Protein 5A12 (pdb70)

Solvent-accessible surface area: 45739 Å² total; per-residue (Å²): 207,35,68,105,68,127,9,44,107,44,89,36,1,19,0,0,6,1,7,0,68,18,48,35,53,0,43,96,28,86,46,77,59,25,129,50,2,7,56,52,2,74,121,11,25,63,137,19,145,50,119,3,18,17,24,7,4,8,4,26,6,4,20,19,40,9,6,0,1,0,9,0,0,2,97,42,1,19,6,0,6,45,0,0,21,36,0,27,67,14,39,2,0,53,16,4,64,18,56,34,4,10,0,0,7,7,59,73,96,81,40,9,24,155,130,80,6,72,129,32,15,59,25,40,88,84,39,95,52,81,60,78,79,26,104,5,0,0,3,6,1,12,49,10,39,19,54,2,18,50,33,55,86,94,97,11,9,96,36,22,44,66,58,12,118,27,18,35,118,35,25,68,34,4,87,110,40,64,0,9,0,4,6,2,12,36,3,3,28,0,20,7,29,33,0,24,47,3,36,11,0,0,55,12,8,23,19,23,2,77,11,64,8,14,73,24,37,92,37,45,0,97,36,20,14,3,0,6,66,50,64,12,60,67,0,0,81,40,2,0,47,85,171,23,79,130,67,122,12,32,105,45,90,35,2,19,0,0,6,1,7,4,65,19,84,27,40,0,55,103,25,80,56,78,60,28,152,45,2,9,66,58,2,80,143,10,28,64,138,17,90,87,115,4,20,26,22,7,4,7,4,27,0,4,20,18,40,8,6,0,1,0,9,0,0,2,96,41,1,20,5,0,5,45,0,3,21,37,0,36,68,14,40,3,0,41,18,4,54,21,53,42,8,13,0,0,7,6,57,73,93,72,35,11,23,157,139,99,8,77,129,35,19,56,24,40,85,86,40,96,44,92,61,78,78,27,101,5,0,0,4,7,1,12,48,12,38,20,53,2,18,49,44,44,74,117,75,11,30,121,31,22,48,69,58,12,120,32,18,38,123,36,24,75,25,3,88,111,39,63,0,10,0,4,6,2,13,35,2,3,29,0,21,8,31,33,0,23,50,3,37,11,0,0,60,12,9,23,22,23,1,78,13,66,8,14,72,23,38,95,38,45,0,103,31,20,12,4,0,5,63,50,65,16,66,71,0,0,82,42,4,0,52,89,169,21,78,102,67,131,13,41,102,38,89,36,1,18,0,0,6,1,7,1,65,19,84,41,44,0,57,99,24,84,56,80,62,27,152,48,2,6,65,61,2,71,136,11,28,68,143,9,110,90,118,4,16,16,24,7,5,10,4,28,6,4,21,19,40,10,6,0,0,0,10,0,0,2,96,47,0,20,7,0,5,46,0,0,22,36,1,28,63,12,39,3,0,41,20,6,57,14,57,36,4,9,0,0,6,7,57,73,89,78,40,9,22,152,139,93,7,72,129,33,15,58,25,39,89,89,42,97,48,89,60,74,81,25,100,5,0,0,3,7,1,11,53,13,39,19,55,2,17,52,35,47,74,122,97,11,31,130,34,22,44,64,57,12,121,33,18,39,121,36,25,70,26,3,86,111,38,63,0,12,0,5,5,2,12,36,2,3,29,0,20,7,30,32,0,23,48,3,37,11,0,0,56,10,7,22,21,24,1,78,12,64,10,14,72,24,36,94,35,44,0,103,39,21,14,3,0,6,63,48,65,12,47,70,0,0,80,44,4,0,52,91,180,24,82,102,68,130,13,43,104,43,91,36,2,18,0,0,6,0,6,5,78,18,46,26,51,0,61,98,25,86,57,81,56,25,150,45,2,11,61,45,3,92,116,11,38,52,140,21,93,85,117,4,14,16,24,8,4,10,3,28,3,4,21,23,39,10,5,0,1,0,11,0,0,2,95,40,0,21,7,0,5,45,0,3,18,38,0,41,54,13,39,3,1,30,12,2,58,19,53,36,6,10,0,0,7,7,57,72,90,75,36,9,23,168,138,98,7,80,128,30,11,57,27,37,87,88,44,98,45,82,61,76,80,24,105,4,0,0,4,7,0,12,51,13,39,20,55,2,17,51,35,46,71,116,98,12,30,137,35,22,48,69,58,12,123,40,18,37,125,36,25,78,30,3,86,113,38,65,0,11,0,3,6,2,12,35,2,3,28,0,21,8,28,32,0,23,50,3,36,12,0,0,59,11,7,24,22,23,1,79,13,65,9,13,70,24,37,92,36,46,0,96,37,19,13,4,0,5,65,51,64,25,65,72,0,0,80,46,4,1,50,96,177,25,80,103,64,117,9,42,106,40,78,42,2,18,0,0,6,1,7,6,67,20,42,41,50,0,66,108,20,83,56,77,65,29,155,46,2,6,64,59,2,65,130,11,37,66,137,20,98,83,116,4,15,15,23,8,4,10,4,28,1,4,20,18,39,9,8,0,0,0,9,0,0,2,86,44,0,20,6,0,6,44,0,4,20,37,1,43,70,14,43,3,0,36,20,2,60,19,56,37,6,10,0,0,8,6,57,73,92,74,38,10,24,146,136,102,7,74,131,29,15,56,25,36,88,85,42,99,46,90,60,76,78,25,103,5,0,0,4,6,0,12,54,12,40,19,54,2,18,50,35,56,87,112,96,12,29,119,34,20,48,70,58,13,121,36,18,38,124,37,25,74,24,4,88,110,38,64,0,9,0,4,6,2,12,35,2,3,27,0,21,8,29,32,0,21,50,2,37,12,0,0,60,10,8,22,24,23,1,78,14,65,8,13,70,22,37,94,38,45,0,98,37,19,14,3,0,6,63,51,64,15,44,71,0,0,82,45,4,0,52,97

Radius of gyration: 30.58 Å; Cα contacts (8 Å, |Δi|>4): 2719; chains: 5; bounding box: 78×85×81 Å

Sequence (1210 aa):
MADRAKLLTTPGVFGNFSTYKVRRADDYMKLPAAERKAAAAEAQMVIDKHKDDKVIVDTYLTRGLGAGSDYLLRVHSTDMAATQAFLVDWRRATKLGMMYSDVTENLVGITKALNYISKDKSPDLNAGLSSATYSSDSAPRYVIVIPVKKDAAWWNMMSDEQRLKEIEVHTQPTLQYLVNVKRKLYHSTGLADADFITYFETADLAAFNNLLLIALAKVPENTHHVRWGNNPTVLGTIQSADVLVKTLSGMMADRRAKLLTTPGVFGNFSTYKVRRADYMKLPAAERKAAAAEAQMVIDDKHKDKVIVDTYLTRGLGAGSDYLLRVHSTDMAATQAFLVDWRATKLGMYSDVTEENLVGITKALNYISKDKSPDLNAGLSSATYSDSAPRYVIVIPVKKDAAWWNMMSDEQRLKEIEVHTQPTLQYLVVNVKRKLYHSTGLADADFITYFETADLAAFNNLLIALAKVPENTHHVRWGNNPTVLGTIQSADVLVKTLSGMMADRAKLLTTPGVFGNFSTYKVRADYMKLPAAERKAAAAEAQQMMVIDKHKDKVIVDTYLTRGLGAGSDYLLRVHSTDMAATQAFLVDWRRATKLGMMYSDVTENLVGITKALNYISKDKSPDDLNAGLSSSATYSDSAPRYVIVIPVKKDAAWWNMMSDEQRLKKEEIEVHTQPTLQYLVNVKRKLYHSTGLADADFITYFETADLAAFNNLLLIALAKVPENTHHVRWGNNPTVLGTIQSADVLVKTLSGMMADRAKLLTTPGVFGNFSTYKVRADYMKLPAAERKAAAAEAQMVIDDKHKDKVIVDTYLTRGLGAGSDYLLRVHSTDMAATQAFLVDWRRATKLGMMYSDVTENLVGITKALNYISKDKSPDLNAGLSSSATYSSDSAPRYVIVIPVKKDAAWWNMSDEQRLKEIEVHTQPTLQYLVVNVKRKLYHSTGLADADFITYFETADLAAFNNLLLIALAKVPENTHHVRWGNNPTVLGTIQSADVLVKTLSGMMADRRAKLLTTPGVFGNFSTYKVRRADYMKLPAAERKAAAAEAQQMVIDKHKDKVIVDTYLTRGLGAGSDYLLRVHSTDMAATQAFLVDWRATKLGMMYSDVTENLVGITKALNYISKDKSPDLNAGLSSATYSDSSAPRYVIVIPVKKDAAWWNMSDEQRLKEIEVHTQPTLQYLVNVKRKLYHSTGLADADFITYFETADLAAFNNLLLIALAKVPENTHHVRWGNNPTVLGTIQSADVLVKTLSGM

InterPro domains:
  IPR010644 Heme-dependent peroxidase ChdC/CLD [PF06778] (34-228)
  IPR010644 Heme-dependent peroxidase ChdC/CLD [PTHR36843] (9-239)
  IPR011008 Dimeric alpha-beta barrel [SSF54909] (9-239)

Nearest PDB structures (foldseek):
  5a13-assembly1_F  TM=1.003E+00  e=5.658E-50  Magnetospirillum sp.
  3q08-assembly1_A  TM=9.935E-01  e=8.577E-38  Dechloromonas aromatica RCB
  2vxh-assembly1_C  TM=9.851E-01  e=1.518E-35  Azospira oryzae
  2vxh-assembly1_B  TM=9.864E-01  e=3.319E-35  Azospira oryzae
  2vxh-assembly1_A  TM=9.890E-01  e=6.060E-35  Azospira oryzae

Organism: NCBI:txid31872

Secondary structure (DSSP, 8-state):
---HHHHHHSTT-EEEEEEEEEPGGGGGS-HHHHHTHHHHHHHHHHHTTTT-EEEEEE-TTS-SS-SEEEEEEESSHHHHHHHHHHHHHSHHHHTEEEEEEEEEE----SSS-TTT-HHHHHHHHH----SSPP-EEEEEEEEE-HHHHHS-HHHHHHHHHHHHTTTGGGGGTEEEEEEE-BTTBS-SEEEEEEES-HHHHHHHHHHHHTSGGGGGEEEE-SS-EEEEEE-HHHHHHHHTT-/---HHHHHHSTT-EEEEEEEEE-TTGGGS-HHHHHTHHHHHHHHHHHTTTT-EEEEEE-TTS-SS-SEEEEEEESSHHHHHHHHHHHHHSHHHHTEEEEEEEEEE----SSS-TTT-HHHHHHHHH----SSPP-EEEEEEEEE-HHHHHS-HHHHHHHHHHHHTTTGGGGGTEEEEEEE-BTTBS-SEEEEEEES-HHHHHHHHHHHHTSGGGGGEEEE-SS-EEEEEE-HHHHHHHHHT-/---HHHHHHSTT-EEEEEEEEEPGGGTTS-HHHHHTHHHHHHHHHHHTTTT-EEEEEE-TTS-SS-SEEEEEEESSHHHHHHHHHHHHHSHHHHTEEEEEEEEEE----SSS-TTT-HHHHHHHHH----SSPP-EEEEEEEEE-HHHHHS-HHHHHHHHHHHHTTTGGGGGTEEEEEEE-BTTBSSSEEEEEEES-HHHHHHHHHHHHTSGGGGGEEEE-SS-EEEEEE-HHHHHHHHTT-/---HHHHHHSTT-EEEEEEEEEPTTGGGS-HHHHHTHHHHHHHHHHHTTTT-EEEEEE-TTS-SS-SEEEEEEESSHHHHHHHHHHHHTSHHHHTEEEEEEEEEE----SSSSTTT-HHHHHHHHH----SSPP-EEEEEEEEE-HHHHHS-HHHHHHHHHHHHTTTGGGGGTEEEEEEE-BTTBSSSEEEEEEES-HHHHHHHHHHHHTSGGGGGEEEE-SS-EEEEEE-HHHHHHHHHT-/---HHHHHHSTT-EEEEEEEEEPGGGGGS-HHHHHHHHHHHHHHHHHTTTT-EEEEEE-TTS-SS-SEEEEEEESSHHHHHHHHHHHHHSHHHHTEEEEEEEEEE----SSS-TTT-HHHHHHHHH----SSPP-EEEEEEEEE-HHHHHS-HHHHHHHHHHHHTTTGGGGGTEEEEEEE-BTTBSSSEEEEEEES-HHHHHHHHHHHHTSGGGGGEEEE-SS-EEEEEE-HHHHHHHHHT-

Foldseek 3Di:
DDDVVPQQPDFLKKKKKWFWAFAPCLLVDDLVLLVCQLVLLVVLQVVLVVFKHKFKWAQPPVDDQHGIMIIMMGSDPVSSVVSLVSCCVGSRNVRIDIRDMAMFTGHDDLACDCVHNVVLVVLQVPQAAADPFFWKKKKWFWAFAPVQVPDDSVVNNVQVVQLRPVQSVCSNFKDKDKGAGVPNDPGGIMIMMTGNDVVSVVVSVVSNCPGPRVVGTPGTPPPGGMTTGDDSSVSSCVVSVD/DDDVVPQQPDFLKKKKKWFWAFAPCLLVDDLVLLVCQLVLLVVLQVVLVVFKHKFKWAQPPVDDQHGIMIIMMGSDPVSSVVSLVSCCVGSRNVRIDIRDMAMFTGHPDLACDCVHNNVLVVLVVPQAAADPFFWKKKKWFWAFAPVQVPDDSVVNNVQVVQLRPVQSVCSNFKDKDKGAGVPNDPGGIIIMITGNDVVVVVVSVVSNCPGPRVVGTPGTDPPTGMTTGDDSSVSSCVVSVD/DDDDVDQQPDFLKKKKKWFWAFAPCLLVDDLVLLVCLLVLLVVLQVVLVVFKHKFKWAQPPVDDQHGIMIIMMGSDPVSSVVSLVSCCVGSRNVRIDIRDMAMFTGDDDLACDCVHNVVLVVLQVPFDAADDFFWKKKKWFWAFAPVQVPDDSVVNNVQVVQLRPVQSVCSNFKDKDKGAGVPNDPGGIIIMITGNDVVSVVVSVVSNCPGPRVVGTPGTPPPTGMTTGDDSSVSSCVVSVD/DDDVVPQQPDFLKKKKKWFWAFAPCLQVDDLVLLVCQLVLLVVLQVVLVVFKHKFKWAQPPVDDQHGIMIIMMGSDPVSSVVSLVSCLVGSRNVRIDIRDMAMFTGDDDLACDCVHNVVLVVLQVPFDAADPFFWKKKKWFWAFAPVQVPDDSVVNNVQVCQLRPVQSVCSNFKDKDKGAGVPNDPGGIMIMITGNDVVSVVVSVVSNCPGPRVVGTPGTPPPTGMTTGDDSSCSSCVVSVD/DDDPVCQQPDFFKKKKKWFWAFAPCLLVDPLVLLVCQLVLLVVLQVVLVVFKHKFKWAQPPVDDQHGIMIIMMGSDPVSSVVSLVSCCVGSRNVRIDIRDMAMFTGHDDLACDCVHNNVLVVLQVPQDAADPFFWKKKKWFWAFAPVQVPDDSVVNNVQVVQLRPVQSVCSNFKDKDKGAGVPNDPGGIMIMITGNDVVVVVVSVVSNCPGPRVVGTPGTPPPTGMTTGDDSSCSSCVVSVD

B-factor: mean 21.15, std 9.65, range [9.84, 101.25]

Structure (mmCIF, N/CA/C/O backbone):
data_5A12
#
_entry.id   5A12
#
_cell.length_a   74.234
_cell.length_b   133.823
_cell.length_c   77.622
_cell.angle_alpha   90.00
_cell.angle_beta   113.03
_cell.angle_gamma   90.00
#
_symmetry.space_group_name_H-M   'P 1 21 1'
#
loop_
_entity.id
_entity.type
_entity.pdbx_description
1 polymer 'CHLORITE DISMUTASE'
2 non-polymer 'PROTOPORPHYRIN IX CONTAINING FE'
3 non-polymer 'AZIDE ION'
4 non-polymer GLYCEROL
5 water water
#
loop_
_atom_site.group_PDB
_atom_site.id
_atom_site.type_symbol
_atom_site.label_atom_id
_atom_site.label_alt_id
_atom_site.label_comp_id
_atom_site.label_asym_id
_atom_site.label_entity_id
_atom_site.label_seq_id
_atom_site.pdbx_PDB_ins_code
_atom_site.Cartn_x
_atom_site.Cartn_y
_atom_site.Cartn_z
_atom_site.occupancy
_atom_site.B_iso_or_equiv
_atom_site.auth_seq_id
_atom_site.auth_comp_id
_atom_site.auth_asym_id
_atom_site.auth_atom_id
_atom_site.pdbx_PDB_model_num
ATOM 1 N N . MET A 1 1 ? 1.247 26.015 -46.323 1.00 38.08 8 MET A N 1
ATOM 2 C CA . MET A 1 1 ? 2.061 24.900 -45.730 1.00 35.69 8 MET A CA 1
ATOM 3 C C . MET A 1 1 ? 2.085 24.887 -44.209 1.00 25.86 8 MET A C 1
ATOM 4 O O . MET A 1 1 ? 1.702 25.841 -43.562 1.00 22.54 8 MET A O 1
ATOM 9 N N . ALA A 1 2 ? 2.535 23.775 -43.641 1.00 20.48 9 ALA A N 1
ATOM 10 C CA . ALA A 1 2 ? 2.377 23.540 -42.201 1.00 20.61 9 ALA A CA 1
ATOM 11 C C . ALA A 1 2 ? 2.996 24.634 -41.303 1.00 19.79 9 ALA A C 1
ATOM 12 O O . ALA A 1 2 ? 4.137 25.028 -41.503 1.00 21.65 9 ALA A O 1
ATOM 14 N N . ASP A 1 3 ? 2.247 25.077 -40.300 1.00 17.66 10 ASP A N 1
ATOM 15 C CA . ASP A 1 3 ? 2.731 26.060 -39.344 1.00 17.95 10 ASP A CA 1
ATOM 16 C C . ASP A 1 3 ? 2.561 25.473 -37.956 1.00 15.95 10 ASP A C 1
ATOM 17 O O . ASP A 1 3 ? 1.441 25.139 -37.574 1.00 16.12 10 ASP A O 1
ATOM 22 N N . ARG A 1 4 ? 3.655 25.348 -37.217 1.00 16.15 11 ARG A N 1
ATOM 23 C CA . ARG A 1 4 ? 3.630 24.723 -35.893 1.00 15.57 11 ARG A CA 1
ATOM 24 C C . ARG A 1 4 ? 2.651 25.386 -34.955 1.00 16.59 11 ARG A C 1
ATOM 25 O O . ARG A 1 4 ? 1.849 24.705 -34.333 1.00 16.40 11 ARG A O 1
ATOM 33 N N . ALA A 1 5 ? 2.710 26.712 -34.825 1.00 16.52 12 ALA A N 1
ATOM 34 C CA . ALA A 1 5 ? 1.806 27.369 -33.883 1.00 17.96 12 ALA A CA 1
ATOM 35 C C . ALA A 1 5 ? 0.336 27.124 -34.203 1.00 18.33 12 ALA A C 1
ATOM 36 O O . ALA A 1 5 ? -0.446 26.855 -33.293 1.00 20.27 12 ALA A O 1
ATOM 38 N N . LYS A 1 6 ? -0.032 27.187 -35.484 1.00 17.10 13 LYS A N 1
ATOM 39 C CA . LYS A 1 6 ? -1.411 26.972 -35.918 1.00 17.69 13 LYS A CA 1
ATOM 40 C C . LYS A 1 6 ? -1.801 25.508 -35.606 1.00 14.95 13 LYS A C 1
ATOM 41 O O . LYS A 1 6 ? -2.862 25.223 -35.046 1.00 16.76 13 LYS A O 1
ATOM 47 N N . LEU A 1 7 ? -0.921 24.566 -35.934 1.00 15.58 14 LEU A N 1
ATOM 48 C CA . LEU A 1 7 ? -1.280 23.164 -35.774 1.00 14.08 14 LEU A CA 1
ATOM 49 C C . LEU A 1 7 ? -1.439 22.785 -34.310 1.00 14.02 14 LEU A C 1
ATOM 50 O O . LEU A 1 7 ? -2.179 21.864 -34.007 1.00 14.33 14 LEU A O 1
ATOM 55 N N . LEU A 1 8 ? -0.720 23.452 -33.414 1.00 14.14 15 LEU A N 1
ATOM 56 C CA . LEU A 1 8 ? -0.813 23.157 -31.996 1.00 14.87 15 LEU A CA 1
ATOM 57 C C . LEU A 1 8 ? -1.907 23.866 -31.266 1.00 14.70 15 LEU A C 1
ATOM 58 O O . LEU A 1 8 ? -2.120 23.579 -30.076 1.00 16.14 15 LEU A O 1
ATOM 63 N N . THR A 1 9 ? -2.599 24.808 -31.929 1.00 14.95 16 THR A N 1
ATOM 64 C CA . THR A 1 9 ? -3.565 25.675 -31.220 1.00 16.05 16 THR A CA 1
ATOM 65 C C . THR A 1 9 ? -4.937 25.787 -31.865 1.00 17.05 16 THR A C 1
ATOM 66 O O . THR A 1 9 ? -5.746 26.645 -31.460 1.00 22.92 16 THR A O 1
ATOM 70 N N . THR A 1 10 ? -5.208 24.983 -32.886 1.00 15.15 17 THR A N 1
ATOM 71 C CA . THR A 1 10 ? -6.479 25.052 -33.606 1.00 15.32 17 THR A CA 1
ATOM 72 C C . THR A 1 10 ? -7.244 23.723 -33.574 1.00 14.31 17 THR A C 1
ATOM 73 O O . THR A 1 10 ? -6.643 22.669 -33.452 1.00 14.14 17 THR A O 1
ATOM 77 N N . PRO A 1 11 ? -8.568 23.778 -33.691 1.00 14.28 18 PRO A N 1
ATOM 78 C CA . PRO A 1 11 ? -9.350 22.571 -33.852 1.00 14.72 18 PRO A CA 1
ATOM 79 C C . PRO A 1 11 ? -9.180 21.987 -35.250 1.00 14.27 18 PRO A C 1
ATOM 80 O O . PRO A 1 11 ? -8.815 22.695 -36.216 1.00 15.79 18 PRO A O 1
ATOM 84 N N . GLY A 1 12 ? -9.507 20.701 -35.372 1.00 13.15 19 GLY A N 1
ATOM 85 C CA . GLY A 1 12 ? -9.468 20.015 -36.639 1.00 13.75 19 GLY A CA 1
ATOM 86 C C . GLY A 1 12 ? -8.120 19.475 -37.035 1.00 14.52 19 GLY A C 1
ATOM 87 O O . GLY A 1 12 ? -7.913 19.131 -38.189 1.00 19.76 19 GLY A O 1
ATOM 88 N N . VAL A 1 13 ? -7.193 19.407 -36.100 1.00 11.34 20 VAL A N 1
ATOM 89 C CA . VAL A 1 13 ? -5.821 18.916 -36.363 1.00 12.09 20 VAL A CA 1
ATOM 90 C C . VAL A 1 13 ? -5.717 17.475 -35.870 1.00 11.82 20 VAL A C 1
ATOM 91 O O . VAL A 1 13 ? -6.179 17.144 -34.764 1.00 11.74 20 VAL A O 1
ATOM 95 N N . PHE A 1 14 ? -5.129 16.625 -36.699 1.00 11.89 21 PHE A N 1
ATOM 96 C CA . PHE A 1 14 ? -4.877 15.250 -36.314 1.00 11.36 21 PHE A CA 1
ATOM 97 C C . PHE A 1 14 ? -3.544 15.167 -35.597 1.00 11.28 21 PHE A C 1
ATOM 98 O O . PHE A 1 14 ? -2.517 15.653 -36.086 1.00 13.13 21 PHE A O 1
ATOM 106 N N . GLY A 1 15 ? -3.599 14.526 -34.432 1.00 11.72 22 GLY A N 1
ATOM 107 C CA . GLY A 1 15 ? -2.424 14.149 -33.674 1.00 11.49 22 GLY A CA 1
ATOM 108 C C . GLY A 1 15 ? -2.214 12.655 -33.758 1.00 10.46 22 GLY A C 1
ATOM 109 O O . GLY A 1 15 ? -3.136 11.880 -33.510 1.00 13.67 22 GLY A O 1
ATOM 110 N N . ASN A 1 16 ? -1.008 12.262 -34.121 1.00 9.84 23 ASN A N 1
ATOM 111 C CA . ASN A 1 16 ? -0.611 10.885 -34.309 1.00 10.53 23 ASN A CA 1
ATOM 112 C C . ASN A 1 16 ? 0.537 10.622 -33.312 1.00 10.30 23 ASN A C 1
ATOM 113 O O . ASN A 1 16 ? 1.623 11.203 -33.418 1.00 10.93 23 ASN A O 1
ATOM 118 N N . PHE A 1 17 ? 0.279 9.726 -32.368 1.00 11.07 24 PHE A N 1
ATOM 119 C CA . PHE A 1 17 ? 1.233 9.354 -31.325 1.00 10.76 24 PHE A CA 1
ATOM 120 C C . PHE A 1 17 ? 1.708 7.933 -31.588 1.00 11.11 24 PHE A C 1
ATOM 121 O O . PHE A 1 17 ? 0.866 7.022 -31.697 1.00 13.03 24 PHE A O 1
ATOM 129 N N . SER A 1 18 ? 3.003 7.716 -31.630 1.00 10.13 25 SER A N 1
ATOM 130 C CA . SER A 1 18 ? 3.519 6.359 -31.851 1.00 11.25 25 SER A CA 1
ATOM 131 C C . SER A 1 18 ? 4.733 6.124 -30.979 1.00 10.55 25 SER A C 1
ATOM 132 O O . SER A 1 18 ? 5.607 6.996 -30.847 1.00 11.65 25 SER A O 1
ATOM 135 N N . THR A 1 19 ? 4.785 4.934 -30.371 1.00 10.93 26 THR A N 1
ATOM 136 C CA . THR A 1 19 ? 5.935 4.537 -29.543 1.00 11.20 26 THR A CA 1
ATOM 137 C C . THR A 1 19 ? 6.594 3.314 -30.153 1.00 11.11 26 THR A C 1
ATOM 138 O O . THR A 1 19 ? 5.923 2.461 -30.723 1.00 12.00 26 THR A O 1
ATOM 142 N N . TYR A 1 20 ? 7.907 3.203 -29.952 1.00 10.78 27 TYR A N 1
ATOM 143 C CA . TYR A 1 20 ? 8.685 2.163 -30.585 1.00 11.56 27 TYR A CA 1
ATOM 144 C C . TYR A 1 20 ? 9.735 1.643 -29.618 1.00 12.25 27 TYR A C 1
ATOM 145 O O . TYR A 1 20 ? 10.270 2.393 -28.793 1.00 12.63 27 TYR A O 1
ATOM 154 N N . LYS A 1 21 ? 10.048 0.354 -29.774 1.00 12.90 28 LYS A N 1
ATOM 155 C CA . LYS A 1 21 ? 11.250 -0.266 -29.189 1.00 13.82 28 LYS A CA 1
ATOM 156 C C . LYS A 1 21 ? 12.313 -0.437 -30.257 1.00 12.80 28 LYS A C 1
ATOM 157 O O . LYS A 1 21 ? 12.002 -0.789 -31.393 1.00 15.49 28 LYS A O 1
ATOM 163 N N . VAL A 1 22 ? 13.570 -0.189 -29.889 1.00 13.98 29 VAL A N 1
ATOM 164 C CA . VAL A 1 22 ? 14.667 -0.408 -30.806 1.00 16.05 29 VAL A CA 1
ATOM 165 C C . VAL A 1 22 ? 15.126 -1.860 -30.658 1.00 16.53 29 VAL A C 1
ATOM 166 O O . VAL A 1 22 ? 15.400 -2.317 -29.551 1.00 18.10 29 VAL A O 1
ATOM 170 N N . ARG A 1 23 ? 15.200 -2.574 -31.772 1.00 15.65 30 ARG A N 1
ATOM 171 C CA A ARG A 1 23 ? 15.605 -3.972 -31.727 0.60 17.50 30 ARG A CA 1
ATOM 172 C CA B ARG A 1 23 ? 15.604 -3.975 -31.763 0.40 17.60 30 ARG A CA 1
ATOM 173 C C . ARG A 1 23 ? 17.066 -4.092 -31.309 1.00 18.84 30 ARG A C 1
ATOM 174 O O . ARG A 1 23 ? 17.896 -3.240 -31.618 1.00 20.16 30 ARG A O 1
ATOM 189 N N . ALA A 1 24 ? 17.357 -5.157 -30.581 1.00 22.30 31 ALA A N 1
ATOM 190 C CA . ALA A 1 24 ? 18.691 -5.368 -30.031 1.00 27.59 31 ALA A CA 1
ATOM 191 C C . ALA A 1 24 ? 19.814 -5.380 -31.084 1.00 27.90 31 ALA A C 1
ATOM 192 O O . ALA A 1 24 ? 20.949 -4.983 -30.794 1.00 33.54 31 ALA A O 1
ATOM 194 N N . ASP A 1 25 ? 19.513 -5.812 -32.303 1.00 22.52 32 ASP A N 1
ATOM 195 C CA A ASP A 1 25 ? 20.566 -5.898 -33.298 0.80 24.84 32 ASP A CA 1
ATOM 196 C CA B ASP A 1 25 ? 20.505 -5.899 -33.384 0.20 24.71 32 ASP A CA 1
ATOM 197 C C . ASP A 1 25 ? 20.974 -4.536 -33.902 1.00 23.56 32 ASP A C 1
ATOM 198 O O . ASP A 1 25 ? 21.981 -4.438 -34.596 1.00 22.89 32 ASP A O 1
ATOM 207 N N . TYR A 1 26 ? 20.249 -3.468 -33.561 1.00 20.24 33 TYR A N 1
ATOM 208 C CA . TYR A 1 26 ? 20.671 -2.149 -33.988 1.00 19.82 33 TYR A CA 1
ATOM 209 C C . TYR A 1 26 ? 22.064 -1.820 -33.432 1.00 20.59 33 TYR A C 1
ATOM 210 O O . TYR A 1 26 ? 22.920 -1.319 -34.141 1.00 19.87 33 TYR A O 1
ATOM 219 N N . MET A 1 27 ? 22.266 -2.083 -32.152 1.00 21.39 34 MET A N 1
ATOM 220 C CA . MET A 1 27 ? 23.531 -1.763 -31.506 1.00 22.58 34 MET A CA 1
ATOM 221 C C . MET A 1 27 ? 24.665 -2.683 -31.916 1.00 23.82 34 MET A C 1
ATOM 222 O O . MET A 1 27 ? 25.820 -2.434 -31.565 1.00 27.41 34 MET A O 1
ATOM 227 N N . LYS A 1 28 ? 24.355 -3.729 -32.672 1.00 24.85 35 LYS A N 1
ATOM 228 C CA . LYS A 1 28 ? 25.380 -4.608 -33.230 1.00 27.81 35 LYS A CA 1
ATOM 229 C C . LYS A 1 28 ? 25.957 -4.065 -34.539 1.00 26.24 35 LYS A C 1
ATOM 230 O O . LYS A 1 28 ? 27.025 -4.503 -34.967 1.00 32.58 35 LYS A O 1
ATOM 236 N N . LEU A 1 29 ? 25.276 -3.106 -35.155 1.00 23.88 36 LEU A N 1
ATOM 237 C CA . LEU A 1 29 ? 25.781 -2.449 -36.342 1.00 24.26 36 LEU A CA 1
ATOM 238 C C . LEU A 1 29 ? 27.061 -1.678 -36.003 1.00 24.95 36 LEU A C 1
ATOM 239 O O . LEU A 1 29 ? 27.236 -1.231 -34.878 1.00 22.77 36 LEU A O 1
ATOM 244 N N . PRO A 1 30 ? 27.979 -1.547 -36.964 1.00 25.87 37 PRO A N 1
ATOM 245 C CA . PRO A 1 30 ? 29.187 -0.737 -36.711 1.00 24.14 37 PRO A CA 1
ATOM 246 C C . PRO A 1 30 ? 28.829 0.693 -36.377 1.00 23.97 37 PRO A C 1
ATOM 247 O O . PRO A 1 30 ? 27.820 1.244 -36.889 1.00 23.71 37 PRO A O 1
ATOM 251 N N . ALA A 1 31 ? 29.631 1.293 -35.522 1.00 23.34 38 ALA A N 1
ATOM 252 C CA . ALA A 1 31 ? 29.414 2.656 -35.098 1.00 24.39 38 ALA A CA 1
ATOM 253 C C . ALA A 1 31 ? 29.220 3.604 -36.275 1.00 24.20 38 ALA A C 1
ATOM 254 O O . ALA A 1 31 ? 28.395 4.506 -36.215 1.00 27.50 38 ALA A O 1
ATOM 256 N N . ALA A 1 32 ? 29.984 3.414 -37.347 1.00 25.54 39 ALA A N 1
ATOM 257 C CA . ALA A 1 32 ? 29.881 4.322 -38.489 1.00 27.42 39 ALA A CA 1
ATOM 258 C C . ALA A 1 32 ? 28.447 4.333 -39.053 1.00 28.69 39 ALA A C 1
ATOM 259 O O . ALA A 1 32 ? 27.936 5.383 -39.492 1.00 28.12 39 ALA A O 1
ATOM 261 N N . GLU A 1 33 ? 27.805 3.167 -39.026 1.00 24.95 40 GLU A N 1
ATOM 262 C CA . GLU A 1 33 ? 26.437 3.047 -39.551 1.00 26.62 40 GLU A CA 1
ATOM 263 C C . GLU A 1 33 ? 25.432 3.774 -38.634 1.00 25.41 40 GLU A C 1
ATOM 264 O O . GLU A 1 33 ? 24.515 4.475 -39.090 1.00 27.86 40 GLU A O 1
ATOM 270 N N . ARG A 1 34 ? 25.634 3.626 -37.333 1.00 22.55 41 ARG A N 1
ATOM 271 C CA . ARG A 1 34 ? 24.796 4.281 -36.349 1.00 21.47 41 ARG A CA 1
ATOM 272 C C . ARG A 1 34 ? 25.015 5.778 -36.324 1.00 23.26 41 ARG A C 1
ATOM 273 O O . ARG A 1 34 ? 24.060 6.538 -36.140 1.00 22.46 41 ARG A O 1
ATOM 281 N N . LYS A 1 35 ? 26.259 6.206 -36.552 1.00 22.82 42 LYS A N 1
ATOM 282 C CA . LYS A 1 35 ? 26.562 7.628 -36.644 1.00 23.91 42 LYS A CA 1
ATOM 283 C C . LYS A 1 35 ? 25.725 8.359 -37.725 1.00 21.54 42 LYS A C 1
ATOM 284 O O . LYS A 1 35 ? 25.338 9.510 -37.541 1.00 25.14 42 LYS A O 1
ATOM 290 N N . ALA A 1 36 ? 25.451 7.687 -38.839 1.00 21.92 43 ALA A N 1
ATOM 291 C CA . ALA A 1 36 ? 24.681 8.286 -39.931 1.00 23.06 43 ALA A CA 1
ATOM 292 C C . ALA A 1 36 ? 23.185 8.412 -39.615 1.00 22.70 43 ALA A C 1
ATOM 293 O O . ALA A 1 36 ? 22.446 9.117 -40.304 1.00 22.04 43 ALA A O 1
ATOM 295 N N . ALA A 1 37 ? 22.729 7.707 -38.599 1.00 21.42 44 ALA A N 1
ATOM 296 C CA . ALA A 1 37 ? 21.275 7.628 -38.349 1.00 20.17 44 ALA A CA 1
ATOM 297 C C . ALA A 1 37 ? 20.648 8.986 -38.040 1.00 21.38 44 ALA A C 1
ATOM 298 O O . ALA A 1 37 ? 19.554 9.288 -38.509 1.00 20.95 44 ALA A O 1
ATOM 300 N N . ALA A 1 38 ? 21.347 9.822 -37.266 1.00 21.80 45 ALA A N 1
ATOM 301 C CA . ALA A 1 38 ? 20.786 11.125 -36.864 1.00 20.95 45 ALA A CA 1
ATOM 302 C C . ALA A 1 38 ? 20.488 12.041 -38.054 1.00 21.66 45 ALA A C 1
ATOM 303 O O . ALA A 1 38 ? 19.421 12.672 -38.119 1.00 23.12 45 ALA A O 1
ATOM 305 N N . ALA A 1 39 ? 21.403 12.090 -39.016 1.00 22.46 46 ALA A N 1
ATOM 306 C CA . ALA A 1 39 ? 21.159 12.886 -40.196 1.00 23.81 46 ALA A CA 1
ATOM 307 C C . ALA A 1 39 ? 19.961 12.388 -40.994 1.00 21.64 46 ALA A C 1
ATOM 308 O O . ALA A 1 39 ? 19.242 13.190 -41.584 1.00 22.61 46 ALA A O 1
ATOM 310 N N . GLU A 1 40 ? 19.779 11.070 -41.054 1.00 20.74 47 GLU A N 1
ATOM 311 C CA . GLU A 1 40 ? 18.652 10.497 -41.805 1.00 20.46 47 GLU A CA 1
ATOM 312 C C . GLU A 1 40 ? 17.335 10.901 -41.177 1.00 19.48 47 GLU A C 1
ATOM 313 O O . GLU A 1 40 ? 16.388 11.199 -41.894 1.00 19.18 47 GLU A O 1
ATOM 319 N N . ALA A 1 41 ? 17.296 10.908 -39.842 1.00 18.92 48 ALA A N 1
ATOM 320 C CA . ALA A 1 41 ? 16.096 11.343 -39.093 1.00 20.21 48 ALA A CA 1
ATOM 321 C C . ALA A 1 41 ? 15.765 12.785 -39.400 1.00 21.38 48 ALA A C 1
ATOM 322 O O . ALA A 1 41 ? 14.621 13.106 -39.705 1.00 22.33 48 ALA A O 1
ATOM 324 N N . GLN A 1 42 ? 16.769 13.667 -39.349 1.00 22.10 49 GLN A N 1
ATOM 325 C CA . GLN A 1 42 ? 16.462 15.035 -39.655 1.00 22.97 49 GLN A CA 1
ATOM 326 C C . GLN A 1 42 ? 16.029 15.220 -41.115 1.00 20.94 49 GLN A C 1
ATOM 327 O O . GLN A 1 42 ? 15.137 16.024 -41.404 1.00 22.67 49 GLN A O 1
ATOM 333 N N . MET A 1 43 ? 16.627 14.482 -42.047 1.00 19.73 50 MET A N 1
ATOM 334 C CA . MET A 1 43 ? 16.214 14.590 -43.443 1.00 22.03 50 MET A CA 1
ATOM 335 C C . MET A 1 43 ? 14.768 14.183 -43.665 1.00 19.81 50 MET A C 1
ATOM 336 O O . MET A 1 43 ? 14.075 14.798 -44.469 1.00 19.12 50 MET A O 1
ATOM 341 N N . VAL A 1 44 ? 14.301 13.130 -42.984 1.00 16.49 51 VAL A N 1
ATOM 342 C CA . VAL A 1 44 ? 12.915 12.699 -43.211 1.00 17.18 51 VAL A CA 1
ATOM 343 C C . VAL A 1 44 ? 11.915 13.703 -42.592 1.00 16.28 51 VAL A C 1
ATOM 344 O O . VAL A 1 44 ? 10.841 13.987 -43.164 1.00 18.01 51 VAL A O 1
ATOM 348 N N . ILE A 1 45 ? 12.273 14.260 -41.450 1.00 16.03 52 ILE A N 1
ATOM 349 C CA . ILE A 1 45 ? 11.459 15.320 -40.852 1.00 16.80 52 ILE A CA 1
ATOM 350 C C . ILE A 1 45 ? 11.399 16.538 -41.800 1.00 17.34 52 ILE A C 1
ATOM 351 O O . ILE A 1 45 ? 10.323 17.060 -42.116 1.00 17.13 52 ILE A O 1
ATOM 356 N N . ASP A 1 46 ? 12.551 16.921 -42.336 1.00 18.26 53 ASP A N 1
ATOM 357 C CA . ASP A 1 46 ? 12.587 18.034 -43.290 1.00 20.96 53 ASP A CA 1
ATOM 358 C C . ASP A 1 46 ? 11.802 17.741 -44.577 1.00 21.39 53 ASP A C 1
ATOM 359 O O . ASP A 1 46 ? 11.061 18.606 -45.064 1.00 21.99 53 ASP A O 1
ATOM 364 N N . LYS A 1 47 ? 11.896 16.508 -45.090 1.00 18.58 54 LYS A N 1
ATOM 365 C CA . LYS A 1 47 ? 11.149 16.119 -46.279 1.00 20.27 54 LYS A CA 1
ATOM 366 C C . LYS A 1 47 ? 9.647 16.401 -46.126 1.00 18.56 54 LYS A C 1
ATOM 367 O O . LYS A 1 47 ? 8.968 16.790 -47.059 1.00 21.27 54 LYS A O 1
ATOM 373 N N . HIS A 1 48 ? 9.133 16.202 -44.923 1.00 16.09 55 HIS A N 1
ATOM 374 C CA . HIS A 1 48 ? 7.701 16.331 -44.679 1.00 15.58 55 HIS A CA 1
ATOM 375 C C . HIS A 1 48 ? 7.286 17.637 -43.993 1.00 15.89 55 HIS A C 1
ATOM 376 O O . HIS A 1 48 ? 6.149 17.777 -43.569 1.00 15.33 55 HIS A O 1
ATOM 383 N N . LYS A 1 49 ? 8.176 18.623 -43.972 1.00 16.66 56 LYS A N 1
ATOM 384 C CA . LYS A 1 49 ? 7.924 19.854 -43.219 1.00 18.91 56 LYS A CA 1
ATOM 385 C C . LYS A 1 49 ? 6.804 20.717 -43.816 1.00 18.52 56 LYS A C 1
ATOM 386 O O . LYS A 1 49 ? 6.309 21.619 -43.152 1.00 20.96 56 LYS A O 1
ATOM 392 N N . ASP A 1 50 ? 6.434 20.456 -45.070 1.00 16.41 57 ASP A N 1
ATOM 393 C CA A ASP A 1 50 ? 5.323 21.045 -45.818 0.40 19.16 57 ASP A CA 1
ATOM 394 C CA B ASP A 1 50 ? 5.328 21.228 -45.625 0.60 18.51 57 ASP A CA 1
ATOM 395 C C . ASP A 1 50 ? 3.949 20.669 -45.254 1.00 17.11 57 ASP A C 1
ATOM 396 O O . ASP A 1 50 ? 2.961 21.421 -45.345 1.00 18.51 57 ASP A O 1
ATOM 405 N N . LYS A 1 51 ? 3.890 19.429 -44.749 1.00 16.77 58 LYS A N 1
ATOM 406 C CA . LYS A 1 51 ? 2.618 18.811 -44.370 1.00 18.22 58 LYS A CA 1
ATOM 407 C C . LYS A 1 51 ? 2.428 18.465 -42.902 1.00 16.92 58 LYS A C 1
ATOM 408 O O . LYS A 1 51 ? 1.281 18.462 -42.431 1.00 16.30 58 LYS A O 1
ATOM 414 N N . VAL A 1 52 ? 3.523 18.212 -42.188 1.00 13.38 59 VAL A N 1
ATOM 415 C CA . VAL A 1 52 ? 3.417 17.761 -40.815 1.00 13.21 59 VAL A CA 1
ATOM 416 C C . VAL A 1 52 ? 4.431 18.466 -39.953 1.00 13.48 59 VAL A C 1
ATOM 417 O O . VAL A 1 52 ? 5.460 18.970 -40.458 1.00 14.38 59 VAL A O 1
ATOM 421 N N . ILE A 1 53 ? 4.167 18.461 -38.654 1.00 11.91 60 ILE A N 1
ATOM 422 C CA . ILE A 1 53 ? 5.188 18.744 -37.660 1.00 12.77 60 ILE A CA 1
ATOM 423 C C . ILE A 1 53 ? 5.453 17.484 -36.814 1.00 11.63 60 ILE A C 1
ATOM 424 O O . ILE A 1 53 ? 4.567 16.627 -36.655 1.00 12.37 60 ILE A O 1
ATOM 429 N N . VAL A 1 54 ? 6.662 17.393 -36.272 1.00 12.45 61 VAL A N 1
ATOM 430 C CA . VAL A 1 54 ? 7.118 16.218 -35.560 1.00 12.07 61 VAL A CA 1
ATOM 431 C C . VAL A 1 54 ? 7.823 16.617 -34.260 1.00 12.54 61 VAL A C 1
ATOM 432 O O . VAL A 1 54 ? 8.703 17.515 -34.275 1.00 15.00 61 VAL A O 1
ATOM 436 N N . ASP A 1 55 ? 7.460 15.937 -33.160 1.00 12.25 62 ASP A N 1
ATOM 437 C CA . ASP A 1 55 ? 8.189 16.038 -31.894 1.00 11.95 62 ASP A CA 1
ATOM 438 C C . ASP A 1 55 ? 8.694 14.655 -31.494 1.00 12.55 62 ASP A C 1
ATOM 439 O O . ASP A 1 55 ? 8.002 13.634 -31.696 1.00 13.09 62 ASP A O 1
ATOM 444 N N . THR A 1 56 ? 9.858 14.633 -30.851 1.00 13.58 63 THR A N 1
ATOM 445 C CA . THR A 1 56 ? 10.508 13.412 -30.420 1.00 13.38 63 THR A CA 1
ATOM 446 C C . THR A 1 56 ? 10.735 13.419 -28.913 1.00 12.44 63 THR A C 1
ATOM 447 O O . THR A 1 56 ? 11.012 14.453 -28.289 1.00 13.56 63 THR A O 1
ATOM 451 N N . TYR A 1 57 ? 10.641 12.234 -28.312 1.00 12.28 64 TYR A N 1
ATOM 452 C CA . TYR A 1 57 ? 10.801 12.075 -26.874 1.00 12.30 64 TYR A CA 1
ATOM 453 C C . TYR A 1 57 ? 11.450 10.724 -26.551 1.00 12.70 64 TYR A C 1
ATOM 454 O O . TYR A 1 57 ? 11.174 9.730 -27.238 1.00 12.76 64 TYR A O 1
ATOM 463 N N . LEU A 1 58 ? 12.318 10.712 -25.536 1.00 12.00 65 LEU A N 1
ATOM 464 C CA . LEU A 1 58 ? 13.023 9.515 -25.117 1.00 12.18 65 LEU A CA 1
ATOM 465 C C . LEU A 1 58 ? 12.270 8.872 -23.968 1.00 12.93 65 LEU A C 1
ATOM 466 O O . LEU A 1 58 ? 12.133 9.485 -22.925 1.00 13.21 65 LEU A O 1
ATOM 471 N N . THR A 1 59 ? 11.816 7.633 -24.149 1.00 12.10 66 THR A N 1
ATOM 472 C CA . THR A 1 59 ? 11.045 6.908 -23.128 1.00 12.43 66 THR A CA 1
ATOM 473 C C . THR A 1 59 ? 11.836 5.763 -22.511 1.00 12.98 66 THR A C 1
ATOM 474 O O . THR A 1 59 ? 11.445 5.262 -21.453 1.00 13.52 66 THR A O 1
ATOM 478 N N . ARG A 1 60 ? 12.949 5.357 -23.143 1.00 12.62 67 ARG A N 1
ATOM 479 C CA . ARG A 1 60 ? 13.778 4.292 -22.588 1.00 13.48 67 ARG A CA 1
ATOM 480 C C . ARG A 1 60 ? 14.128 4.619 -21.145 1.00 13.25 67 ARG A C 1
ATOM 481 O O . ARG A 1 60 ? 14.548 5.748 -20.843 1.00 14.37 67 ARG A O 1
ATOM 489 N N . GLY A 1 61 ? 13.957 3.640 -20.251 1.00 13.72 68 GLY A N 1
ATOM 490 C CA . GLY A 1 61 ? 14.351 3.816 -18.857 1.00 14.60 68 GLY A CA 1
ATOM 491 C C . GLY A 1 61 ? 13.323 4.486 -17.980 1.00 14.53 68 GLY A C 1
ATOM 492 O O . GLY A 1 61 ? 13.542 4.610 -16.789 1.00 16.88 68 GLY A O 1
ATOM 493 N N . LEU A 1 62 ? 12.172 4.866 -18.551 1.00 12.66 69 LEU A N 1
ATOM 494 C CA . LEU A 1 62 ? 11.087 5.462 -17.760 1.00 14.01 69 LEU A CA 1
ATOM 495 C C . LEU A 1 62 ? 9.774 4.665 -17.857 1.00 14.33 69 LEU A C 1
ATOM 496 O O . LEU A 1 62 ? 8.754 5.077 -17.316 1.00 16.14 69 LEU A O 1
ATOM 501 N N . GLY A 1 63 ? 9.830 3.531 -18.533 1.00 14.35 70 GLY A N 1
ATOM 502 C CA . GLY A 1 63 ? 8.699 2.629 -18.692 1.00 14.27 70 GLY A CA 1
ATOM 503 C C . GLY A 1 63 ? 9.149 1.473 -19.561 1.00 14.66 70 GLY A C 1
ATOM 504 O O . GLY A 1 63 ? 10.215 1.522 -20.167 1.00 17.24 70 GLY A O 1
ATOM 505 N N . ALA A 1 64 ? 8.364 0.401 -19.571 1.00 14.11 71 ALA A N 1
ATOM 506 C CA . ALA A 1 64 ? 8.729 -0.796 -20.303 1.00 15.29 71 ALA A CA 1
ATOM 507 C C . ALA A 1 64 ? 8.033 -0.885 -21.655 1.00 15.35 71 ALA A C 1
ATOM 508 O O . ALA A 1 64 ? 8.314 -1.807 -22.398 1.00 17.22 71 ALA A O 1
ATOM 510 N N . GLY A 1 65 ? 7.165 0.077 -21.989 1.00 14.72 72 GLY A N 1
ATOM 511 C CA . GLY A 1 65 ? 6.398 0.037 -23.236 1.00 14.78 72 GLY A CA 1
ATOM 512 C C . GLY A 1 65 ? 7.179 0.411 -24.475 1.00 13.54 72 GLY A C 1
ATOM 513 O O . GLY A 1 65 ? 6.845 -0.028 -25.572 1.00 14.95 72 GLY A O 1
ATOM 514 N N . SER A 1 66 ? 8.204 1.259 -24.304 1.00 13.23 73 SER A N 1
ATOM 515 C CA . SER A 1 66 ? 8.889 1.807 -25.463 1.00 13.28 73 SER A CA 1
ATOM 516 C C . SER A 1 66 ? 10.246 2.386 -25.151 1.00 12.61 73 SER A C 1
ATOM 517 O O . SER A 1 66 ? 10.610 2.532 -23.968 1.00 14.24 73 SER A O 1
ATOM 520 N N . ASP A 1 67 ? 10.988 2.663 -26.210 1.00 11.99 74 ASP A N 1
ATOM 521 C CA . ASP A 1 67 ? 12.248 3.455 -26.145 1.00 12.31 74 ASP A CA 1
ATOM 522 C C . ASP A 1 67 ? 12.108 4.908 -26.596 1.00 12.81 74 ASP A C 1
ATOM 523 O O . ASP A 1 67 ? 12.835 5.775 -26.109 1.00 12.71 74 ASP A O 1
ATOM 528 N N . TYR A 1 68 ? 11.225 5.167 -27.558 1.00 10.92 75 TYR A N 1
ATOM 529 C CA . TYR A 1 68 ? 10.920 6.540 -27.933 1.00 11.32 75 TYR A CA 1
ATOM 530 C C . TYR A 1 68 ? 9.493 6.724 -28.406 1.00 11.97 75 TYR A C 1
ATOM 531 O O . TYR A 1 68 ? 8.795 5.749 -28.747 1.00 11.91 75 TYR A O 1
ATOM 540 N N . LEU A 1 69 ? 9.086 7.991 -28.370 1.00 11.53 76 LEU A N 1
ATOM 541 C CA . LEU A 1 69 ? 7.741 8.448 -28.773 1.00 11.26 76 LEU A CA 1
ATOM 542 C C . LEU A 1 69 ? 7.901 9.502 -29.876 1.00 10.63 76 LEU A C 1
ATOM 543 O O . LEU A 1 69 ? 8.755 10.403 -29.775 1.00 11.70 76 LEU A O 1
ATOM 548 N N . LEU A 1 70 ? 7.026 9.419 -30.888 1.00 10.83 77 LEU A N 1
ATOM 549 C CA . LEU A 1 70 ? 6.846 10.462 -31.904 1.00 11.03 77 LEU A CA 1
ATOM 550 C C . LEU A 1 70 ? 5.446 11.039 -31.769 1.00 11.32 77 LEU A C 1
ATOM 551 O O . LEU A 1 70 ? 4.459 10.272 -31.715 1.00 11.64 77 LEU A O 1
ATOM 556 N N . ARG A 1 71 ? 5.352 12.366 -31.768 1.00 10.97 78 ARG A N 1
ATOM 557 C CA . ARG A 1 71 ? 4.064 13.045 -31.859 1.00 11.60 78 ARG A CA 1
ATOM 558 C C . ARG A 1 71 ? 4.064 13.823 -33.158 1.00 11.03 78 ARG A C 1
ATOM 559 O O . ARG A 1 71 ? 4.927 14.691 -33.342 1.00 12.19 78 ARG A O 1
ATOM 567 N N . VAL A 1 72 ? 3.121 13.522 -34.042 1.00 11.06 79 VAL A N 1
ATOM 568 C CA . VAL A 1 72 ? 3.084 14.092 -35.395 1.00 11.20 79 VAL A CA 1
ATOM 569 C C . VAL A 1 72 ? 1.721 14.758 -35.580 1.00 11.41 79 VAL A C 1
ATOM 570 O O . VAL A 1 72 ? 0.694 14.153 -35.263 1.00 13.44 79 VAL A O 1
ATOM 574 N N . HIS A 1 73 ? 1.707 15.996 -36.098 1.00 10.83 80 HIS A N 1
ATOM 575 C CA . HIS A 1 73 ? 0.436 16.705 -36.384 1.00 11.14 80 HIS A CA 1
ATOM 576 C C . HIS A 1 73 ? 0.312 17.038 -37.857 1.00 10.72 80 HIS A C 1
ATOM 577 O O . HIS A 1 73 ? 1.316 17.407 -38.514 1.00 12.34 80 HIS A O 1
ATOM 584 N N . SER A 1 74 ? -0.914 16.989 -38.343 1.00 11.99 81 SER A N 1
ATOM 585 C CA . SER A 1 74 ? -1.241 17.484 -39.668 1.00 11.80 81 SER A CA 1
ATOM 586 C C . SER A 1 74 ? -2.739 17.696 -39.764 1.00 11.69 81 SER A C 1
ATOM 587 O O . SER A 1 74 ? -3.491 17.080 -39.022 1.00 12.51 81 SER A O 1
ATOM 590 N N . THR A 1 75 ? -3.169 18.539 -40.710 1.00 12.49 82 THR A N 1
ATOM 591 C CA . THR A 1 75 ? -4.592 18.603 -41.019 1.00 13.63 82 THR A CA 1
ATOM 592 C C . THR A 1 75 ? -5.078 17.415 -41.863 1.00 13.27 82 THR A C 1
ATOM 593 O O . THR A 1 75 ? -6.295 17.248 -42.046 1.00 14.61 82 THR A O 1
ATOM 597 N N . ASP A 1 76 ? -4.151 16.599 -42.363 1.00 13.55 83 ASP A N 1
ATOM 598 C CA . ASP A 1 76 ? -4.475 15.447 -43.215 1.00 13.22 83 ASP A CA 1
ATOM 599 C C . ASP A 1 76 ? -3.969 14.202 -42.480 1.00 12.70 83 ASP A C 1
ATOM 600 O O . ASP A 1 76 ? -2.773 14.032 -42.289 1.00 13.39 83 ASP A O 1
ATOM 605 N N . MET A 1 77 ? -4.882 13.312 -42.092 1.00 11.83 84 MET A N 1
ATOM 606 C CA . MET A 1 77 ? -4.457 12.114 -41.365 1.00 12.12 84 MET A CA 1
ATOM 607 C C . MET A 1 77 ? -3.447 11.284 -42.177 1.00 12.17 84 MET A C 1
ATOM 608 O O . MET A 1 77 ? -2.428 10.802 -41.645 1.00 13.27 84 MET A O 1
ATOM 613 N N . ALA A 1 78 ? -3.724 11.137 -43.480 1.00 12.59 85 ALA A N 1
ATOM 614 C CA . ALA A 1 78 ? -2.851 10.356 -44.352 1.00 12.81 85 ALA A CA 1
ATOM 615 C C . ALA A 1 78 ? -1.450 10.931 -44.444 1.00 12.80 85 ALA A C 1
ATOM 616 O O . ALA A 1 78 ? -0.517 10.201 -44.683 1.00 13.56 85 ALA A O 1
ATOM 618 N N . ALA A 1 79 ? -1.309 12.239 -44.241 1.00 12.52 86 ALA A N 1
ATOM 619 C CA . ALA A 1 79 ? 0.014 12.847 -44.264 1.00 12.28 86 ALA A CA 1
ATOM 620 C C . ALA A 1 79 ? 0.835 12.409 -43.042 1.00 12.17 86 ALA A C 1
ATOM 621 O O . ALA A 1 79 ? 2.065 12.250 -43.113 1.00 13.04 86 ALA A O 1
ATOM 623 N N . THR A 1 80 ? 0.157 12.238 -41.906 1.00 12.32 87 THR A N 1
ATOM 624 C CA . THR A 1 80 ? 0.855 11.703 -40.725 1.00 12.30 87 THR A CA 1
ATOM 625 C C . THR A 1 80 ? 1.348 10.279 -40.973 1.00 12.66 87 THR A C 1
ATOM 626 O O . THR A 1 80 ? 2.515 9.920 -40.620 1.00 12.89 87 THR A O 1
ATOM 630 N N . GLN A 1 81 ? 0.496 9.498 -41.664 1.00 11.71 88 GLN A N 1
ATOM 631 C CA . GLN A 1 81 ? 0.900 8.142 -42.074 1.00 12.46 88 GLN A CA 1
ATOM 632 C C . GLN A 1 81 ? 2.118 8.155 -42.998 1.00 12.25 88 GLN A C 1
ATOM 633 O O . GLN A 1 81 ? 3.055 7.402 -42.789 1.00 12.19 88 GLN A O 1
ATOM 639 N N . ALA A 1 82 ? 2.088 9.030 -44.006 1.00 12.36 89 ALA A N 1
ATOM 640 C CA . ALA A 1 82 ? 3.170 9.105 -44.978 1.00 12.52 89 ALA A CA 1
ATOM 641 C C . ALA A 1 82 ? 4.491 9.413 -44.302 1.00 12.42 89 ALA A C 1
ATOM 642 O O . ALA A 1 82 ? 5.529 8.814 -44.627 1.00 14.29 89 ALA A O 1
ATOM 644 N N . PHE A 1 83 ? 4.453 10.338 -43.352 1.00 11.73 90 PHE A N 1
ATOM 645 C CA . PHE A 1 83 ? 5.659 10.626 -42.571 1.00 11.96 90 PHE A CA 1
ATOM 646 C C . PHE A 1 83 ? 6.181 9.383 -41.826 1.00 11.95 90 PHE A C 1
ATOM 647 O O . PHE A 1 83 ? 7.364 9.056 -41.875 1.00 12.92 90 PHE A O 1
ATOM 655 N N . LEU A 1 84 ? 5.288 8.670 -41.139 1.00 11.78 91 LEU A N 1
ATOM 656 C CA . LEU A 1 84 ? 5.697 7.490 -40.374 1.00 12.23 91 LEU A CA 1
ATOM 657 C C . LEU A 1 84 ? 6.175 6.346 -41.271 1.00 12.59 91 LEU A C 1
ATOM 658 O O . LEU A 1 84 ? 7.072 5.613 -40.877 1.00 14.70 91 LEU A O 1
ATOM 663 N N . VAL A 1 85 ? 5.568 6.194 -42.447 1.00 12.94 92 VAL A N 1
ATOM 664 C CA . VAL A 1 85 ? 6.064 5.238 -43.443 1.00 13.26 92 VAL A CA 1
ATOM 665 C C . VAL A 1 85 ? 7.507 5.543 -43.823 1.00 13.10 92 VAL A C 1
ATOM 666 O O . VAL A 1 85 ? 8.368 4.667 -43.780 1.00 14.24 92 VAL A O 1
ATOM 670 N N . ASP A 1 86 ? 7.784 6.816 -44.106 1.00 12.58 93 ASP A N 1
ATOM 671 C CA . ASP A 1 86 ? 9.153 7.217 -44.418 1.00 14.23 93 ASP A CA 1
ATOM 672 C C . ASP A 1 86 ? 10.097 7.100 -43.222 1.00 13.49 93 ASP A C 1
ATOM 673 O O . ASP A 1 86 ? 11.269 6.707 -43.380 1.00 14.95 93 ASP A O 1
ATOM 678 N N . TRP A 1 87 ? 9.614 7.431 -42.024 1.00 12.90 94 TRP A N 1
ATOM 679 C CA . TRP A 1 87 ? 10.412 7.237 -40.810 1.00 13.40 94 TRP A CA 1
ATOM 680 C C . TRP A 1 87 ? 10.865 5.780 -40.657 1.00 14.42 94 TRP A C 1
ATOM 681 O O . TRP A 1 87 ? 12.036 5.497 -40.340 1.00 15.02 94 TRP A O 1
ATOM 692 N N . ARG A 1 88 ? 9.943 4.846 -40.939 1.00 14.74 95 ARG A N 1
ATOM 693 C CA A ARG A 1 88 ? 10.265 3.427 -40.798 0.60 15.97 95 ARG A CA 1
ATOM 694 C CA B ARG A 1 88 ? 10.250 3.426 -40.799 0.40 16.35 95 ARG A CA 1
ATOM 695 C C . ARG A 1 88 ? 11.320 2.948 -41.786 1.00 17.80 95 ARG A C 1
ATOM 696 O O . ARG A 1 88 ? 11.942 1.910 -41.552 1.00 19.59 95 ARG A O 1
ATOM 711 N N . ALA A 1 89 ? 11.536 3.717 -42.867 1.00 17.07 96 ALA A N 1
ATOM 712 C CA . ALA A 1 89 ? 12.538 3.437 -43.884 1.00 19.63 96 ALA A CA 1
ATOM 713 C C . ALA A 1 89 ? 13.934 3.942 -43.537 1.00 18.40 96 ALA A C 1
ATOM 714 O O . ALA A 1 89 ? 14.917 3.557 -44.173 1.00 22.25 96 ALA A O 1
ATOM 716 N N . THR A 1 90 ? 14.023 4.816 -42.553 1.00 16.61 97 THR A N 1
ATOM 717 C CA . THR A 1 90 ? 15.321 5.278 -42.050 1.00 17.83 97 THR A CA 1
ATOM 718 C C . THR A 1 90 ? 16.057 4.164 -41.303 1.00 18.00 97 THR A C 1
ATOM 719 O O . THR A 1 90 ? 15.454 3.143 -40.941 1.00 18.00 97 THR A O 1
ATOM 723 N N . LYS A 1 91 ? 17.353 4.361 -41.039 1.00 18.57 98 LYS A N 1
ATOM 724 C CA . LYS A 1 91 ? 18.121 3.316 -40.381 1.00 20.57 98 LYS A CA 1
ATOM 725 C C . LYS A 1 91 ? 17.546 2.992 -39.006 1.00 18.74 98 LYS A C 1
ATOM 726 O O . LYS A 1 91 ? 17.306 1.816 -38.689 1.00 19.94 98 LYS A O 1
ATOM 732 N N . LEU A 1 92 ? 17.309 4.004 -38.187 1.00 17.38 99 LEU A N 1
ATOM 733 C CA . LEU A 1 92 ? 16.713 3.763 -36.895 1.00 16.98 99 LEU A CA 1
ATOM 734 C C . LEU A 1 92 ? 15.304 3.179 -37.055 1.00 16.30 99 LEU A C 1
ATOM 735 O O . LEU A 1 92 ? 14.958 2.238 -36.362 1.00 14.80 99 LEU A O 1
ATOM 740 N N . GLY A 1 93 ? 14.530 3.689 -38.016 1.00 15.63 100 GLY A N 1
ATOM 741 C CA . GLY A 1 93 ? 13.165 3.196 -38.226 1.00 17.59 100 GLY A CA 1
ATOM 742 C C . GLY A 1 93 ? 13.098 1.734 -38.594 1.00 16.63 100 GLY A C 1
ATOM 743 O O . GLY A 1 93 ? 12.208 1.000 -38.131 1.00 17.15 100 GLY A O 1
ATOM 744 N N . MET A 1 94 ? 14.058 1.294 -39.401 1.00 16.61 101 MET A N 1
ATOM 745 C CA A MET A 1 94 ? 14.025 -0.081 -39.834 0.60 18.25 101 MET A CA 1
ATOM 746 C CA B MET A 1 94 ? 14.137 -0.084 -39.856 0.40 17.83 101 MET A CA 1
ATOM 747 C C . MET A 1 94 ? 14.395 -1.045 -38.709 1.00 16.66 101 MET A C 1
ATOM 748 O O . MET A 1 94 ? 14.092 -2.238 -38.821 1.00 20.58 101 MET A O 1
ATOM 757 N N . TYR A 1 95 ? 14.996 -0.533 -37.624 1.00 14.93 102 TYR A N 1
ATOM 758 C CA . TYR A 1 95 ? 15.262 -1.305 -36.433 1.00 16.69 102 TYR A CA 1
ATOM 759 C C . TYR A 1 95 ? 14.314 -0.974 -35.283 1.00 15.32 102 TYR A C 1
ATOM 760 O O . TYR A 1 95 ? 14.595 -1.278 -34.144 1.00 18.90 102 TYR A O 1
ATOM 769 N N . SER A 1 96 ? 13.185 -0.365 -35.606 1.00 15.59 103 SER A N 1
ATOM 770 C CA . SER A 1 96 ? 12.177 0.028 -34.623 1.00 15.27 103 SER A CA 1
ATOM 771 C C . SER A 1 96 ? 10.917 -0.831 -34.793 1.00 16.19 103 SER A C 1
ATOM 772 O O . SER A 1 96 ? 10.407 -0.998 -35.896 1.00 20.83 103 SER A O 1
ATOM 775 N N . ASP A 1 97 ? 10.434 -1.346 -33.683 1.00 14.55 104 ASP A N 1
ATOM 776 C CA . ASP A 1 97 ? 9.184 -2.111 -33.626 1.00 15.19 104 ASP A CA 1
ATOM 777 C C . ASP A 1 97 ? 8.141 -1.203 -32.954 1.00 13.25 104 ASP A C 1
ATOM 778 O O . ASP A 1 97 ? 8.346 -0.717 -31.850 1.00 14.17 104 ASP A O 1
ATOM 783 N N . VAL A 1 98 ? 7.012 -0.988 -33.601 1.00 13.08 105 VAL A N 1
ATOM 784 C CA . VAL A 1 98 ? 5.976 -0.175 -33.014 1.00 12.98 105 VAL A CA 1
ATOM 785 C C . VAL A 1 98 ? 5.297 -0.922 -31.868 1.00 12.90 105 VAL A C 1
ATOM 786 O O . VAL A 1 98 ? 4.984 -2.100 -31.975 1.00 15.19 105 VAL A O 1
ATOM 790 N N . THR A 1 99 ? 5.088 -0.237 -30.758 1.00 12.35 106 THR A N 1
ATOM 791 C CA . THR A 1 99 ? 4.433 -0.813 -29.585 1.00 12.83 106 THR A CA 1
ATOM 792 C C . THR A 1 99 ? 3.058 -0.223 -29.268 1.00 13.50 106 THR A C 1
ATOM 793 O O . THR A 1 99 ? 2.208 -0.902 -28.665 1.00 15.46 106 THR A O 1
ATOM 797 N N . GLU A 1 100 ? 2.851 1.032 -29.645 1.00 12.64 107 GLU A N 1
ATOM 798 C CA . GLU A 1 100 ? 1.558 1.668 -29.543 1.00 13.20 107 GLU A CA 1
ATOM 799 C C . GLU A 1 100 ? 1.495 2.770 -30.591 1.00 11.42 107 GLU A C 1
ATOM 800 O O . GLU A 1 100 ? 2.512 3.349 -30.943 1.00 11.68 107 GLU A O 1
ATOM 806 N N . ASN A 1 101 ? 0.299 3.015 -31.140 1.00 10.84 108 ASN A N 1
ATOM 807 C CA . ASN A 1 101 ? 0.114 4.052 -32.145 1.00 11.07 108 ASN A CA 1
ATOM 808 C C . ASN A 1 101 ? -1.331 4.421 -32.078 1.00 12.06 108 ASN A C 1
ATOM 809 O O . ASN A 1 101 ? -2.190 3.590 -32.393 1.00 13.12 108 ASN A O 1
ATOM 814 N N . LEU A 1 102 ? -1.587 5.641 -31.597 1.00 11.21 109 LEU A N 1
ATOM 815 C CA . LEU A 1 102 ? -2.943 6.136 -31.379 1.00 12.47 109 LEU A CA 1
ATOM 816 C C . LEU A 1 102 ? -3.056 7.459 -32.108 1.00 11.24 109 LEU A C 1
ATOM 817 O O . LEU A 1 102 ? -2.149 8.280 -32.048 1.00 12.22 109 LEU A O 1
ATOM 822 N N . VAL A 1 103 ? -4.216 7.678 -32.715 1.00 10.55 110 VAL A N 1
ATOM 823 C CA . VAL A 1 103 ? -4.484 8.929 -33.380 1.00 11.20 110 VAL A CA 1
ATOM 824 C C . VAL A 1 103 ? -5.751 9.541 -32.857 1.00 10.91 110 VAL A C 1
ATOM 825 O O . VAL A 1 103 ? -6.627 8.869 -32.312 1.00 12.25 110 VAL A O 1
ATOM 829 N N . GLY A 1 104 ? -5.836 10.855 -33.001 1.00 10.58 111 GLY A N 1
ATOM 830 C CA . GLY A 1 104 ? -7.027 11.599 -32.572 1.00 11.60 111 GLY A CA 1
ATOM 831 C C . GLY A 1 104 ? -7.064 12.961 -33.258 1.00 11.12 111 GLY A C 1
ATOM 832 O O . GLY A 1 104 ? -6.172 13.314 -34.030 1.00 12.35 111 GLY A O 1
ATOM 833 N N . ILE A 1 105 ? -8.142 13.685 -32.985 1.00 11.04 112 ILE A N 1
ATOM 834 C CA . ILE A 1 105 ? -8.362 15.001 -33.581 1.00 11.23 112 ILE A CA 1
ATOM 835 C C . ILE A 1 105 ? -8.608 16.039 -32.498 1.00 11.38 112 ILE A C 1
ATOM 836 O O . ILE A 1 105 ? -9.252 15.744 -31.482 1.00 11.45 112 ILE A O 1
ATOM 841 N N . THR A 1 106 ? -8.094 17.255 -32.716 1.00 11.16 113 THR A N 1
ATOM 842 C CA . THR A 1 106 ? -8.364 18.346 -31.778 1.00 12.03 113 THR A CA 1
ATOM 843 C C . THR A 1 106 ? -9.760 18.905 -32.090 1.00 11.59 113 THR A C 1
ATOM 844 O O . THR A 1 106 ? -10.210 18.925 -33.250 1.00 12.40 113 THR A O 1
ATOM 848 N N . LYS A 1 107 ? -10.458 19.307 -31.049 1.00 12.47 114 LYS A N 1
ATOM 849 C CA . LYS A 1 107 ? -11.822 19.824 -31.190 1.00 13.81 114 LYS A CA 1
ATOM 850 C C . LYS A 1 107 ? -12.006 21.057 -30.308 1.00 13.76 114 LYS A C 1
ATOM 851 O O . LYS A 1 107 ? -11.279 21.282 -29.321 1.00 14.68 114 LYS A O 1
ATOM 857 N N . ALA A 1 108 ? -13.008 21.845 -30.669 1.00 14.71 115 ALA A N 1
ATOM 858 C CA . ALA A 1 108 ? -13.462 22.906 -29.777 1.00 16.29 115 ALA A CA 1
ATOM 859 C C . ALA A 1 108 ? -13.904 22.341 -28.406 1.00 15.18 115 ALA A C 1
ATOM 860 O O . ALA A 1 108 ? -14.309 21.177 -28.272 1.00 15.36 115 ALA A O 1
ATOM 862 N N . LEU A 1 109 ? -13.839 23.184 -27.386 1.00 13.90 116 LEU A N 1
ATOM 863 C CA . LEU A 1 109 ? -14.326 22.820 -26.059 1.00 13.56 116 LEU A CA 1
ATOM 864 C C . LEU A 1 109 ? -15.788 22.353 -26.135 1.00 14.33 116 LEU A C 1
ATOM 865 O O . LEU A 1 109 ? -16.657 23.027 -26.713 1.00 16.21 116 LEU A O 1
ATOM 870 N N . ASN A 1 110 ? -16.044 21.180 -25.570 1.00 13.98 117 ASN A N 1
ATOM 871 C CA . ASN A 1 110 ? -17.391 20.615 -25.460 1.00 14.11 117 ASN A CA 1
ATOM 872 C C . ASN A 1 110 ? -18.136 21.014 -24.220 1.00 14.10 117 ASN A C 1
ATOM 873 O O . ASN A 1 110 ? -19.379 20.982 -24.220 1.00 16.13 117 ASN A O 1
ATOM 878 N N . TYR A 1 111 ? -17.383 21.306 -23.165 1.00 14.29 118 TYR A N 1
ATOM 879 C CA . TYR A 1 111 ? -17.958 21.462 -21.832 1.00 14.10 118 TYR A CA 1
ATOM 880 C C . TYR A 1 111 ? -17.622 22.807 -21.203 1.00 14.48 118 TYR A C 1
ATOM 881 O O . TYR A 1 111 ? -18.539 23.593 -20.891 1.00 16.00 118 TYR A O 1
ATOM 890 N N . ILE A 1 112 ? -16.337 23.083 -20.994 1.00 13.81 119 ILE A N 1
ATOM 891 C CA . ILE A 1 112 ? -15.925 24.260 -20.206 1.00 15.01 119 ILE A CA 1
ATOM 892 C C . ILE A 1 112 ? -15.669 25.480 -21.110 1.00 15.48 119 ILE A C 1
ATOM 893 O O . ILE A 1 112 ? -14.610 26.098 -21.104 1.00 15.42 119 ILE A O 1
ATOM 898 N N . SER A 1 113 ? -16.690 25.800 -21.904 1.00 15.46 120 SER A N 1
ATOM 899 C CA . SER A 1 113 ? -16.695 27.032 -22.690 1.00 16.18 120 SER A CA 1
ATOM 900 C C . SER A 1 113 ? -17.196 28.182 -21.835 1.00 16.64 120 SER A C 1
ATOM 901 O O . SER A 1 113 ? -17.826 27.977 -20.785 1.00 17.91 120 SER A O 1
ATOM 904 N N . LYS A 1 114 ? -16.930 29.400 -22.300 1.00 17.15 121 LYS A N 1
ATOM 905 C CA . LYS A 1 114 ? -17.419 30.575 -21.596 1.00 17.55 121 LYS A CA 1
ATOM 906 C C . LYS A 1 114 ? -18.951 30.561 -21.575 1.00 19.02 121 LYS A C 1
ATOM 907 O O . LYS A 1 114 ? -19.566 30.964 -20.591 1.00 20.79 121 LYS A O 1
ATOM 913 N N . ASP A 1 115 ? -19.565 30.044 -22.647 1.00 16.40 122 ASP A N 1
ATOM 914 C CA . ASP A 1 115 ? -21.023 29.962 -22.725 1.00 17.67 122 ASP A CA 1
ATOM 915 C C . ASP A 1 115 ? -21.549 29.055 -21.614 1.00 17.52 122 ASP A C 1
ATOM 916 O O . ASP A 1 115 ? -22.409 29.452 -20.812 1.00 21.84 122 ASP A O 1
ATOM 921 N N . LYS A 1 116 ? -21.044 27.817 -21.573 1.00 16.62 123 LYS A N 1
ATOM 922 C CA . LYS A 1 116 ? -21.592 26.799 -20.690 1.00 16.94 123 LYS A CA 1
ATOM 923 C C . LYS A 1 116 ? -21.073 26.866 -19.235 1.00 16.81 123 LYS A C 1
ATOM 924 O O . LYS A 1 116 ? -21.775 26.452 -18.325 1.00 19.04 123 LYS A O 1
ATOM 930 N N . SER A 1 117 ? -19.868 27.362 -19.010 1.00 15.72 124 SER A N 1
ATOM 931 C CA . SER A 1 117 ? -19.278 27.267 -17.682 1.00 16.87 124 SER A CA 1
ATOM 932 C C . SER A 1 117 ? -18.335 28.444 -17.488 1.00 17.45 124 SER A C 1
ATOM 933 O O . SER A 1 117 ? -17.115 28.313 -17.468 1.00 16.72 124 SER A O 1
ATOM 936 N N . PRO A 1 118 ? -18.924 29.646 -17.344 1.00 18.68 125 PRO A N 1
ATOM 937 C CA . PRO A 1 118 ? -18.077 30.818 -17.468 1.00 17.22 125 PRO A CA 1
ATOM 938 C C . PRO A 1 118 ? -16.993 31.003 -16.408 1.00 17.59 125 PRO A C 1
ATOM 939 O O . PRO A 1 118 ? -15.886 31.450 -16.739 1.00 18.69 125 PRO A O 1
ATOM 943 N N . ASP A 1 119 ? -17.274 30.643 -15.157 1.00 19.10 126 ASP A N 1
ATOM 944 C CA . ASP A 1 119 ? -16.271 30.875 -14.101 1.00 22.63 126 ASP A CA 1
ATOM 945 C C . ASP A 1 119 ? -15.049 29.988 -14.321 1.00 19.60 126 ASP A C 1
ATOM 946 O O . ASP A 1 119 ? -13.893 30.442 -14.268 1.00 19.43 126 ASP A O 1
ATOM 951 N N . LEU A 1 120 ? -15.293 28.709 -14.571 1.00 18.18 127 LEU A N 1
ATOM 952 C CA . LEU A 1 120 ? -14.175 27.799 -14.829 1.00 17.15 127 LEU A CA 1
ATOM 953 C C . LEU A 1 120 ? -13.452 28.137 -16.137 1.00 16.94 127 LEU A C 1
ATOM 954 O O . LEU A 1 120 ? -12.236 28.059 -16.222 1.00 17.69 127 LEU A O 1
ATOM 959 N N . ASN A 1 121 ? -14.204 28.513 -17.164 1.00 16.14 128 ASN A N 1
ATOM 960 C CA . ASN A 1 121 ? -13.574 28.936 -18.387 1.00 16.92 128 ASN A CA 1
ATOM 961 C C . ASN A 1 121 ? -12.628 30.143 -18.221 1.00 18.20 128 ASN A C 1
ATOM 962 O O . ASN A 1 121 ? -11.556 30.207 -18.843 1.00 16.29 128 ASN A O 1
ATOM 967 N N . ALA A 1 122 ? -13.038 31.110 -17.393 1.00 19.12 129 ALA A N 1
ATOM 968 C CA . ALA A 1 122 ? -12.148 32.220 -17.079 1.00 19.79 129 ALA A CA 1
ATOM 969 C C . ALA A 1 122 ? -10.843 31.757 -16.448 1.00 19.72 129 ALA A C 1
ATOM 970 O O . ALA A 1 122 ? -9.796 32.239 -16.838 1.00 20.32 129 ALA A O 1
ATOM 972 N N . GLY A 1 123 ? -10.907 30.796 -15.513 1.00 19.79 130 GLY A N 1
ATOM 973 C CA . GLY A 1 123 ? -9.696 30.269 -14.867 1.00 22.95 130 GLY A CA 1
ATOM 974 C C . GLY A 1 123 ? -8.826 29.520 -15.882 1.00 20.37 130 GLY A C 1
ATOM 975 O O . GLY A 1 123 ? -7.592 29.615 -15.890 1.00 23.10 130 GLY A O 1
ATOM 976 N N . LEU A 1 124 ? -9.477 28.801 -16.785 1.00 19.25 131 LEU A N 1
ATOM 977 C CA . LEU A 1 124 ? -8.754 28.079 -17.831 1.00 20.02 131 LEU A CA 1
ATOM 978 C C . LEU A 1 124 ? -8.046 29.053 -18.766 1.00 22.99 131 LEU A C 1
ATOM 979 O O . LEU A 1 124 ? -6.865 28.887 -19.082 1.00 22.72 131 LEU A O 1
ATOM 984 N N . SER A 1 125 ? -8.751 30.115 -19.147 1.00 23.21 132 SER A N 1
ATOM 985 C CA . SER A 1 125 ? -8.221 31.077 -20.099 1.00 25.15 132 SER A CA 1
ATOM 986 C C . SER A 1 125 ? -7.103 31.949 -19.564 1.00 25.64 132 SER A C 1
ATOM 987 O O . SER A 1 125 ? -6.224 32.351 -20.338 1.00 30.23 132 SER A O 1
ATOM 990 N N . SER A 1 126 ? -7.113 32.230 -18.263 1.00 23.14 133 SER A N 1
ATOM 991 C CA . SER A 1 126 ? -6.148 33.159 -17.675 1.00 26.54 133 SER A CA 1
ATOM 992 C C . SER A 1 126 ? -4.907 32.491 -17.092 1.00 27.97 133 SER A C 1
ATOM 993 O O . SER A 1 126 ? -3.948 33.175 -16.764 1.00 27.32 133 SER A O 1
ATOM 996 N N . ALA A 1 127 ? -4.920 31.156 -16.980 1.00 27.92 134 ALA A N 1
ATOM 997 C CA . ALA A 1 127 ? -3.794 30.417 -16.384 1.00 26.57 134 ALA A CA 1
ATOM 998 C C . ALA A 1 127 ? -2.561 30.544 -17.258 1.00 24.92 134 ALA A C 1
ATOM 999 O O . ALA A 1 127 ? -2.674 30.563 -18.506 1.00 27.81 134 ALA A O 1
ATOM 1001 N N . THR A 1 128 ? -1.400 30.640 -16.613 1.00 23.57 135 THR A N 1
ATOM 1002 C CA . THR A 1 128 ? -0.135 30.732 -17.320 1.00 25.24 135 THR A CA 1
ATOM 1003 C C . THR A 1 128 ? 0.871 29.772 -16.713 1.00 22.28 135 THR A C 1
ATOM 1004 O O . THR A 1 128 ? 1.066 29.765 -15.489 1.00 22.57 135 THR A O 1
ATOM 1008 N N . TYR A 1 129 ? 1.509 28.966 -17.558 1.00 21.20 136 TYR A N 1
ATOM 1009 C CA . TYR A 1 129 ? 2.593 28.108 -17.110 1.00 19.39 136 TYR A CA 1
ATOM 1010 C C . TYR A 1 129 ? 3.742 29.012 -16.660 1.00 19.21 136 TYR A C 1
ATOM 1011 O O . TYR A 1 129 ? 4.125 29.930 -17.399 1.00 21.77 136 TYR A O 1
ATOM 1020 N N . SER A 1 130 ? 4.304 28.749 -15.472 1.00 18.48 137 SER A N 1
ATOM 1021 C CA A SER A 1 130 ? 5.340 29.651 -14.968 0.70 20.12 137 SER A CA 1
ATOM 1022 C CA B SER A 1 130 ? 5.232 29.657 -14.825 0.30 18.55 137 SER A CA 1
ATOM 1023 C C . SER A 1 130 ? 6.427 28.931 -14.204 1.00 18.23 137 SER A C 1
ATOM 1024 O O . SER A 1 130 ? 7.002 29.441 -13.258 1.00 24.74 137 SER A O 1
ATOM 1029 N N . ASP A 1 131 ? 6.740 27.729 -14.679 1.00 19.83 138 ASP A N 1
ATOM 1030 C CA . ASP A 1 131 ? 7.900 27.004 -14.200 1.00 19.41 138 ASP A CA 1
ATOM 1031 C C . ASP A 1 131 ? 8.981 27.084 -15.274 1.00 19.08 138 ASP A C 1
ATOM 1032 O O . ASP A 1 131 ? 8.795 27.699 -16.335 1.00 20.97 138 ASP A O 1
ATOM 1037 N N . SER A 1 132 ? 10.121 26.469 -14.977 1.00 21.76 139 SER A N 1
ATOM 1038 C CA . SER A 1 132 ? 11.175 26.229 -15.952 1.00 23.43 139 SER A CA 1
ATOM 1039 C C . SER A 1 132 ? 10.643 25.483 -17.182 1.00 19.86 139 SER A C 1
ATOM 1040 O O . SER A 1 132 ? 9.587 24.805 -17.114 1.00 20.39 139 SER A O 1
ATOM 1043 N N . ALA A 1 133 ? 11.379 25.581 -18.288 1.00 18.13 140 ALA A N 1
ATOM 1044 C CA . ALA A 1 133 ? 11.018 24.862 -19.531 1.00 18.97 140 ALA A CA 1
ATOM 1045 C C . ALA A 1 133 ? 10.701 23.401 -19.218 1.00 16.50 140 ALA A C 1
ATOM 1046 O O . ALA A 1 133 ? 11.439 22.743 -18.479 1.00 16.31 140 ALA A O 1
ATOM 1048 N N . PRO A 1 134 ? 9.599 22.870 -19.782 1.00 16.60 141 PRO A N 1
ATOM 1049 C CA . PRO A 1 134 ? 9.332 21.455 -19.520 1.00 15.50 141 PRO A CA 1
ATOM 1050 C C . PRO A 1 134 ? 10.478 20.528 -19.945 1.00 16.43 141 PRO A C 1
ATOM 1051 O O . PRO A 1 134 ? 11.159 20.770 -20.934 1.00 16.90 141 PRO A O 1
ATOM 1055 N N . ARG A 1 135 ? 10.678 19.476 -19.163 1.00 14.71 142 ARG A N 1
ATOM 1056 C CA . ARG A 1 135 ? 11.657 18.452 -19.461 1.00 14.57 142 ARG A CA 1
ATOM 1057 C C . ARG A 1 135 ? 11.029 17.091 -19.766 1.00 12.74 142 ARG A C 1
ATOM 1058 O O . ARG A 1 135 ? 11.673 16.243 -20.394 1.00 14.95 142 ARG A O 1
ATOM 1066 N N . TYR A 1 136 ? 9.795 16.886 -19.297 1.00 12.86 143 TYR A N 1
ATOM 1067 C CA . TYR A 1 136 ? 9.128 15.583 -19.369 1.00 12.93 143 TYR A CA 1
ATOM 1068 C C . TYR A 1 136 ? 7.816 15.697 -20.133 1.00 13.33 143 TYR A C 1
ATOM 1069 O O . TYR A 1 136 ? 7.165 16.727 -20.096 1.00 13.85 143 TYR A O 1
ATOM 1078 N N . VAL A 1 137 ? 7.437 14.584 -20.768 1.00 12.19 144 VAL A N 1
ATOM 1079 C CA . VAL A 1 137 ? 6.160 14.393 -21.429 1.00 12.89 144 VAL A CA 1
ATOM 1080 C C . VAL A 1 137 ? 5.446 13.228 -20.767 1.00 11.18 144 VAL A C 1
ATOM 1081 O O . VAL A 1 137 ? 6.095 12.237 -20.340 1.00 11.68 144 VAL A O 1
ATOM 1085 N N . ILE A 1 138 ? 4.133 13.336 -20.678 1.00 10.85 145 ILE A N 1
ATOM 1086 C CA . ILE A 1 138 ? 3.308 12.218 -20.270 1.00 10.65 145 ILE A CA 1
ATOM 1087 C C . ILE A 1 138 ? 2.139 12.128 -21.266 1.00 10.47 145 ILE A C 1
ATOM 1088 O O . ILE A 1 138 ? 1.476 13.149 -21.540 1.00 11.92 145 ILE A O 1
ATOM 1093 N N . VAL A 1 139 ? 1.878 10.925 -21.764 1.00 10.60 146 VAL A N 1
ATOM 1094 C CA . VAL A 1 139 ? 0.744 10.650 -22.648 1.00 11.34 146 VAL A CA 1
ATOM 1095 C C . VAL A 1 139 ? -0.147 9.598 -21.967 1.00 10.50 146 VAL A C 1
ATOM 1096 O O . VAL A 1 139 ? 0.351 8.528 -21.570 1.00 11.35 146 VAL A O 1
ATOM 1100 N N . ILE A 1 140 ? -1.437 9.910 -21.803 1.00 10.81 147 ILE A N 1
ATOM 1101 C CA . ILE A 1 140 ? -2.374 9.040 -21.112 1.00 11.41 147 ILE A CA 1
ATOM 1102 C C . ILE A 1 140 ? -3.604 8.832 -22.010 1.00 10.46 147 ILE A C 1
ATOM 1103 O O . ILE A 1 140 ? -4.422 9.734 -22.196 1.00 11.65 147 ILE A O 1
ATOM 1108 N N . PRO A 1 141 ? -3.715 7.642 -22.619 1.00 10.76 148 PRO A N 1
ATOM 1109 C CA . PRO A 1 141 ? -4.952 7.302 -23.340 1.00 10.52 148 PRO A CA 1
ATOM 1110 C C . PRO A 1 141 ? -6.111 7.123 -22.349 1.00 10.49 148 PRO A C 1
ATOM 1111 O O . PRO A 1 141 ? -5.928 6.517 -21.273 1.00 11.78 148 PRO A O 1
ATOM 1115 N N . VAL A 1 142 ? -7.279 7.627 -22.714 1.00 10.66 149 VAL A N 1
ATOM 1116 C CA . VAL A 1 142 ? -8.437 7.549 -21.847 1.00 10.66 149 VAL A CA 1
ATOM 1117 C C . VAL A 1 142 ? -9.632 7.000 -22.601 1.00 10.62 149 VAL A C 1
ATOM 1118 O O . VAL A 1 142 ? -9.891 7.385 -23.735 1.00 10.88 149 VAL A O 1
ATOM 1122 N N . LYS A 1 143 ? -10.352 6.081 -21.973 1.00 11.07 150 LYS A N 1
ATOM 1123 C CA . LYS A 1 143 ? -11.601 5.571 -22.508 1.00 11.91 150 LYS A CA 1
ATOM 1124 C C . LYS A 1 143 ? -12.615 5.516 -21.389 1.00 11.72 150 LYS A C 1
ATOM 1125 O O . LYS A 1 143 ? -12.294 5.062 -20.273 1.00 12.19 150 LYS A O 1
ATOM 1131 N N . LYS A 1 144 ? -13.823 5.978 -21.693 1.00 11.03 151 LYS A N 1
ATOM 1132 C CA . LYS A 1 144 ? -14.913 6.023 -20.734 1.00 11.50 151 LYS A CA 1
ATOM 1133 C C . LYS A 1 144 ? -15.975 4.967 -21.074 1.00 12.35 151 LYS A C 1
ATOM 1134 O O . LYS A 1 144 ? -16.168 4.610 -22.238 1.00 12.95 151 LYS A O 1
ATOM 1140 N N . ASP A 1 145 ? -16.619 4.455 -20.029 1.00 12.64 152 ASP A N 1
ATOM 1141 C CA . ASP A 1 145 ? -17.587 3.385 -20.170 1.00 12.35 152 ASP A CA 1
ATOM 1142 C C . ASP A 1 145 ? -18.898 3.843 -20.848 1.00 12.83 152 ASP A C 1
ATOM 1143 O O . ASP A 1 145 ? -19.177 5.029 -21.014 1.00 11.91 152 ASP A O 1
ATOM 1148 N N . ALA A 1 146 ? -19.696 2.878 -21.255 1.00 12.52 153 ALA A N 1
ATOM 1149 C CA . ALA A 1 146 ? -20.963 3.189 -21.897 1.00 12.76 153 ALA A CA 1
ATOM 1150 C C . ALA A 1 146 ? -21.854 4.014 -20.980 1.00 13.30 153 ALA A C 1
ATOM 1151 O O . ALA A 1 146 ? -22.603 4.860 -21.458 1.00 13.82 153 ALA A O 1
ATOM 1153 N N . ALA A 1 147 ? -21.799 3.772 -19.668 1.00 13.34 154 ALA A N 1
ATOM 1154 C CA . ALA A 1 147 ? -22.630 4.533 -18.728 1.00 13.97 154 ALA A CA 1
ATOM 1155 C C . ALA A 1 147 ? -22.324 6.004 -18.791 1.00 13.54 154 ALA A C 1
ATOM 1156 O O . ALA A 1 147 ? -23.233 6.809 -18.707 1.00 14.88 154 ALA A O 1
ATOM 1158 N N . TRP A 1 148 ? -21.046 6.371 -18.907 1.00 12.69 155 TRP A N 1
ATOM 1159 C CA . TRP A 1 148 ? -20.701 7.788 -19.095 1.00 12.51 155 TRP A CA 1
ATOM 1160 C C . TRP A 1 148 ? -21.399 8.379 -20.303 1.00 12.32 155 TRP A C 1
ATOM 1161 O O . TRP A 1 148 ? -22.043 9.417 -20.222 1.00 13.05 155 TRP A O 1
ATOM 1172 N N . TRP A 1 149 ? -21.194 7.760 -21.457 1.00 12.26 156 TRP A N 1
ATOM 1173 C CA . TRP A 1 149 ? -21.710 8.318 -22.707 1.00 12.51 156 TRP A CA 1
ATOM 1174 C C . TRP A 1 149 ? -23.251 8.379 -22.717 1.00 13.06 156 TRP A C 1
ATOM 1175 O O . TRP A 1 149 ? -23.840 9.277 -23.313 1.00 13.60 156 TRP A O 1
ATOM 1186 N N . ASN A 1 150 ? -23.873 7.451 -22.007 1.00 13.65 157 ASN A N 1
ATOM 1187 C CA . ASN A 1 150 ? -25.332 7.422 -21.885 1.00 13.67 157 ASN A CA 1
ATOM 1188 C C . ASN A 1 150 ? -25.901 8.449 -20.907 1.00 14.52 157 ASN A C 1
ATOM 1189 O O . ASN A 1 150 ? -27.119 8.631 -20.859 1.00 18.07 157 ASN A O 1
ATOM 1194 N N . MET A 1 151 ? -25.051 9.072 -20.091 1.00 14.38 158 MET A N 1
ATOM 1195 C CA A MET A 1 151 ? -25.474 10.202 -19.257 0.60 15.32 158 MET A CA 1
ATOM 1196 C CA B MET A 1 151 ? -25.526 10.180 -19.270 0.40 15.47 158 MET A CA 1
ATOM 1197 C C . MET A 1 151 ? -25.818 11.400 -20.127 1.00 16.05 158 MET A C 1
ATOM 1198 O O . MET A 1 151 ? -25.332 11.515 -21.247 1.00 16.04 158 MET A O 1
ATOM 1207 N N . SER A 1 152 ? -26.653 12.296 -19.607 1.00 16.25 159 SER A N 1
ATOM 1208 C CA . SER A 1 152 ? -27.035 13.480 -20.378 1.00 16.55 159 SER A CA 1
ATOM 1209 C C . SER A 1 152 ? -25.885 14.490 -20.524 1.00 15.79 159 SER A C 1
ATOM 1210 O O . SER A 1 152 ? -24.904 14.480 -19.768 1.00 16.71 159 SER A O 1
ATOM 1213 N N . ASP A 1 153 ? -26.056 15.419 -21.454 1.00 17.23 160 ASP A N 1
ATOM 1214 C CA . ASP A 1 153 ? -25.118 16.530 -21.596 1.00 17.25 160 ASP A CA 1
ATOM 1215 C C . ASP A 1 153 ? -24.928 17.277 -20.274 1.00 16.98 160 ASP A C 1
ATOM 1216 O O . ASP A 1 153 ? -23.805 17.642 -19.923 1.00 17.36 160 ASP A O 1
ATOM 1221 N N . GLU A 1 154 ? -26.024 17.527 -19.552 1.00 17.20 161 GLU A N 1
ATOM 1222 C CA . GLU A 1 154 ? -25.949 18.244 -18.310 1.00 19.44 161 GLU A CA 1
ATOM 1223 C C . GLU A 1 154 ? -25.242 17.454 -17.227 1.00 17.43 161 GLU A C 1
ATOM 1224 O O . GLU A 1 154 ? -24.427 18.019 -16.489 1.00 18.15 161 GLU A O 1
ATOM 1230 N N . GLN A 1 155 ? -25.514 16.159 -17.147 1.00 16.22 162 GLN A N 1
ATOM 1231 C CA . GLN A 1 155 ? -24.816 15.315 -16.160 1.00 16.39 162 GLN A CA 1
ATOM 1232 C C . GLN A 1 155 ? -23.325 15.271 -16.426 1.00 15.77 162 GLN A C 1
ATOM 1233 O O . GLN A 1 155 ? -22.534 15.401 -15.508 1.00 16.53 162 GLN A O 1
ATOM 1239 N N . ARG A 1 156 ? -22.949 15.128 -17.694 1.00 16.02 163 ARG A N 1
ATOM 1240 C CA . ARG A 1 156 ? -21.537 15.086 -18.046 1.00 15.37 163 ARG A CA 1
ATOM 1241 C C . ARG A 1 156 ? -20.856 16.428 -17.785 1.00 14.57 163 ARG A C 1
ATOM 1242 O O . ARG A 1 156 ? -19.737 16.488 -17.261 1.00 15.52 163 ARG A O 1
ATOM 1250 N N . LEU A 1 157 ? -21.552 17.522 -18.107 1.00 14.93 164 LEU A N 1
ATOM 1251 C CA . LEU A 1 157 ? -21.005 18.853 -17.833 1.00 14.73 164 LEU A CA 1
ATOM 1252 C C . LEU A 1 157 ? -20.646 18.999 -16.364 1.00 14.93 164 LEU A C 1
ATOM 1253 O O . LEU A 1 157 ? -19.563 19.461 -16.033 1.00 14.73 164 LEU A O 1
ATOM 1258 N N . LYS A 1 158 ? -21.550 18.589 -15.475 1.00 16.19 165 LYS A N 1
ATOM 1259 C CA . LYS A 1 158 ? -21.238 18.712 -14.060 1.00 17.87 165 LYS A CA 1
ATOM 1260 C C . LYS A 1 158 ? -19.995 17.926 -13.667 1.00 16.02 165 LYS A C 1
ATOM 1261 O O . LYS A 1 158 ? -19.185 18.420 -12.905 1.00 16.38 165 LYS A O 1
ATOM 1267 N N . GLU A 1 159 ? -19.825 16.725 -14.213 1.00 15.08 166 GLU A N 1
ATOM 1268 C CA . GLU A 1 159 ? -18.657 15.913 -13.856 1.00 15.77 166 GLU A CA 1
ATOM 1269 C C . GLU A 1 159 ? -17.359 16.508 -14.422 1.00 14.65 166 GLU A C 1
ATOM 1270 O O . GLU A 1 159 ? -16.310 16.410 -13.790 1.00 15.53 166 GLU A O 1
ATOM 1276 N N . ILE A 1 160 ? -17.434 17.164 -15.581 1.00 14.97 167 ILE A N 1
ATOM 1277 C CA . ILE A 1 160 ? -16.258 17.821 -16.155 1.00 14.43 167 ILE A CA 1
ATOM 1278 C C . ILE A 1 160 ? -15.917 19.143 -15.443 1.00 15.43 167 ILE A C 1
ATOM 1279 O O . ILE A 1 160 ? -14.751 19.523 -15.322 1.00 14.22 167 ILE A O 1
ATOM 1284 N N . GLU A 1 161 ? -16.934 19.818 -14.917 1.00 14.85 168 GLU A N 1
ATOM 1285 C CA . GLU A 1 161 ? -16.676 20.961 -14.036 1.00 14.14 168 GLU A CA 1
ATOM 1286 C C . GLU A 1 161 ? -15.937 20.521 -12.775 1.00 15.13 168 GLU A C 1
ATOM 1287 O O . GLU A 1 161 ? -14.990 21.173 -12.346 1.00 16.41 168 GLU A O 1
ATOM 1293 N N . VAL A 1 162 ? -16.297 19.355 -12.259 1.00 14.60 169 VAL A N 1
ATOM 1294 C CA . VAL A 1 162 ? -15.600 18.778 -11.080 1.00 15.29 169 VAL A CA 1
ATOM 1295 C C . VAL A 1 162 ? -14.159 18.303 -11.410 1.00 15.15 169 VAL A C 1
ATOM 1296 O O . VAL A 1 162 ? -13.257 18.402 -10.592 1.00 16.01 169 VAL A O 1
ATOM 1300 N N . HIS A 1 163 ? -13.952 17.822 -12.633 1.00 14.03 170 HIS A N 1
ATOM 1301 C CA . HIS A 1 163 ? -12.607 17.551 -13.174 1.00 15.45 170 HIS A CA 1
ATOM 1302 C C . HIS A 1 163 ? -11.732 18.812 -13.188 1.00 14.97 170 HIS A C 1
ATOM 1303 O O . HIS A 1 163 ? -10.557 18.779 -12.809 1.00 15.51 170 HIS A O 1
ATOM 1310 N N . THR A 1 164 ? -12.329 19.921 -13.614 1.00 15.52 171 THR A N 1
ATOM 1311 C CA . THR A 1 164 ? -11.607 21.161 -13.830 1.00 15.84 171 THR A CA 1
ATOM 1312 C C . THR A 1 164 ? -11.297 21.942 -12.550 1.00 15.59 171 THR A C 1
ATOM 1313 O O . THR A 1 164 ? -10.223 22.522 -12.443 1.00 15.61 171 THR A O 1
ATOM 1317 N N . GLN A 1 165 ? -12.230 21.985 -11.614 1.00 16.88 172 GLN A N 1
ATOM 1318 C CA . GLN A 1 165 ? -12.056 22.814 -10.431 1.00 19.30 172 GLN A CA 1
ATOM 1319 C C . GLN A 1 165 ? -10.735 22.568 -9.677 1.00 19.29 172 GLN A C 1
ATOM 1320 O O . GLN A 1 165 ? -10.012 23.531 -9.369 1.00 19.00 172 GLN A O 1
ATOM 1326 N N . PRO A 1 166 ? -10.391 21.298 -9.389 1.00 17.56 173 PRO A N 1
ATOM 1327 C CA . PRO A 1 166 ? -9.177 21.064 -8.599 1.00 18.54 173 PRO A CA 1
ATOM 1328 C C . PRO A 1 166 ? -7.875 20.991 -9.398 1.00 18.56 173 PRO A C 1
ATOM 1329 O O . PRO A 1 166 ? -6.794 20.851 -8.817 1.00 22.13 173 PRO A O 1
ATOM 1333 N N . THR A 1 167 ? -7.974 21.077 -10.719 1.00 17.33 174 THR A N 1
ATOM 1334 C CA . THR A 1 167 ? -6.825 20.934 -11.575 1.00 16.85 174 THR A CA 1
ATOM 1335 C C . THR A 1 167 ? -6.354 22.261 -12.165 1.00 16.67 174 THR A C 1
ATOM 1336 O O . THR A 1 167 ? -5.202 22.356 -12.586 1.00 16.35 174 THR A O 1
ATOM 1340 N N . LEU A 1 168 ? -7.186 23.300 -12.157 1.00 16.37 175 LEU A N 1
ATOM 1341 C CA . LEU A 1 168 ? -6.741 24.579 -12.724 1.00 17.18 175 LEU A CA 1
ATOM 1342 C C . LEU A 1 168 ? -5.444 25.073 -12.090 1.00 17.12 175 LEU A C 1
ATOM 1343 O O . LEU A 1 168 ? -4.587 25.639 -12.795 1.00 18.18 175 LEU A O 1
ATOM 1348 N N . GLN A 1 169 ? -5.273 24.844 -10.779 1.00 17.59 176 GLN A N 1
ATOM 1349 C CA . GLN A 1 169 ? -4.041 25.293 -10.113 1.00 18.39 176 GLN A CA 1
ATOM 1350 C C . GLN A 1 169 ? -2.759 24.713 -10.719 1.00 17.66 176 GLN A C 1
ATOM 1351 O O . GLN A 1 169 ? -1.718 25.319 -10.662 1.00 19.47 176 GLN A O 1
ATOM 1357 N N . TYR A 1 170 ? -2.845 23.528 -11.301 1.00 16.20 177 TYR A N 1
ATOM 1358 C CA . TYR A 1 170 ? -1.706 22.849 -11.888 1.00 17.28 177 TYR A CA 1
ATOM 1359 C C . TYR A 1 170 ? -1.292 23.374 -13.254 1.00 17.10 177 TYR A C 1
ATOM 1360 O O . TYR A 1 170 ? -0.235 23.002 -13.765 1.00 17.16 177 TYR A O 1
ATOM 1369 N N . LEU A 1 171 ? -2.076 24.290 -13.818 1.00 16.88 178 LEU A N 1
ATOM 1370 C CA . LEU A 1 171 ? -1.673 24.907 -15.069 1.00 17.52 178 LEU A CA 1
ATOM 1371 C C . LEU A 1 171 ? -0.448 25.819 -14.918 1.00 17.73 178 LEU A C 1
ATOM 1372 O O . LEU A 1 171 ? 0.223 26.119 -15.899 1.00 19.98 178 LEU A O 1
ATOM 1377 N N . VAL A 1 172 ? -0.128 26.202 -13.686 1.00 18.10 179 VAL A N 1
ATOM 1378 C CA . VAL A 1 172 ? 1.155 26.846 -13.386 1.00 18.71 179 VAL A CA 1
ATOM 1379 C C . VAL A 1 172 ? 2.363 25.946 -13.643 1.00 18.03 179 VAL A C 1
ATOM 1380 O O . VAL A 1 172 ? 3.435 26.427 -14.021 1.00 18.89 179 VAL A O 1
ATOM 1384 N N . ASN A 1 173 ? 2.147 24.645 -13.479 1.00 16.57 180 ASN A N 1
ATOM 1385 C CA . ASN A 1 173 ? 3.195 23.625 -13.392 1.00 18.76 180 ASN A CA 1
ATOM 1386 C C . ASN A 1 173 ? 3.168 22.611 -14.584 1.00 15.19 180 ASN A C 1
ATOM 1387 O O . ASN A 1 173 ? 4.128 21.859 -14.789 1.00 15.61 180 ASN A O 1
ATOM 1392 N N . VAL A 1 174 ? 2.065 22.573 -15.343 1.00 13.89 181 VAL A N 1
ATOM 1393 C CA . VAL A 1 174 ? 1.804 21.491 -16.293 1.00 13.61 181 VAL A CA 1
ATOM 1394 C C . VAL A 1 174 ? 1.083 22.077 -17.504 1.00 14.75 181 VAL A C 1
ATOM 1395 O O . VAL A 1 174 ? 0.092 22.803 -17.323 1.00 16.73 181 VAL A O 1
ATOM 1399 N N . LYS A 1 175 ? 1.580 21.796 -18.716 1.00 14.23 182 LYS A N 1
ATOM 1400 C CA . LYS A 1 175 ? 0.868 22.140 -19.949 1.00 13.49 182 LYS A CA 1
ATOM 1401 C C . LYS A 1 175 ? 0.069 20.930 -20.379 1.00 13.79 182 LYS A C 1
ATOM 1402 O O . LYS A 1 175 ? 0.537 19.806 -20.235 1.00 14.77 182 LYS A O 1
ATOM 1408 N N . ARG A 1 176 ? -1.133 21.162 -20.903 1.00 12.92 183 ARG A N 1
ATOM 1409 C CA . ARG A 1 176 ? -2.051 20.062 -21.294 1.00 12.62 183 ARG A CA 1
ATOM 1410 C C . ARG A 1 176 ? -2.549 20.231 -22.715 1.00 13.89 183 ARG A C 1
ATOM 1411 O O . ARG A 1 176 ? -2.710 21.356 -23.227 1.00 14.25 183 ARG A O 1
ATOM 1419 N N . LYS A 1 177 ? -2.842 19.116 -23.359 1.00 12.68 184 LYS A N 1
ATOM 1420 C CA . LYS A 1 177 ? -3.528 19.140 -24.654 1.00 11.90 184 LYS A CA 1
ATOM 1421 C C . LYS A 1 177 ? -4.373 17.890 -24.820 1.00 11.39 184 LYS A C 1
ATOM 1422 O O . LYS A 1 177 ? -3.906 16.777 -24.542 1.00 12.17 184 LYS A O 1
ATOM 1428 N N . LEU A 1 178 ? -5.603 18.099 -25.281 1.00 11.87 185 LEU A N 1
ATOM 1429 C CA . LEU A 1 178 ? -6.620 17.036 -25.432 1.00 11.19 185 LEU A CA 1
ATOM 1430 C C . LEU A 1 178 ? -6.879 16.714 -26.912 1.00 11.70 185 LEU A C 1
ATOM 1431 O O . LEU A 1 178 ? -7.072 17.629 -27.748 1.00 11.72 185 LEU A O 1
ATOM 1436 N N . TYR A 1 179 ? -6.913 15.422 -27.232 1.00 10.86 186 TYR A N 1
ATOM 1437 C CA . TYR A 1 179 ? -7.280 14.918 -28.563 1.00 10.51 186 TYR A CA 1
ATOM 1438 C C . TYR A 1 179 ? -8.434 13.918 -28.394 1.00 10.03 186 TYR A C 1
ATOM 1439 O O . TYR A 1 179 ? -8.519 13.226 -27.376 1.00 11.45 186 TYR A O 1
ATOM 1448 N N . HIS A 1 180 ? -9.258 13.826 -29.426 1.00 10.11 187 HIS A N 1
ATOM 1449 C CA . HIS A 1 180 ? -10.442 12.990 -29.415 1.00 11.43 187 HIS A CA 1
ATOM 1450 C C . HIS A 1 180 ? -10.283 11.848 -30.399 1.00 10.69 187 HIS A C 1
ATOM 1451 O O . HIS A 1 180 ? -9.982 12.074 -31.572 1.00 11.16 187 HIS A O 1
ATOM 1458 N N . SER A 1 181 ? -10.518 10.619 -29.918 1.00 9.89 188 SER A N 1
ATOM 1459 C CA . SER A 1 181 ? -10.159 9.404 -30.633 1.00 10.52 188 SER A CA 1
ATOM 1460 C C . SER A 1 181 ? -11.263 8.348 -30.866 1.00 10.26 188 SER A C 1
ATOM 1461 O O . SER A 1 181 ? -10.982 7.381 -31.558 1.00 10.32 188 SER A O 1
ATOM 1464 N N . THR A 1 182 ? -12.462 8.513 -30.300 1.00 10.29 189 THR A N 1
ATOM 1465 C CA . THR A 1 182 ? -13.509 7.514 -30.469 1.00 11.91 189 THR A CA 1
ATOM 1466 C C . THR A 1 182 ? -13.669 7.211 -31.942 1.00 11.11 189 THR A C 1
ATOM 1467 O O . THR A 1 182 ? -13.815 8.120 -32.765 1.00 11.90 189 THR A O 1
ATOM 1471 N N . GLY A 1 183 ? -13.674 5.913 -32.273 1.00 10.93 190 GLY A N 1
ATOM 1472 C CA . GLY A 1 183 ? -13.793 5.448 -33.657 1.00 12.07 190 GLY A CA 1
ATOM 1473 C C . GLY A 1 183 ? -12.513 5.360 -34.460 1.00 12.44 190 GLY A C 1
ATOM 1474 O O . GLY A 1 183 ? -12.504 4.747 -35.530 1.00 13.86 190 GLY A O 1
ATOM 1475 N N . LEU A 1 184 ? -11.438 5.971 -33.953 1.00 12.00 191 LEU A N 1
ATOM 1476 C CA . LEU A 1 184 ? -10.150 6.024 -34.663 1.00 11.77 191 LEU A CA 1
ATOM 1477 C C . LEU A 1 184 ? -9.066 5.194 -34.009 1.00 12.36 191 LEU A C 1
ATOM 1478 O O . LEU A 1 184 ? -8.016 4.958 -34.608 1.00 13.82 191 LEU A O 1
ATOM 1483 N N . ALA A 1 185 ? -9.355 4.730 -32.793 1.00 11.92 192 ALA A N 1
ATOM 1484 C CA . ALA A 1 185 ? -8.419 4.010 -31.922 1.00 11.64 192 ALA A CA 1
ATOM 1485 C C . ALA A 1 185 ? -9.229 3.389 -30.800 1.00 11.44 192 ALA A C 1
ATOM 1486 O O . ALA A 1 185 ? -10.391 3.770 -30.589 1.00 11.79 192 ALA A O 1
ATOM 1488 N N . ASP A 1 186 ? -8.593 2.502 -30.019 1.00 11.74 193 ASP A N 1
ATOM 1489 C CA . ASP A 1 186 ? -9.257 1.913 -28.843 1.00 12.45 193 ASP A CA 1
ATOM 1490 C C . ASP A 1 186 ? -9.132 2.832 -27.636 1.00 10.66 193 ASP A C 1
ATOM 1491 O O . ASP A 1 186 ? -8.632 2.462 -26.573 1.00 12.12 193 ASP A O 1
ATOM 1496 N N . ALA A 1 187 ? -9.583 4.069 -27.834 1.00 11.06 194 ALA A N 1
ATOM 1497 C CA . ALA A 1 187 ? -9.583 5.104 -26.779 1.00 11.39 194 ALA A CA 1
ATOM 1498 C C . ALA A 1 187 ? -10.632 6.143 -27.191 1.00 11.71 194 ALA A C 1
ATOM 1499 O O . ALA A 1 187 ? -10.903 6.320 -28.367 1.00 11.99 194 ALA A O 1
ATOM 1501 N N . ASP A 1 188 ? -11.206 6.841 -26.216 1.00 9.98 195 ASP A N 1
ATOM 1502 C CA . ASP A 1 188 ? -11.999 8.018 -26.493 1.00 10.74 195 ASP A CA 1
ATOM 1503 C C . ASP A 1 188 ? -11.168 9.287 -26.607 1.00 10.59 195 ASP A C 1
ATOM 1504 O O . ASP A 1 188 ? -11.551 10.208 -27.332 1.00 10.88 195 ASP A O 1
ATOM 1509 N N . PHE A 1 189 ? -10.040 9.347 -25.910 1.00 10.31 196 PHE A N 1
ATOM 1510 C CA . PHE A 1 189 ? -9.193 10.537 -25.858 1.00 10.43 196 PHE A CA 1
ATOM 1511 C C . PHE A 1 189 ? -7.740 10.147 -25.798 1.00 10.34 196 PHE A C 1
ATOM 1512 O O . PHE A 1 189 ? -7.406 9.072 -25.275 1.00 10.47 196 PHE A O 1
ATOM 1520 N N . ILE A 1 190 ? -6.893 11.043 -26.302 1.00 10.22 197 ILE A N 1
ATOM 1521 C CA . ILE A 1 190 ? -5.462 11.003 -26.005 1.00 11.06 197 ILE A CA 1
ATOM 1522 C C . ILE A 1 190 ? -5.163 12.293 -25.268 1.00 11.12 197 ILE A C 1
ATOM 1523 O O . ILE A 1 190 ? -5.511 13.367 -25.735 1.00 11.49 197 ILE A O 1
ATOM 1528 N N . THR A 1 191 ? -4.532 12.186 -24.104 1.00 10.51 198 THR A N 1
ATOM 1529 C CA . THR A 1 191 ? -4.166 13.343 -23.316 1.00 11.03 198 THR A CA 1
ATOM 1530 C C . THR A 1 191 ? -2.645 13.446 -23.265 1.00 11.55 198 THR A C 1
ATOM 1531 O O . THR A 1 191 ? -1.960 12.437 -23.179 1.00 12.51 198 THR A O 1
ATOM 1535 N N . TYR A 1 192 ? -2.148 14.685 -23.389 1.00 11.33 199 TYR A N 1
ATOM 1536 C CA . TYR A 1 192 ? -0.750 15.002 -23.575 1.00 11.18 199 TYR A CA 1
ATOM 1537 C C . TYR A 1 192 ? -0.360 16.108 -22.594 1.00 11.40 199 TYR A C 1
ATOM 1538 O O . TYR A 1 192 ? -1.021 17.142 -22.532 1.00 11.90 199 TYR A O 1
ATOM 1547 N N . PHE A 1 193 ? 0.741 15.874 -21.886 1.00 11.10 200 PHE A N 1
ATOM 1548 C CA . PHE A 1 193 ? 1.203 16.807 -20.870 1.00 11.21 200 PHE A CA 1
ATOM 1549 C C . PHE A 1 193 ? 2.692 17.038 -20.968 1.00 11.72 200 PHE A C 1
ATOM 1550 O O . PHE A 1 193 ? 3.467 16.136 -21.272 1.00 12.47 200 PHE A O 1
ATOM 1558 N N . GLU A 1 194 ? 3.089 18.272 -20.657 1.00 12.42 201 GLU A N 1
ATOM 1559 C CA . GLU A 1 194 ? 4.492 18.648 -20.521 1.00 13.07 201 GLU A CA 1
ATOM 1560 C C . GLU A 1 194 ? 4.727 19.296 -19.173 1.00 12.24 201 GLU A C 1
ATOM 1561 O O . GLU A 1 194 ? 3.900 20.089 -18.718 1.00 13.27 201 GLU A O 1
ATOM 1567 N N . THR A 1 195 ? 5.850 18.977 -18.556 1.00 12.22 202 THR A N 1
ATOM 1568 C CA . THR A 1 195 ? 6.144 19.518 -17.240 1.00 13.70 202 THR A CA 1
ATOM 1569 C C . THR A 1 195 ? 7.622 19.392 -16.941 1.00 13.39 202 THR A C 1
ATOM 1570 O O . THR A 1 195 ? 8.338 18.561 -17.521 1.00 14.18 202 THR A O 1
ATOM 1574 N N . ALA A 1 196 ? 8.081 20.219 -16.007 1.00 14.64 203 ALA A N 1
ATOM 1575 C CA . ALA A 1 196 ? 9.415 20.029 -15.402 1.00 15.60 203 ALA A CA 1
ATOM 1576 C C . ALA A 1 196 ? 9.290 19.345 -14.032 1.00 15.50 203 ALA A C 1
ATOM 1577 O O . ALA A 1 196 ? 10.296 18.978 -13.435 1.00 17.94 203 ALA A O 1
ATOM 1579 N N . ASP A 1 197 ? 8.058 19.236 -13.521 1.00 14.96 204 ASP A N 1
ATOM 1580 C CA . ASP A 1 197 ? 7.785 18.915 -12.119 1.00 14.93 204 ASP A CA 1
ATOM 1581 C C . ASP A 1 197 ? 6.895 17.680 -11.982 1.00 14.56 204 ASP A C 1
ATOM 1582 O O . ASP A 1 197 ? 5.675 17.761 -11.877 1.00 14.51 204 ASP A O 1
ATOM 1587 N N . LEU A 1 198 ? 7.550 16.525 -11.942 1.00 14.21 205 LEU A N 1
ATOM 1588 C CA . LEU A 1 198 ? 6.824 15.256 -11.813 1.00 13.86 205 LEU A CA 1
ATOM 1589 C C . LEU A 1 198 ? 6.150 15.049 -10.455 1.00 13.95 205 LEU A C 1
ATOM 1590 O O . LEU A 1 198 ? 5.107 14.371 -10.372 1.00 15.24 205 LEU A O 1
ATOM 1595 N N . ALA A 1 199 ? 6.687 15.699 -9.410 1.00 14.99 206 ALA A N 1
ATOM 1596 C CA . ALA A 1 199 ? 5.990 15.753 -8.125 1.00 15.44 206 ALA A CA 1
ATOM 1597 C C . ALA A 1 199 ? 4.616 16.412 -8.251 1.00 13.84 206 ALA A C 1
ATOM 1598 O O . ALA A 1 199 ? 3.598 15.885 -7.768 1.00 14.95 206 ALA A O 1
ATOM 1600 N N . ALA A 1 200 ? 4.581 17.555 -8.923 1.00 14.89 207 ALA A N 1
ATOM 1601 C CA . ALA A 1 200 ? 3.323 18.222 -9.166 1.00 15.39 207 ALA A CA 1
ATOM 1602 C C . ALA A 1 200 ? 2.398 17.361 -10.039 1.00 13.44 207 ALA A C 1
ATOM 1603 O O . ALA A 1 200 ? 1.189 17.269 -9.782 1.00 13.48 207 ALA A O 1
ATOM 1605 N N . PHE A 1 201 ? 2.979 16.707 -11.044 1.00 13.19 208 PHE A N 1
ATOM 1606 C CA . PHE A 1 201 ? 2.162 15.898 -11.965 1.00 13.28 208 PHE A CA 1
ATOM 1607 C C . PHE A 1 201 ? 1.477 14.737 -11.215 1.00 12.77 208 PHE A C 1
ATOM 1608 O O . PHE A 1 201 ? 0.293 14.444 -11.416 1.00 13.72 208 PHE A O 1
ATOM 1616 N N . ASN A 1 202 ? 2.233 14.077 -10.330 1.00 12.67 209 ASN A N 1
ATOM 1617 C CA . ASN A 1 202 ? 1.658 13.041 -9.488 1.00 12.80 209 ASN A CA 1
ATOM 1618 C C . ASN A 1 202 ? 0.489 13.571 -8.659 1.00 13.23 209 ASN A C 1
ATOM 1619 O O . ASN A 1 202 ? -0.570 12.938 -8.569 1.00 13.90 209 ASN A O 1
ATOM 1624 N N . ASN A 1 203 ? 0.673 14.763 -8.085 1.00 13.58 210 ASN A N 1
ATOM 1625 C CA . ASN A 1 203 ? -0.400 15.378 -7.298 1.00 13.79 210 ASN A CA 1
ATOM 1626 C C . ASN A 1 203 ? -1.639 15.731 -8.123 1.00 13.97 210 ASN A C 1
ATOM 1627 O O . ASN A 1 203 ? -2.789 15.543 -7.677 1.00 14.60 210 ASN A O 1
ATOM 1632 N N . LEU A 1 204 ? -1.397 16.184 -9.348 1.00 13.62 211 LEU A N 1
ATOM 1633 C CA . LEU A 1 204 ? -2.478 16.477 -10.282 1.00 13.31 211 LEU A CA 1
ATOM 1634 C C . LEU A 1 204 ? -3.332 15.232 -10.564 1.00 13.84 211 LEU A C 1
ATOM 1635 O O . LEU A 1 204 ? -4.565 15.266 -10.482 1.00 14.03 211 LEU A O 1
ATOM 1640 N N . LEU A 1 205 ? -2.665 14.119 -10.871 1.00 13.76 212 LEU A N 1
ATOM 1641 C CA A LEU A 1 205 ? -3.417 12.910 -11.251 0.70 13.45 212 LEU A CA 1
ATOM 1642 C CA B LEU A 1 205 ? -3.379 12.920 -11.262 0.30 14.07 212 LEU A CA 1
ATOM 1643 C C . LEU A 1 205 ? -4.142 12.311 -10.054 1.00 13.84 212 LEU A C 1
ATOM 1644 O O . LEU A 1 205 ? -5.240 11.767 -10.192 1.00 14.42 212 LEU A O 1
ATOM 1653 N N . ILE A 1 206 ? -3.533 12.435 -8.865 1.00 13.19 213 ILE A N 1
ATOM 1654 C CA . ILE A 1 206 ? -4.213 12.041 -7.630 1.00 13.32 213 ILE A CA 1
ATOM 1655 C C . ILE A 1 206 ? -5.514 12.847 -7.462 1.00 12.96 213 ILE A C 1
ATOM 1656 O O . ILE A 1 206 ? -6.553 12.304 -7.127 1.00 14.88 213 ILE A O 1
ATOM 1661 N N . ALA A 1 207 ? -5.469 14.162 -7.715 1.00 13.78 214 ALA A N 1
ATOM 1662 C CA . ALA A 1 207 ? -6.685 14.988 -7.627 1.00 14.75 214 ALA A CA 1
ATOM 1663 C C . ALA A 1 207 ? -7.793 14.480 -8.577 1.00 14.21 214 ALA A C 1
ATOM 1664 O O . ALA A 1 207 ? -8.964 14.423 -8.198 1.00 15.53 214 ALA A O 1
ATOM 1666 N N . LEU A 1 208 ? -7.401 14.061 -9.788 1.00 13.61 215 LEU A N 1
ATOM 1667 C CA . LEU A 1 208 ? -8.364 13.527 -10.755 1.00 14.95 215 LEU A CA 1
ATOM 1668 C C . LEU A 1 208 ? -8.888 12.128 -10.397 1.00 14.38 215 LEU A C 1
ATOM 1669 O O . LEU A 1 208 ? -10.045 11.785 -10.683 1.00 15.79 215 LEU A O 1
ATOM 1674 N N . ALA A 1 209 ? -8.056 11.341 -9.734 1.00 14.04 216 ALA A N 1
ATOM 1675 C CA . ALA A 1 209 ? -8.521 10.029 -9.291 1.00 14.59 216 ALA A CA 1
ATOM 1676 C C . ALA A 1 209 ? -9.706 10.131 -8.326 1.00 13.75 216 ALA A C 1
ATOM 1677 O O . ALA A 1 209 ? -10.554 9.238 -8.258 1.00 14.32 216 ALA A O 1
ATOM 1679 N N . LYS A 1 210 ? -9.724 11.236 -7.571 1.00 14.28 217 LYS A N 1
ATOM 1680 C CA . LYS A 1 210 ? -10.674 11.443 -6.485 1.00 15.06 217 LYS A CA 1
ATOM 1681 C C . LYS A 1 210 ? -12.051 11.926 -6.903 1.00 14.65 217 LYS A C 1
ATOM 1682 O O . LYS A 1 210 ? -12.938 11.993 -6.062 1.00 18.36 217 LYS A O 1
ATOM 1688 N N . VAL A 1 211 ? -12.246 12.229 -8.194 1.00 15.60 218 VAL A N 1
ATOM 1689 C CA . VAL A 1 211 ? -13.527 12.752 -8.638 1.00 15.57 218 VAL A CA 1
ATOM 1690 C C . VAL A 1 211 ? -14.439 11.683 -9.226 1.00 15.44 218 VAL A C 1
ATOM 1691 O O . VAL A 1 211 ? -13.967 10.672 -9.706 1.00 14.28 218 VAL A O 1
ATOM 1695 N N . PRO A 1 212 ? -15.770 11.914 -9.199 1.00 14.71 219 PRO A N 1
ATOM 1696 C CA . PRO A 1 212 ? -16.673 10.899 -9.702 1.00 16.06 219 PRO A CA 1
ATOM 1697 C C . PRO A 1 212 ? -16.492 10.516 -11.173 1.00 15.26 219 PRO A C 1
ATOM 1698 O O . PRO A 1 212 ? -16.746 9.362 -11.531 1.00 15.42 219 PRO A O 1
ATOM 1702 N N . GLU A 1 213 ? -16.005 11.428 -12.006 1.00 14.43 220 GLU A N 1
ATOM 1703 C CA . GLU A 1 213 ? -15.690 11.079 -13.394 1.00 14.15 220 GLU A CA 1
ATOM 1704 C C . GLU A 1 213 ? -14.823 9.806 -13.486 1.00 14.50 220 GLU A C 1
ATOM 1705 O O . GLU A 1 213 ? -14.983 8.976 -14.408 1.00 14.72 220 GLU A O 1
ATOM 1711 N N . ASN A 1 214 ? -13.917 9.651 -12.517 1.00 14.11 221 ASN A N 1
ATOM 1712 C CA . ASN A 1 214 ? -12.942 8.566 -12.571 1.00 14.02 221 ASN A CA 1
ATOM 1713 C C . ASN A 1 214 ? -13.606 7.190 -12.428 1.00 13.97 221 ASN A C 1
ATOM 1714 O O . ASN A 1 214 ? -13.047 6.191 -12.897 1.00 14.93 221 ASN A O 1
ATOM 1719 N N . THR A 1 215 ? -14.799 7.134 -11.836 1.00 14.07 222 THR A N 1
ATOM 1720 C CA . THR A 1 215 ? -15.540 5.894 -11.778 1.00 14.14 222 THR A CA 1
ATOM 1721 C C . THR A 1 215 ? -15.964 5.357 -13.159 1.00 14.43 222 THR A C 1
ATOM 1722 O O . THR A 1 215 ? -16.377 4.198 -13.262 1.00 16.49 222 THR A O 1
ATOM 1726 N N . HIS A 1 216 ? -15.831 6.170 -14.207 1.00 12.99 223 HIS A N 1
ATOM 1727 C CA . HIS A 1 216 ? -16.237 5.779 -15.563 1.00 13.07 223 HIS A CA 1
ATOM 1728 C C . HIS A 1 216 ? -15.070 5.372 -16.451 1.00 13.74 223 HIS A C 1
ATOM 1729 O O . HIS A 1 216 ? -15.274 5.012 -17.596 1.00 14.20 223 HIS A O 1
ATOM 1736 N N . HIS A 1 217 ? -13.844 5.440 -15.936 1.00 12.47 224 HIS A N 1
ATOM 1737 C CA . HIS A 1 217 ? -12.680 5.106 -16.779 1.00 13.01 224 HIS A CA 1
ATOM 1738 C C . HIS A 1 217 ? -12.466 3.612 -16.924 1.00 13.42 224 HIS A C 1
ATOM 1739 O O . HIS A 1 217 ? -12.345 2.888 -15.897 1.00 17.12 224 HIS A O 1
ATOM 1746 N N . VAL A 1 218 ? -12.457 3.147 -18.166 1.00 12.38 225 VAL A N 1
ATOM 1747 C CA . VAL A 1 218 ? -12.061 1.780 -18.504 1.00 13.28 225 VAL A CA 1
ATOM 1748 C C . VAL A 1 218 ? -10.641 1.707 -19.073 1.00 13.35 225 VAL A C 1
ATOM 1749 O O . VAL A 1 218 ? -10.043 0.632 -19.091 1.00 16.58 225 VAL A O 1
ATOM 1753 N N . ARG A 1 219 ? -10.104 2.850 -19.502 1.00 12.75 226 ARG A N 1
ATOM 1754 C CA . ARG A 1 219 ? -8.681 2.996 -19.848 1.00 12.56 226 ARG A CA 1
ATOM 1755 C C . ARG A 1 219 ? -8.255 4.373 -19.317 1.00 12.65 226 ARG A C 1
ATOM 1756 O O . ARG A 1 219 ? -8.976 5.356 -19.488 1.00 12.35 226 ARG A O 1
ATOM 1764 N N . TRP A 1 220 ? -7.095 4.406 -18.656 1.00 12.15 227 TRP A N 1
ATOM 1765 C CA . TRP A 1 220 ? -6.546 5.639 -18.066 1.00 12.72 227 TRP A CA 1
ATOM 1766 C C . TRP A 1 220 ? -5.060 5.430 -17.941 1.00 14.32 227 TRP A C 1
ATOM 1767 O O . TRP A 1 220 ? -4.473 5.422 -16.836 1.00 15.83 227 TRP A O 1
ATOM 1778 N N . GLY A 1 221 ? -4.453 5.264 -19.100 1.00 12.63 228 GLY A N 1
ATOM 1779 C CA . GLY A 1 221 ? -3.098 4.791 -19.240 1.00 13.31 228 GLY A CA 1
ATOM 1780 C C . GLY A 1 221 ? -3.086 3.524 -20.077 1.00 12.30 228 GLY A C 1
ATOM 1781 O O . GLY A 1 221 ? -3.771 3.446 -21.100 1.00 13.06 228 GLY A O 1
ATOM 1782 N N . ASN A 1 222 ? -2.259 2.575 -19.668 1.00 12.87 229 ASN A N 1
ATOM 1783 C CA A ASN A 1 222 ? -2.099 1.307 -20.381 0.50 13.35 229 ASN A CA 1
ATOM 1784 C CA B ASN A 1 222 ? -2.122 1.304 -20.371 0.50 13.15 229 ASN A CA 1
ATOM 1785 C C . ASN A 1 222 ? -1.870 1.497 -21.878 1.00 12.81 229 ASN A C 1
ATOM 1786 O O . ASN A 1 222 ? -2.641 1.023 -22.709 1.00 13.73 229 ASN A O 1
ATOM 1795 N N . PRO A 1 223 ? -0.765 2.172 -22.227 1.00 11.83 230 PRO A N 1
ATOM 1796 C CA . PRO A 1 223 ? 0.316 2.648 -21.366 1.00 12.93 230 PRO A CA 1
ATOM 1797 C C . PRO A 1 223 ? 0.149 4.089 -20.861 1.00 12.33 230 PRO A C 1
ATOM 1798 O O . PRO A 1 223 ? -0.483 4.924 -21.508 1.00 12.72 230 PRO A O 1
ATOM 1802 N N . THR A 1 224 ? 0.732 4.349 -19.689 1.00 11.56 231 THR A N 1
ATOM 1803 C CA . THR A 1 224 ? 1.035 5.702 -19.270 1.00 12.08 231 THR A CA 1
ATOM 1804 C C . THR A 1 224 ? 2.441 5.949 -19.794 1.00 12.75 231 THR A C 1
ATOM 1805 O O . THR A 1 224 ? 3.397 5.347 -19.289 1.00 15.03 231 THR A O 1
ATOM 1809 N N . VAL A 1 225 ? 2.572 6.781 -20.831 1.00 11.59 232 VAL A N 1
ATOM 1810 C CA . VAL A 1 225 ? 3.865 6.951 -21.519 1.00 11.65 232 VAL A CA 1
ATOM 1811 C C . VAL A 1 225 ? 4.591 8.120 -20.842 1.00 12.62 232 VAL A C 1
ATOM 1812 O O . VAL A 1 225 ? 4.091 9.235 -20.880 1.00 15.08 232 VAL A O 1
ATOM 1816 N N . LEU A 1 226 ? 5.758 7.870 -20.260 1.00 13.34 233 LEU A N 1
ATOM 1817 C CA . LEU A 1 226 ? 6.552 8.880 -19.608 1.00 12.75 233 LEU A CA 1
ATOM 1818 C C . LEU A 1 226 ? 7.884 8.993 -20.344 1.00 12.15 233 LEU A C 1
ATOM 1819 O O . LEU A 1 226 ? 8.554 8.003 -20.583 1.00 12.83 233 LEU A O 1
ATOM 1824 N N . GLY A 1 227 ? 8.262 10.219 -20.705 1.00 12.43 234 GLY A N 1
ATOM 1825 C CA . GLY A 1 227 ? 9.485 10.438 -21.486 1.00 12.57 234 GLY A CA 1
ATOM 1826 C C . GLY A 1 227 ? 10.129 11.765 -21.156 1.00 13.12 234 GLY A C 1
ATOM 1827 O O . GLY A 1 227 ? 9.549 12.597 -20.459 1.00 13.91 234 GLY A O 1
ATOM 1828 N N . THR A 1 228 ? 11.324 11.953 -21.698 1.00 12.57 235 THR A N 1
ATOM 1829 C CA . THR A 1 228 ? 11.969 13.246 -21.707 1.00 13.07 235 THR A CA 1
ATOM 1830 C C . THR A 1 228 ? 11.930 13.867 -23.103 1.00 12.94 235 THR A C 1
ATOM 1831 O O . THR A 1 228 ? 12.100 13.184 -24.110 1.00 13.74 235 THR A O 1
ATOM 1835 N N . ILE A 1 229 ? 11.692 15.174 -23.121 1.00 14.26 236 ILE A N 1
ATOM 1836 C CA . ILE A 1 229 ? 11.708 15.966 -24.353 1.00 14.85 236 ILE A CA 1
ATOM 1837 C C . ILE A 1 229 ? 13.140 16.042 -24.868 1.00 15.69 236 ILE A C 1
ATOM 1838 O O . ILE A 1 229 ? 14.062 16.323 -24.106 1.00 17.08 236 ILE A O 1
ATOM 1843 N N . GLN A 1 230 ? 13.331 15.713 -26.138 1.00 15.52 237 GLN A N 1
ATOM 1844 C CA . GLN A 1 230 ? 14.650 15.743 -26.737 1.00 16.69 237 GLN A CA 1
ATOM 1845 C C . GLN A 1 230 ? 14.512 16.205 -28.149 1.00 16.75 237 GLN A C 1
ATOM 1846 O O . GLN A 1 230 ? 13.511 15.943 -28.801 1.00 18.52 237 GLN A O 1
ATOM 1852 N N . SER A 1 231 ? 15.533 16.887 -28.645 1.00 16.80 238 SER A N 1
ATOM 1853 C CA . SER A 1 231 ? 15.611 17.116 -30.097 1.00 16.53 238 SER A CA 1
ATOM 1854 C C . SER A 1 231 ? 15.730 15.787 -30.847 1.00 15.81 238 SER A C 1
ATOM 1855 O O . SER A 1 231 ? 16.180 14.789 -30.290 1.00 15.52 238 SER A O 1
ATOM 1858 N N . ALA A 1 232 ? 15.358 15.778 -32.130 1.00 16.99 239 ALA A N 1
ATOM 1859 C CA . ALA A 1 232 ? 15.483 14.563 -32.937 1.00 16.87 239 ALA A CA 1
ATOM 1860 C C . ALA A 1 232 ? 16.956 14.106 -32.988 1.00 16.99 239 ALA A C 1
ATOM 1861 O O . ALA A 1 232 ? 17.261 12.921 -32.874 1.00 17.55 239 ALA A O 1
ATOM 1863 N N . ASP A 1 233 ? 17.872 15.063 -33.113 1.00 18.79 240 ASP A N 1
ATOM 1864 C CA . ASP A 1 233 ? 19.282 14.749 -33.139 1.00 18.82 240 ASP A CA 1
ATOM 1865 C C . ASP A 1 233 ? 19.754 14.041 -31.869 1.00 16.39 240 ASP A C 1
ATOM 1866 O O . ASP A 1 233 ? 20.396 12.997 -31.933 1.00 18.42 240 ASP A O 1
ATOM 1871 N N . VAL A 1 234 ? 19.407 14.599 -30.722 1.00 16.23 241 VAL A N 1
ATOM 1872 C CA . VAL A 1 234 ? 19.806 14.003 -29.457 1.00 16.71 241 VAL A CA 1
ATOM 1873 C C . VAL A 1 234 ? 19.122 12.649 -29.250 1.00 16.77 241 VAL A C 1
ATOM 1874 O O . VAL A 1 234 ? 19.753 11.697 -28.778 1.00 15.67 241 VAL A O 1
ATOM 1878 N N . LEU A 1 235 ? 17.838 12.558 -29.598 1.00 15.26 242 LEU A N 1
ATOM 1879 C CA . LEU A 1 235 ? 17.143 11.295 -29.448 1.00 15.56 242 LEU A CA 1
ATOM 1880 C C . LEU A 1 235 ? 17.836 10.183 -30.231 1.00 15.48 242 LEU A C 1
ATOM 1881 O O . LEU A 1 235 ? 18.120 9.118 -29.695 1.00 15.02 242 LEU A O 1
ATOM 1886 N N . VAL A 1 236 ? 18.093 10.432 -31.513 1.00 15.57 243 VAL A N 1
ATOM 1887 C CA . VAL A 1 236 ? 18.642 9.388 -32.361 1.00 17.83 243 VAL A CA 1
ATOM 1888 C C . VAL A 1 236 ? 20.073 9.059 -31.920 1.00 19.31 243 VAL A C 1
ATOM 1889 O O . VAL A 1 236 ? 20.446 7.901 -31.817 1.00 19.28 243 VAL A O 1
ATOM 1893 N N . LYS A 1 237 ? 20.854 10.086 -31.591 1.00 18.68 244 LYS A N 1
ATOM 1894 C CA . LYS A 1 237 ? 22.210 9.850 -31.081 1.00 19.73 244 LYS A CA 1
ATOM 1895 C C . LYS A 1 237 ? 22.210 8.998 -29.824 1.00 17.12 244 LYS A C 1
ATOM 1896 O O . LYS A 1 237 ? 22.988 8.038 -29.704 1.00 20.47 244 LYS A O 1
ATOM 1902 N N . THR A 1 238 ? 21.313 9.313 -28.895 1.00 17.24 245 THR A N 1
ATOM 1903 C CA . THR A 1 238 ? 21.193 8.560 -27.664 1.00 17.66 245 THR A CA 1
ATOM 1904 C C . THR A 1 238 ? 20.880 7.086 -27.902 1.00 19.12 245 THR A C 1
ATOM 1905 O O . THR A 1 238 ? 21.533 6.203 -27.351 1.00 21.11 245 THR A O 1
ATOM 1909 N N . LEU A 1 239 ? 19.908 6.819 -28.754 1.00 17.81 246 LEU A N 1
ATOM 1910 C CA . LEU A 1 239 ? 19.555 5.428 -29.041 1.00 18.13 246 LEU A CA 1
ATOM 1911 C C . LEU A 1 239 ? 20.561 4.725 -29.938 1.00 19.56 246 LEU A C 1
ATOM 1912 O O . LEU A 1 239 ? 20.485 3.498 -30.100 1.00 21.20 246 LEU A O 1
ATOM 1917 N N . SER A 1 240 ? 21.517 5.483 -30.508 1.00 19.41 247 SER A N 1
ATOM 1918 C CA . SER A 1 240 ? 22.514 4.916 -31.408 1.00 21.53 247 SER A CA 1
ATOM 1919 C C . SER A 1 240 ? 23.896 4.833 -30.763 1.00 22.90 247 SER A C 1
ATOM 1920 O O . SER A 1 240 ? 24.858 4.438 -31.438 1.00 26.80 247 SER A O 1
ATOM 1923 N N . GLY A 1 241 ? 23.996 5.152 -29.473 1.00 25.14 248 GLY A N 1
ATOM 1924 C CA . GLY A 1 241 ? 25.292 5.220 -28.792 1.00 30.52 248 GLY A CA 1
ATOM 1925 C C . GLY A 1 241 ? 26.256 6.274 -29.342 1.00 33.20 248 GLY A C 1
ATOM 1926 O O . GLY A 1 241 ? 27.471 6.043 -29.345 1.00 34.82 248 GLY A O 1
ATOM 1927 N N . MET A 1 242 ? 25.727 7.415 -29.792 1.00 29.99 249 MET A N 1
ATOM 1928 C CA . MET A 1 242 ? 26.516 8.500 -30.413 1.00 32.80 249 MET A CA 1
ATOM 1929 C C . MET A 1 242 ? 26.406 9.844 -29.676 1.00 37.83 249 MET A C 1
ATOM 1930 O O . MET A 1 242 ? 25.815 9.961 -28.608 1.00 36.46 249 MET A O 1
ATOM 1936 N N . MET B 1 1 ? 23.311 -34.918 2.270 1.00 51.82 8 MET B N 1
ATOM 1937 C CA . MET B 1 1 ? 22.231 -35.220 1.271 1.00 52.70 8 MET B CA 1
ATOM 1938 C C . MET B 1 1 ? 20.836 -34.892 1.837 1.00 45.50 8 MET B C 1
ATOM 1939 O O . MET B 1 1 ? 20.424 -35.472 2.841 1.00 45.60 8 MET B O 1
ATOM 1944 N N . ALA B 1 2 ? 20.096 -33.988 1.182 1.00 36.35 9 ALA B N 1
ATOM 1945 C CA . ALA B 1 2 ? 18.769 -33.588 1.659 1.00 32.24 9 ALA B CA 1
ATOM 1946 C C . ALA B 1 2 ? 17.843 -34.799 1.815 1.00 30.88 9 ALA B C 1
ATOM 1947 O O . ALA B 1 2 ? 17.934 -35.761 1.062 1.00 33.34 9 ALA B O 1
ATOM 1949 N N . ASP B 1 3 ? 16.948 -34.735 2.800 1.00 27.75 10 ASP B N 1
ATOM 1950 C CA . ASP B 1 3 ? 16.036 -35.838 3.129 1.00 27.08 10 ASP B CA 1
ATOM 1951 C C . ASP B 1 3 ? 14.729 -35.598 2.365 1.00 24.25 10 ASP B C 1
ATOM 1952 O O . ASP B 1 3 ? 13.936 -34.717 2.722 1.00 22.49 10 ASP B O 1
ATOM 1957 N N . ARG B 1 4 ? 14.538 -36.366 1.297 1.00 23.73 11 ARG B N 1
ATOM 1958 C CA A ARG B 1 4 ? 13.408 -36.177 0.399 0.50 22.99 11 ARG B CA 1
ATOM 1959 C CA B ARG B 1 4 ? 13.403 -36.191 0.394 0.50 22.70 11 ARG B CA 1
ATOM 1960 C C . ARG B 1 4 ? 12.065 -36.334 1.106 1.00 23.06 11 ARG B C 1
ATOM 1961 O O . ARG B 1 4 ? 11.183 -35.494 0.948 1.00 23.44 11 ARG B O 1
ATOM 1976 N N . ALA B 1 5 ? 11.896 -37.402 1.895 1.00 24.52 12 ALA B N 1
ATOM 1977 C CA . ALA B 1 5 ? 10.606 -37.636 2.556 1.00 24.86 12 ALA B CA 1
ATOM 1978 C C . ALA B 1 5 ? 10.286 -36.518 3.535 1.00 23.06 12 ALA B C 1
ATOM 1979 O O . ALA B 1 5 ? 9.133 -36.091 3.655 1.00 27.11 12 ALA B O 1
ATOM 1981 N N . LYS B 1 6 ? 11.303 -36.033 4.235 1.00 22.27 13 LYS B N 1
ATOM 1982 C CA . LYS B 1 6 ? 11.106 -34.918 5.155 1.00 23.45 13 LYS B CA 1
ATOM 1983 C C . LYS B 1 6 ? 10.682 -33.666 4.394 1.00 21.31 13 LYS B C 1
ATOM 1984 O O . LYS B 1 6 ? 9.718 -32.999 4.767 1.00 22.93 13 LYS B O 1
ATOM 1990 N N . LEU B 1 7 ? 11.400 -33.341 3.328 1.00 19.67 14 LEU B N 1
ATOM 1991 C CA . LEU B 1 7 ? 11.060 -32.145 2.544 1.00 19.74 14 LEU B CA 1
ATOM 1992 C C . LEU B 1 7 ? 9.668 -32.203 1.954 1.00 21.11 14 LEU B C 1
ATOM 1993 O O . LEU B 1 7 ? 9.034 -31.157 1.786 1.00 19.80 14 LEU B O 1
ATOM 1998 N N . LEU B 1 8 ? 9.202 -33.404 1.625 1.00 19.91 15 LEU B N 1
ATOM 1999 C CA . LEU B 1 8 ? 7.879 -33.579 1.056 1.00 19.46 15 LEU B CA 1
ATOM 2000 C C . LEU B 1 8 ? 6.741 -33.632 2.048 1.00 19.96 15 LEU B C 1
ATOM 2001 O O . LEU B 1 8 ? 5.584 -33.552 1.619 1.00 22.52 15 LEU B O 1
ATOM 2006 N N . THR B 1 9 ? 7.036 -33.783 3.347 1.00 20.29 16 THR B N 1
ATOM 2007 C CA . THR B 1 9 ? 5.974 -34.015 4.334 1.00 22.19 16 THR B CA 1
ATOM 2008 C C . THR B 1 9 ? 5.952 -33.107 5.559 1.00 23.62 16 THR B C 1
ATOM 2009 O O . THR B 1 9 ? 5.201 -33.378 6.500 1.00 31.94 16 THR B O 1
ATOM 2013 N N . THR B 1 10 ? 6.790 -32.083 5.596 1.00 20.10 17 THR B N 1
ATOM 2014 C CA . THR B 1 10 ? 6.884 -31.177 6.742 1.00 20.52 17 THR B CA 1
ATOM 2015 C C . THR B 1 10 ? 6.481 -29.736 6.390 1.00 19.85 17 THR B C 1
ATOM 2016 O O . THR B 1 10 ? 6.602 -29.315 5.241 1.00 19.14 17 THR B O 1
ATOM 2020 N N . PRO B 1 11 ? 6.029 -28.969 7.396 1.00 18.61 18 PRO B N 1
ATOM 2021 C CA . PRO B 1 11 ? 5.824 -27.526 7.214 1.00 17.92 18 PRO B CA 1
ATOM 2022 C C . PRO B 1 11 ? 7.145 -26.779 7.128 1.00 18.93 18 PRO B C 1
ATOM 2023 O O . PRO B 1 11 ? 8.174 -27.270 7.612 1.00 21.31 18 PRO B O 1
ATOM 2027 N N . GLY B 1 12 ? 7.106 -25.599 6.514 1.00 17.76 19 GLY B N 1
ATOM 2028 C CA . GLY B 1 12 ? 8.245 -24.705 6.412 1.00 20.14 19 GLY B CA 1
ATOM 2029 C C . GLY B 1 12 ? 9.178 -25.006 5.251 1.00 18.62 19 GLY B C 1
ATOM 2030 O O . GLY B 1 12 ? 10.318 -24.530 5.221 1.00 24.14 19 GLY B O 1
ATOM 2031 N N . VAL B 1 13 ? 8.704 -25.784 4.286 1.00 15.53 20 VAL B N 1
ATOM 2032 C CA . VAL B 1 13 ? 9.513 -26.110 3.131 1.00 16.40 20 VAL B CA 1
ATOM 2033 C C . VAL B 1 13 ? 9.048 -25.253 1.963 1.00 16.45 20 VAL B C 1
ATOM 2034 O O . VAL B 1 13 ? 7.848 -25.074 1.733 1.00 17.60 20 VAL B O 1
ATOM 2038 N N . PHE B 1 14 ? 10.016 -24.720 1.239 1.00 16.05 21 PHE B N 1
ATOM 2039 C CA . PHE B 1 14 ? 9.713 -23.954 0.024 1.00 16.17 21 PHE B CA 1
ATOM 2040 C C . PHE B 1 14 ? 9.578 -24.894 -1.175 1.00 16.45 21 PHE B C 1
ATOM 2041 O O . PHE B 1 14 ? 10.476 -25.739 -1.430 1.00 17.15 21 PHE B O 1
ATOM 2049 N N . GLY B 1 15 ? 8.467 -24.744 -1.900 1.00 14.89 22 GLY B N 1
ATOM 2050 C CA . GLY B 1 15 ? 8.249 -25.396 -3.174 1.00 14.40 22 GLY B CA 1
ATOM 2051 C C . GLY B 1 15 ? 8.410 -24.385 -4.284 1.00 15.78 22 GLY B C 1
ATOM 2052 O O . GLY B 1 15 ? 7.795 -23.319 -4.254 1.00 17.79 22 GLY B O 1
ATOM 2053 N N . ASN B 1 16 ? 9.203 -24.733 -5.282 1.00 13.64 23 ASN B N 1
ATOM 2054 C CA . ASN B 1 16 ? 9.469 -23.857 -6.407 1.00 14.21 23 ASN B CA 1
ATOM 2055 C C . ASN B 1 16 ? 9.090 -24.608 -7.670 1.00 13.70 23 ASN B C 1
ATOM 2056 O O . ASN B 1 16 ? 9.668 -25.670 -7.983 1.00 14.06 23 ASN B O 1
ATOM 2061 N N . PHE B 1 17 ? 8.087 -24.076 -8.363 1.00 13.36 24 PHE B N 1
ATOM 2062 C CA . PHE B 1 17 ? 7.521 -24.691 -9.562 1.00 13.41 24 PHE B CA 1
ATOM 2063 C C . PHE B 1 17 ? 7.934 -23.860 -10.764 1.00 13.87 24 PHE B C 1
ATOM 2064 O O . PHE B 1 17 ? 7.733 -22.649 -10.759 1.00 15.77 24 PHE B O 1
ATOM 2072 N N . SER B 1 18 ? 8.511 -24.470 -11.790 1.00 14.27 25 SER B N 1
ATOM 2073 C CA . SER B 1 18 ? 8.826 -23.721 -12.992 1.00 13.33 25 SER B CA 1
ATOM 2074 C C . SER B 1 18 ? 8.527 -24.522 -14.241 1.00 13.69 25 SER B C 1
ATOM 2075 O O . SER B 1 18 ? 8.824 -25.725 -14.297 1.00 14.04 25 SER B O 1
ATOM 2078 N N . THR B 1 19 ? 7.975 -23.850 -15.253 1.00 13.62 26 THR B N 1
ATOM 2079 C CA . THR B 1 19 ? 7.690 -24.498 -16.509 1.00 13.98 26 THR B CA 1
ATOM 2080 C C . THR B 1 19 ? 8.477 -23.803 -17.603 1.00 13.45 26 THR B C 1
ATOM 2081 O O . THR B 1 19 ? 8.675 -22.586 -17.552 1.00 13.45 26 THR B O 1
ATOM 2085 N N . TYR B 1 20 ? 8.866 -24.566 -18.620 1.00 13.63 27 TYR B N 1
ATOM 2086 C CA . TYR B 1 20 ? 9.722 -24.093 -19.705 1.00 13.96 27 TYR B CA 1
ATOM 2087 C C . TYR B 1 20 ? 9.230 -24.595 -21.052 1.00 13.51 27 TYR B C 1
ATOM 2088 O O . TYR B 1 20 ? 8.737 -25.751 -21.167 1.00 13.62 27 TYR B O 1
ATOM 2097 N N . LYS B 1 21 ? 9.479 -23.772 -22.088 1.00 14.46 28 LYS B N 1
ATOM 2098 C CA . LYS B 1 21 ? 9.404 -24.223 -23.466 1.00 14.83 28 LYS B CA 1
ATOM 2099 C C . LYS B 1 21 ? 10.799 -24.389 -24.019 1.00 14.36 28 LYS B C 1
ATOM 2100 O O . LYS B 1 21 ? 11.663 -23.601 -23.737 1.00 16.62 28 LYS B O 1
ATOM 2106 N N . VAL B 1 22 ? 10.987 -25.446 -24.794 1.00 16.16 29 VAL B N 1
ATOM 2107 C CA . VAL B 1 22 ? 12.248 -25.679 -25.452 1.00 17.41 29 VAL B CA 1
ATOM 2108 C C . VAL B 1 22 ? 12.275 -24.852 -26.738 1.00 17.03 29 VAL B C 1
ATOM 2109 O O . VAL B 1 22 ? 11.358 -24.938 -27.566 1.00 19.63 29 VAL B O 1
ATOM 2113 N N . ARG B 1 23 ? 13.329 -24.060 -26.881 1.00 16.57 30 ARG B N 1
ATOM 2114 C CA A ARG B 1 23 ? 13.490 -23.195 -28.059 0.70 18.72 30 ARG B CA 1
ATOM 2115 C CA B ARG B 1 23 ? 13.556 -23.195 -28.057 0.30 19.39 30 ARG B CA 1
ATOM 2116 C C . ARG B 1 23 ? 13.659 -24.016 -29.328 1.00 20.50 30 ARG B C 1
ATOM 2117 O O . ARG B 1 23 ? 14.189 -25.146 -29.307 1.00 20.46 30 ARG B O 1
ATOM 2132 N N . ALA B 1 24 ? 13.173 -23.446 -30.429 1.00 23.62 31 ALA B N 1
ATOM 2133 C CA . ALA B 1 24 ? 13.135 -24.110 -31.720 1.00 25.72 31 ALA B CA 1
ATOM 2134 C C . ALA B 1 24 ? 14.511 -24.534 -32.209 1.00 22.40 31 ALA B C 1
ATOM 2135 O O . ALA B 1 24 ? 14.644 -25.536 -32.911 1.00 31.18 31 ALA B O 1
ATOM 2137 N N . ASP B 1 25 ? 15.544 -23.805 -31.829 1.00 21.90 32 ASP B N 1
ATOM 2138 C CA . ASP B 1 25 ? 16.864 -24.132 -32.330 1.00 22.80 32 ASP B CA 1
ATOM 2139 C C . ASP B 1 25 ? 17.581 -25.208 -31.520 1.00 20.97 32 ASP B C 1
ATOM 2140 O O . ASP B 1 25 ? 18.664 -25.618 -31.899 1.00 22.93 32 ASP B O 1
ATOM 2145 N N . TYR B 1 26 ? 16.991 -25.680 -30.416 1.00 18.66 33 TYR B N 1
ATOM 2146 C CA . TYR B 1 26 ? 17.608 -26.795 -29.680 1.00 19.25 33 TYR B CA 1
ATOM 2147 C C . TYR B 1 26 ? 17.794 -28.039 -30.569 1.00 19.53 33 TYR B C 1
ATOM 2148 O O . TYR B 1 26 ? 18.866 -28.639 -30.592 1.00 20.31 33 TYR B O 1
ATOM 2157 N N . MET B 1 27 ? 16.767 -28.402 -31.318 1.00 19.62 34 MET B N 1
ATOM 2158 C CA . MET B 1 27 ? 16.838 -29.585 -32.174 1.00 21.72 34 MET B CA 1
ATOM 2159 C C . MET B 1 27 ? 17.744 -29.409 -33.393 1.00 23.89 34 MET B C 1
ATOM 2160 O O . MET B 1 27 ? 18.047 -30.387 -34.093 1.00 27.32 34 MET B O 1
ATOM 2165 N N . LYS B 1 28 ? 18.221 -28.177 -33.599 1.00 22.81 35 LYS B N 1
ATOM 2166 C CA . LYS B 1 28 ? 19.166 -27.875 -34.674 1.00 24.68 35 LYS B CA 1
ATOM 2167 C C . LYS B 1 28 ? 20.599 -28.161 -34.233 1.00 23.54 35 LYS B C 1
ATOM 2168 O O . LYS B 1 28 ? 21.514 -28.234 -35.067 1.00 27.73 35 LYS B O 1
ATOM 2174 N N . LEU B 1 29 ? 20.803 -28.332 -32.929 1.00 23.26 36 LEU B N 1
ATOM 2175 C CA . LEU B 1 29 ? 22.124 -28.648 -32.414 1.00 22.33 36 LEU B CA 1
ATOM 2176 C C . LEU B 1 29 ? 22.557 -30.023 -32.889 1.00 21.52 36 LEU B C 1
ATOM 2177 O O . LEU B 1 29 ? 21.725 -30.901 -33.140 1.00 21.73 36 LEU B O 1
ATOM 2182 N N . PRO B 1 30 ? 23.867 -30.220 -33.016 1.00 22.65 37 PRO B N 1
ATOM 2183 C CA . PRO B 1 30 ? 24.393 -31.549 -33.368 1.00 25.40 37 PRO B CA 1
ATOM 2184 C C . PRO B 1 30 ? 23.914 -32.608 -32.397 1.00 23.60 37 PRO B C 1
ATOM 2185 O O . PRO B 1 30 ? 23.788 -32.352 -31.188 1.00 24.54 37 PRO B O 1
ATOM 2189 N N . ALA B 1 31 ? 23.707 -33.810 -32.919 1.00 22.78 38 ALA B N 1
ATOM 2190 C CA . ALA B 1 31 ? 23.235 -34.921 -32.114 1.00 21.34 38 ALA B CA 1
ATOM 2191 C C . ALA B 1 31 ? 24.042 -35.120 -30.853 1.00 20.23 38 ALA B C 1
ATOM 2192 O O . ALA B 1 31 ? 23.466 -35.386 -29.799 1.00 21.07 38 ALA B O 1
ATOM 2194 N N . ALA B 1 32 ? 25.373 -35.013 -30.956 1.00 21.67 39 ALA B N 1
ATOM 2195 C CA . ALA B 1 32 ? 26.238 -35.256 -29.790 1.00 21.93 39 ALA B CA 1
ATOM 2196 C C . ALA B 1 32 ? 25.943 -34.306 -28.635 1.00 23.05 39 ALA B C 1
ATOM 2197 O O . ALA B 1 32 ? 26.049 -34.693 -27.468 1.00 21.44 39 ALA B O 1
ATOM 2199 N N . GLU B 1 33 ? 25.578 -33.062 -28.952 1.00 21.86 40 GLU B N 1
ATOM 2200 C CA . GLU B 1 33 ? 25.291 -32.088 -27.897 1.00 24.23 40 GLU B CA 1
ATOM 2201 C C . GLU B 1 33 ? 24.003 -32.423 -27.201 1.00 22.06 40 GLU B C 1
ATOM 2202 O O . GLU B 1 33 ? 23.893 -32.292 -25.978 1.00 23.46 40 GLU B O 1
ATOM 2208 N N . ARG B 1 34 ? 23.037 -32.881 -27.982 1.00 20.02 41 ARG B N 1
ATOM 2209 C CA . ARG B 1 34 ? 21.771 -33.314 -27.432 1.00 18.92 41 ARG B CA 1
ATOM 2210 C C . ARG B 1 34 ? 21.893 -34.636 -26.663 1.00 19.90 41 ARG B C 1
ATOM 2211 O O . ARG B 1 34 ? 21.238 -34.808 -25.620 1.00 19.93 41 ARG B O 1
ATOM 2219 N N . LYS B 1 35 ? 22.749 -35.550 -27.125 1.00 19.63 42 LYS B N 1
ATOM 2220 C CA . LYS B 1 35 ? 22.970 -36.819 -26.413 1.00 19.67 42 LYS B CA 1
ATOM 2221 C C . LYS B 1 35 ? 23.636 -36.597 -25.051 1.00 20.55 42 LYS B C 1
ATOM 2222 O O . LYS B 1 35 ? 23.401 -37.354 -24.106 1.00 22.67 42 LYS B O 1
ATOM 2228 N N . ALA B 1 36 ? 24.447 -35.552 -24.943 1.00 19.54 43 ALA B N 1
ATOM 2229 C CA . ALA B 1 36 ? 25.094 -35.183 -23.685 1.00 20.55 43 ALA B CA 1
ATOM 2230 C C . ALA B 1 36 ? 24.172 -34.506 -22.649 1.00 19.56 43 ALA B C 1
ATOM 2231 O O . ALA B 1 36 ? 24.504 -34.425 -21.467 1.00 19.92 43 ALA B O 1
ATOM 2233 N N . ALA B 1 37 ? 23.013 -34.036 -23.083 1.00 19.89 44 ALA B N 1
ATOM 2234 C CA . ALA B 1 37 ? 22.160 -33.223 -22.220 1.00 19.69 44 ALA B CA 1
ATOM 2235 C C . ALA B 1 37 ? 21.675 -33.990 -20.989 1.00 20.76 44 ALA B C 1
ATOM 2236 O O . ALA B 1 37 ? 21.630 -33.436 -19.895 1.00 20.36 44 ALA B O 1
ATOM 2238 N N . ALA B 1 38 ? 21.322 -35.272 -21.144 1.00 19.36 45 ALA B N 1
ATOM 2239 C CA . ALA B 1 38 ? 20.782 -36.030 -20.024 1.00 20.72 45 ALA B CA 1
ATOM 2240 C C . ALA B 1 38 ? 21.794 -36.136 -18.884 1.00 19.97 45 ALA B C 1
ATOM 2241 O O . ALA B 1 38 ? 21.445 -35.907 -17.724 1.00 20.93 45 ALA B O 1
ATOM 2243 N N . ALA B 1 39 ? 23.057 -36.396 -19.199 1.00 19.06 46 ALA B N 1
ATOM 2244 C CA . ALA B 1 39 ? 24.083 -36.454 -18.123 1.00 20.84 46 ALA B CA 1
ATOM 2245 C C . ALA B 1 39 ? 24.320 -35.096 -17.448 1.00 20.22 46 ALA B C 1
ATOM 2246 O O . ALA B 1 39 ? 24.588 -35.019 -16.237 1.00 22.00 46 ALA B O 1
ATOM 2248 N N . GLU B 1 40 ? 24.251 -34.024 -18.240 1.00 20.28 47 GLU B N 1
ATOM 2249 C CA . GLU B 1 40 ? 24.409 -32.681 -17.678 1.00 20.54 47 GLU B CA 1
ATOM 2250 C C . GLU B 1 40 ? 23.275 -32.401 -16.683 1.00 20.34 47 GLU B C 1
ATOM 2251 O O . GLU B 1 40 ? 23.514 -31.807 -15.619 1.00 20.60 47 GLU B O 1
ATOM 2257 N N . ALA B 1 41 ? 22.063 -32.838 -17.037 1.00 19.64 48 ALA B N 1
ATOM 2258 C CA . ALA B 1 41 ? 20.929 -32.677 -16.143 1.00 20.44 48 ALA B CA 1
ATOM 2259 C C . ALA B 1 41 ? 21.145 -33.453 -14.830 1.00 21.75 48 ALA B C 1
ATOM 2260 O O . ALA B 1 41 ? 20.921 -32.928 -13.717 1.00 22.76 48 ALA B O 1
ATOM 2262 N N . GLN B 1 42 ? 21.570 -34.710 -14.943 1.00 21.70 49 GLN B N 1
ATOM 2263 C CA . GLN B 1 42 ? 21.807 -35.458 -13.728 1.00 25.53 49 GLN B CA 1
ATOM 2264 C C . GLN B 1 42 ? 22.913 -34.834 -12.879 1.00 23.18 49 GLN B C 1
ATOM 2265 O O . GLN B 1 42 ? 22.809 -34.829 -11.644 1.00 23.41 49 GLN B O 1
ATOM 2271 N N . MET B 1 43 ? 23.952 -34.292 -13.513 1.00 21.40 50 MET B N 1
ATOM 2272 C CA . MET B 1 43 ? 25.063 -33.677 -12.773 1.00 24.31 50 MET B CA 1
ATOM 2273 C C . MET B 1 43 ? 24.644 -32.452 -11.971 1.00 23.14 50 MET B C 1
ATOM 2274 O O . MET B 1 43 ? 25.105 -32.240 -10.835 1.00 22.18 50 MET B O 1
ATOM 2279 N N . VAL B 1 44 ? 23.766 -31.635 -12.533 1.00 19.53 51 VAL B N 1
ATOM 2280 C CA . VAL B 1 44 ? 23.336 -30.437 -11.805 1.00 19.30 51 VAL B CA 1
ATOM 2281 C C . VAL B 1 44 ? 22.402 -30.806 -10.650 1.00 19.77 51 VAL B C 1
ATOM 2282 O O . VAL B 1 44 ? 22.476 -30.215 -9.589 1.00 19.00 51 VAL B O 1
ATOM 2286 N N . ILE B 1 45 ? 21.553 -31.801 -10.849 1.00 18.13 52 ILE B N 1
ATOM 2287 C CA . ILE B 1 45 ? 20.702 -32.308 -9.759 1.00 18.19 52 ILE B CA 1
ATOM 2288 C C . ILE B 1 45 ? 21.600 -32.837 -8.627 1.00 20.64 52 ILE B C 1
ATOM 2289 O O . ILE B 1 45 ? 21.410 -32.513 -7.433 1.00 21.32 52 ILE B O 1
ATOM 2294 N N . ASP B 1 46 ? 22.621 -33.603 -9.001 1.00 22.72 53 ASP B N 1
ATOM 2295 C CA A ASP B 1 46 ? 23.557 -34.159 -8.019 0.70 23.10 53 ASP B CA 1
ATOM 2296 C CA B ASP B 1 46 ? 23.556 -34.163 -8.017 0.30 23.17 53 ASP B CA 1
ATOM 2297 C C . ASP B 1 46 ? 24.350 -33.062 -7.292 1.00 23.31 53 ASP B C 1
ATOM 2298 O O . ASP B 1 46 ? 24.547 -33.120 -6.069 1.00 25.40 53 ASP B O 1
ATOM 2307 N N . LYS B 1 47 ? 24.776 -32.041 -8.026 1.00 23.44 54 LYS B N 1
ATOM 2308 C CA . LYS B 1 47 ? 25.539 -30.914 -7.446 1.00 23.10 54 LYS B CA 1
ATOM 2309 C C . LYS B 1 47 ? 24.800 -30.281 -6.284 1.00 23.97 54 LYS B C 1
ATOM 2310 O O . LYS B 1 47 ? 25.430 -29.860 -5.312 1.00 23.99 54 LYS B O 1
ATOM 2316 N N . HIS B 1 48 ? 23.465 -30.220 -6.392 1.00 21.88 55 HIS B N 1
ATOM 2317 C CA . HIS B 1 48 ? 22.635 -29.553 -5.397 1.00 19.92 55 HIS B CA 1
ATOM 2318 C C . HIS B 1 48 ? 21.913 -30.498 -4.426 1.00 21.58 55 HIS B C 1
ATOM 2319 O O . HIS B 1 48 ? 21.015 -30.080 -3.686 1.00 21.78 55 HIS B O 1
ATOM 2326 N N . LYS B 1 49 ? 22.316 -31.762 -4.394 1.00 20.35 56 LYS B N 1
ATOM 2327 C CA . LYS B 1 49 ? 21.579 -32.778 -3.635 1.00 22.21 56 LYS B CA 1
ATOM 2328 C C . LYS B 1 49 ? 21.646 -32.579 -2.116 1.00 22.06 56 LYS B C 1
ATOM 2329 O O . LYS B 1 49 ? 20.832 -33.130 -1.399 1.00 23.95 56 LYS B O 1
ATOM 2335 N N . ASP B 1 50 ? 22.609 -31.790 -1.652 1.00 22.95 57 ASP B N 1
ATOM 2336 C CA . ASP B 1 50 ? 22.733 -31.452 -0.237 1.00 26.54 57 ASP B CA 1
ATOM 2337 C C . ASP B 1 50 ? 21.667 -30.482 0.223 1.00 22.46 57 ASP B C 1
ATOM 2338 O O . ASP B 1 50 ? 21.386 -30.421 1.417 1.00 25.54 57 ASP B O 1
ATOM 2343 N N . LYS B 1 51 ? 21.098 -29.702 -0.702 1.00 20.76 58 LYS B N 1
ATOM 2344 C CA . LYS B 1 51 ? 20.194 -28.625 -0.316 1.00 21.06 58 LYS B CA 1
ATOM 2345 C C . LYS B 1 51 ? 18.798 -28.707 -0.903 1.00 19.86 58 LYS B C 1
ATOM 2346 O O . LYS B 1 51 ? 17.867 -28.148 -0.308 1.00 22.23 58 LYS B O 1
ATOM 2352 N N . VAL B 1 52 ? 18.646 -29.336 -2.066 1.00 18.73 59 VAL B N 1
ATOM 2353 C CA . VAL B 1 52 ? 17.347 -29.385 -2.735 1.00 17.40 59 VAL B CA 1
ATOM 2354 C C . VAL B 1 52 ? 17.035 -30.787 -3.231 1.00 16.95 59 VAL B C 1
ATOM 2355 O O . VAL B 1 52 ? 17.939 -31.608 -3.404 1.00 19.02 59 VAL B O 1
ATOM 2359 N N . ILE B 1 53 ? 15.743 -31.028 -3.461 1.00 15.59 60 ILE B N 1
ATOM 2360 C CA . ILE B 1 53 ? 15.267 -32.164 -4.241 1.00 16.34 60 ILE B CA 1
ATOM 2361 C C . ILE B 1 53 ? 14.600 -31.616 -5.495 1.00 16.72 60 ILE B C 1
ATOM 2362 O O . ILE B 1 53 ? 14.128 -30.463 -5.493 1.00 17.28 60 ILE B O 1
ATOM 2367 N N . VAL B 1 54 ? 14.572 -32.434 -6.543 1.00 15.85 61 VAL B N 1
ATOM 2368 C CA . VAL B 1 54 ? 14.065 -32.050 -7.857 1.00 15.74 61 VAL B CA 1
ATOM 2369 C C . VAL B 1 54 ? 13.204 -33.158 -8.435 1.00 16.40 61 VAL B C 1
ATOM 2370 O O . VAL B 1 54 ? 13.624 -34.330 -8.442 1.00 18.61 61 VAL B O 1
ATOM 2374 N N . ASP B 1 55 ? 12.023 -32.787 -8.933 1.00 15.49 62 ASP B N 1
ATOM 2375 C CA . ASP B 1 55 ? 11.168 -33.674 -9.711 1.00 16.63 62 ASP B CA 1
ATOM 2376 C C . ASP B 1 55 ? 10.952 -33.072 -11.086 1.00 15.84 62 ASP B C 1
ATOM 2377 O O . ASP B 1 55 ? 10.838 -31.836 -11.221 1.00 15.18 62 ASP B O 1
ATOM 2382 N N . THR B 1 56 ? 10.854 -33.946 -12.088 1.00 16.41 63 THR B N 1
ATOM 2383 C CA . THR B 1 56 ? 10.702 -33.578 -13.478 1.00 15.47 63 THR B CA 1
ATOM 2384 C C . THR B 1 56 ? 9.445 -34.168 -14.090 1.00 15.48 63 THR B C 1
ATOM 2385 O O . THR B 1 56 ? 9.052 -35.296 -13.765 1.00 15.57 63 THR B O 1
ATOM 2389 N N . TYR B 1 57 ? 8.807 -33.384 -14.976 1.00 13.67 64 TYR B N 1
ATOM 2390 C CA . TYR B 1 57 ? 7.571 -33.826 -15.609 1.00 13.55 64 TYR B CA 1
ATOM 2391 C C . TYR B 1 57 ? 7.511 -33.328 -17.038 1.00 13.81 64 TYR B C 1
ATOM 2392 O O . TYR B 1 57 ? 7.929 -32.200 -17.310 1.00 14.68 64 TYR B O 1
ATOM 2401 N N . LEU B 1 58 ? 6.935 -34.129 -17.921 1.00 13.27 65 LEU B N 1
ATOM 2402 C CA . LEU B 1 58 ? 6.770 -33.785 -19.322 1.00 14.53 65 LEU B CA 1
ATOM 2403 C C . LEU B 1 58 ? 5.383 -33.231 -19.563 1.00 14.34 65 LEU B C 1
ATOM 2404 O O . LEU B 1 58 ? 4.380 -33.928 -19.395 1.00 14.66 65 LEU B O 1
ATOM 2409 N N . THR B 1 59 ? 5.339 -31.966 -19.995 1.00 14.63 66 THR B N 1
ATOM 2410 C CA . THR B 1 59 ? 4.078 -31.283 -20.264 1.00 14.51 66 THR B CA 1
ATOM 2411 C C . THR B 1 59 ? 3.801 -31.069 -21.769 1.00 14.69 66 THR B C 1
ATOM 2412 O O . THR B 1 59 ? 2.673 -30.788 -22.153 1.00 14.78 66 THR B O 1
ATOM 2416 N N . ARG B 1 60 ? 4.817 -31.233 -22.626 1.00 14.12 67 ARG B N 1
ATOM 2417 C CA . ARG B 1 60 ? 4.610 -31.099 -24.070 1.00 13.67 67 ARG B CA 1
ATOM 2418 C C . ARG B 1 60 ? 3.465 -32.022 -24.510 1.00 14.99 67 ARG B C 1
ATOM 2419 O O . ARG B 1 60 ? 3.443 -33.200 -24.132 1.00 15.44 67 ARG B O 1
ATOM 2427 N N . GLY B 1 61 ? 2.541 -31.502 -25.309 1.00 15.07 68 GLY B N 1
ATOM 2428 C CA . GLY B 1 61 ? 1.475 -32.301 -25.865 1.00 15.53 68 GLY B CA 1
ATOM 2429 C C . GLY B 1 61 ? 0.240 -32.393 -24.960 1.00 15.67 68 GLY B C 1
ATOM 2430 O O . GLY B 1 61 ? -0.763 -32.969 -25.367 1.00 18.74 68 GLY B O 1
ATOM 2431 N N . LEU B 1 62 ? 0.306 -31.855 -23.737 1.00 15.28 69 LEU B N 1
ATOM 2432 C CA . LEU B 1 62 ? -0.835 -31.858 -22.812 1.00 15.46 69 LEU B CA 1
ATOM 2433 C C . LEU B 1 62 ? -1.335 -30.451 -22.426 1.00 13.91 69 LEU B C 1
ATOM 2434 O O . LEU B 1 62 ? -2.231 -30.304 -21.603 1.00 17.01 69 LEU B O 1
ATOM 2439 N N . GLY B 1 63 ? -0.706 -29.445 -23.031 1.00 14.87 70 GLY B N 1
ATOM 2440 C CA . GLY B 1 63 ? -1.063 -28.047 -22.865 1.00 16.55 70 GLY B CA 1
ATOM 2441 C C . GLY B 1 63 ? -0.096 -27.179 -23.652 1.00 17.27 70 GLY B C 1
ATOM 2442 O O . GLY B 1 63 ? 0.931 -27.657 -24.127 1.00 18.81 70 GLY B O 1
ATOM 2443 N N . ALA B 1 64 ? -0.441 -25.905 -23.821 1.00 16.17 71 ALA B N 1
ATOM 2444 C CA . ALA B 1 64 ? 0.345 -25.019 -24.677 1.00 15.97 71 ALA B CA 1
ATOM 2445 C C . ALA B 1 64 ? 1.267 -24.118 -23.881 1.00 16.48 71 ALA B C 1
ATOM 2446 O O . ALA B 1 64 ? 2.057 -23.369 -24.461 1.00 19.23 71 ALA B O 1
ATOM 2448 N N . GLY B 1 65 ? 1.219 -24.249 -22.556 1.00 16.40 72 GLY B N 1
ATOM 2449 C CA . GLY B 1 65 ? 2.003 -23.390 -21.685 1.00 16.40 72 GLY B CA 1
ATOM 2450 C C . GLY B 1 65 ? 3.465 -23.742 -21.587 1.00 15.88 72 GLY B C 1
ATOM 2451 O O . GLY B 1 65 ? 4.297 -22.874 -21.328 1.00 15.83 72 GLY B O 1
ATOM 2452 N N . SER B 1 66 ? 3.784 -25.014 -21.819 1.00 15.54 73 SER B N 1
ATOM 2453 C CA . SER B 1 66 ? 5.127 -25.490 -21.571 1.00 15.94 73 SER B CA 1
ATOM 2454 C C . SER B 1 66 ? 5.400 -26.853 -22.178 1.00 14.40 73 SER B C 1
ATOM 2455 O O . SER B 1 66 ? 4.499 -27.542 -22.663 1.00 14.92 73 SER B O 1
ATOM 2458 N N . ASP B 1 67 ? 6.688 -27.177 -22.166 1.00 14.04 74 ASP B N 1
ATOM 2459 C CA . ASP B 1 67 ? 7.202 -28.499 -22.537 1.00 14.24 74 ASP B CA 1
ATOM 2460 C C . ASP B 1 67 ? 7.637 -29.368 -21.361 1.00 13.67 74 ASP B C 1
ATOM 2461 O O . ASP B 1 67 ? 7.489 -30.590 -21.432 1.00 14.20 74 ASP B O 1
ATOM 2466 N N . TYR B 1 68 ? 8.125 -28.753 -20.287 1.00 13.69 75 TYR B N 1
ATOM 2467 C CA . TYR B 1 68 ? 8.408 -29.483 -19.069 1.00 13.75 75 TYR B CA 1
ATOM 2468 C C . TYR B 1 68 ? 8.242 -28.628 -17.825 1.00 13.40 75 TYR B C 1
ATOM 2469 O O . TYR B 1 68 ? 8.227 -27.383 -17.901 1.00 14.09 75 TYR B O 1
ATOM 2478 N N . LEU B 1 69 ? 8.087 -29.323 -16.703 1.00 13.83 76 LEU B N 1
ATOM 2479 C CA . LEU B 1 69 ? 7.915 -28.754 -15.384 1.00 13.78 76 LEU B CA 1
ATOM 2480 C C . LEU B 1 69 ? 8.985 -29.289 -14.450 1.00 14.00 76 LEU B C 1
ATOM 2481 O O . LEU B 1 69 ? 9.280 -30.477 -14.482 1.00 14.47 76 LEU B O 1
ATOM 2486 N N . LEU B 1 70 ? 9.549 -28.398 -13.637 1.00 13.29 77 LEU B N 1
ATOM 2487 C CA . LEU B 1 70 ? 10.412 -28.719 -12.519 1.00 14.28 77 LEU B CA 1
ATOM 2488 C C . LEU B 1 70 ? 9.767 -28.334 -11.216 1.00 14.85 77 LEU B C 1
ATOM 2489 O O . LEU B 1 70 ? 9.272 -27.200 -11.072 1.00 14.72 77 LEU B O 1
ATOM 2494 N N . ARG B 1 71 ? 9.762 -29.272 -10.269 1.00 14.55 78 ARG B N 1
ATOM 2495 C CA . ARG B 1 71 ? 9.324 -28.984 -8.900 1.00 14.51 78 ARG B CA 1
ATOM 2496 C C . ARG B 1 71 ? 10.539 -29.173 -7.994 1.00 14.77 78 ARG B C 1
ATOM 2497 O O . ARG B 1 71 ? 11.113 -30.283 -7.964 1.00 15.39 78 ARG B O 1
ATOM 2505 N N . VAL B 1 72 ? 10.926 -28.120 -7.285 1.00 14.63 79 VAL B N 1
ATOM 2506 C CA . VAL B 1 72 ? 12.155 -28.098 -6.494 1.00 15.07 79 VAL B CA 1
ATOM 2507 C C . VAL B 1 72 ? 11.796 -27.709 -5.073 1.00 15.54 79 VAL B C 1
ATOM 2508 O O . VAL B 1 72 ? 11.055 -26.734 -4.872 1.00 17.53 79 VAL B O 1
ATOM 2512 N N . HIS B 1 73 ? 12.287 -28.468 -4.086 1.00 15.10 80 HIS B N 1
ATOM 2513 C CA . HIS B 1 73 ? 12.058 -28.121 -2.686 1.00 15.79 80 HIS B CA 1
ATOM 2514 C C . HIS B 1 73 ? 13.362 -27.890 -1.936 1.00 16.54 80 HIS B C 1
ATOM 2515 O O . HIS B 1 73 ? 14.392 -28.555 -2.197 1.00 16.77 80 HIS B O 1
ATOM 2522 N N . SER B 1 74 ? 13.293 -26.962 -0.991 1.00 15.82 81 SER B N 1
ATOM 2523 C CA . SER B 1 74 ? 14.366 -26.730 -0.029 1.00 16.29 81 SER B CA 1
ATOM 2524 C C . SER B 1 74 ? 13.819 -25.981 1.162 1.00 16.73 81 SER B C 1
ATOM 2525 O O . SER B 1 74 ? 12.793 -25.291 1.058 1.00 17.08 81 SER B O 1
ATOM 2528 N N . THR B 1 75 ? 14.495 -26.094 2.309 1.00 16.77 82 THR B N 1
ATOM 2529 C CA . THR B 1 75 ? 14.166 -25.215 3.414 1.00 17.26 82 THR B CA 1
ATOM 2530 C C . THR B 1 75 ? 14.710 -23.769 3.203 1.00 17.33 82 THR B C 1
ATOM 2531 O O . THR B 1 75 ? 14.359 -22.863 3.957 1.00 19.00 82 THR B O 1
ATOM 2535 N N . ASP B 1 76 ? 15.547 -23.560 2.177 1.00 16.39 83 ASP B N 1
ATOM 2536 C CA . ASP B 1 76 ? 16.158 -22.261 1.840 1.00 18.51 83 ASP B CA 1
ATOM 2537 C C . ASP B 1 76 ? 15.643 -21.867 0.456 1.00 17.02 83 ASP B C 1
ATOM 2538 O O . ASP B 1 76 ? 15.963 -22.511 -0.550 1.00 17.35 83 ASP B O 1
ATOM 2543 N N . MET B 1 77 ? 14.840 -20.807 0.380 1.00 16.80 84 MET B N 1
ATOM 2544 C CA . MET B 1 77 ? 14.336 -20.362 -0.910 1.00 16.01 84 MET B CA 1
ATOM 2545 C C . MET B 1 77 ? 15.456 -20.075 -1.911 1.00 14.76 84 MET B C 1
ATOM 2546 O O . MET B 1 77 ? 15.395 -20.473 -3.108 1.00 16.58 84 MET B O 1
ATOM 2551 N N . ALA B 1 78 ? 16.514 -19.410 -1.433 1.00 16.62 85 ALA B N 1
ATOM 2552 C CA . ALA B 1 78 ? 17.647 -19.088 -2.289 1.00 15.99 85 ALA B CA 1
ATOM 2553 C C . ALA B 1 78 ? 18.354 -20.319 -2.860 1.00 16.49 85 ALA B C 1
ATOM 2554 O O . ALA B 1 78 ? 18.940 -20.241 -3.943 1.00 17.00 85 ALA B O 1
ATOM 2556 N N . ALA B 1 79 ? 18.312 -21.441 -2.139 1.00 15.86 86 ALA B N 1
ATOM 2557 C CA . ALA B 1 79 ? 18.874 -22.695 -2.661 1.00 16.21 86 ALA B CA 1
ATOM 2558 C C . ALA B 1 79 ? 18.082 -23.232 -3.849 1.00 15.78 86 ALA B C 1
ATOM 2559 O O . ALA B 1 79 ? 18.675 -23.812 -4.783 1.00 16.21 86 ALA B O 1
ATOM 2561 N N . THR B 1 80 ? 16.756 -23.003 -3.871 1.00 15.49 87 THR B N 1
ATOM 2562 C CA . THR B 1 80 ? 15.982 -23.411 -5.027 1.00 15.21 87 THR B CA 1
ATOM 2563 C C . THR B 1 80 ? 16.367 -22.537 -6.218 1.00 14.38 87 THR B C 1
ATOM 2564 O O . THR B 1 80 ? 16.486 -23.022 -7.329 1.00 15.69 87 THR B O 1
ATOM 2568 N N . GLN B 1 81 ? 16.578 -21.249 -5.969 1.00 14.83 88 GLN B N 1
ATOM 2569 C CA . GLN B 1 81 ? 17.045 -20.350 -7.025 1.00 15.30 88 GLN B CA 1
ATOM 2570 C C . GLN B 1 81 ? 18.416 -20.784 -7.565 1.00 16.28 88 GLN B C 1
ATOM 2571 O O . GLN B 1 81 ? 18.655 -20.826 -8.768 1.00 16.21 88 GLN B O 1
ATOM 2577 N N . ALA B 1 82 ? 19.321 -21.106 -6.658 1.00 16.14 89 ALA B N 1
ATOM 2578 C CA . ALA B 1 82 ? 20.679 -21.494 -7.083 1.00 16.38 89 ALA B CA 1
ATOM 2579 C C . ALA B 1 82 ? 20.663 -22.730 -7.979 1.00 16.65 89 ALA B C 1
ATOM 2580 O O . ALA B 1 82 ? 21.362 -22.785 -9.004 1.00 17.17 89 ALA B O 1
ATOM 2582 N N . PHE B 1 83 ? 19.823 -23.704 -7.627 1.00 15.79 90 PHE B N 1
ATOM 2583 C CA . PHE B 1 83 ? 19.625 -24.854 -8.502 1.00 16.14 90 PHE B CA 1
ATOM 2584 C C . PHE B 1 83 ? 19.135 -24.435 -9.891 1.00 15.30 90 PHE B C 1
ATOM 2585 O O . PHE B 1 83 ? 19.659 -24.902 -10.922 1.00 15.85 90 PHE B O 1
ATOM 2593 N N . LEU B 1 84 ? 18.086 -23.598 -9.929 1.00 15.30 91 LEU B N 1
ATOM 2594 C CA . LEU B 1 84 ? 17.510 -23.217 -11.197 1.00 15.09 91 LEU B CA 1
ATOM 2595 C C . LEU B 1 84 ? 18.463 -22.378 -12.055 1.00 14.95 91 LEU B C 1
ATOM 2596 O O . LEU B 1 84 ? 18.438 -22.472 -13.296 1.00 16.32 91 LEU B O 1
ATOM 2601 N N . VAL B 1 85 ? 19.271 -21.542 -11.411 1.00 15.74 92 VAL B N 1
ATOM 2602 C CA . VAL B 1 85 ? 20.326 -20.793 -12.122 1.00 16.50 92 VAL B CA 1
ATOM 2603 C C . VAL B 1 85 ? 21.293 -21.786 -12.801 1.00 16.76 92 VAL B C 1
ATOM 2604 O O . VAL B 1 85 ? 21.636 -21.639 -14.001 1.00 16.84 92 VAL B O 1
ATOM 2608 N N . ASP B 1 86 ? 21.728 -22.810 -12.061 1.00 16.45 93 ASP B N 1
ATOM 2609 C CA . ASP B 1 86 ? 22.639 -23.812 -12.669 1.00 16.42 93 ASP B CA 1
ATOM 2610 C C . ASP B 1 86 ? 21.930 -24.697 -13.706 1.00 16.78 93 ASP B C 1
ATOM 2611 O O . ASP B 1 86 ? 22.503 -25.041 -14.739 1.00 17.50 93 ASP B O 1
ATOM 2616 N N . TRP B 1 87 ? 20.647 -24.989 -13.487 1.00 15.33 94 TRP B N 1
ATOM 2617 C CA . TRP B 1 87 ? 19.849 -25.688 -14.517 1.00 15.13 94 TRP B CA 1
ATOM 2618 C C . TRP B 1 87 ? 19.870 -24.924 -15.833 1.00 15.42 94 TRP B C 1
ATOM 2619 O O . TRP B 1 87 ? 19.996 -25.512 -16.914 1.00 16.42 94 TRP B O 1
ATOM 2630 N N . ARG B 1 88 ? 19.689 -23.604 -15.761 1.00 16.92 95 ARG B N 1
ATOM 2631 C CA . ARG B 1 88 ? 19.623 -22.803 -16.976 1.00 17.57 95 ARG B CA 1
ATOM 2632 C C . ARG B 1 88 ? 20.969 -22.751 -17.725 1.00 17.69 95 ARG B C 1
ATOM 2633 O O . ARG B 1 88 ? 21.007 -22.410 -18.910 1.00 20.92 95 ARG B O 1
ATOM 2641 N N . ALA B 1 89 ? 22.053 -23.122 -17.036 1.00 18.76 96 ALA B N 1
ATOM 2642 C CA . ALA B 1 89 ? 23.397 -23.186 -17.644 1.00 20.80 96 ALA B CA 1
ATOM 2643 C C . ALA B 1 89 ? 23.671 -24.519 -18.353 1.00 20.86 96 ALA B C 1
ATOM 2644 O O . ALA B 1 89 ? 24.650 -24.618 -19.103 1.00 23.85 96 ALA B O 1
ATOM 2646 N N . THR B 1 90 ? 22.843 -25.543 -18.131 1.00 18.03 97 THR B N 1
ATOM 2647 C CA . THR B 1 90 ? 22.970 -26.802 -18.859 1.00 19.57 97 THR B CA 1
ATOM 2648 C C . THR B 1 90 ? 22.518 -26.599 -20.299 1.00 19.29 97 THR B C 1
ATOM 2649 O O . THR B 1 90 ? 21.879 -25.576 -20.631 1.00 20.75 97 THR B O 1
ATOM 2653 N N . LYS B 1 91 ? 22.860 -27.562 -21.164 1.00 20.86 98 LYS B N 1
ATOM 2654 C CA . LYS B 1 91 ? 22.535 -27.397 -22.575 1.00 21.42 98 LYS B CA 1
ATOM 2655 C C . LYS B 1 91 ? 21.035 -27.276 -22.799 1.00 19.61 98 LYS B C 1
ATOM 2656 O O . LYS B 1 91 ? 20.594 -26.368 -23.491 1.00 20.30 98 LYS B O 1
ATOM 2662 N N . LEU B 1 92 ? 20.248 -28.168 -22.204 1.00 18.28 99 LEU B N 1
ATOM 2663 C CA . LEU B 1 92 ? 18.800 -28.045 -22.315 1.00 17.97 99 LEU B CA 1
ATOM 2664 C C . LEU B 1 92 ? 18.324 -26.734 -21.673 1.00 17.18 99 LEU B C 1
ATOM 2665 O O . LEU B 1 92 ? 17.472 -26.030 -22.235 1.00 16.98 99 LEU B O 1
ATOM 2670 N N . GLY B 1 93 ? 18.837 -26.422 -20.493 1.00 18.16 100 GLY B N 1
ATOM 2671 C CA . GLY B 1 93 ? 18.447 -25.194 -19.821 1.00 19.67 100 GLY B CA 1
ATOM 2672 C C . GLY B 1 93 ? 18.680 -23.923 -20.621 1.00 18.77 100 GLY B C 1
ATOM 2673 O O . GLY B 1 93 ? 17.868 -22.987 -20.621 1.00 18.17 100 GLY B O 1
ATOM 2674 N N . MET B 1 94 ? 19.810 -23.895 -21.317 1.00 18.27 101 MET B N 1
ATOM 2675 C CA . MET B 1 94 ? 20.196 -22.728 -22.109 1.00 19.64 101 MET B CA 1
ATOM 2676 C C . MET B 1 94 ? 19.232 -22.503 -23.296 1.00 18.56 101 MET B C 1
ATOM 2677 O O . MET B 1 94 ? 19.023 -21.372 -23.757 1.00 23.53 101 MET B O 1
ATOM 2682 N N . TYR B 1 95 ? 18.640 -23.583 -23.769 1.00 16.88 102 TYR B N 1
ATOM 2683 C CA . TYR B 1 95 ? 17.684 -23.585 -24.852 1.00 17.76 102 TYR B CA 1
ATOM 2684 C C . TYR B 1 95 ? 16.235 -23.665 -24.349 1.00 17.00 102 TYR B C 1
ATOM 2685 O O . TYR B 1 95 ? 15.337 -24.029 -25.104 1.00 21.89 102 TYR B O 1
ATOM 2694 N N . SER B 1 96 ? 16.026 -23.304 -23.086 1.00 15.54 103 SER B N 1
ATOM 2695 C CA . SER B 1 96 ? 14.702 -23.281 -22.453 1.00 16.30 103 SER B CA 1
ATOM 2696 C C . SER B 1 96 ? 14.272 -21.858 -22.121 1.00 18.27 103 SER B C 1
ATOM 2697 O O . SER B 1 96 ? 15.042 -21.102 -21.539 1.00 20.97 103 SER B O 1
ATOM 2700 N N . ASP B 1 97 ? 13.023 -21.532 -22.447 1.00 15.32 104 ASP B N 1
ATOM 2701 C CA . ASP B 1 97 ? 12.425 -20.248 -22.058 1.00 15.92 104 ASP B CA 1
ATOM 2702 C C . ASP B 1 97 ? 11.466 -20.533 -20.919 1.00 15.92 104 ASP B C 1
ATOM 2703 O O . ASP B 1 97 ? 10.611 -21.399 -21.069 1.00 17.01 104 ASP B O 1
ATOM 2708 N N . VAL B 1 98 ? 11.596 -19.808 -19.811 1.00 14.58 105 VAL B N 1
ATOM 2709 C CA . VAL B 1 98 ? 10.699 -19.990 -18.699 1.00 16.21 105 VAL B CA 1
ATOM 2710 C C . VAL B 1 98 ? 9.347 -19.366 -19.041 1.00 15.62 105 VAL B C 1
ATOM 2711 O O . VAL B 1 98 ? 9.278 -18.231 -19.526 1.00 17.60 105 VAL B O 1
ATOM 2715 N N . THR B 1 99 ? 8.285 -20.114 -18.794 1.00 14.88 106 THR B N 1
ATOM 2716 C CA . THR B 1 99 ? 6.930 -19.626 -19.065 1.00 14.47 106 THR B CA 1
ATOM 2717 C C . THR B 1 99 ? 6.095 -19.318 -17.812 1.00 15.20 106 THR B C 1
ATOM 2718 O O . THR B 1 99 ? 5.183 -18.497 -17.860 1.00 17.40 106 THR B O 1
ATOM 2722 N N . GLU B 1 100 ? 6.390 -20.005 -16.716 1.00 14.09 107 GLU B N 1
ATOM 2723 C CA A GLU B 1 100 ? 5.762 -19.761 -15.416 0.40 15.07 107 GLU B CA 1
ATOM 2724 C CA B GLU B 1 100 ? 5.802 -19.705 -15.413 0.60 15.22 107 GLU B CA 1
ATOM 2725 C C . GLU B 1 100 ? 6.771 -20.190 -14.353 1.00 14.02 107 GLU B C 1
ATOM 2726 O O . GLU B 1 100 ? 7.509 -21.141 -14.567 1.00 14.49 107 GLU B O 1
ATOM 2737 N N . ASN B 1 101 ? 6.776 -19.510 -13.220 1.00 13.64 108 ASN B N 1
ATOM 2738 C CA . ASN B 1 101 ? 7.659 -19.873 -12.100 1.00 13.84 108 ASN B CA 1
ATOM 2739 C C . ASN B 1 101 ? 7.012 -19.281 -10.881 1.00 14.96 108 ASN B C 1
ATOM 2740 O O . ASN B 1 101 ? 6.932 -18.059 -10.748 1.00 16.05 108 ASN B O 1
ATOM 2745 N N . LEU B 1 102 ? 6.499 -20.161 -10.018 1.00 14.40 109 LEU B N 1
ATOM 2746 C CA . LEU B 1 102 ? 5.771 -19.793 -8.835 1.00 14.85 109 LEU B CA 1
ATOM 2747 C C . LEU B 1 102 ? 6.391 -20.499 -7.653 1.00 13.82 109 LEU B C 1
ATOM 2748 O O . LEU B 1 102 ? 6.723 -21.689 -7.738 1.00 14.85 109 LEU B O 1
ATOM 2753 N N . VAL B 1 103 ? 6.507 -19.785 -6.543 1.00 14.20 110 VAL B N 1
ATOM 2754 C CA . VAL B 1 103 ? 7.030 -20.351 -5.314 1.00 14.40 110 VAL B CA 1
ATOM 2755 C C . VAL B 1 103 ? 6.000 -20.239 -4.197 1.00 13.89 110 VAL B C 1
ATOM 2756 O O . VAL B 1 103 ? 5.121 -19.358 -4.202 1.00 15.22 110 VAL B O 1
ATOM 2760 N N . GLY B 1 104 ? 6.154 -21.095 -3.193 1.00 13.87 111 GLY B N 1
ATOM 2761 C CA . GLY B 1 104 ? 5.285 -21.064 -2.044 1.00 14.08 111 GLY B CA 1
ATOM 2762 C C . GLY B 1 104 ? 5.925 -21.830 -0.898 1.00 15.84 111 GLY B C 1
ATOM 2763 O O . GLY B 1 104 ? 6.985 -22.450 -1.061 1.00 16.63 111 GLY B O 1
ATOM 2764 N N . ILE B 1 105 ? 5.259 -21.785 0.252 1.00 13.39 112 ILE B N 1
ATOM 2765 C CA . ILE B 1 105 ? 5.735 -22.450 1.477 1.00 14.85 112 ILE B CA 1
ATOM 2766 C C . ILE B 1 105 ? 4.682 -23.425 1.997 1.00 14.92 112 ILE B C 1
ATOM 2767 O O . ILE B 1 105 ? 3.473 -23.157 1.955 1.00 14.99 112 ILE B O 1
ATOM 2772 N N . THR B 1 106 ? 5.143 -24.569 2.509 1.00 14.77 113 THR B N 1
ATOM 2773 C CA . THR B 1 106 ? 4.257 -25.494 3.151 1.00 15.01 113 THR B CA 1
ATOM 2774 C C . THR B 1 106 ? 3.970 -25.007 4.578 1.00 15.06 113 THR B C 1
ATOM 2775 O O . THR B 1 106 ? 4.831 -24.449 5.251 1.00 16.18 113 THR B O 1
ATOM 2779 N N . LYS B 1 107 ? 2.739 -25.220 5.022 1.00 14.97 114 LYS B N 1
ATOM 2780 C CA . LYS B 1 107 ? 2.316 -24.731 6.341 1.00 15.83 114 LYS B CA 1
ATOM 2781 C C . LYS B 1 107 ? 1.502 -25.788 7.076 1.00 15.93 114 LYS B C 1
ATOM 2782 O O . LYS B 1 107 ? 0.953 -26.704 6.474 1.00 17.17 114 LYS B O 1
ATOM 2788 N N . ALA B 1 108 ? 1.433 -25.650 8.395 1.00 17.42 115 ALA B N 1
ATOM 2789 C CA . ALA B 1 108 ? 0.465 -26.399 9.179 1.00 18.65 115 ALA B CA 1
ATOM 2790 C C . ALA B 1 108 ? -0.957 -26.114 8.694 1.00 17.52 115 ALA B C 1
ATOM 2791 O O . ALA B 1 108 ? -1.242 -25.081 8.073 1.00 18.09 115 ALA B O 1
ATOM 2793 N N . LEU B 1 109 ? -1.835 -27.063 8.960 1.00 16.98 116 LEU B N 1
ATOM 2794 C CA . LEU B 1 109 ? -3.262 -26.893 8.639 1.00 16.68 116 LEU B CA 1
ATOM 2795 C C . LEU B 1 109 ? -3.870 -25.653 9.311 1.00 17.89 116 LEU B C 1
ATOM 2796 O O . LEU B 1 109 ? -3.715 -25.452 10.516 1.00 19.14 116 LEU B O 1
ATOM 2801 N N . ASN B 1 110 ? -4.533 -24.819 8.515 1.00 15.78 117 ASN B N 1
ATOM 2802 C CA . ASN B 1 110 ? -5.197 -23.605 8.993 1.00 15.25 117 ASN B CA 1
ATOM 2803 C C . ASN B 1 110 ? -6.635 -23.804 9.392 1.00 15.87 117 ASN B C 1
ATOM 2804 O O . ASN B 1 110 ? -7.155 -23.039 10.181 1.00 17.77 117 ASN B O 1
ATOM 2809 N N . TYR B 1 111 ? -7.287 -24.796 8.781 1.00 15.10 118 TYR B N 1
ATOM 2810 C CA . TYR B 1 111 ? -8.732 -25.004 8.907 1.00 15.75 118 TYR B CA 1
ATOM 2811 C C . TYR B 1 111 ? -9.105 -26.402 9.391 1.00 17.24 118 TYR B C 1
ATOM 2812 O O . TYR B 1 111 ? -9.751 -26.538 10.417 1.00 18.00 118 TYR B O 1
ATOM 2821 N N . ILE B 1 112 ? -8.694 -27.436 8.654 1.00 15.25 119 ILE B N 1
ATOM 2822 C CA . ILE B 1 112 ? -9.157 -28.780 8.925 1.00 15.81 119 ILE B CA 1
ATOM 2823 C C . ILE B 1 112 ? -8.176 -29.485 9.857 1.00 16.69 119 ILE B C 1
ATOM 2824 O O . ILE B 1 112 ? -7.625 -30.528 9.535 1.00 15.88 119 ILE B O 1
ATOM 2829 N N . SER B 1 113 ? -7.961 -28.860 11.015 1.00 19.20 120 SER B N 1
ATOM 2830 C CA . SER B 1 113 ? -7.066 -29.363 12.031 1.00 18.18 120 SER B CA 1
ATOM 2831 C C . SER B 1 113 ? -7.863 -30.176 13.032 1.00 17.98 120 SER B C 1
ATOM 2832 O O . SER B 1 113 ? -9.101 -30.117 13.076 1.00 18.97 120 SER B O 1
ATOM 2835 N N . LYS B 1 114 ? -7.141 -30.937 13.842 1.00 17.38 121 LYS B N 1
ATOM 2836 C CA . LYS B 1 114 ? -7.766 -31.719 14.892 1.00 22.05 121 LYS B CA 1
ATOM 2837 C C . LYS B 1 114 ? -8.552 -30.810 15.832 1.00 20.06 121 LYS B C 1
ATOM 2838 O O . LYS B 1 114 ? -9.676 -31.123 16.200 1.00 22.31 121 LYS B O 1
ATOM 2844 N N . ASP B 1 115 ? -7.970 -29.673 16.187 1.00 19.90 122 ASP B N 1
ATOM 2845 C CA . ASP B 1 115 ? -8.635 -28.757 17.114 1.00 21.81 122 ASP B CA 1
ATOM 2846 C C . ASP B 1 115 ? -9.860 -28.070 16.508 1.00 21.73 122 ASP B C 1
ATOM 2847 O O . ASP B 1 115 ? -10.887 -27.898 17.187 1.00 24.32 122 ASP B O 1
ATOM 2852 N N . LYS B 1 116 ? -9.764 -27.669 15.228 1.00 20.30 123 LYS B N 1
ATOM 2853 C CA . LYS B 1 116 ? -10.863 -26.881 14.622 1.00 19.65 123 LYS B CA 1
ATOM 2854 C C . LYS B 1 116 ? -11.956 -27.687 13.959 1.00 20.92 123 LYS B C 1
ATOM 2855 O O . LYS B 1 116 ? -13.088 -27.240 13.904 1.00 22.78 123 LYS B O 1
ATOM 2861 N N . SER B 1 117 ? -11.624 -28.863 13.433 1.00 19.66 124 SER B N 1
ATOM 2862 C CA . SER B 1 117 ? -12.591 -29.631 12.642 1.00 19.64 124 SER B CA 1
ATOM 2863 C C . SER B 1 117 ? -12.265 -31.125 12.774 1.00 18.21 124 SER B C 1
ATOM 2864 O O . SER B 1 117 ? -11.879 -31.793 11.811 1.00 16.83 124 SER B O 1
ATOM 2867 N N . PRO B 1 118 ? -12.457 -31.681 13.979 1.00 18.31 125 PRO B N 1
ATOM 2868 C CA . PRO B 1 118 ? -11.923 -33.021 14.216 1.00 19.18 125 PRO B CA 1
ATOM 2869 C C . PRO B 1 118 ? -12.460 -34.156 13.340 1.00 18.44 125 PRO B C 1
ATOM 2870 O O . PRO B 1 118 ? -11.679 -35.047 12.965 1.00 20.37 125 PRO B O 1
ATOM 2874 N N . ASP B 1 119 ? -13.738 -34.163 13.013 1.00 19.85 126 ASP B N 1
ATOM 2875 C CA . ASP B 1 119 ? -14.275 -35.262 12.197 1.00 20.41 126 ASP B CA 1
ATOM 2876 C C . ASP B 1 119 ? -13.649 -35.297 10.807 1.00 19.62 126 ASP B C 1
ATOM 2877 O O . ASP B 1 119 ? -13.180 -36.348 10.352 1.00 19.30 126 ASP B O 1
ATOM 2882 N N . LEU B 1 120 ? -13.616 -34.151 10.142 1.00 17.69 127 LEU B N 1
ATOM 2883 C CA . LEU B 1 120 ? -13.023 -34.091 8.796 1.00 17.15 127 LEU B CA 1
ATOM 2884 C C . LEU B 1 120 ? -11.526 -34.287 8.882 1.00 16.20 127 LEU B C 1
ATOM 2885 O O . LEU B 1 120 ? -10.936 -34.916 8.018 1.00 18.34 127 LEU B O 1
ATOM 2890 N N . ASN B 1 121 ? -10.896 -33.772 9.933 1.00 17.88 128 ASN B N 1
ATOM 2891 C CA . ASN B 1 121 ? -9.455 -34.018 10.120 1.00 17.68 128 ASN B CA 1
ATOM 2892 C C . ASN B 1 121 ? -9.130 -35.509 10.289 1.00 16.84 128 ASN B C 1
ATOM 2893 O O . ASN B 1 121 ? -8.117 -35.988 9.766 1.00 17.81 128 ASN B O 1
ATOM 2898 N N . ALA B 1 122 ? -9.998 -36.250 10.977 1.00 16.04 129 ALA B N 1
ATOM 2899 C CA . ALA B 1 122 ? -9.787 -37.682 11.130 1.00 18.17 129 ALA B CA 1
ATOM 2900 C C . ALA B 1 122 ? -9.825 -38.373 9.779 1.00 16.97 129 ALA B C 1
ATOM 2901 O O . ALA B 1 122 ? -9.009 -39.244 9.501 1.00 18.55 129 ALA B O 1
ATOM 2903 N N . GLY B 1 123 ? -10.770 -37.978 8.932 1.00 18.10 130 GLY B N 1
ATOM 2904 C CA . GLY B 1 123 ? -10.914 -38.527 7.580 1.00 18.12 130 GLY B CA 1
ATOM 2905 C C . GLY B 1 123 ? -9.738 -38.201 6.698 1.00 17.54 130 GLY B C 1
ATOM 2906 O O . GLY B 1 123 ? -9.301 -39.028 5.920 1.00 19.41 130 GLY B O 1
ATOM 2907 N N . LEU B 1 124 ? -9.196 -36.996 6.846 1.00 17.98 131 LEU B N 1
ATOM 2908 C CA . LEU B 1 124 ? -7.994 -36.607 6.133 1.00 18.88 131 LEU B CA 1
ATOM 2909 C C . LEU B 1 124 ? -6.789 -37.438 6.594 1.00 20.24 131 LEU B C 1
ATOM 2910 O O . LEU B 1 124 ? -5.975 -37.888 5.786 1.00 22.83 131 LEU B O 1
ATOM 2915 N N . SER B 1 125 ? -6.709 -37.649 7.900 1.00 21.67 132 SER B N 1
ATOM 2916 C CA . SER B 1 125 ? -5.597 -38.324 8.544 1.00 23.55 132 SER B CA 1
ATOM 2917 C C . SER B 1 125 ? -5.536 -39.843 8.228 1.00 22.40 132 SER B C 1
ATOM 2918 O O . SER B 1 125 ? -4.443 -40.413 8.156 1.00 24.49 132 SER B O 1
ATOM 2921 N N . SER B 1 126 ? -6.702 -40.465 8.062 1.00 21.74 133 SER B N 1
ATOM 2922 C CA . SER B 1 126 ? -6.852 -41.907 7.821 1.00 22.98 133 SER B CA 1
ATOM 2923 C C . SER B 1 126 ? -6.837 -42.279 6.341 1.00 24.45 133 SER B C 1
ATOM 2924 O O . SER B 1 126 ? -6.627 -43.433 5.983 1.00 25.62 133 SER B O 1
ATOM 2927 N N . ALA B 1 127 ? -7.014 -41.302 5.475 1.00 22.07 134 ALA B N 1
ATOM 2928 C CA . ALA B 1 127 ? -7.115 -41.542 4.035 1.00 23.74 134 ALA B CA 1
ATOM 2929 C C . ALA B 1 127 ? -5.831 -42.109 3.466 1.00 20.33 134 ALA B C 1
ATOM 2930 O O . ALA B 1 127 ? -4.737 -41.694 3.869 1.00 23.18 134 ALA B O 1
ATOM 2932 N N . THR B 1 128 ? -5.953 -43.097 2.575 1.00 19.64 135 THR B N 1
ATOM 2933 C CA . THR B 1 128 ? -4.780 -43.733 1.969 1.00 21.58 135 THR B CA 1
ATOM 2934 C C . THR B 1 128 ? -4.962 -43.879 0.467 1.00 19.38 135 THR B C 1
ATOM 2935 O O . THR B 1 128 ? -5.989 -44.353 0.029 1.00 19.27 135 THR B O 1
ATOM 2939 N N . TYR B 1 129 ? -3.959 -43.458 -0.310 1.00 18.80 136 TYR B N 1
ATOM 2940 C CA . TYR B 1 129 ? -3.947 -43.699 -1.735 1.00 19.72 136 TYR B CA 1
ATOM 2941 C C . TYR B 1 129 ? -3.755 -45.204 -1.969 1.00 18.93 136 TYR B C 1
ATOM 2942 O O . TYR B 1 129 ? -2.798 -45.792 -1.449 1.00 21.84 136 TYR B O 1
ATOM 2951 N N . SER B 1 130 ? -4.635 -45.797 -2.766 1.00 17.53 137 SER B N 1
ATOM 2952 C CA . SER B 1 130 ? -4.566 -47.236 -3.032 1.00 22.25 137 SER B CA 1
ATOM 2953 C C . SER B 1 130 ? -4.679 -47.686 -4.490 1.00 24.85 137 SER B C 1
ATOM 2954 O O . SER B 1 130 ? -4.765 -48.890 -4.766 1.00 28.03 137 SER B O 1
ATOM 2957 N N . ASP B 1 131 ? -4.575 -46.746 -5.422 1.00 23.32 138 ASP B N 1
ATOM 2958 C CA . ASP B 1 131 ? -4.680 -47.022 -6.849 1.00 21.71 138 ASP B CA 1
ATOM 2959 C C . ASP B 1 131 ? -3.286 -47.395 -7.374 1.00 22.72 138 ASP B C 1
ATOM 2960 O O . ASP B 1 131 ? -2.302 -47.411 -6.615 1.00 22.38 138 ASP B O 1
ATOM 2965 N N . SER B 1 132 ? -3.223 -47.688 -8.674 1.00 24.35 139 SER B N 1
ATOM 2966 C CA . SER B 1 132 ? -1.959 -47.836 -9.406 1.00 28.43 139 SER B CA 1
ATOM 2967 C C . SER B 1 132 ? -1.048 -46.618 -9.200 1.00 23.69 139 SER B C 1
ATOM 2968 O O . SER B 1 132 ? -1.516 -45.510 -8.886 1.00 22.97 139 SER B O 1
ATOM 2971 N N . ALA B 1 133 ? 0.247 -46.804 -9.395 1.00 22.00 140 ALA B N 1
ATOM 2972 C CA . ALA B 1 133 ? 1.212 -45.715 -9.253 1.00 22.10 140 ALA B CA 1
ATOM 2973 C C . ALA B 1 133 ? 0.770 -44.518 -10.096 1.00 19.15 140 ALA B C 1
ATOM 2974 O O . ALA B 1 133 ? 0.321 -44.676 -11.236 1.00 18.46 140 ALA B O 1
ATOM 2976 N N . PRO B 1 134 ? 0.857 -43.303 -9.520 1.00 17.49 141 PRO B N 1
ATOM 2977 C CA . PRO B 1 134 ? 0.518 -42.146 -10.372 1.00 17.66 141 PRO B CA 1
ATOM 2978 C C . PRO B 1 134 ? 1.353 -42.037 -11.662 1.00 17.69 141 PRO B C 1
ATOM 2979 O O . PRO B 1 134 ? 2.534 -42.326 -11.657 1.00 18.85 141 PRO B O 1
ATOM 2983 N N . ARG B 1 135 ? 0.707 -41.586 -12.732 1.00 16.31 142 ARG B N 1
ATOM 2984 C CA . ARG B 1 135 ? 1.367 -41.318 -14.007 1.00 16.54 142 ARG B CA 1
ATOM 2985 C C . ARG B 1 135 ? 1.328 -39.834 -14.389 1.00 16.52 142 ARG B C 1
ATOM 2986 O O . ARG B 1 135 ? 2.155 -39.400 -15.181 1.00 17.96 142 ARG B O 1
ATOM 2994 N N . TYR B 1 136 ? 0.369 -39.077 -13.832 1.00 14.71 143 TYR B N 1
ATOM 2995 C CA . TYR B 1 136 ? 0.134 -37.681 -14.241 1.00 15.10 143 TYR B CA 1
ATOM 2996 C C . TYR B 1 136 ? 0.305 -36.747 -13.075 1.00 13.97 143 TYR B C 1
ATOM 2997 O O . TYR B 1 136 ? 0.031 -37.114 -11.929 1.00 15.29 143 TYR B O 1
ATOM 3006 N N . VAL B 1 137 ? 0.701 -35.519 -13.403 1.00 13.91 144 VAL B N 1
ATOM 3007 C CA . VAL B 1 137 ? 0.759 -34.414 -12.449 1.00 14.22 144 VAL B CA 1
ATOM 3008 C C . VAL B 1 137 ? -0.184 -33.309 -12.933 1.00 15.03 144 VAL B C 1
ATOM 3009 O O . VAL B 1 137 ? -0.325 -33.100 -14.136 1.00 14.62 144 VAL B O 1
ATOM 3013 N N . ILE B 1 138 ? -0.820 -32.633 -11.986 1.00 13.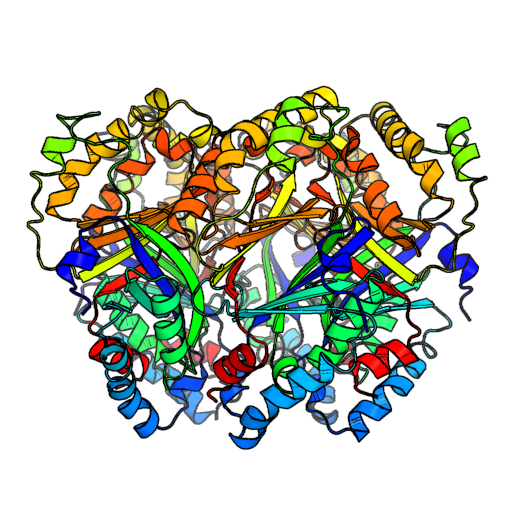72 145 ILE B N 1
ATOM 3014 C CA . ILE B 1 138 ? -1.590 -31.417 -12.255 1.00 12.79 145 ILE B CA 1
ATOM 3015 C C . ILE B 1 138 ? -1.154 -30.377 -11.233 1.00 12.85 145 ILE B C 1
ATOM 3016 O O . ILE B 1 138 ? -1.120 -30.655 -10.041 1.00 14.86 145 ILE B O 1
ATOM 3021 N N . VAL B 1 139 ? -0.831 -29.174 -11.720 1.00 12.32 146 VAL B N 1
ATOM 3022 C CA . VAL B 1 139 ? -0.531 -28.025 -10.885 1.00 12.84 146 VAL B CA 1
ATOM 3023 C C . VAL B 1 139 ? -1.542 -26.920 -11.176 1.00 12.84 146 VAL B C 1
ATOM 3024 O O . VAL B 1 139 ? -1.733 -26.538 -12.354 1.00 13.37 146 VAL B O 1
ATOM 3028 N N . ILE B 1 140 ? -2.222 -26.440 -10.126 1.00 12.90 147 ILE B N 1
ATOM 3029 C CA . ILE B 1 140 ? -3.256 -25.408 -10.270 1.00 12.95 147 ILE B CA 1
ATOM 3030 C C . ILE B 1 140 ? -2.939 -24.252 -9.324 1.00 12.13 147 ILE B C 1
ATOM 3031 O O . ILE B 1 140 ? -3.079 -24.385 -8.094 1.00 13.52 147 ILE B O 1
ATOM 3036 N N . PRO B 1 141 ? -2.506 -23.102 -9.863 1.00 12.25 148 PRO B N 1
ATOM 3037 C CA . PRO B 1 141 ? -2.364 -21.908 -9.038 1.00 12.90 148 PRO B CA 1
ATOM 3038 C C . PRO B 1 141 ? -3.745 -21.391 -8.660 1.00 13.11 148 PRO B C 1
ATOM 3039 O O . PRO B 1 141 ? -4.638 -21.366 -9.517 1.00 13.60 148 PRO B O 1
ATOM 3043 N N . VAL B 1 142 ? -3.897 -20.945 -7.417 1.00 11.74 149 VAL B N 1
ATOM 3044 C CA . VAL B 1 142 ? -5.184 -20.453 -6.920 1.00 12.65 149 VAL B CA 1
ATOM 3045 C C . VAL B 1 142 ? -5.021 -19.108 -6.234 1.00 12.74 149 VAL B C 1
ATOM 3046 O O . VAL B 1 142 ? -4.096 -18.891 -5.459 1.00 13.23 149 VAL B O 1
ATOM 3050 N N . LYS B 1 143 ? -5.938 -18.189 -6.540 1.00 11.92 150 LYS B N 1
ATOM 3051 C CA . LYS B 1 143 ? -5.977 -16.891 -5.878 1.00 11.82 150 LYS B CA 1
ATOM 3052 C C . LYS B 1 143 ? -7.440 -16.604 -5.543 1.00 11.71 150 LYS B C 1
ATOM 3053 O O . LYS B 1 143 ? -8.307 -16.812 -6.387 1.00 13.41 150 LYS B O 1
ATOM 3059 N N . LYS B 1 144 ? -7.670 -16.132 -4.326 1.00 12.42 151 LYS B N 1
ATOM 3060 C CA . LYS B 1 144 ? -9.008 -15.812 -3.846 1.00 12.45 151 LYS B CA 1
ATOM 3061 C C . LYS B 1 144 ? -9.149 -14.297 -3.711 1.00 13.62 151 LYS B C 1
ATOM 3062 O O . LYS B 1 144 ? -8.172 -13.572 -3.457 1.00 14.74 151 LYS B O 1
ATOM 3068 N N . ASP B 1 145 ? -10.386 -13.847 -3.945 1.00 12.75 152 ASP B N 1
ATOM 3069 C CA . ASP B 1 145 ? -10.706 -12.419 -3.942 1.00 13.62 152 ASP B CA 1
ATOM 3070 C C . ASP B 1 145 ? -10.647 -11.788 -2.549 1.00 13.41 152 ASP B C 1
ATOM 3071 O O . ASP B 1 145 ? -10.572 -12.478 -1.520 1.00 13.89 152 ASP B O 1
ATOM 3076 N N . ALA B 1 146 ? -10.631 -10.460 -2.517 1.00 14.46 153 ALA B N 1
ATOM 3077 C CA . ALA B 1 146 ? -10.606 -9.736 -1.245 1.00 13.79 153 ALA B CA 1
ATOM 3078 C C . ALA B 1 146 ? -11.782 -10.085 -0.353 1.00 13.53 153 ALA B C 1
ATOM 3079 O O . ALA B 1 146 ? -11.635 -10.126 0.873 1.00 15.72 153 ALA B O 1
ATOM 3081 N N . ALA B 1 147 ? -12.944 -10.362 -0.953 1.00 14.13 154 ALA B N 1
ATOM 3082 C CA . ALA B 1 147 ? -14.121 -10.700 -0.167 1.00 14.98 154 ALA B CA 1
ATOM 3083 C C . ALA B 1 147 ? -13.886 -11.968 0.657 1.00 14.82 154 ALA B C 1
ATOM 3084 O O . ALA B 1 147 ? -14.325 -12.059 1.810 1.00 16.02 154 ALA B O 1
ATOM 3086 N N . TRP B 1 148 ? -13.213 -12.952 0.065 1.00 13.39 155 TRP B N 1
ATOM 3087 C CA . TRP B 1 148 ? -12.881 -14.165 0.802 1.00 13.34 155 TRP B CA 1
ATOM 3088 C C . TRP B 1 148 ? -12.074 -13.824 2.054 1.00 14.02 155 TRP B C 1
ATOM 3089 O O . TRP B 1 148 ? -12.407 -14.229 3.172 1.00 14.36 155 TRP B O 1
ATOM 3100 N N . TRP B 1 149 ? -10.976 -13.127 1.843 1.00 14.01 156 TRP B N 1
ATOM 3101 C CA . TRP B 1 149 ? -10.045 -12.882 2.927 1.00 13.44 156 TRP B CA 1
ATOM 3102 C C . TRP B 1 149 ? -10.685 -12.007 3.997 1.00 14.95 156 TRP B C 1
ATOM 3103 O O . TRP B 1 149 ? -10.322 -12.118 5.170 1.00 15.87 156 TRP B O 1
ATOM 3114 N N . ASN B 1 150 ? -11.616 -11.133 3.589 1.00 14.72 157 ASN B N 1
ATOM 3115 C CA . ASN B 1 150 ? -12.347 -10.282 4.515 1.00 15.54 157 ASN B CA 1
ATOM 3116 C C . ASN B 1 150 ? -13.421 -11.007 5.320 1.00 16.23 157 ASN B C 1
ATOM 3117 O O . ASN B 1 150 ? -13.929 -10.458 6.303 1.00 18.16 157 ASN B O 1
ATOM 3122 N N . MET B 1 151 ? -13.768 -12.234 4.944 1.00 16.15 158 MET B N 1
ATOM 3123 C CA A MET B 1 151 ? -14.666 -13.045 5.763 0.50 15.41 158 MET B CA 1
ATOM 3124 C CA B MET B 1 151 ? -14.667 -13.046 5.765 0.50 15.29 158 MET B CA 1
ATOM 3125 C C . MET B 1 151 ? -13.976 -13.456 7.057 1.00 14.79 158 MET B C 1
ATOM 3126 O O . MET B 1 151 ? -12.744 -13.493 7.154 1.00 16.19 158 MET B O 1
ATOM 3135 N N . SER B 1 152 ? -14.777 -13.758 8.065 1.00 15.53 159 SER B N 1
ATOM 3136 C CA . SER B 1 152 ? -14.210 -14.188 9.348 1.00 16.44 159 SER B CA 1
ATOM 3137 C C . SER B 1 152 ? -13.562 -15.568 9.277 1.00 17.44 159 SER B C 1
ATOM 3138 O O . SER B 1 152 ? -13.811 -16.359 8.345 1.00 17.91 159 SER B O 1
ATOM 3141 N N . ASP B 1 153 ? -12.749 -15.866 10.282 1.00 17.50 160 ASP B N 1
ATOM 3142 C CA . ASP B 1 153 ? -12.134 -17.194 10.403 1.00 17.09 160 ASP B CA 1
ATOM 3143 C C . ASP B 1 153 ? -13.210 -18.280 10.384 1.00 16.51 160 ASP B C 1
ATOM 3144 O O . ASP B 1 153 ? -13.035 -19.296 9.720 1.00 18.32 160 ASP B O 1
ATOM 3149 N N . GLU B 1 154 ? -14.326 -18.063 11.083 1.00 16.66 161 GLU B N 1
ATOM 3150 C CA . GLU B 1 154 ? -15.392 -19.071 11.179 1.00 19.80 161 GLU B CA 1
ATOM 3151 C C . GLU B 1 154 ? -16.090 -19.247 9.828 1.00 17.07 161 GLU B C 1
ATOM 3152 O O . GLU B 1 154 ? -16.422 -20.362 9.440 1.00 18.72 161 GLU B O 1
ATOM 3158 N N . GLN B 1 155 ? -16.318 -18.140 9.106 1.00 17.11 162 GLN B N 1
ATOM 3159 C CA . GLN B 1 155 ? -16.990 -18.202 7.831 1.00 16.28 162 GLN B CA 1
ATOM 3160 C C . GLN B 1 155 ? -16.130 -18.969 6.834 1.00 17.51 162 GLN B C 1
ATOM 3161 O O . GLN B 1 155 ? -16.603 -19.832 6.076 1.00 16.70 162 GLN B O 1
ATOM 3167 N N . ARG B 1 156 ? -14.846 -18.643 6.830 1.00 14.81 163 ARG B N 1
ATOM 3168 C CA . ARG B 1 156 ? -13.910 -19.357 5.957 1.00 15.65 163 ARG B CA 1
ATOM 3169 C C . ARG B 1 156 ? -13.779 -20.823 6.343 1.00 15.52 163 ARG B C 1
ATOM 3170 O O . ARG B 1 156 ? -13.811 -21.680 5.455 1.00 15.59 163 ARG B O 1
ATOM 3178 N N . LEU B 1 157 ? -13.716 -21.133 7.640 1.00 15.32 164 LEU B N 1
ATOM 3179 C CA . LEU B 1 157 ? -13.676 -22.542 8.033 1.00 15.62 164 LEU B CA 1
ATOM 3180 C C . LEU B 1 157 ? -14.876 -23.338 7.493 1.00 15.64 164 LEU B C 1
ATOM 3181 O O . LEU B 1 157 ? -14.729 -24.434 6.974 1.00 16.36 164 LEU B O 1
ATOM 3186 N N . LYS B 1 158 ? -16.069 -22.790 7.611 1.00 16.75 165 LYS B N 1
ATOM 3187 C CA . LYS B 1 158 ? -17.245 -23.467 7.102 1.00 16.31 165 LYS B CA 1
ATOM 3188 C C . LYS B 1 158 ? -17.101 -23.766 5.591 1.00 15.75 165 LYS B C 1
ATOM 3189 O O . LYS B 1 158 ? -17.428 -24.870 5.136 1.00 16.14 165 LYS B O 1
ATOM 3195 N N . GLU B 1 159 ? -16.561 -22.818 4.817 1.00 15.21 166 GLU B N 1
ATOM 3196 C CA . GLU B 1 159 ? -16.416 -23.022 3.386 1.00 15.19 166 GLU B CA 1
ATOM 3197 C C . GLU B 1 159 ? -15.345 -24.068 3.047 1.00 13.63 166 GLU B C 1
ATOM 3198 O O . GLU B 1 159 ? -15.521 -24.835 2.067 1.00 14.61 166 GLU B O 1
ATOM 3204 N N . ILE B 1 160 ? -14.293 -24.147 3.874 1.00 14.05 167 ILE B N 1
ATOM 3205 C CA . ILE B 1 160 ? -13.274 -25.160 3.671 1.00 13.96 167 ILE B CA 1
ATOM 3206 C C . ILE B 1 160 ? -13.746 -26.551 4.132 1.00 15.09 167 ILE B C 1
ATOM 3207 O O . ILE B 1 160 ? -13.349 -27.555 3.557 1.00 15.63 167 ILE B O 1
ATOM 3212 N N . GLU B 1 161 ? -14.605 -26.608 5.149 1.00 15.16 168 GLU B N 1
ATOM 3213 C CA . GLU B 1 161 ? -15.236 -27.864 5.495 1.00 16.13 168 GLU B CA 1
ATOM 3214 C C . GLU B 1 161 ? -16.072 -28.388 4.320 1.00 14.94 168 GLU B C 1
ATOM 3215 O O . GLU B 1 161 ? -16.059 -29.568 4.013 1.00 17.13 168 GLU B O 1
ATOM 3221 N N . VAL B 1 162 ? -16.768 -27.490 3.637 1.00 15.62 169 VAL B N 1
ATOM 3222 C CA . VAL B 1 162 ? -17.557 -27.859 2.461 1.00 16.17 169 VAL B CA 1
ATOM 3223 C C . VAL B 1 162 ? -16.676 -28.282 1.260 1.00 16.11 169 VAL B C 1
ATOM 3224 O O . VAL B 1 162 ? -17.050 -29.141 0.441 1.00 18.11 169 VAL B O 1
ATOM 3228 N N . HIS B 1 163 ? -15.499 -27.670 1.143 1.00 15.18 170 HIS B N 1
ATOM 3229 C CA . HIS B 1 163 ? -14.462 -28.112 0.186 1.00 15.91 170 HIS B CA 1
ATOM 3230 C C . HIS B 1 163 ? -14.037 -29.545 0.463 1.00 15.86 170 HIS B C 1
ATOM 3231 O O . HIS B 1 163 ? -13.871 -30.318 -0.474 1.00 16.37 170 HIS B O 1
ATOM 3238 N N . THR B 1 164 ? -13.845 -29.863 1.744 1.00 15.46 171 THR B N 1
ATOM 3239 C CA . THR B 1 164 ? -13.228 -31.120 2.158 1.00 15.46 171 THR B CA 1
ATOM 3240 C C . THR B 1 164 ? -14.226 -32.297 2.135 1.00 15.52 171 THR B C 1
ATOM 3241 O O . THR B 1 164 ? -13.888 -33.412 1.715 1.00 16.42 171 THR B O 1
ATOM 3245 N N . GLN B 1 165 ? -15.461 -32.071 2.555 1.00 15.83 172 GLN B N 1
ATOM 3246 C CA . GLN B 1 165 ? -16.376 -33.187 2.698 1.00 19.50 172 GLN B CA 1
ATOM 3247 C C . GLN B 1 165 ? -16.573 -34.013 1.412 1.00 17.41 172 GLN B C 1
ATOM 3248 O O . GLN B 1 165 ? -16.530 -35.247 1.495 1.00 19.24 172 GLN B O 1
ATOM 3254 N N . PRO B 1 166 ? -16.764 -33.376 0.234 1.00 18.88 173 PRO B N 1
ATOM 3255 C CA . PRO B 1 166 ? -16.996 -34.170 -0.980 1.00 20.96 173 PRO B CA 1
ATOM 3256 C C . PRO B 1 166 ? -15.737 -34.656 -1.665 1.00 18.53 173 PRO B C 1
ATOM 3257 O O . PRO B 1 166 ? -15.829 -35.375 -2.647 1.00 22.03 173 PRO B O 1
ATOM 3261 N N . THR B 1 167 ? -14.578 -34.228 -1.184 1.00 17.41 174 THR B N 1
ATOM 3262 C CA . THR B 1 167 ? -13.332 -34.538 -1.839 1.00 17.30 174 THR B CA 1
ATOM 3263 C C . THR B 1 167 ? -12.490 -35.602 -1.117 1.00 17.04 174 THR B C 1
ATOM 3264 O O . THR B 1 167 ? -11.598 -36.218 -1.733 1.00 16.96 174 THR B O 1
ATOM 3268 N N . LEU B 1 168 ? -12.777 -35.861 0.157 1.00 15.81 175 LEU B N 1
ATOM 3269 C CA . LEU B 1 168 ? -12.048 -36.938 0.877 1.00 16.78 175 LEU B CA 1
ATOM 3270 C C . LEU B 1 168 ? -12.042 -38.267 0.116 1.00 16.52 175 LEU B C 1
ATOM 3271 O O . LEU B 1 168 ? -11.020 -38.986 0.101 1.00 17.39 175 LEU B O 1
ATOM 3276 N N . GLN B 1 169 ? -13.164 -38.580 -0.538 1.00 15.80 176 GLN B N 1
ATOM 3277 C CA . GLN B 1 169 ? -13.294 -39.841 -1.263 1.00 16.95 176 GLN B CA 1
ATOM 3278 C C . GLN B 1 169 ? -12.234 -39.978 -2.364 1.00 16.96 176 GLN B C 1
ATOM 3279 O O . GLN B 1 169 ? -11.888 -41.082 -2.734 1.00 19.11 176 GLN B O 1
ATOM 3285 N N . TYR B 1 170 ? -11.740 -38.861 -2.903 1.00 14.95 177 TYR B N 1
ATOM 3286 C CA . TYR B 1 170 ? -10.718 -38.907 -3.962 1.00 15.19 177 TYR B CA 1
ATOM 3287 C C . TYR B 1 170 ? -9.304 -39.164 -3.479 1.00 15.64 177 TYR B C 1
ATOM 3288 O O . TYR B 1 170 ? -8.398 -39.338 -4.295 1.00 17.92 177 TYR B O 1
ATOM 3297 N N . LEU B 1 171 ? -9.085 -39.212 -2.162 1.00 16.87 178 LEU B N 1
ATOM 3298 C CA . LEU B 1 171 ? -7.731 -39.471 -1.670 1.00 18.22 178 LEU B CA 1
ATOM 3299 C C . LEU B 1 171 ? -7.275 -40.922 -1.921 1.00 18.47 178 LEU B C 1
ATOM 3300 O O . LEU B 1 171 ? -6.093 -41.227 -1.793 1.00 18.55 178 LEU B O 1
ATOM 3305 N N . VAL B 1 172 ? -8.217 -41.787 -2.314 1.00 18.26 179 VAL B N 1
ATOM 3306 C CA A VAL B 1 172 ? -7.867 -43.160 -2.690 0.70 18.25 179 VAL B CA 1
ATOM 3307 C CA B VAL B 1 172 ? -7.879 -43.158 -2.692 0.30 18.40 179 VAL B CA 1
ATOM 3308 C C . VAL B 1 172 ? -7.149 -43.187 -4.046 1.00 17.95 179 VAL B C 1
ATOM 3309 O O . VAL B 1 172 ? -6.370 -44.110 -4.329 1.00 19.03 179 VAL B O 1
ATOM 3316 N N . ASN B 1 173 ? -7.389 -42.182 -4.882 1.00 17.03 180 ASN B N 1
ATOM 3317 C CA . ASN B 1 173 ? -6.788 -42.194 -6.227 1.00 17.41 180 ASN B CA 1
ATOM 3318 C C . ASN B 1 173 ? -6.189 -40.871 -6.722 1.00 17.01 180 ASN B C 1
ATOM 3319 O O . ASN B 1 173 ? -5.803 -40.762 -7.878 1.00 17.51 180 ASN B O 1
ATOM 3324 N N . VAL B 1 174 ? -6.086 -39.905 -5.822 1.00 15.16 181 VAL B N 1
ATOM 3325 C CA . VAL B 1 174 ? -5.452 -38.617 -6.103 1.00 14.42 181 VAL B CA 1
ATOM 3326 C C . VAL B 1 174 ? -4.632 -38.258 -4.879 1.00 14.78 181 VAL B C 1
ATOM 3327 O O . VAL B 1 174 ? -5.161 -38.245 -3.767 1.00 17.13 181 VAL B O 1
ATOM 3331 N N . LYS B 1 175 ? -3.346 -37.963 -5.086 1.00 15.42 182 LYS B N 1
ATOM 3332 C CA . LYS B 1 175 ? -2.467 -37.417 -4.057 1.00 16.13 182 LYS B CA 1
ATOM 3333 C C . LYS B 1 175 ? -2.473 -35.894 -4.200 1.00 15.64 182 LYS B C 1
ATOM 3334 O O . LYS B 1 175 ? -2.471 -35.382 -5.307 1.00 16.99 182 LYS B O 1
ATOM 3340 N N . ARG B 1 176 ? -2.508 -35.189 -3.073 1.00 14.46 183 ARG B N 1
ATOM 3341 C CA . ARG B 1 176 ? -2.587 -33.710 -3.025 1.00 14.85 183 ARG B CA 1
ATOM 3342 C C . ARG B 1 176 ? -1.499 -33.095 -2.172 1.00 15.10 183 ARG B C 1
ATOM 3343 O O . ARG B 1 176 ? -1.044 -33.705 -1.196 1.00 15.80 183 ARG B O 1
ATOM 3351 N N . LYS B 1 177 ? -1.052 -31.899 -2.549 1.00 13.62 184 LYS B N 1
ATOM 3352 C CA . LYS B 1 177 ? -0.148 -31.123 -1.703 1.00 13.77 184 LYS B CA 1
ATOM 3353 C C . LYS B 1 177 ? -0.394 -29.636 -1.914 1.00 13.70 184 LYS B C 1
ATOM 3354 O O . LYS B 1 177 ? -0.504 -29.177 -3.053 1.00 14.82 184 LYS B O 1
ATOM 3360 N N . LEU B 1 178 ? -0.504 -28.923 -0.798 1.00 13.39 185 LEU B N 1
ATOM 3361 C CA . LEU B 1 178 ? -0.811 -27.472 -0.749 1.00 13.06 185 LEU B CA 1
ATOM 3362 C C . LEU B 1 178 ? 0.416 -26.640 -0.362 1.00 13.51 185 LEU B C 1
ATOM 3363 O O . LEU B 1 178 ? 1.117 -26.952 0.620 1.00 14.46 185 LEU B O 1
ATOM 3368 N N . TYR B 1 179 ? 0.642 -25.554 -1.110 1.00 12.82 186 TYR B N 1
ATOM 3369 C CA . TYR B 1 179 ? 1.661 -24.572 -0.818 1.00 13.33 186 TYR B CA 1
ATOM 3370 C C . TYR B 1 179 ? 0.991 -23.220 -0.748 1.00 13.71 186 TYR B C 1
ATOM 3371 O O . TYR B 1 179 ? 0.033 -22.962 -1.480 1.00 14.03 186 TYR B O 1
ATOM 3380 N N . HIS B 1 180 ? 1.577 -22.347 0.058 1.00 12.68 187 HIS B N 1
ATOM 3381 C CA . HIS B 1 180 ? 1.050 -21.015 0.317 1.00 13.41 187 HIS B CA 1
ATOM 3382 C C . HIS B 1 180 ? 1.955 -19.930 -0.264 1.00 14.82 187 HIS B C 1
ATOM 3383 O O . HIS B 1 180 ? 3.163 -19.950 -0.035 1.00 14.38 187 HIS B O 1
ATOM 3390 N N . SER B 1 181 ? 1.363 -19.021 -1.068 1.00 13.93 188 SER B N 1
ATOM 3391 C CA . SER B 1 181 ? 2.138 -18.143 -1.934 1.00 13.08 188 SER B CA 1
ATOM 3392 C C . SER B 1 181 ? 1.838 -16.645 -1.819 1.00 12.69 188 SER B C 1
ATOM 3393 O O . SER B 1 181 ? 2.535 -15.849 -2.442 1.00 13.75 188 SER B O 1
ATOM 3396 N N . THR B 1 182 ? 0.823 -16.237 -1.049 1.00 12.87 189 THR B N 1
ATOM 3397 C CA . THR B 1 182 ? 0.499 -14.808 -0.977 1.00 13.81 189 THR B CA 1
ATOM 3398 C C . THR B 1 182 ? 1.761 -14.028 -0.623 1.00 14.13 189 THR B C 1
ATOM 3399 O O . THR B 1 182 ? 2.483 -14.373 0.340 1.00 14.58 189 THR B O 1
ATOM 3403 N N . GLY B 1 183 ? 2.009 -12.969 -1.377 1.00 13.94 190 GLY B N 1
ATOM 3404 C CA . GLY B 1 183 ? 3.197 -12.153 -1.187 1.00 14.00 190 GLY B CA 1
ATOM 3405 C C . GLY B 1 183 ? 4.450 -12.604 -1.903 1.00 14.54 190 GLY B C 1
ATOM 3406 O O . GLY B 1 183 ? 5.428 -11.839 -1.987 1.00 16.75 190 GLY B O 1
ATOM 3407 N N . LEU B 1 184 ? 4.456 -13.851 -2.393 1.00 15.15 191 LEU B N 1
ATOM 3408 C CA . LEU B 1 184 ? 5.649 -14.437 -3.014 1.00 15.59 191 LEU B CA 1
ATOM 3409 C C . LEU B 1 184 ? 5.481 -14.660 -4.510 1.00 15.28 191 LEU B C 1
ATOM 3410 O O . LEU B 1 184 ? 6.446 -14.937 -5.224 1.00 16.96 191 LEU B O 1
ATOM 3415 N N . ALA B 1 185 ? 4.243 -14.536 -4.970 1.00 13.48 192 ALA B N 1
ATOM 3416 C CA . ALA B 1 185 ? 3.843 -14.787 -6.361 1.00 13.28 192 ALA B CA 1
ATOM 3417 C C . ALA B 1 185 ? 2.452 -14.182 -6.519 1.00 14.28 192 ALA B C 1
ATOM 3418 O O . ALA B 1 185 ? 1.825 -13.814 -5.519 1.00 14.54 192 ALA B O 1
ATOM 3420 N N . ASP B 1 186 ? 1.960 -14.122 -7.763 1.00 13.49 193 ASP B N 1
ATOM 3421 C CA . ASP B 1 186 ? 0.596 -13.655 -8.053 1.00 15.27 193 ASP B CA 1
ATOM 3422 C C . ASP B 1 186 ? -0.401 -14.798 -7.882 1.00 12.97 193 ASP B C 1
ATOM 3423 O O . ASP B 1 186 ? -1.162 -15.163 -8.781 1.00 14.39 193 ASP B O 1
ATOM 3428 N N . ALA B 1 187 ? -0.380 -15.366 -6.686 1.00 13.50 194 ALA B N 1
ATOM 3429 C CA . ALA B 1 187 ? -1.262 -16.460 -6.300 1.00 13.76 194 ALA B CA 1
ATOM 3430 C C . ALA B 1 187 ? -1.305 -16.516 -4.804 1.00 13.41 194 ALA B C 1
ATOM 3431 O O . ALA B 1 187 ? -0.353 -16.099 -4.138 1.00 14.79 194 ALA B O 1
ATOM 3433 N N . ASP B 1 188 ? -2.421 -17.001 -4.248 1.00 12.41 195 ASP B N 1
ATOM 3434 C CA . ASP B 1 188 ? -2.479 -17.287 -2.837 1.00 12.39 195 ASP B CA 1
ATOM 3435 C C . ASP B 1 188 ? -1.973 -18.691 -2.490 1.00 12.18 195 ASP B C 1
ATOM 3436 O O . ASP B 1 188 ? -1.429 -18.888 -1.398 1.00 13.07 195 ASP B O 1
ATOM 3441 N N . PHE B 1 189 ? -2.087 -19.624 -3.433 1.00 12.08 196 PHE B N 1
ATOM 3442 C CA . PHE B 1 189 ? -1.748 -21.027 -3.225 1.00 11.99 196 PHE B CA 1
ATOM 3443 C C . PHE B 1 189 ? -1.207 -21.606 -4.504 1.00 11.91 196 PHE B C 1
ATOM 3444 O O . PHE B 1 189 ? -1.598 -21.196 -5.628 1.00 12.63 196 PHE B O 1
ATOM 3452 N N . ILE B 1 190 ? -0.355 -22.607 -4.342 1.00 12.63 197 ILE B N 1
ATOM 3453 C CA . ILE B 1 190 ? -0.033 -23.524 -5.437 1.00 13.55 197 ILE B CA 1
ATOM 3454 C C . ILE B 1 190 ? -0.535 -24.890 -4.993 1.00 13.66 197 ILE B C 1
ATOM 3455 O O . ILE B 1 190 ? -0.212 -25.332 -3.890 1.00 14.40 197 ILE B O 1
ATOM 3460 N N . THR B 1 191 ? -1.340 -25.533 -5.830 1.00 13.05 198 THR B N 1
ATOM 3461 C CA . THR B 1 191 ? -1.854 -26.863 -5.528 1.00 13.99 198 THR B CA 1
ATOM 3462 C C . THR B 1 191 ? -1.254 -27.868 -6.499 1.00 14.48 198 THR B C 1
ATOM 3463 O O . THR B 1 191 ? -1.125 -27.579 -7.693 1.00 14.66 198 THR B O 1
ATOM 3467 N N . TYR B 1 192 ? -0.910 -29.055 -5.963 1.00 13.55 199 TYR B N 1
ATOM 3468 C CA . TYR B 1 192 ? -0.151 -30.051 -6.692 1.00 14.12 199 TYR B CA 1
ATOM 3469 C C . TYR B 1 192 ? -0.828 -31.397 -6.517 1.00 14.28 199 TYR B C 1
ATOM 3470 O O . TYR B 1 192 ? -1.133 -31.784 -5.369 1.00 15.44 199 TYR B O 1
ATOM 3479 N N . PHE B 1 193 ? -1.065 -32.101 -7.617 1.00 13.67 200 PHE B N 1
ATOM 3480 C CA . PHE B 1 193 ? -1.750 -33.396 -7.595 1.00 14.45 200 PHE B CA 1
ATOM 3481 C C . PHE B 1 193 ? -1.045 -34.437 -8.436 1.00 14.42 200 PHE B C 1
ATOM 3482 O O . PHE B 1 193 ? -0.442 -34.128 -9.486 1.00 14.89 200 PHE B O 1
ATOM 3490 N N . GLU B 1 194 ? -1.135 -35.687 -7.963 1.00 15.83 201 GLU B N 1
ATOM 3491 C CA . GLU B 1 194 ? -0.649 -36.846 -8.708 1.00 14.91 201 GLU B CA 1
ATOM 3492 C C . GLU B 1 194 ? -1.771 -37.859 -8.788 1.00 15.46 201 GLU B C 1
ATOM 3493 O O . GLU B 1 194 ? -2.475 -38.102 -7.806 1.00 16.27 201 GLU B O 1
ATOM 3499 N N . THR B 1 195 ? -1.909 -38.471 -9.955 1.00 14.91 202 THR B N 1
ATOM 3500 C CA . THR B 1 195 ? -2.947 -39.452 -10.177 1.00 15.20 202 THR B CA 1
ATOM 3501 C C . THR B 1 195 ? -2.599 -40.349 -11.351 1.00 15.61 202 THR B C 1
ATOM 3502 O O . THR B 1 195 ? -1.812 -39.980 -12.220 1.00 15.93 202 THR B O 1
ATOM 3506 N N . ALA B 1 196 ? -3.208 -41.530 -11.374 1.00 15.45 203 ALA B N 1
ATOM 3507 C CA . ALA B 1 196 ? -3.262 -42.343 -12.589 1.00 15.98 203 ALA B CA 1
ATOM 3508 C C . ALA B 1 196 ? -4.586 -42.222 -13.338 1.00 17.70 203 ALA B C 1
ATOM 3509 O O . ALA B 1 196 ? -4.689 -42.679 -14.463 1.00 19.51 203 ALA B O 1
ATOM 3511 N N . ASP B 1 197 ? -5.580 -41.565 -12.737 1.00 16.86 204 ASP B N 1
ATOM 3512 C CA . ASP B 1 197 ? -6.957 -41.602 -13.196 1.00 15.65 204 ASP B CA 1
ATOM 3513 C C . ASP B 1 197 ? -7.451 -40.184 -13.450 1.00 15.25 204 ASP B C 1
ATOM 3514 O O . ASP B 1 197 ? -8.019 -39.519 -12.580 1.00 14.71 204 ASP B O 1
ATOM 3519 N N . LEU B 1 198 ? -7.259 -39.718 -14.673 1.00 15.92 205 LEU B N 1
ATOM 3520 C CA . LEU B 1 198 ? -7.691 -38.376 -15.024 1.00 14.18 205 LEU B CA 1
ATOM 3521 C C . LEU B 1 198 ? -9.201 -38.253 -15.101 1.00 15.47 205 LEU B C 1
ATOM 3522 O O . LEU B 1 198 ? -9.720 -37.150 -14.929 1.00 16.03 205 LEU B O 1
ATOM 3527 N N . ALA B 1 199 ? -9.921 -39.355 -15.340 1.00 15.62 206 ALA B N 1
ATOM 3528 C CA . ALA B 1 199 ? -11.380 -39.295 -15.263 1.00 16.56 206 ALA B CA 1
ATOM 3529 C C . ALA B 1 199 ? -11.823 -38.919 -13.852 1.00 16.80 206 ALA B C 1
ATOM 3530 O O . ALA B 1 199 ? -12.702 -38.070 -13.661 1.00 16.15 206 ALA B O 1
ATOM 3532 N N . ALA B 1 200 ? -11.215 -39.557 -12.855 1.00 14.74 207 ALA B N 1
ATOM 3533 C CA . ALA B 1 200 ? -11.488 -39.233 -11.473 1.00 14.73 207 ALA B CA 1
ATOM 3534 C C . ALA B 1 200 ? -11.111 -37.775 -11.181 1.00 14.66 207 ALA B C 1
ATOM 3535 O O . ALA B 1 200 ? -11.831 -37.077 -10.497 1.00 14.90 207 ALA B O 1
ATOM 3537 N N . PHE B 1 201 ? -9.966 -37.336 -11.679 1.00 13.48 208 PHE B N 1
ATOM 3538 C CA . PHE B 1 201 ? -9.502 -35.999 -11.403 1.00 13.31 208 PHE B CA 1
ATOM 3539 C C . PHE B 1 201 ? -10.461 -34.944 -11.961 1.00 14.00 208 PHE B C 1
ATOM 3540 O O . PHE B 1 201 ? -10.772 -33.986 -11.278 1.00 14.87 208 PHE B O 1
ATOM 3548 N N . ASN B 1 202 ? -10.990 -35.172 -13.146 1.00 13.72 209 ASN B N 1
ATOM 3549 C CA . ASN B 1 202 ? -12.006 -34.286 -13.705 1.00 14.13 209 ASN B CA 1
ATOM 3550 C C . ASN B 1 202 ? -13.228 -34.246 -12.781 1.00 14.37 209 ASN B C 1
ATOM 3551 O O . ASN B 1 202 ? -13.769 -33.177 -12.479 1.00 13.97 209 ASN B O 1
ATOM 3556 N N . ASN B 1 203 ? -13.670 -35.403 -12.312 1.00 15.21 210 ASN B N 1
ATOM 3557 C CA . ASN B 1 203 ? -14.831 -35.432 -11.408 1.00 14.61 210 ASN B CA 1
ATOM 3558 C C . ASN B 1 203 ? -14.544 -34.720 -10.065 1.00 14.41 210 ASN B C 1
ATOM 3559 O O . ASN B 1 203 ? -15.412 -34.044 -9.509 1.00 15.84 210 ASN B O 1
ATOM 3564 N N . LEU B 1 204 ? -13.322 -34.843 -9.577 1.00 14.25 211 LEU B N 1
ATOM 3565 C CA . LEU B 1 204 ? -12.904 -34.139 -8.370 1.00 15.17 211 LEU B CA 1
ATOM 3566 C C . LEU B 1 204 ? -13.026 -32.612 -8.527 1.00 13.83 211 LEU B C 1
ATOM 3567 O O . LEU B 1 204 ? -13.569 -31.911 -7.651 1.00 15.20 211 LEU B O 1
ATOM 3572 N N . LEU B 1 205 ? -12.485 -32.092 -9.631 1.00 13.56 212 LEU B N 1
ATOM 3573 C CA . LEU B 1 205 ? -12.527 -30.653 -9.852 1.00 13.92 212 LEU B CA 1
ATOM 3574 C C . LEU B 1 205 ? -13.934 -30.147 -10.083 1.00 14.83 212 LEU B C 1
ATOM 3575 O O . LEU B 1 205 ? -14.269 -29.028 -9.644 1.00 14.44 212 LEU B O 1
ATOM 3580 N N . ILE B 1 206 ? -14.763 -30.942 -10.742 1.00 13.63 213 ILE B N 1
ATOM 3581 C CA . ILE B 1 206 ? -16.182 -30.622 -10.877 1.00 14.62 213 ILE B CA 1
ATOM 3582 C C . ILE B 1 206 ? -16.825 -30.493 -9.504 1.00 14.32 213 ILE B C 1
ATOM 3583 O O . ILE B 1 206 ? -17.591 -29.544 -9.261 1.00 14.97 213 ILE B O 1
ATOM 3588 N N . ALA B 1 207 ? -16.526 -31.433 -8.594 1.00 14.81 214 ALA B N 1
ATOM 3589 C CA . ALA B 1 207 ? -17.102 -31.329 -7.247 1.00 15.68 214 ALA B CA 1
ATOM 3590 C C . ALA B 1 207 ? -16.735 -30.008 -6.575 1.00 15.41 214 ALA B C 1
ATOM 3591 O O . ALA B 1 207 ? -17.583 -29.376 -5.941 1.00 16.89 214 ALA B O 1
ATOM 3593 N N . LEU B 1 208 ? -15.489 -29.582 -6.740 1.00 14.14 215 LEU B N 1
ATOM 3594 C CA . LEU B 1 208 ? -15.045 -28.323 -6.128 1.00 14.49 215 LEU B CA 1
ATOM 3595 C C . LEU B 1 208 ? -15.611 -27.080 -6.838 1.00 14.85 215 LEU B C 1
ATOM 3596 O O . LEU B 1 208 ? -15.828 -26.064 -6.198 1.00 15.84 215 LEU B O 1
ATOM 3601 N N . ALA B 1 209 ? -15.895 -27.171 -8.129 1.00 13.62 216 ALA B N 1
ATOM 3602 C CA . ALA B 1 209 ? -16.498 -26.054 -8.848 1.00 14.73 216 ALA B CA 1
ATOM 3603 C C . ALA B 1 209 ? -17.875 -25.733 -8.241 1.00 14.15 216 ALA B C 1
ATOM 3604 O O . ALA B 1 209 ? -18.359 -24.576 -8.307 1.00 14.44 216 ALA B O 1
ATOM 3606 N N . LYS B 1 210 ? -18.541 -26.759 -7.726 1.00 14.25 217 LYS B N 1
ATOM 3607 C CA . LYS B 1 210 ? -19.932 -26.660 -7.281 1.00 14.94 217 LYS B CA 1
ATOM 3608 C C . LYS B 1 210 ? -20.151 -26.082 -5.890 1.00 15.41 217 LYS B C 1
ATOM 3609 O O . LYS B 1 210 ? -21.314 -25.877 -5.491 1.00 17.91 217 LYS B O 1
ATOM 3615 N N . VAL B 1 211 ? -19.078 -25.767 -5.173 1.00 15.06 218 VAL B N 1
ATOM 3616 C CA . VAL B 1 211 ? -19.223 -25.286 -3.796 1.00 16.28 218 VAL B CA 1
ATOM 3617 C C . VAL B 1 211 ? -19.044 -23.768 -3.695 1.00 15.41 218 VAL B C 1
ATOM 3618 O O . VAL B 1 211 ? -18.415 -23.145 -4.560 1.00 15.09 218 VAL B O 1
ATOM 3622 N N . PRO B 1 212 ? -19.583 -23.160 -2.616 1.00 15.91 219 PRO B N 1
ATOM 3623 C CA . PRO B 1 212 ? -19.517 -21.704 -2.563 1.00 15.60 219 PRO B CA 1
ATOM 3624 C C . PRO B 1 212 ? -18.133 -21.088 -2.522 1.00 15.32 219 PRO B C 1
ATOM 3625 O O . PRO B 1 212 ? -17.955 -19.994 -3.042 1.00 14.87 219 PRO B O 1
ATOM 3629 N N . GLU B 1 213 ? -17.140 -21.797 -1.991 1.00 15.03 220 GLU B N 1
ATOM 3630 C CA . GLU B 1 213 ? -15.770 -21.328 -2.054 1.00 15.37 220 GLU B CA 1
ATOM 3631 C C . GLU B 1 213 ? -15.391 -20.883 -3.478 1.00 15.41 220 GLU B C 1
ATOM 3632 O O . GLU B 1 213 ? -14.643 -19.916 -3.673 1.00 14.87 220 GLU B O 1
ATOM 3638 N N . ASN B 1 214 ? -15.875 -21.620 -4.471 1.00 14.68 221 ASN B N 1
ATOM 3639 C CA . ASN B 1 214 ? -15.466 -21.352 -5.863 1.00 15.29 221 ASN B CA 1
ATOM 3640 C C . ASN B 1 214 ? -15.904 -19.983 -6.352 1.00 15.35 221 ASN B C 1
ATOM 3641 O O . ASN B 1 214 ? -15.277 -19.414 -7.244 1.00 14.50 221 ASN B O 1
ATOM 3646 N N . THR B 1 215 ? -16.942 -19.417 -5.736 1.00 14.38 222 THR B N 1
ATOM 3647 C CA . THR B 1 215 ? -17.356 -18.056 -6.103 1.00 14.96 222 THR B CA 1
ATOM 3648 C C . THR B 1 215 ? -16.307 -17.000 -5.763 1.00 15.08 222 THR B C 1
ATOM 3649 O O . THR B 1 215 ? -16.402 -15.862 -6.225 1.00 17.41 222 THR B O 1
ATOM 3653 N N . HIS B 1 216 ? -15.272 -17.381 -5.007 1.00 15.28 223 HIS B N 1
ATOM 3654 C CA . HIS B 1 216 ? -14.218 -16.454 -4.595 1.00 14.83 223 HIS B CA 1
ATOM 3655 C C . HIS B 1 216 ? -12.953 -16.553 -5.412 1.00 13.49 223 HIS B C 1
ATOM 3656 O O . HIS B 1 216 ? -12.036 -15.787 -5.189 1.00 15.18 223 HIS B O 1
ATOM 3663 N N . HIS B 1 217 ? -12.876 -17.502 -6.336 1.00 13.04 224 HIS B N 1
ATOM 3664 C CA . HIS B 1 217 ? -11.635 -17.675 -7.100 1.00 13.37 224 HIS B CA 1
ATOM 3665 C C . HIS B 1 217 ? -11.460 -16.637 -8.186 1.00 14.55 224 HIS B C 1
ATOM 3666 O O . HIS B 1 217 ? -12.347 -16.492 -9.051 1.00 16.47 224 HIS B O 1
ATOM 3673 N N . VAL B 1 218 ? -10.336 -15.916 -8.146 1.00 13.48 225 VAL B N 1
ATOM 3674 C CA . VAL B 1 218 ? -9.944 -15.056 -9.244 1.00 14.72 225 VAL B CA 1
ATOM 3675 C C . VAL B 1 218 ? -8.829 -15.689 -10.097 1.00 15.23 225 VAL B C 1
ATOM 3676 O O . VAL B 1 218 ? -8.577 -15.246 -11.205 1.00 17.89 225 VAL B O 1
ATOM 3680 N N . ARG B 1 219 ? -8.179 -16.731 -9.584 1.00 14.00 226 ARG B N 1
ATOM 3681 C CA . ARG B 1 219 ? -7.279 -17.566 -10.366 1.00 14.23 226 ARG B CA 1
ATOM 3682 C C . ARG B 1 219 ? -7.537 -18.973 -9.881 1.00 13.79 226 ARG B C 1
ATOM 3683 O O . ARG B 1 219 ? -7.594 -19.210 -8.673 1.00 13.74 226 ARG B O 1
ATOM 3691 N N . TRP B 1 220 ? -7.629 -19.912 -10.825 1.00 14.17 227 TRP B N 1
ATOM 3692 C CA . TRP B 1 220 ? -7.890 -21.335 -10.547 1.00 14.01 227 TRP B CA 1
ATOM 3693 C C . TRP B 1 220 ? -7.361 -22.101 -11.743 1.00 14.98 227 TRP B C 1
ATOM 3694 O O . TRP B 1 220 ? -8.108 -22.758 -12.473 1.00 16.98 227 TRP B O 1
ATOM 3705 N N . GLY B 1 221 ? -6.054 -21.997 -11.928 1.00 14.45 228 GLY B N 1
ATOM 3706 C CA . GLY B 1 221 ? -5.394 -22.404 -13.150 1.00 15.17 228 GLY B CA 1
ATOM 3707 C C . GLY B 1 221 ? -4.657 -21.226 -13.775 1.00 13.92 228 GLY B C 1
ATOM 3708 O O . GLY B 1 221 ? -4.035 -20.444 -13.049 1.00 14.16 228 GLY B O 1
ATOM 3709 N N . ASN B 1 222 ? -4.713 -21.120 -15.112 1.00 14.69 229 ASN B N 1
ATOM 3710 C CA A ASN B 1 222 ? -4.065 -20.027 -15.857 0.70 15.52 229 ASN B CA 1
ATOM 3711 C CA B ASN B 1 222 ? -4.073 -20.027 -15.852 0.30 15.47 229 ASN B CA 1
ATOM 3712 C C . ASN B 1 222 ? -2.603 -19.878 -15.429 1.00 15.53 229 ASN B C 1
ATOM 3713 O O . ASN B 1 222 ? -2.160 -18.813 -14.950 1.00 15.66 229 ASN B O 1
ATOM 3722 N N . PRO B 1 223 ? -1.814 -20.942 -15.611 1.00 13.90 230 PRO B N 1
ATOM 3723 C CA . PRO B 1 223 ? -2.148 -22.208 -16.282 1.00 14.21 230 PRO B CA 1
ATOM 3724 C C . PRO B 1 223 ? -2.618 -23.321 -15.361 1.00 13.62 230 PRO B C 1
ATOM 3725 O O . PRO B 1 223 ? -2.216 -23.390 -14.201 1.00 14.89 230 PRO B O 1
ATOM 3729 N N . THR B 1 224 ? -3.432 -24.202 -15.915 1.00 13.92 231 THR B N 1
ATOM 3730 C CA . THR B 1 224 ? -3.603 -25.536 -15.394 1.00 14.57 231 THR B CA 1
ATOM 3731 C C . THR B 1 224 ? -2.541 -26.413 -16.049 1.00 14.16 231 THR B C 1
ATOM 3732 O O . THR B 1 224 ? -2.631 -26.712 -17.231 1.00 17.10 231 THR B O 1
ATOM 3736 N N . VAL B 1 225 ? -1.521 -26.782 -15.273 1.00 12.95 232 VAL B N 1
ATOM 3737 C CA . VAL B 1 225 ? -0.371 -27.513 -15.805 1.00 13.41 232 VAL B CA 1
ATOM 3738 C C . VAL B 1 225 ? -0.627 -29.001 -15.702 1.00 13.21 232 VAL B C 1
ATOM 3739 O O . VAL B 1 225 ? -0.788 -29.490 -14.603 1.00 16.93 232 VAL B O 1
ATOM 3743 N N . LEU B 1 226 ? -0.731 -29.692 -16.840 1.00 13.78 233 LEU B N 1
ATOM 3744 C CA . LEU B 1 226 ? -0.959 -31.138 -16.916 1.00 13.01 233 LEU B CA 1
ATOM 3745 C C . LEU B 1 226 ? 0.303 -31.766 -17.526 1.00 13.43 233 LEU B C 1
ATOM 3746 O O . LEU B 1 226 ? 0.775 -31.358 -18.585 1.00 14.63 233 LEU B O 1
ATOM 3751 N N . GLY B 1 227 ? 0.822 -32.804 -16.882 1.00 13.72 234 GLY B N 1
ATOM 3752 C CA . GLY B 1 227 ? 2.021 -33.460 -17.374 1.00 13.84 234 GLY B CA 1
ATOM 3753 C C . GLY B 1 227 ? 2.046 -34.911 -17.029 1.00 14.36 234 GLY B C 1
ATOM 3754 O O . GLY B 1 227 ? 1.194 -35.380 -16.259 1.00 15.08 234 GLY B O 1
ATOM 3755 N N . THR B 1 228 ? 3.021 -35.625 -17.586 1.00 14.58 235 THR B N 1
ATOM 3756 C CA . THR B 1 228 ? 3.351 -36.985 -17.118 1.00 15.02 235 THR B CA 1
ATOM 3757 C C . THR B 1 228 ? 4.603 -36.967 -16.244 1.00 14.36 235 THR B C 1
ATOM 3758 O O . THR B 1 228 ? 5.601 -36.262 -16.517 1.00 15.98 235 THR B O 1
ATOM 3762 N N . ILE B 1 229 ? 4.559 -37.785 -15.196 1.00 16.14 236 ILE B N 1
ATOM 3763 C CA . ILE B 1 229 ? 5.700 -37.984 -14.315 1.00 17.04 236 ILE B CA 1
ATOM 3764 C C . ILE B 1 229 ? 6.771 -38.747 -15.105 1.00 16.88 236 ILE B C 1
ATOM 3765 O O . ILE B 1 229 ? 6.471 -39.756 -15.760 1.00 18.22 236 ILE B O 1
ATOM 3770 N N . GLN B 1 230 ? 8.002 -38.264 -15.071 1.00 17.32 237 GLN B N 1
ATOM 3771 C CA . GLN B 1 230 ? 9.116 -38.907 -15.780 1.00 18.53 237 GLN B CA 1
ATOM 3772 C C . GLN B 1 230 ? 10.373 -38.764 -14.993 1.00 18.70 237 GLN B C 1
ATOM 3773 O O . GLN B 1 230 ? 10.562 -37.783 -14.274 1.00 19.74 237 GLN B O 1
ATOM 3779 N N . SER B 1 231 ? 11.289 -39.711 -15.157 1.00 18.66 238 SER B N 1
ATOM 3780 C CA . SER B 1 231 ? 12.624 -39.490 -14.618 1.00 17.84 238 SER B CA 1
ATOM 3781 C C . SER B 1 231 ? 13.316 -38.363 -15.377 1.00 17.86 238 SER B C 1
ATOM 3782 O O . SER B 1 231 ? 12.960 -38.042 -16.504 1.00 18.15 238 SER B O 1
ATOM 3785 N N . ALA B 1 232 ? 14.304 -37.763 -14.743 1.00 17.54 239 ALA B N 1
ATOM 3786 C CA . ALA B 1 232 ? 15.081 -36.712 -15.393 1.00 18.48 239 ALA B CA 1
ATOM 3787 C C . ALA B 1 232 ? 15.715 -37.205 -16.694 1.00 19.67 239 ALA B C 1
ATOM 3788 O O . ALA B 1 232 ? 15.717 -36.491 -17.730 1.00 19.03 239 ALA B O 1
ATOM 3790 N N . ASP B 1 233 ? 16.233 -38.433 -16.665 1.00 19.62 240 ASP B N 1
ATOM 3791 C CA . ASP B 1 233 ? 16.860 -39.014 -17.844 1.00 20.92 240 ASP B CA 1
ATOM 3792 C C . ASP B 1 233 ? 15.858 -39.141 -18.991 1.00 19.39 240 ASP B C 1
ATOM 3793 O O . ASP B 1 233 ? 16.120 -38.740 -20.133 1.00 20.86 240 ASP B O 1
ATOM 3798 N N . VAL B 1 234 ? 14.683 -39.682 -18.685 1.00 18.30 241 VAL B N 1
ATOM 3799 C CA . VAL B 1 234 ? 13.681 -39.868 -19.725 1.00 19.04 241 VAL B CA 1
ATOM 3800 C C . VAL B 1 234 ? 13.175 -38.502 -20.226 1.00 19.16 241 VAL B C 1
ATOM 3801 O O . VAL B 1 234 ? 12.991 -38.309 -21.440 1.00 19.61 241 VAL B O 1
ATOM 3805 N N . LEU B 1 235 ? 12.940 -37.571 -19.308 1.00 18.07 242 LEU B N 1
ATOM 3806 C CA . LEU B 1 235 ? 12.508 -36.223 -19.705 1.00 17.08 242 LEU B CA 1
ATOM 3807 C C . LEU B 1 235 ? 13.475 -35.596 -20.696 1.00 17.28 242 LEU B C 1
ATOM 3808 O O . LEU B 1 235 ? 13.076 -35.126 -21.770 1.00 16.48 242 LEU B O 1
ATOM 3813 N N . VAL B 1 236 ? 14.741 -35.541 -20.314 1.00 16.90 243 VAL B N 1
ATOM 3814 C CA . VAL B 1 236 ? 15.704 -34.860 -21.144 1.00 17.10 243 VAL B CA 1
ATOM 3815 C C . VAL B 1 236 ? 15.932 -35.574 -22.475 1.00 18.80 243 VAL B C 1
ATOM 3816 O O . VAL B 1 236 ? 16.022 -34.930 -23.527 1.00 19.59 243 VAL B O 1
ATOM 3820 N N . LYS B 1 237 ? 16.035 -36.903 -22.443 1.00 18.09 244 LYS B N 1
ATOM 3821 C CA . LYS B 1 237 ? 16.147 -37.658 -23.686 1.00 18.18 244 LYS B CA 1
ATOM 3822 C C . LYS B 1 237 ? 14.980 -37.396 -24.619 1.00 18.11 244 LYS B C 1
ATOM 3823 O O . LYS B 1 237 ? 15.175 -37.177 -25.804 1.00 19.72 244 LYS B O 1
ATOM 3829 N N . THR B 1 238 ? 13.769 -37.413 -24.075 1.00 17.58 245 THR B N 1
ATOM 3830 C CA . THR B 1 238 ? 12.571 -37.194 -24.889 1.00 17.08 245 THR B CA 1
ATOM 3831 C C . THR B 1 238 ? 12.619 -35.829 -25.577 1.00 18.60 245 THR B C 1
ATOM 3832 O O . THR B 1 238 ? 12.342 -35.731 -26.781 1.00 20.14 245 THR B O 1
ATOM 3836 N N . LEU B 1 239 ? 13.028 -34.794 -24.842 1.00 17.56 246 LEU B N 1
ATOM 3837 C CA . LEU B 1 239 ? 13.047 -33.445 -25.421 1.00 19.55 246 LEU B CA 1
ATOM 3838 C C . LEU B 1 239 ? 14.253 -33.206 -26.315 1.00 18.33 246 LEU B C 1
ATOM 3839 O O . LEU B 1 239 ? 14.305 -32.210 -27.056 1.00 20.62 246 LEU B O 1
ATOM 3844 N N . SER B 1 240 ? 15.211 -34.137 -26.267 1.00 18.72 247 SER B N 1
ATOM 3845 C CA . SER B 1 240 ? 16.438 -34.041 -27.054 1.00 21.30 247 SER B CA 1
ATOM 3846 C C . SER B 1 240 ? 16.442 -34.968 -28.271 1.00 20.60 247 SER B C 1
ATOM 3847 O O . SER B 1 240 ? 17.399 -34.962 -29.043 1.00 22.41 247 SER B O 1
ATOM 3850 N N . GLY B 1 241 ? 15.366 -35.732 -28.458 1.00 22.12 248 GLY B N 1
ATOM 3851 C CA . GLY B 1 241 ? 15.298 -36.709 -29.551 1.00 24.09 248 GLY B CA 1
ATOM 3852 C C . GLY B 1 241 ? 16.287 -37.844 -29.397 1.00 25.82 248 GLY B C 1
ATOM 3853 O O . GLY B 1 241 ? 16.815 -38.348 -30.393 1.00 27.83 248 GLY B O 1
ATOM 3854 N N . MET B 1 242 ? 16.512 -38.259 -28.150 1.00 24.42 249 MET B N 1
ATOM 3855 C CA . MET B 1 242 ? 17.499 -39.273 -27.812 1.00 28.67 249 MET B CA 1
ATOM 3856 C C . MET B 1 242 ? 16.880 -40.454 -27.087 1.00 32.78 249 MET B C 1
ATOM 3857 O O . MET B 1 242 ? 15.661 -40.526 -26.923 1.00 28.85 249 MET B O 1
ATOM 3863 N N . MET C 1 1 ? -6.105 -53.192 -30.487 1.00 85.19 8 MET C N 1
ATOM 3864 C CA . MET C 1 1 ? -5.793 -52.143 -31.507 1.00 85.83 8 MET C CA 1
ATOM 3865 C C . MET C 1 1 ? -6.863 -51.050 -31.469 1.00 76.17 8 MET C C 1
ATOM 3866 O O . MET C 1 1 ? -8.031 -51.329 -31.181 1.00 69.48 8 MET C O 1
ATOM 3871 N N . ALA C 1 2 ? -6.460 -49.812 -31.759 1.00 57.43 9 ALA C N 1
ATOM 3872 C CA . ALA C 1 2 ? -7.366 -48.661 -31.703 1.00 46.09 9 ALA C CA 1
ATOM 3873 C C . ALA C 1 2 ? -8.359 -48.663 -32.885 1.00 40.42 9 ALA C C 1
ATOM 3874 O O . ALA C 1 2 ? -7.950 -48.692 -34.047 1.00 46.95 9 ALA C O 1
ATOM 3876 N N . ASP C 1 3 ? -9.655 -48.663 -32.572 1.00 27.48 10 ASP C N 1
ATOM 3877 C CA . ASP C 1 3 ? -10.712 -48.613 -33.562 1.00 29.18 10 ASP C CA 1
ATOM 3878 C C . ASP C 1 3 ? -11.349 -47.234 -33.655 1.00 29.19 10 ASP C C 1
ATOM 3879 O O . ASP C 1 3 ? -11.906 -46.734 -32.675 1.00 29.09 10 ASP C O 1
ATOM 3884 N N . ARG C 1 4 ? -11.338 -46.650 -34.852 1.00 28.48 11 ARG C N 1
ATOM 3885 C CA . ARG C 1 4 ? -11.789 -45.276 -34.999 1.00 25.24 11 ARG C CA 1
ATOM 3886 C C . ARG C 1 4 ? -13.238 -45.050 -34.606 1.00 25.20 11 ARG C C 1
ATOM 3887 O O . ARG C 1 4 ? -13.535 -44.133 -33.820 1.00 24.77 11 ARG C O 1
ATOM 3895 N N . ALA C 1 5 ? -14.156 -45.857 -35.127 1.00 25.35 12 ALA C N 1
ATOM 3896 C CA . ALA C 1 5 ? -15.575 -45.629 -34.842 1.00 25.10 12 ALA C CA 1
ATOM 3897 C C . ALA C 1 5 ? -15.861 -45.774 -33.339 1.00 25.83 12 ALA C C 1
ATOM 3898 O O . ALA C 1 5 ? -16.639 -44.998 -32.771 1.00 27.95 12 ALA C O 1
ATOM 3900 N N . LYS C 1 6 ? -15.201 -46.731 -32.687 1.00 27.72 13 LYS C N 1
ATOM 3901 C CA . LYS C 1 6 ? -15.364 -46.902 -31.244 1.00 27.16 13 LYS C CA 1
ATOM 3902 C C . LYS C 1 6 ? -14.791 -45.705 -30.478 1.00 26.01 13 LYS C C 1
ATOM 3903 O O . LYS C 1 6 ? -15.464 -45.153 -29.593 1.00 24.83 13 LYS C O 1
ATOM 3909 N N . LEU C 1 7 ? -13.586 -45.275 -30.828 1.00 22.49 14 LEU C N 1
ATOM 3910 C CA . LEU C 1 7 ? -12.996 -44.122 -30.133 1.00 22.51 14 LEU C CA 1
ATOM 3911 C C . LEU C 1 7 ? -13.799 -42.849 -30.317 1.00 21.92 14 LEU C C 1
ATOM 3912 O O . LEU C 1 7 ? -13.761 -41.981 -29.441 1.00 22.85 14 LEU C O 1
ATOM 3917 N N . LEU C 1 8 ? -14.523 -42.730 -31.427 1.00 21.49 15 LEU C N 1
ATOM 3918 C CA . LEU C 1 8 ? -15.302 -41.519 -31.653 1.00 19.91 15 LEU C CA 1
ATOM 3919 C C . LEU C 1 8 ? -16.707 -41.553 -31.069 1.00 20.19 15 LEU C C 1
ATOM 3920 O O . LEU C 1 8 ? -17.355 -40.510 -31.067 1.00 21.47 15 LEU C O 1
ATOM 3925 N N . THR C 1 9 ? -17.171 -42.709 -30.547 1.00 19.59 16 THR C N 1
ATOM 3926 C CA . THR C 1 9 ? -18.573 -42.830 -30.102 1.00 22.32 16 THR C CA 1
ATOM 3927 C C . THR C 1 9 ? -18.799 -43.416 -28.729 1.00 25.74 16 THR C C 1
ATOM 3928 O O . THR C 1 9 ? -19.949 -43.712 -28.381 1.00 34.74 16 THR C O 1
ATOM 3932 N N . THR C 1 10 ? -17.738 -43.619 -27.963 1.00 20.07 17 THR C N 1
ATOM 3933 C CA . THR C 1 10 ? -17.873 -44.158 -26.614 1.00 19.97 17 THR C CA 1
ATOM 3934 C C . THR C 1 10 ? -17.382 -43.199 -25.535 1.00 18.91 17 THR C C 1
ATOM 3935 O O . THR C 1 10 ? -16.532 -42.319 -25.777 1.00 17.31 17 THR C O 1
ATOM 3939 N N . PRO C 1 11 ? -17.924 -43.336 -24.320 1.00 18.34 18 PRO C N 1
ATOM 3940 C CA . PRO C 1 11 ? -17.409 -42.575 -23.180 1.00 17.97 18 PRO C CA 1
ATOM 3941 C C . PRO C 1 11 ? -16.025 -43.079 -22.760 1.00 18.15 18 PRO C C 1
ATOM 3942 O O . PRO C 1 11 ? -15.667 -44.221 -23.060 1.00 21.46 18 PRO C O 1
ATOM 3946 N N . GLY C 1 12 ? -15.285 -42.255 -22.035 1.00 17.63 19 GLY C N 1
ATOM 3947 C CA . GLY C 1 12 ? -13.978 -42.602 -21.498 1.00 18.22 19 GLY C CA 1
ATOM 3948 C C . GLY C 1 12 ? -12.789 -42.433 -22.431 1.00 19.52 19 GLY C C 1
ATOM 3949 O O . GLY C 1 12 ? -11.694 -42.920 -22.138 1.00 22.81 19 GLY C O 1
ATOM 3950 N N . VAL C 1 13 ? -12.999 -41.750 -23.555 1.00 16.91 20 VAL C N 1
ATOM 3951 C CA . VAL C 1 13 ? -11.956 -41.496 -24.519 1.00 16.95 20 VAL C CA 1
ATOM 3952 C C . VAL C 1 13 ? -11.423 -40.084 -24.306 1.00 16.54 20 VAL C C 1
ATOM 3953 O O . VAL C 1 13 ? -12.200 -39.133 -24.102 1.00 16.91 20 VAL C O 1
ATOM 3957 N N . PHE C 1 14 ? -10.107 -39.967 -24.302 1.00 15.91 21 PHE C N 1
ATOM 3958 C CA . PHE C 1 14 ? -9.444 -38.664 -24.265 1.00 16.35 21 PHE C CA 1
ATOM 3959 C C . PHE C 1 14 ? -9.309 -38.083 -25.650 1.00 15.65 21 PHE C C 1
ATOM 3960 O O . PHE C 1 14 ? -8.840 -38.746 -26.591 1.00 17.11 21 PHE C O 1
ATOM 3968 N N . GLY C 1 15 ? -9.731 -36.827 -25.767 1.00 14.41 22 GLY C N 1
ATOM 3969 C CA . GLY C 1 15 ? -9.556 -36.034 -26.969 1.00 14.86 22 GLY C CA 1
ATOM 3970 C C . GLY C 1 15 ? -8.521 -34.952 -26.664 1.00 14.05 22 GLY C C 1
ATOM 3971 O O . GLY C 1 15 ? -8.565 -34.260 -25.619 1.00 16.50 22 GLY C O 1
ATOM 3972 N N . ASN C 1 16 ? -7.548 -34.847 -27.552 1.00 14.39 23 ASN C N 1
ATOM 3973 C CA . ASN C 1 16 ? -6.435 -33.936 -27.386 1.00 14.09 23 ASN C CA 1
ATOM 3974 C C . ASN C 1 16 ? -6.414 -33.056 -28.631 1.00 13.78 23 ASN C C 1
ATOM 3975 O O . ASN C 1 16 ? -6.265 -33.543 -29.751 1.00 14.59 23 ASN C O 1
ATOM 3980 N N . PHE C 1 17 ? -6.638 -31.760 -28.409 1.00 12.70 24 PHE C N 1
ATOM 3981 C CA . PHE C 1 17 ? -6.746 -30.760 -29.462 1.00 12.96 24 PHE C CA 1
ATOM 3982 C C . PHE C 1 17 ? -5.527 -29.861 -29.394 1.00 13.02 24 PHE C C 1
ATOM 3983 O O . PHE C 1 17 ? -5.218 -29.341 -28.325 1.00 14.73 24 PHE C O 1
ATOM 3991 N N . SER C 1 18 ? -4.831 -29.673 -30.519 1.00 13.15 25 SER C N 1
ATOM 3992 C CA . SER C 1 18 ? -3.650 -28.807 -30.524 1.00 13.74 25 SER C CA 1
ATOM 3993 C C . SER C 1 18 ? -3.569 -28.034 -31.818 1.00 14.46 25 SER C C 1
ATOM 3994 O O . SER C 1 18 ? -3.819 -28.554 -32.890 1.00 14.02 25 SER C O 1
ATOM 3997 N N . THR C 1 19 ? -3.263 -26.738 -31.664 1.00 12.54 26 THR C N 1
ATOM 3998 C CA . THR C 1 19 ? -3.099 -25.836 -32.799 1.00 12.96 26 THR C CA 1
ATOM 3999 C C . THR C 1 19 ? -1.670 -25.302 -32.833 1.00 12.93 26 THR C C 1
ATOM 4000 O O . THR C 1 19 ? -1.051 -25.110 -31.796 1.00 13.78 26 THR C O 1
ATOM 4004 N N . TYR C 1 20 ? -1.187 -25.054 -34.050 1.00 13.32 27 TYR C N 1
ATOM 4005 C CA . TYR C 1 20 ? 0.208 -24.692 -34.287 1.00 13.63 27 TYR C CA 1
ATOM 4006 C C . TYR C 1 20 ? 0.289 -23.617 -35.342 1.00 12.73 27 TYR C C 1
ATOM 4007 O O . TYR C 1 20 ? -0.478 -23.620 -36.294 1.00 13.57 27 TYR C O 1
ATOM 4016 N N . LYS C 1 21 ? 1.287 -22.751 -35.199 1.00 14.51 28 LYS C N 1
ATOM 4017 C CA . LYS C 1 21 ? 1.748 -21.860 -36.276 1.00 14.95 28 LYS C CA 1
ATOM 4018 C C . LYS C 1 21 ? 3.033 -22.423 -36.856 1.00 15.41 28 LYS C C 1
ATOM 4019 O O . LYS C 1 21 ? 3.899 -22.894 -36.115 1.00 18.09 28 LYS C O 1
ATOM 4025 N N . VAL C 1 22 ? 3.150 -22.357 -38.179 1.00 15.44 29 VAL C N 1
ATOM 4026 C CA . VAL C 1 22 ? 4.376 -22.732 -38.873 1.00 17.19 29 VAL C CA 1
ATOM 4027 C C . VAL C 1 22 ? 5.355 -21.567 -38.807 1.00 18.38 29 VAL C C 1
ATOM 4028 O O . VAL C 1 22 ? 5.028 -20.440 -39.213 1.00 20.51 29 VAL C O 1
ATOM 4032 N N . ARG C 1 23 ? 6.562 -21.836 -38.342 1.00 18.78 30 ARG C N 1
ATOM 4033 C CA . ARG C 1 23 ? 7.568 -20.802 -38.226 1.00 21.04 30 ARG C CA 1
ATOM 4034 C C . ARG C 1 23 ? 8.003 -20.338 -39.611 1.00 22.42 30 ARG C C 1
ATOM 4035 O O . ARG C 1 23 ? 7.984 -21.084 -40.631 1.00 20.86 30 ARG C O 1
ATOM 4043 N N . ALA C 1 24 ? 8.376 -19.074 -39.643 1.00 26.39 31 ALA C N 1
ATOM 4044 C CA . ALA C 1 24 ? 8.702 -18.409 -40.881 1.00 29.65 31 ALA C CA 1
ATOM 4045 C C . ALA C 1 24 ? 9.858 -19.079 -41.637 1.00 29.30 31 ALA C C 1
ATOM 4046 O O . ALA C 1 24 ? 9.872 -19.074 -42.873 1.00 38.08 31 ALA C O 1
ATOM 4048 N N . ASP C 1 25 ? 10.796 -19.694 -40.918 1.00 28.45 32 ASP C N 1
ATOM 4049 C CA . ASP C 1 25 ? 11.949 -20.302 -41.595 1.00 28.12 32 ASP C CA 1
ATOM 4050 C C . ASP C 1 25 ? 11.677 -21.712 -42.187 1.00 26.27 32 ASP C C 1
ATOM 4051 O O . ASP C 1 25 ? 12.531 -22.271 -42.863 1.00 28.53 32 ASP C O 1
ATOM 4056 N N . TYR C 1 26 ? 10.470 -22.254 -42.012 1.00 24.03 33 TYR C N 1
ATOM 4057 C CA . TYR C 1 26 ? 10.109 -23.517 -42.668 1.00 22.04 33 TYR C CA 1
ATOM 4058 C C . TYR C 1 26 ? 10.184 -23.404 -44.192 1.00 23.54 33 TYR C C 1
ATOM 4059 O O . TYR C 1 26 ? 10.775 -24.267 -44.858 1.00 26.45 33 TYR C O 1
ATOM 4068 N N . MET C 1 27 ? 9.623 -22.322 -44.734 1.00 22.90 34 MET C N 1
ATOM 4069 C CA . MET C 1 27 ? 9.586 -22.158 -46.183 1.00 25.54 34 MET C CA 1
ATOM 4070 C C . MET C 1 27 ? 10.961 -21.792 -46.753 1.00 27.46 34 MET C C 1
ATOM 4071 O O . MET C 1 27 ? 11.166 -21.871 -47.964 1.00 32.09 34 MET C O 1
ATOM 4076 N N . LYS C 1 28 ? 11.901 -21.437 -45.881 1.00 27.05 35 LYS C N 1
ATOM 4077 C CA . LYS C 1 28 ? 13.297 -21.226 -46.284 1.00 31.18 35 LYS C CA 1
ATOM 4078 C C . LYS C 1 28 ? 14.082 -22.542 -46.446 1.00 30.68 35 LYS C C 1
ATOM 4079 O O . LYS C 1 28 ? 15.199 -22.543 -46.982 1.00 33.45 35 LYS C O 1
ATOM 4085 N N . LEU C 1 29 ? 13.519 -23.659 -45.990 1.00 31.61 36 LEU C N 1
ATOM 4086 C CA . LEU C 1 29 ? 14.149 -24.967 -46.201 1.00 29.93 36 LEU C CA 1
ATOM 4087 C C . LEU C 1 29 ? 14.190 -25.358 -47.667 1.00 29.11 36 LEU C C 1
ATOM 4088 O O . LEU C 1 29 ? 13.331 -24.957 -48.449 1.00 31.33 36 LEU C O 1
ATOM 4093 N N . PRO C 1 30 ? 15.184 -26.182 -48.050 1.00 30.71 37 PRO C N 1
ATOM 4094 C CA . PRO C 1 30 ? 15.187 -26.687 -49.410 1.00 29.97 37 PRO C CA 1
ATOM 4095 C C . PRO C 1 30 ? 13.946 -27.483 -49.796 1.00 30.42 37 PRO C C 1
ATOM 4096 O O . PRO C 1 30 ? 13.381 -28.212 -48.964 1.00 34.40 37 PRO C O 1
ATOM 4100 N N . ALA C 1 31 ? 13.543 -27.358 -51.055 1.00 29.30 38 ALA C N 1
ATOM 4101 C CA . ALA C 1 31 ? 12.332 -28.008 -51.555 1.00 30.68 38 ALA C CA 1
ATOM 4102 C C . ALA C 1 31 ? 12.274 -29.519 -51.292 1.00 31.71 38 ALA C C 1
ATOM 4103 O O . ALA C 1 31 ? 11.217 -30.027 -50.918 1.00 31.93 38 ALA C O 1
ATOM 4105 N N . ALA C 1 32 ? 13.382 -30.239 -51.518 1.00 32.08 39 ALA C N 1
ATOM 4106 C CA . ALA C 1 32 ? 13.453 -31.673 -51.177 1.00 34.82 39 ALA C CA 1
ATOM 4107 C C . ALA C 1 32 ? 13.080 -31.990 -49.712 1.00 33.26 39 ALA C C 1
ATOM 4108 O O . ALA C 1 32 ? 12.374 -32.950 -49.441 1.00 34.12 39 ALA C O 1
ATOM 4110 N N . GLU C 1 33 ? 13.548 -31.173 -48.780 1.00 31.95 40 GLU C N 1
ATOM 4111 C CA . GLU C 1 33 ? 13.226 -31.344 -47.356 1.00 34.87 40 GLU C CA 1
ATOM 4112 C C . GLU C 1 33 ? 11.716 -31.186 -47.129 1.00 31.92 40 GLU C C 1
ATOM 4113 O O . GLU C 1 33 ? 11.077 -31.936 -46.373 1.00 29.56 40 GLU C O 1
ATOM 4119 N N . ARG C 1 34 ? 11.130 -30.208 -47.795 1.00 27.52 41 ARG C N 1
ATOM 4120 C CA . ARG C 1 34 ? 9.698 -29.972 -47.642 1.00 25.92 41 ARG C CA 1
ATOM 4121 C C . ARG C 1 34 ? 8.870 -30.995 -48.403 1.00 27.03 41 ARG C C 1
ATOM 4122 O O . ARG C 1 34 ? 7.776 -31.360 -47.958 1.00 27.43 41 ARG C O 1
ATOM 4130 N N . LYS C 1 35 ? 9.400 -31.495 -49.528 1.00 26.31 42 LYS C N 1
ATOM 4131 C CA . LYS C 1 35 ? 8.710 -32.536 -50.293 1.00 28.00 42 LYS C CA 1
ATOM 4132 C C . LYS C 1 35 ? 8.539 -33.806 -49.458 1.00 24.63 42 LYS C C 1
ATOM 4133 O O . LYS C 1 35 ? 7.506 -34.458 -49.559 1.00 28.95 42 LYS C O 1
ATOM 4139 N N . ALA C 1 36 ? 9.528 -34.095 -48.608 1.00 25.54 43 ALA C N 1
ATOM 4140 C CA . ALA C 1 36 ? 9.561 -35.295 -47.753 1.00 28.67 43 ALA C CA 1
ATOM 4141 C C . ALA C 1 36 ? 8.710 -35.190 -46.485 1.00 28.37 43 ALA C C 1
ATOM 4142 O O . ALA C 1 36 ? 8.454 -36.196 -45.809 1.00 28.65 43 ALA C O 1
ATOM 4144 N N . ALA C 1 37 ? 8.293 -33.972 -46.153 1.00 26.45 44 ALA C N 1
ATOM 4145 C CA . ALA C 1 37 ? 7.539 -33.743 -44.928 1.00 24.36 44 ALA C CA 1
ATOM 4146 C C . ALA C 1 37 ? 6.238 -34.533 -44.890 1.00 20.74 44 ALA C C 1
ATOM 4147 O O . ALA C 1 37 ? 5.865 -35.065 -43.829 1.00 23.44 44 ALA C O 1
ATOM 4149 N N . ALA C 1 38 ? 5.537 -34.642 -46.017 1.00 20.90 45 ALA C N 1
ATOM 4150 C CA . ALA C 1 38 ? 4.230 -35.313 -46.037 1.00 22.13 45 ALA C CA 1
ATOM 4151 C C . ALA C 1 38 ? 4.350 -36.800 -45.660 1.00 25.28 45 ALA C C 1
ATOM 4152 O O . ALA C 1 38 ? 3.514 -37.340 -44.930 1.00 26.54 45 ALA C O 1
ATOM 4154 N N . ALA C 1 39 ? 5.380 -37.469 -46.178 1.00 26.27 46 ALA C N 1
ATOM 4155 C CA . ALA C 1 39 ? 5.583 -38.887 -45.880 1.00 25.74 46 ALA C CA 1
ATOM 4156 C C . ALA C 1 39 ? 6.004 -39.070 -44.433 1.00 25.06 46 ALA C C 1
ATOM 4157 O O . ALA C 1 39 ? 5.592 -40.035 -43.788 1.00 26.47 46 ALA C O 1
ATOM 4159 N N . GLU C 1 40 ? 6.761 -38.129 -43.885 1.00 23.59 47 GLU C N 1
ATOM 4160 C CA . GLU C 1 40 ? 7.110 -38.211 -42.466 1.00 24.13 47 GLU C CA 1
ATOM 4161 C C . GLU C 1 40 ? 5.848 -38.112 -41.587 1.00 22.54 47 GLU C C 1
ATOM 4162 O O . GLU C 1 40 ? 5.737 -38.806 -40.575 1.00 22.46 47 GLU C O 1
ATOM 4168 N N . ALA C 1 41 ? 4.903 -37.266 -41.974 1.00 21.26 48 ALA C N 1
ATOM 4169 C CA . ALA C 1 41 ? 3.669 -37.128 -41.227 1.00 22.49 48 ALA C CA 1
ATOM 4170 C C . ALA C 1 41 ? 2.872 -38.419 -41.255 1.00 23.68 48 ALA C C 1
ATOM 4171 O O . ALA C 1 41 ? 2.372 -38.864 -40.226 1.00 23.14 48 ALA C O 1
ATOM 4173 N N . GLN C 1 42 ? 2.752 -39.022 -42.434 1.00 24.58 49 GLN C N 1
ATOM 4174 C CA A GLN C 1 42 ? 2.026 -40.281 -42.506 0.60 27.30 49 GLN C CA 1
ATOM 4175 C CA B GLN C 1 42 ? 2.093 -40.314 -42.611 0.40 26.62 49 GLN C CA 1
ATOM 4176 C C . GLN C 1 42 ? 2.710 -41.381 -41.704 1.00 24.42 49 GLN C C 1
ATOM 4177 O O . GLN C 1 42 ? 2.013 -42.184 -41.066 1.00 25.79 49 GLN C O 1
ATOM 4188 N N . MET C 1 43 ? 4.034 -41.399 -41.678 1.00 24.30 50 MET C N 1
ATOM 4189 C CA A MET C 1 43 ? 4.738 -42.434 -40.936 0.70 24.32 50 MET C CA 1
ATOM 4190 C CA B MET C 1 43 ? 4.754 -42.427 -40.936 0.30 24.96 50 MET C CA 1
ATOM 4191 C C . MET C 1 43 ? 4.495 -42.312 -39.444 1.00 24.60 50 MET C C 1
ATOM 4192 O O . MET C 1 43 ? 4.309 -43.323 -38.759 1.00 24.20 50 MET C O 1
ATOM 4201 N N . VAL C 1 44 ? 4.454 -41.085 -38.932 1.00 22.53 51 VAL C N 1
ATOM 4202 C CA . VAL C 1 44 ? 4.259 -40.917 -37.487 1.00 21.06 51 VAL C CA 1
ATOM 4203 C C . VAL C 1 44 ? 2.821 -41.243 -37.056 1.00 19.87 51 VAL C C 1
ATOM 4204 O O . VAL C 1 44 ? 2.609 -41.859 -36.004 1.00 19.49 51 VAL C O 1
ATOM 4208 N N . ILE C 1 45 ? 1.848 -40.903 -37.892 1.00 19.67 52 ILE C N 1
ATOM 4209 C CA . ILE C 1 45 ? 0.463 -41.314 -37.651 1.00 20.48 52 ILE C CA 1
ATOM 4210 C C . ILE C 1 45 ? 0.366 -42.852 -37.664 1.00 21.83 52 ILE C C 1
ATOM 4211 O O . ILE C 1 45 ? -0.212 -43.466 -36.755 1.00 22.42 52 ILE C O 1
ATOM 4216 N N . ASP C 1 46 ? 0.984 -43.477 -38.662 1.00 23.35 53 ASP C N 1
ATOM 4217 C CA . ASP C 1 46 ? 0.959 -44.928 -38.761 1.00 24.69 53 ASP C CA 1
ATOM 4218 C C . ASP C 1 46 ? 1.697 -45.607 -37.591 1.00 23.27 53 ASP C C 1
ATOM 4219 O O . ASP C 1 46 ? 1.215 -46.618 -37.022 1.00 25.77 53 ASP C O 1
ATOM 4224 N N . LYS C 1 47 ? 2.821 -45.026 -37.179 1.00 22.93 54 LYS C N 1
ATOM 4225 C CA . LYS C 1 47 ? 3.559 -45.535 -36.031 1.00 23.92 54 LYS C CA 1
ATOM 4226 C C . LYS C 1 47 ? 2.685 -45.692 -34.788 1.00 22.60 54 LYS C C 1
ATOM 4227 O O . LYS C 1 47 ? 2.900 -46.605 -34.008 1.00 25.86 54 LYS C O 1
ATOM 4233 N N . HIS C 1 48 ? 1.723 -44.789 -34.600 1.00 21.86 55 HIS C N 1
ATOM 4234 C CA . HIS C 1 48 ? 0.883 -44.744 -33.389 1.00 19.17 55 HIS C CA 1
ATOM 4235 C C . HIS C 1 48 ? -0.530 -45.289 -33.618 1.00 20.80 55 HIS C C 1
ATOM 4236 O O . HIS C 1 48 ? -1.405 -45.127 -32.756 1.00 21.42 55 HIS C O 1
ATOM 4243 N N . LYS C 1 49 ? -0.744 -45.998 -34.724 1.00 22.04 56 LYS C N 1
ATOM 4244 C CA . LYS C 1 49 ? -2.091 -46.422 -35.100 1.00 24.03 56 LYS C CA 1
ATOM 4245 C C . LYS C 1 49 ? -2.696 -47.458 -34.166 1.00 23.00 56 LYS C C 1
ATOM 4246 O O . LYS C 1 49 ? -3.915 -47.614 -34.159 1.00 24.96 56 LYS C O 1
ATOM 4252 N N . ASP C 1 50 ? -1.878 -48.147 -33.376 1.00 22.86 57 ASP C N 1
ATOM 4253 C CA . ASP C 1 50 ? -2.415 -49.122 -32.416 1.00 25.02 57 ASP C CA 1
ATOM 4254 C C . ASP C 1 50 ? -2.837 -48.450 -31.111 1.00 24.58 57 ASP C C 1
ATOM 4255 O O . ASP C 1 50 ? -3.424 -49.081 -30.249 1.00 25.63 57 ASP C O 1
ATOM 4260 N N . LYS C 1 51 ? -2.540 -47.160 -30.956 1.00 23.19 58 LYS C N 1
ATOM 4261 C CA . LYS C 1 51 ? -2.851 -46.469 -29.698 1.00 24.43 58 LYS C CA 1
ATOM 4262 C C . LYS C 1 51 ? -3.769 -45.257 -29.857 1.00 20.21 58 LYS C C 1
ATOM 4263 O O . LYS C 1 51 ? -4.547 -44.946 -28.946 1.00 22.37 58 LYS C O 1
ATOM 4269 N N . VAL C 1 52 ? -3.674 -44.579 -30.997 1.00 19.42 59 VAL C N 1
ATOM 4270 C CA . VAL C 1 52 ? -4.355 -43.290 -31.216 1.00 18.36 59 VAL C CA 1
ATOM 4271 C C . VAL C 1 52 ? -4.946 -43.197 -32.613 1.00 16.92 59 VAL C C 1
ATOM 4272 O O . VAL C 1 52 ? -4.507 -43.933 -33.540 1.00 18.25 59 VAL C O 1
ATOM 4276 N N . ILE C 1 53 ? -5.920 -42.294 -32.767 1.00 17.10 60 ILE C N 1
ATOM 4277 C CA . ILE C 1 53 ? -6.366 -41.866 -34.070 1.00 16.56 60 ILE C CA 1
ATOM 4278 C C . ILE C 1 53 ? -6.061 -40.364 -34.157 1.00 15.46 60 ILE C C 1
ATOM 4279 O O . ILE C 1 53 ? -6.013 -39.669 -33.129 1.00 16.22 60 ILE C O 1
ATOM 4284 N N . VAL C 1 54 ? -5.892 -39.893 -35.384 1.00 15.96 61 VAL C N 1
ATOM 4285 C CA . VAL C 1 54 ? -5.461 -38.517 -35.681 1.00 16.19 61 VAL C CA 1
ATOM 4286 C C . VAL C 1 54 ? -6.308 -37.951 -36.821 1.00 16.46 61 VAL C C 1
ATOM 4287 O O . VAL C 1 54 ? -6.517 -38.601 -37.849 1.00 19.34 61 VAL C O 1
ATOM 4291 N N . ASP C 1 55 ? -6.769 -36.714 -36.616 1.00 16.72 62 ASP C N 1
ATOM 4292 C CA . ASP C 1 55 ? -7.422 -35.901 -37.641 1.00 16.25 62 ASP C CA 1
ATOM 4293 C C . ASP C 1 55 ? -6.640 -34.604 -37.778 1.00 16.21 62 ASP C C 1
ATOM 4294 O O . ASP C 1 55 ? -6.133 -34.076 -36.778 1.00 15.53 62 ASP C O 1
ATOM 4299 N N . THR C 1 56 ? -6.581 -34.114 -39.018 1.00 16.90 63 THR C N 1
ATOM 4300 C CA . THR C 1 56 ? -5.856 -32.906 -39.396 1.00 15.77 63 THR C CA 1
ATOM 4301 C C . THR C 1 56 ? -6.778 -31.879 -40.071 1.00 15.93 63 THR C C 1
ATOM 4302 O O . THR C 1 56 ? -7.699 -32.220 -40.824 1.00 15.95 63 THR C O 1
ATOM 4306 N N . TYR C 1 57 ? -6.503 -30.600 -39.808 1.00 14.78 64 TYR C N 1
ATOM 4307 C CA . TYR C 1 57 ? -7.323 -29.501 -40.310 1.00 14.47 64 TYR C CA 1
ATOM 4308 C C . TYR C 1 57 ? -6.464 -28.274 -40.573 1.00 13.78 64 TYR C C 1
ATOM 4309 O O . TYR C 1 57 ? -5.518 -27.992 -39.829 1.00 14.82 64 TYR C O 1
ATOM 4318 N N . LEU C 1 58 ? -6.800 -27.588 -41.666 1.00 13.16 65 LEU C N 1
ATOM 4319 C CA . LEU C 1 58 ? -6.113 -26.363 -42.057 1.00 13.58 65 LEU C CA 1
ATOM 4320 C C . LEU C 1 58 ? -6.859 -25.146 -41.520 1.00 12.98 65 LEU C C 1
ATOM 4321 O O . LEU C 1 58 ? -7.994 -24.889 -41.909 1.00 13.36 65 LEU C O 1
ATOM 4326 N N . THR C 1 59 ? -6.169 -24.402 -40.655 1.00 12.66 66 THR C N 1
ATOM 4327 C CA . THR C 1 59 ? -6.736 -23.183 -40.042 1.00 13.29 66 THR C CA 1
ATOM 4328 C C . THR C 1 59 ? -6.139 -21.874 -40.600 1.00 12.98 66 THR C C 1
ATOM 4329 O O . THR C 1 59 ? -6.724 -20.806 -40.428 1.00 13.06 66 THR C O 1
ATOM 4333 N N . ARG C 1 60 ? -5.000 -21.952 -41.282 1.00 12.76 67 ARG C N 1
ATOM 4334 C CA . ARG C 1 60 ? -4.376 -20.758 -41.876 1.00 13.03 67 ARG C CA 1
ATOM 4335 C C . ARG C 1 60 ? -5.421 -20.036 -42.736 1.00 12.39 67 ARG C C 1
ATOM 4336 O O . ARG C 1 60 ? -6.137 -20.662 -43.530 1.00 13.89 67 ARG C O 1
ATOM 4344 N N . GLY C 1 61 ? -5.513 -18.712 -42.574 1.00 13.09 68 GLY C N 1
ATOM 4345 C CA . GLY C 1 61 ? -6.424 -17.944 -43.402 1.00 12.76 68 GLY C CA 1
ATOM 4346 C C . GLY C 1 61 ? -7.849 -17.820 -42.886 1.00 13.03 68 GLY C C 1
ATOM 4347 O O . GLY C 1 61 ? -8.639 -17.126 -43.485 1.00 16.50 68 GLY C O 1
ATOM 4348 N N . LEU C 1 62 ? -8.180 -18.533 -41.807 1.00 12.76 69 LEU C N 1
ATOM 4349 C CA . LEU C 1 62 ? -9.521 -18.496 -41.257 1.00 12.73 69 LEU C CA 1
ATOM 4350 C C . LEU C 1 62 ? -9.536 -18.003 -39.788 1.00 13.90 69 LEU C C 1
ATOM 4351 O O . LEU C 1 62 ? -10.577 -17.984 -39.137 1.00 15.60 69 LEU C O 1
ATOM 4356 N N . GLY C 1 63 ? -8.381 -17.576 -39.302 1.00 14.37 70 GLY C N 1
ATOM 4357 C CA . GLY C 1 63 ? -8.194 -17.077 -37.954 1.00 14.60 70 GLY C CA 1
ATOM 4358 C C . GLY C 1 63 ? -6.713 -16.805 -37.744 1.00 15.08 70 GLY C C 1
ATOM 4359 O O . GLY C 1 63 ? -5.889 -17.239 -38.552 1.00 17.72 70 GLY C O 1
ATOM 4360 N N . ALA C 1 64 ? -6.389 -16.006 -36.727 1.00 13.72 71 ALA C N 1
ATOM 4361 C CA . ALA C 1 64 ? -5.013 -15.603 -36.454 1.00 15.08 71 ALA C CA 1
ATOM 4362 C C . ALA C 1 64 ? -4.341 -16.476 -35.422 1.00 15.08 71 ALA C C 1
ATOM 4363 O O . ALA C 1 64 ? -3.172 -16.260 -35.124 1.00 17.62 71 ALA C O 1
ATOM 4365 N N . GLY C 1 65 ? -5.068 -17.432 -34.849 1.00 14.98 72 GLY C N 1
ATOM 4366 C CA . GLY C 1 65 ? -4.514 -18.227 -33.756 1.00 16.86 72 GLY C CA 1
ATOM 4367 C C . GLY C 1 65 ? -3.558 -19.331 -34.192 1.00 15.19 72 GLY C C 1
ATOM 4368 O O . GLY C 1 65 ? -2.700 -19.762 -33.401 1.00 16.30 72 GLY C O 1
ATOM 4369 N N . SER C 1 66 ? -3.700 -19.785 -35.434 1.00 14.58 73 SER C N 1
ATOM 4370 C CA . SER C 1 66 ? -2.989 -20.977 -35.863 1.00 14.13 73 SER C CA 1
ATOM 4371 C C . SER C 1 66 ? -2.972 -21.143 -37.378 1.00 14.13 73 SER C C 1
ATOM 4372 O O . SER C 1 66 ? -3.725 -20.485 -38.102 1.00 14.75 73 SER C O 1
ATOM 4375 N N . ASP C 1 67 ? -2.128 -22.073 -37.828 1.00 12.38 74 ASP C N 1
ATOM 4376 C CA . ASP C 1 67 ? -2.110 -22.557 -39.205 1.00 13.66 74 ASP C CA 1
ATOM 4377 C C . ASP C 1 67 ? -2.706 -23.952 -39.375 1.00 12.28 74 ASP C C 1
ATOM 4378 O O . ASP C 1 67 ? -3.260 -24.241 -40.443 1.00 13.90 74 ASP C O 1
ATOM 4383 N N . TYR C 1 68 ? -2.617 -24.801 -38.358 1.00 13.80 75 TYR C N 1
ATOM 4384 C CA . TYR C 1 68 ? -3.279 -26.110 -38.421 1.00 13.27 75 TYR C CA 1
ATOM 4385 C C . TYR C 1 68 ? -3.667 -26.621 -37.042 1.00 13.68 75 TYR C C 1
ATOM 4386 O O . TYR C 1 68 ? -3.141 -26.170 -36.033 1.00 13.59 75 TYR C O 1
ATOM 4395 N N . LEU C 1 69 ? -4.619 -27.551 -37.061 1.00 13.97 76 LEU C N 1
ATOM 4396 C CA . LEU C 1 69 ? -5.186 -28.189 -35.899 1.00 13.59 76 LEU C CA 1
ATOM 4397 C C . LEU C 1 69 ? -5.001 -29.713 -36.012 1.00 13.79 76 LEU C C 1
ATOM 4398 O O . LEU C 1 69 ? -5.240 -30.271 -37.078 1.00 13.28 76 LEU C O 1
ATOM 4403 N N . LEU C 1 70 ? -4.620 -30.340 -34.903 1.00 13.11 77 LEU C N 1
ATOM 4404 C CA . LEU C 1 70 ? -4.650 -31.791 -34.741 1.00 13.51 77 LEU C CA 1
ATOM 4405 C C . LEU C 1 70 ? -5.650 -32.172 -33.658 1.00 13.77 77 LEU C C 1
ATOM 4406 O O . LEU C 1 70 ? -5.656 -31.592 -32.559 1.00 14.10 77 LEU C O 1
ATOM 4411 N N . ARG C 1 71 ? -6.492 -33.159 -33.973 1.00 14.16 78 ARG C N 1
ATOM 4412 C CA . ARG C 1 71 ? -7.392 -33.777 -33.002 1.00 13.52 78 ARG C CA 1
ATOM 4413 C C . ARG C 1 71 ? -6.950 -35.239 -32.864 1.00 14.59 78 ARG C C 1
ATOM 4414 O O . ARG C 1 71 ? -6.963 -35.984 -33.846 1.00 14.52 78 ARG C O 1
ATOM 4422 N N . VAL C 1 72 ? -6.566 -35.631 -31.657 1.00 14.01 79 VAL C N 1
ATOM 4423 C CA . VAL C 1 72 ? -6.021 -36.967 -31.396 1.00 14.75 79 VAL C CA 1
ATOM 4424 C C . VAL C 1 72 ? -6.867 -37.612 -30.319 1.00 15.02 79 VAL C C 1
ATOM 4425 O O . VAL C 1 72 ? -7.167 -36.969 -29.302 1.00 16.78 79 VAL C O 1
ATOM 4429 N N . HIS C 1 73 ? -7.249 -38.874 -30.501 1.00 16.01 80 HIS C N 1
ATOM 4430 C CA . HIS C 1 73 ? -7.995 -39.607 -29.458 1.00 15.45 80 HIS C CA 1
ATOM 4431 C C . HIS C 1 73 ? -7.276 -40.881 -29.029 1.00 16.10 80 HIS C C 1
ATOM 4432 O O . HIS C 1 73 ? -6.617 -41.552 -29.848 1.00 15.90 80 HIS C O 1
ATOM 4439 N N . SER C 1 74 ? -7.445 -41.226 -27.762 1.00 15.63 81 SER C N 1
ATOM 4440 C CA . SER C 1 74 ? -6.973 -42.516 -27.224 1.00 16.26 81 SER C CA 1
ATOM 4441 C C . SER C 1 74 ? -7.696 -42.747 -25.908 1.00 16.64 81 SER C C 1
ATOM 4442 O O . SER C 1 74 ? -8.090 -41.803 -25.227 1.00 16.15 81 SER C O 1
ATOM 4445 N N . THR C 1 75 ? -7.823 -44.009 -25.516 1.00 16.99 82 THR C N 1
ATOM 4446 C CA . THR C 1 75 ? -8.222 -44.315 -24.137 1.00 16.75 82 THR C CA 1
ATOM 4447 C C . THR C 1 75 ? -7.112 -44.024 -23.081 1.00 16.50 82 THR C C 1
ATOM 4448 O O . THR C 1 75 ? -7.387 -44.061 -21.877 1.00 20.39 82 THR C O 1
ATOM 4452 N N . ASP C 1 76 ? -5.879 -43.734 -23.519 1.00 15.59 83 ASP C N 1
ATOM 4453 C CA . ASP C 1 76 ? -4.736 -43.438 -22.641 1.00 16.37 83 ASP C CA 1
ATOM 4454 C C . ASP C 1 76 ? -4.265 -41.988 -22.930 1.00 17.42 83 ASP C C 1
ATOM 4455 O O . ASP C 1 76 ? -3.747 -41.688 -24.016 1.00 17.80 83 ASP C O 1
ATOM 4460 N N . MET C 1 77 ? -4.396 -41.112 -21.943 1.00 16.08 84 MET C N 1
ATOM 4461 C CA . MET C 1 77 ? -4.001 -39.726 -22.156 1.00 15.57 84 MET C CA 1
ATOM 4462 C C . MET C 1 77 ? -2.533 -39.620 -22.550 1.00 15.50 84 MET C C 1
ATOM 4463 O O . MET C 1 77 ? -2.154 -38.873 -23.459 1.00 15.39 84 MET C O 1
ATOM 4468 N N . ALA C 1 78 ? -1.680 -40.385 -21.872 1.00 15.54 85 ALA C N 1
ATOM 4469 C CA . ALA C 1 78 ? -0.254 -40.318 -22.161 1.00 16.17 85 ALA C CA 1
ATOM 4470 C C . ALA C 1 78 ? 0.053 -40.775 -23.597 1.00 15.17 85 ALA C C 1
ATOM 4471 O O . ALA C 1 78 ? 1.083 -40.380 -24.152 1.00 17.23 85 ALA C O 1
ATOM 4473 N N . ALA C 1 79 ? -0.788 -41.624 -24.188 1.00 15.66 86 ALA C N 1
ATOM 4474 C CA . ALA C 1 79 ? -0.595 -42.050 -25.565 1.00 16.17 86 ALA C CA 1
ATOM 4475 C C . ALA C 1 79 ? -0.825 -40.903 -26.535 1.00 16.51 86 ALA C C 1
ATOM 4476 O O . ALA C 1 79 ? -0.152 -40.809 -27.568 1.00 17.13 86 ALA C O 1
ATOM 4478 N N . THR C 1 80 ? -1.763 -40.014 -26.202 1.00 15.11 87 THR C N 1
ATOM 4479 C CA . THR C 1 80 ? -1.931 -38.829 -27.023 1.00 15.69 87 THR C CA 1
ATOM 4480 C C . THR C 1 80 ? -0.687 -37.943 -26.966 1.00 14.99 87 THR C C 1
ATOM 4481 O O . THR C 1 80 ? -0.244 -37.380 -27.993 1.00 16.72 87 THR C O 1
ATOM 4485 N N . GLN C 1 81 ? -0.135 -37.818 -25.770 1.00 14.77 88 GLN C N 1
ATOM 4486 C CA . GLN C 1 81 ? 1.092 -37.075 -25.558 1.00 15.65 88 GLN C CA 1
ATOM 4487 C C . GLN C 1 81 ? 2.243 -37.651 -26.395 1.00 16.05 88 GLN C C 1
ATOM 4488 O O . GLN C 1 81 ? 2.952 -36.918 -27.075 1.00 15.54 88 GLN C O 1
ATOM 4494 N N . ALA C 1 82 ? 2.415 -38.978 -26.338 1.00 15.48 89 ALA C N 1
ATOM 4495 C CA . ALA C 1 82 ? 3.491 -39.621 -27.058 1.00 17.05 89 ALA C CA 1
ATOM 4496 C C . ALA C 1 82 ? 3.393 -39.385 -28.560 1.00 15.95 89 ALA C C 1
ATOM 4497 O O . ALA C 1 82 ? 4.394 -39.179 -29.218 1.00 17.50 89 ALA C O 1
ATOM 4499 N N . PHE C 1 83 ? 2.186 -39.455 -29.111 1.00 15.65 90 PHE C N 1
ATOM 4500 C CA . PHE C 1 83 ? 2.013 -39.132 -30.501 1.00 15.50 90 PHE C CA 1
ATOM 4501 C C . PHE C 1 83 ? 2.453 -37.706 -30.793 1.00 16.15 90 PHE C C 1
ATOM 4502 O O . PHE C 1 83 ? 3.188 -37.450 -31.764 1.00 16.00 90 PHE C O 1
ATOM 4510 N N . LEU C 1 84 ? 2.022 -36.763 -29.961 1.00 15.11 91 LEU C N 1
ATOM 4511 C CA . LEU C 1 84 ? 2.368 -35.338 -30.210 1.00 15.47 91 LEU C CA 1
ATOM 4512 C C . LEU C 1 84 ? 3.843 -35.034 -30.039 1.00 15.45 91 LEU C C 1
ATOM 4513 O O . LEU C 1 84 ? 4.383 -34.208 -30.766 1.00 16.69 91 LEU C O 1
ATOM 4518 N N . VAL C 1 85 ? 4.509 -35.736 -29.111 1.00 16.24 92 VAL C N 1
ATOM 4519 C CA . VAL C 1 85 ? 5.959 -35.652 -28.982 1.00 16.86 92 VAL C CA 1
ATOM 4520 C C . VAL C 1 85 ? 6.639 -36.084 -30.286 1.00 17.40 92 VAL C C 1
ATOM 4521 O O . VAL C 1 85 ? 7.538 -35.411 -30.810 1.00 18.54 92 VAL C O 1
ATOM 4525 N N . ASP C 1 86 ? 6.181 -37.200 -30.826 1.00 17.61 93 ASP C N 1
ATOM 4526 C CA . ASP C 1 86 ? 6.746 -37.693 -32.091 1.00 18.83 93 ASP C CA 1
ATOM 4527 C C . ASP C 1 86 ? 6.380 -36.804 -33.276 1.00 18.28 93 ASP C C 1
ATOM 4528 O O . ASP C 1 86 ? 7.226 -36.548 -34.144 1.00 18.49 93 ASP C O 1
ATOM 4533 N N . TRP C 1 87 ? 5.164 -36.268 -33.288 1.00 16.41 94 TRP C N 1
ATOM 4534 C CA . TRP C 1 87 ? 4.795 -35.286 -34.326 1.00 16.92 94 TRP C CA 1
ATOM 4535 C C . TRP C 1 87 ? 5.758 -34.097 -34.337 1.00 17.63 94 TRP C C 1
ATOM 4536 O O . TRP C 1 87 ? 6.169 -33.621 -35.419 1.00 16.94 94 TRP C O 1
ATOM 4547 N N . ARG C 1 88 ? 6.122 -33.620 -33.148 1.00 17.26 95 ARG C N 1
ATOM 4548 C CA A ARG C 1 88 ? 6.973 -32.437 -33.053 0.70 20.38 95 ARG C CA 1
ATOM 4549 C CA B ARG C 1 88 ? 6.971 -32.439 -33.025 0.30 19.96 95 ARG C CA 1
ATOM 4550 C C . ARG C 1 88 ? 8.385 -32.715 -33.554 1.00 20.01 95 ARG C C 1
ATOM 4551 O O . ARG C 1 88 ? 9.121 -31.780 -33.877 1.00 22.85 95 ARG C O 1
ATOM 4566 N N . ALA C 1 89 ? 8.768 -34.004 -33.634 1.00 18.65 96 ALA C N 1
ATOM 4567 C CA . ALA C 1 89 ? 10.061 -34.412 -34.192 1.00 20.72 96 ALA C CA 1
ATOM 4568 C C . ALA C 1 89 ? 10.096 -34.509 -35.702 1.00 22.16 96 ALA C C 1
ATOM 4569 O O . ALA C 1 89 ? 11.188 -34.632 -36.284 1.00 25.34 96 ALA C O 1
ATOM 4571 N N . THR C 1 90 ? 8.926 -34.494 -36.344 1.00 20.46 97 THR C N 1
ATOM 4572 C CA . THR C 1 90 ? 8.862 -34.499 -37.790 1.00 20.23 97 THR C CA 1
ATOM 4573 C C . THR C 1 90 ? 9.364 -33.154 -38.291 1.00 20.60 97 THR C C 1
ATOM 4574 O O . THR C 1 90 ? 9.509 -32.211 -37.511 1.00 21.08 97 THR C O 1
ATOM 4578 N N . LYS C 1 91 ? 9.668 -33.088 -39.588 1.00 21.46 98 LYS C N 1
ATOM 4579 C CA . LYS C 1 91 ? 10.174 -31.849 -40.179 1.00 23.40 98 LYS C CA 1
ATOM 4580 C C . LYS C 1 91 ? 9.185 -30.701 -39.973 1.00 20.73 98 LYS C C 1
ATOM 4581 O O . LYS C 1 91 ? 9.563 -29.662 -39.458 1.00 21.52 98 LYS C O 1
ATOM 4587 N N . LEU C 1 92 ? 7.928 -30.893 -40.362 1.00 19.14 99 LEU C N 1
ATOM 4588 C CA . LEU C 1 92 ? 6.927 -29.853 -40.107 1.00 18.62 99 LEU C CA 1
ATOM 4589 C C . LEU C 1 92 ? 6.751 -29.584 -38.611 1.00 18.43 99 LEU C C 1
ATOM 4590 O O . LEU C 1 92 ? 6.645 -28.420 -38.206 1.00 18.25 99 LEU C O 1
ATOM 4595 N N . GLY C 1 93 ? 6.727 -30.632 -37.793 1.00 18.29 100 GLY C N 1
ATOM 4596 C CA . GLY C 1 93 ? 6.573 -30.441 -36.368 1.00 19.90 100 GLY C CA 1
ATOM 4597 C C . GLY C 1 93 ? 7.671 -29.622 -35.746 1.00 19.92 100 GLY C C 1
ATOM 4598 O O . GLY C 1 93 ? 7.427 -28.804 -34.863 1.00 19.91 100 GLY C O 1
ATOM 4599 N N . MET C 1 94 ? 8.888 -29.820 -36.229 1.00 21.16 101 MET C N 1
ATOM 4600 C CA A MET C 1 94 ? 10.034 -29.098 -35.711 0.70 20.66 101 MET C CA 1
ATOM 4601 C CA B MET C 1 94 ? 10.052 -29.108 -35.717 0.30 22.11 101 MET C CA 1
ATOM 4602 C C . MET C 1 94 ? 9.961 -27.611 -35.981 1.00 22.32 101 MET C C 1
ATOM 4603 O O . MET C 1 94 ? 10.548 -26.818 -35.241 1.00 24.06 101 MET C O 1
ATOM 4612 N N . TYR C 1 95 ? 9.258 -27.260 -37.057 1.00 19.27 102 TYR C N 1
ATOM 4613 C CA . TYR C 1 95 ? 9.039 -25.875 -37.456 1.00 19.32 102 TYR C CA 1
ATOM 4614 C C . TYR C 1 95 ? 7.633 -25.385 -37.073 1.00 19.23 102 TYR C C 1
ATOM 4615 O O . TYR C 1 95 ? 7.154 -24.410 -37.616 1.00 22.49 102 TYR C O 1
ATOM 4624 N N . SER C 1 96 ? 7.024 -26.029 -36.088 1.00 16.81 103 SER C N 1
ATOM 4625 C CA . SER C 1 96 ? 5.686 -25.671 -35.611 1.00 16.85 103 SER C CA 1
ATOM 4626 C C . SER C 1 96 ? 5.782 -25.159 -34.157 1.00 18.95 103 SER C C 1
ATOM 4627 O O . SER C 1 96 ? 6.460 -25.771 -33.321 1.00 22.74 103 SER C O 1
ATOM 4630 N N . ASP C 1 97 ? 5.137 -24.021 -33.881 1.00 16.60 104 ASP C N 1
ATOM 4631 C CA . ASP C 1 97 ? 4.997 -23.484 -32.524 1.00 16.54 104 ASP C CA 1
ATOM 4632 C C . ASP C 1 97 ? 3.577 -23.771 -32.043 1.00 15.34 104 ASP C C 1
ATOM 4633 O O . ASP C 1 97 ? 2.648 -23.415 -32.726 1.00 16.08 104 ASP C O 1
ATOM 4638 N N . VAL C 1 98 ? 3.404 -24.395 -30.883 1.00 15.43 105 VAL C N 1
ATOM 4639 C CA . VAL C 1 98 ? 2.062 -24.681 -30.399 1.00 15.22 105 VAL C CA 1
ATOM 4640 C C . VAL C 1 98 ? 1.438 -23.390 -29.869 1.00 16.25 105 VAL C C 1
ATOM 4641 O O . VAL C 1 98 ? 2.105 -22.640 -29.164 1.00 18.77 105 VAL C O 1
ATOM 4645 N N . THR C 1 99 ? 0.184 -23.136 -30.245 1.00 14.09 106 THR C N 1
ATOM 4646 C CA . THR C 1 99 ? -0.518 -21.938 -29.782 1.00 14.77 106 THR C CA 1
ATOM 4647 C C . THR C 1 99 ? -1.672 -22.208 -28.825 1.00 14.89 106 THR C C 1
ATOM 4648 O O . THR C 1 99 ? -2.019 -21.345 -28.030 1.00 17.39 106 THR C O 1
ATOM 4652 N N . GLU C 1 100 ? -2.272 -23.390 -28.921 1.00 14.12 107 GLU C N 1
ATOM 4653 C CA . GLU C 1 100 ? -3.268 -23.838 -27.965 1.00 15.01 107 GLU C CA 1
ATOM 4654 C C . GLU C 1 100 ? -3.214 -25.362 -27.932 1.00 13.69 107 GLU C C 1
ATOM 4655 O O . GLU C 1 100 ? -2.904 -25.999 -28.941 1.00 13.96 107 GLU C O 1
ATOM 4661 N N . ASN C 1 101 ? -3.523 -25.943 -26.773 1.00 14.22 108 ASN C N 1
ATOM 4662 C CA . ASN C 1 101 ? -3.504 -27.416 -26.618 1.00 14.38 108 ASN C CA 1
ATOM 4663 C C . ASN C 1 101 ? -4.366 -27.723 -25.418 1.00 14.44 108 ASN C C 1
ATOM 4664 O O . ASN C 1 101 ? -4.019 -27.342 -24.294 1.00 15.25 108 ASN C O 1
ATOM 4669 N N . LEU C 1 102 ? -5.530 -28.304 -25.689 1.00 13.47 109 LEU C N 1
ATOM 4670 C CA . LEU C 1 102 ? -6.544 -28.552 -24.667 1.00 14.55 109 LEU C CA 1
ATOM 4671 C C . LEU C 1 102 ? -6.892 -30.017 -24.748 1.00 14.41 109 LEU C C 1
ATOM 4672 O O . LEU C 1 102 ? -7.110 -30.535 -25.869 1.00 13.51 109 LEU C O 1
ATOM 4677 N N . VAL C 1 103 ? -7.026 -30.647 -23.586 1.00 14.50 110 VAL C N 1
ATOM 4678 C CA . VAL C 1 103 ? -7.472 -32.041 -23.506 1.00 14.14 110 VAL C CA 1
ATOM 4679 C C . VAL C 1 103 ? -8.766 -32.160 -22.719 1.00 13.91 110 VAL C C 1
ATOM 4680 O O . VAL C 1 103 ? -9.083 -31.312 -21.890 1.00 14.89 110 VAL C O 1
ATOM 4684 N N . GLY C 1 104 ? -9.500 -33.235 -22.994 1.00 13.96 111 GLY C N 1
ATOM 4685 C CA . GLY C 1 104 ? -10.727 -33.529 -22.288 1.00 14.17 111 GLY C CA 1
ATOM 4686 C C . GLY C 1 104 ? -11.097 -34.987 -22.457 1.00 14.09 111 GLY C C 1
ATOM 4687 O O . GLY C 1 104 ? -10.441 -35.728 -23.204 1.00 16.05 111 GLY C O 1
ATOM 4688 N N . ILE C 1 105 ? -12.157 -35.391 -21.770 1.00 14.33 112 ILE C N 1
ATOM 4689 C CA . ILE C 1 105 ? -12.602 -36.785 -21.774 1.00 14.95 112 ILE C CA 1
ATOM 4690 C C . ILE C 1 105 ? -14.066 -36.832 -22.210 1.00 14.33 112 ILE C C 1
ATOM 4691 O O . ILE C 1 105 ? -14.872 -35.957 -21.864 1.00 15.05 112 ILE C O 1
ATOM 4696 N N . THR C 1 106 ? -14.424 -37.860 -22.966 1.00 14.77 113 THR C N 1
ATOM 4697 C CA . THR C 1 106 ? -15.817 -38.078 -23.323 1.00 15.40 113 THR C CA 1
ATOM 4698 C C . THR C 1 106 ? -16.529 -38.754 -22.168 1.00 16.53 113 THR C C 1
ATOM 4699 O O . THR C 1 106 ? -15.926 -39.584 -21.450 1.00 16.19 113 THR C O 1
ATOM 4703 N N . LYS C 1 107 ? -17.800 -38.388 -21.988 1.00 15.37 114 LYS C N 1
ATOM 4704 C CA . LYS C 1 107 ? -18.586 -38.882 -20.858 1.00 16.52 114 LYS C CA 1
ATOM 4705 C C . LYS C 1 107 ? -19.985 -39.243 -21.303 1.00 16.73 114 LYS C C 1
ATOM 4706 O O . LYS C 1 107 ? -20.483 -38.784 -22.345 1.00 18.64 114 LYS C O 1
ATOM 4712 N N . ALA C 1 108 ? -20.632 -40.087 -20.485 1.00 17.47 115 ALA C N 1
ATOM 4713 C CA . ALA C 1 108 ? -22.070 -40.291 -20.619 1.00 19.27 115 ALA C CA 1
ATOM 4714 C C . ALA C 1 108 ? -22.827 -38.966 -20.475 1.00 17.21 115 ALA C C 1
ATOM 4715 O O . ALA C 1 108 ? -22.320 -38.018 -19.874 1.00 17.79 115 ALA C O 1
ATOM 4717 N N . LEU C 1 109 ? -24.049 -38.949 -20.992 1.00 17.88 116 LEU C N 1
ATOM 4718 C CA . LEU C 1 109 ? -24.919 -37.781 -20.875 1.00 17.45 116 LEU C CA 1
ATOM 4719 C C . LEU C 1 109 ? -25.195 -37.483 -19.401 1.00 19.47 116 LEU C C 1
ATOM 4720 O O . LEU C 1 109 ? -25.596 -38.365 -18.641 1.00 19.90 116 LEU C O 1
ATOM 4725 N N . ASN C 1 110 ? -24.947 -36.243 -19.002 1.00 18.09 117 ASN C N 1
ATOM 4726 C CA . ASN C 1 110 ? -25.246 -35.756 -17.657 1.00 17.22 117 ASN C CA 1
ATOM 4727 C C . ASN C 1 110 ? -26.655 -35.263 -17.488 1.00 16.89 117 ASN C C 1
ATOM 4728 O O . ASN C 1 110 ? -27.185 -35.287 -16.356 1.00 20.25 117 ASN C O 1
ATOM 4733 N N . TYR C 1 111 ? -27.267 -34.802 -18.576 1.00 15.32 118 TYR C N 1
ATOM 4734 C CA . TYR C 1 111 ? -28.515 -34.034 -18.491 1.00 15.59 118 TYR C CA 1
ATOM 4735 C C . TYR C 1 111 ? -29.589 -34.627 -19.384 1.00 17.19 118 TYR C C 1
ATOM 4736 O O . TYR C 1 111 ? -30.669 -34.998 -18.893 1.00 18.57 118 TYR C O 1
ATOM 4745 N N . ILE C 1 112 ? -29.319 -34.680 -20.689 1.00 16.87 119 ILE C N 1
ATOM 4746 C CA . ILE C 1 112 ? -30.332 -35.056 -21.676 1.00 17.35 119 ILE C CA 1
ATOM 4747 C C . ILE C 1 112 ? -30.285 -36.564 -21.930 1.00 18.86 119 ILE C C 1
ATOM 4748 O O . ILE C 1 112 ? -30.129 -37.048 -23.045 1.00 18.50 119 ILE C O 1
ATOM 4753 N N . SER C 1 113 ? -30.423 -37.291 -20.837 1.00 19.51 120 SER C N 1
ATOM 4754 C CA . SER C 1 113 ? -30.434 -38.746 -20.852 1.00 19.89 120 SER C CA 1
ATOM 4755 C C . SER C 1 113 ? -31.870 -39.265 -20.971 1.00 20.25 120 SER C C 1
ATOM 4756 O O . SER C 1 113 ? -32.828 -38.541 -20.761 1.00 20.44 120 SER C O 1
ATOM 4759 N N . LYS C 1 114 ? -31.999 -40.548 -21.304 1.00 21.56 121 LYS C N 1
ATOM 4760 C CA . LYS C 1 114 ? -33.308 -41.162 -21.385 1.00 26.31 121 LYS C CA 1
ATOM 4761 C C . LYS C 1 114 ? -34.025 -41.045 -20.040 1.00 24.74 121 LYS C C 1
ATOM 4762 O O . LYS C 1 114 ? -35.215 -40.735 -19.993 1.00 28.76 121 LYS C O 1
ATOM 4768 N N . ASP C 1 115 ? -33.284 -41.236 -18.950 1.00 24.86 122 ASP C N 1
ATOM 4769 C CA . ASP C 1 115 ? -33.879 -41.182 -17.590 1.00 28.82 122 ASP C CA 1
ATOM 4770 C C . ASP C 1 115 ? -34.335 -39.761 -17.207 1.00 26.95 122 ASP C C 1
ATOM 4771 O O . ASP C 1 115 ? -35.441 -39.559 -16.680 1.00 29.20 122 ASP C O 1
ATOM 4776 N N . LYS C 1 116 ? -33.492 -38.770 -17.500 1.00 23.62 123 LYS C N 1
ATOM 4777 C CA . LYS C 1 116 ? -33.751 -37.405 -17.027 1.00 23.73 123 LYS C CA 1
ATOM 4778 C C . LYS C 1 116 ? -34.582 -36.531 -17.945 1.00 21.23 123 LYS C C 1
ATOM 4779 O O . LYS C 1 116 ? -35.281 -35.654 -17.456 1.00 23.75 123 LYS C O 1
ATOM 4785 N N . SER C 1 117 ? -34.504 -36.744 -19.267 1.00 21.08 124 SER C N 1
ATOM 4786 C CA . SER C 1 117 ? -35.170 -35.862 -20.230 1.00 20.22 124 SER C CA 1
ATOM 4787 C C . SER C 1 117 ? -35.526 -36.672 -21.465 1.00 20.30 124 SER C C 1
ATOM 4788 O O . SER C 1 117 ? -34.979 -36.449 -22.543 1.00 21.72 124 SER C O 1
ATOM 4791 N N . PRO C 1 118 ? -36.438 -37.642 -21.317 1.00 22.52 125 PRO C N 1
ATOM 4792 C CA . PRO C 1 118 ? -36.608 -38.633 -22.399 1.00 23.09 125 PRO C CA 1
ATOM 4793 C C . PRO C 1 118 ? -37.038 -38.061 -23.743 1.00 21.83 125 PRO C C 1
ATOM 4794 O O . PRO C 1 118 ? -36.578 -38.576 -24.775 1.00 23.77 125 PRO C O 1
ATOM 4798 N N . ASP C 1 119 ? -37.882 -37.024 -23.774 1.00 22.53 126 ASP C N 1
ATOM 4799 C CA A ASP C 1 119 ? -38.369 -36.526 -25.063 0.70 24.31 126 ASP C CA 1
ATOM 4800 C CA B ASP C 1 119 ? -38.381 -36.483 -25.065 0.30 23.56 126 ASP C CA 1
ATOM 4801 C C . ASP C 1 119 ? -37.242 -35.876 -25.867 1.00 21.87 126 ASP C C 1
ATOM 4802 O O . ASP C 1 119 ? -37.034 -36.204 -27.042 1.00 22.49 126 ASP C O 1
ATOM 4811 N N . LEU C 1 120 ? -36.493 -34.994 -25.225 1.00 21.14 127 LEU C N 1
ATOM 4812 C CA . LEU C 1 120 ? -35.319 -34.403 -25.882 1.00 20.40 127 LEU C CA 1
ATOM 4813 C C . LEU C 1 120 ? -34.241 -35.447 -26.202 1.00 18.16 127 LEU C C 1
ATOM 4814 O O . LEU C 1 120 ? -33.576 -35.372 -27.257 1.00 20.22 127 LEU C O 1
ATOM 4819 N N . ASN C 1 121 ? -34.038 -36.403 -25.301 1.00 18.23 128 ASN C N 1
ATOM 4820 C CA . ASN C 1 121 ? -33.111 -37.498 -25.579 1.00 19.07 128 ASN C CA 1
ATOM 4821 C C . ASN C 1 121 ? -33.505 -38.284 -26.859 1.00 19.15 128 ASN C C 1
ATOM 4822 O O . ASN C 1 121 ? -32.638 -38.638 -27.670 1.00 19.88 128 ASN C O 1
ATOM 4827 N N . ALA C 1 122 ? -34.809 -38.508 -27.048 1.00 20.53 129 ALA C N 1
ATOM 4828 C CA . ALA C 1 122 ? -35.297 -39.204 -28.246 1.00 21.14 129 ALA C CA 1
ATOM 4829 C C . ALA C 1 122 ? -34.977 -38.401 -29.514 1.00 19.97 129 ALA C C 1
ATOM 4830 O O . ALA C 1 122 ? -34.522 -38.967 -30.505 1.00 22.17 129 ALA C O 1
ATOM 4832 N N . GLY C 1 123 ? -35.178 -37.090 -29.466 1.00 19.09 130 GLY C N 1
ATOM 4833 C CA . GLY C 1 123 ? -34.864 -36.218 -30.607 1.00 20.73 130 GLY C CA 1
ATOM 4834 C C . GLY C 1 123 ? -33.374 -36.204 -30.927 1.00 19.40 130 GLY C C 1
ATOM 4835 O O . GLY C 1 123 ? -32.955 -36.143 -32.085 1.00 20.72 130 GLY C O 1
ATOM 4836 N N . LEU C 1 124 ? -32.569 -36.258 -29.882 1.00 19.59 131 LEU C N 1
ATOM 4837 C CA . LEU C 1 124 ? -31.136 -36.271 -30.039 1.00 19.27 131 LEU C CA 1
ATOM 4838 C C . LEU C 1 124 ? -30.692 -37.567 -30.744 1.00 20.12 131 LEU C C 1
ATOM 4839 O O . LEU C 1 124 ? -29.863 -37.540 -31.680 1.00 21.37 131 LEU C O 1
ATOM 4844 N N . SER C 1 125 ? -31.251 -38.700 -30.300 1.00 21.54 132 SER C N 1
ATOM 4845 C CA A SER C 1 125 ? -30.854 -40.011 -30.805 0.70 23.88 132 SER C CA 1
ATOM 4846 C CA B SER C 1 125 ? -30.827 -39.998 -30.811 0.30 22.70 132 SER C CA 1
ATOM 4847 C C . SER C 1 125 ? -31.377 -40.276 -32.205 1.00 21.66 132 SER C C 1
ATOM 4848 O O . SER C 1 125 ? -30.733 -40.982 -32.975 1.00 27.37 132 SER C O 1
ATOM 4853 N N . SER C 1 126 ? -32.556 -39.723 -32.533 1.00 20.92 133 SER C N 1
ATOM 4854 C CA . SER C 1 126 ? -33.193 -39.961 -33.842 1.00 21.27 133 SER C CA 1
ATOM 4855 C C . SER C 1 126 ? -32.740 -39.019 -34.989 1.00 21.18 133 SER C C 1
ATOM 4856 O O . SER C 1 126 ? -33.038 -39.275 -36.155 1.00 22.64 133 SER C O 1
ATOM 4859 N N . ALA C 1 127 ? -32.039 -37.937 -34.652 1.00 20.49 134 ALA C N 1
ATOM 4860 C CA . ALA C 1 127 ? -31.533 -37.027 -35.634 1.00 20.08 134 ALA C CA 1
ATOM 4861 C C . ALA C 1 127 ? -30.518 -37.659 -36.585 1.00 21.16 134 ALA C C 1
ATOM 4862 O O . ALA C 1 127 ? -29.693 -38.475 -36.190 1.00 21.56 134 ALA C O 1
ATOM 4864 N N . THR C 1 128 ? -30.608 -37.251 -37.844 1.00 18.27 135 THR C N 1
ATOM 4865 C CA . THR C 1 128 ? -29.715 -37.733 -38.894 1.00 17.14 135 THR C CA 1
ATOM 4866 C C . THR C 1 128 ? -29.120 -36.569 -39.696 1.00 16.87 135 THR C C 1
ATOM 4867 O O . THR C 1 128 ? -29.845 -35.788 -40.317 1.00 18.50 135 THR C O 1
ATOM 4871 N N . TYR C 1 129 ? -27.803 -36.507 -39.734 1.00 16.41 136 TYR C N 1
ATOM 4872 C CA . TYR C 1 129 ? -27.132 -35.542 -40.596 1.00 16.97 136 TYR C CA 1
ATOM 4873 C C . TYR C 1 129 ? -27.447 -35.886 -42.054 1.00 17.88 136 TYR C C 1
ATOM 4874 O O . TYR C 1 129 ? -27.348 -37.041 -42.454 1.00 18.20 136 TYR C O 1
ATOM 4883 N N . SER C 1 130 ? -27.870 -34.896 -42.824 1.00 17.07 137 SER C N 1
ATOM 4884 C CA . SER C 1 130 ? -28.377 -35.116 -44.175 1.00 16.79 137 SER C CA 1
ATOM 4885 C C . SER C 1 130 ? -27.823 -34.122 -45.195 1.00 18.34 137 SER C C 1
ATOM 4886 O O . SER C 1 130 ? -28.358 -33.974 -46.277 1.00 20.00 137 SER C O 1
ATOM 4889 N N . ASP C 1 131 ? -26.727 -33.461 -44.858 1.00 17.79 138 ASP C N 1
ATOM 4890 C CA . ASP C 1 131 ? -26.111 -32.521 -45.792 1.00 17.21 138 ASP C CA 1
ATOM 4891 C C . ASP C 1 131 ? -24.906 -33.149 -46.522 1.00 17.46 138 ASP C C 1
ATOM 4892 O O . ASP C 1 131 ? -24.590 -34.327 -46.340 1.00 17.79 138 ASP C O 1
ATOM 4897 N N . SER C 1 132 ? -24.257 -32.368 -47.384 1.00 18.26 139 SER C N 1
ATOM 4898 C CA . SER C 1 132 ? -23.027 -32.769 -48.024 1.00 19.37 139 SER C CA 1
ATOM 4899 C C . SER C 1 132 ? -21.955 -33.127 -47.005 1.00 18.63 139 SER C C 1
ATOM 4900 O O . SER C 1 132 ? -22.044 -32.764 -45.820 1.00 18.39 139 SER C O 1
ATOM 4903 N N . ALA C 1 133 ? -20.922 -33.835 -47.437 1.00 19.25 140 ALA C N 1
ATOM 4904 C CA . ALA C 1 133 ? -19.832 -34.153 -46.529 1.00 18.38 140 ALA C CA 1
ATOM 4905 C C . ALA C 1 133 ? -19.325 -32.852 -45.866 1.00 16.03 140 ALA C C 1
ATOM 4906 O O . ALA C 1 133 ? -19.149 -31.833 -46.552 1.00 17.37 140 ALA C O 1
ATOM 4908 N N . PRO C 1 134 ? -19.057 -32.893 -44.548 1.00 16.38 141 PRO C N 1
ATOM 4909 C CA . PRO C 1 134 ? -18.528 -31.692 -43.904 1.00 16.86 141 PRO C CA 1
ATOM 4910 C C . PRO C 1 134 ? -17.229 -31.228 -44.539 1.00 17.00 141 PRO C C 1
ATOM 4911 O O . PRO C 1 134 ? -16.416 -32.030 -44.975 1.00 17.57 141 PRO C O 1
ATOM 4915 N N . ARG C 1 135 ? -17.090 -29.913 -44.631 1.00 15.29 142 ARG C N 1
ATOM 4916 C CA . ARG C 1 135 ? -15.876 -29.294 -45.149 1.00 14.64 142 ARG C CA 1
ATOM 4917 C C . ARG C 1 135 ? -15.117 -28.493 -44.086 1.00 14.34 142 ARG C C 1
ATOM 4918 O O . ARG C 1 135 ? -13.923 -28.286 -44.201 1.00 16.07 142 ARG C O 1
ATOM 4926 N N . TYR C 1 136 ? -15.828 -28.077 -43.049 1.00 13.40 143 TYR C N 1
ATOM 4927 C CA . TYR C 1 136 ? -15.286 -27.165 -42.029 1.00 14.61 143 TYR C CA 1
ATOM 4928 C C . TYR C 1 136 ? -15.361 -27.799 -40.654 1.00 15.01 143 TYR C C 1
ATOM 4929 O O . TYR C 1 136 ? -16.304 -28.558 -40.341 1.00 14.50 143 TYR C O 1
ATOM 4938 N N . VAL C 1 137 ? -14.395 -27.419 -39.835 1.00 13.50 144 VAL C N 1
ATOM 4939 C CA . VAL C 1 137 ? -14.364 -27.733 -38.419 1.00 14.62 144 VAL C CA 1
ATOM 4940 C C . VAL C 1 137 ? -14.441 -26.433 -37.609 1.00 13.76 144 VAL C C 1
ATOM 4941 O O . VAL C 1 137 ? -13.855 -25.420 -37.990 1.00 13.58 144 VAL C O 1
ATOM 4945 N N . ILE C 1 138 ? -15.129 -26.487 -36.471 1.00 12.78 145 ILE C N 1
ATOM 4946 C CA . ILE C 1 138 ? -15.103 -25.423 -35.455 1.00 12.39 145 ILE C CA 1
ATOM 4947 C C . ILE C 1 138 ? -14.859 -26.067 -34.106 1.00 12.09 145 ILE C C 1
ATOM 4948 O O . ILE C 1 138 ? -15.544 -27.034 -33.733 1.00 14.30 145 ILE C O 1
ATOM 4953 N N . VAL C 1 139 ? -13.877 -25.551 -33.373 1.00 12.22 146 VAL C N 1
ATOM 4954 C CA . VAL C 1 139 ? -13.634 -25.935 -31.985 1.00 12.70 146 VAL C CA 1
ATOM 4955 C C . VAL C 1 139 ? -13.864 -24.715 -31.099 1.00 12.87 146 VAL C C 1
ATOM 4956 O O . VAL C 1 139 ? -13.264 -23.665 -31.321 1.00 13.02 146 VAL C O 1
ATOM 4960 N N . ILE C 1 140 ? -14.721 -24.878 -30.093 1.00 12.57 147 ILE C N 1
ATOM 4961 C CA . ILE C 1 140 ? -15.068 -23.809 -29.145 1.00 13.13 147 ILE C CA 1
ATOM 4962 C C . ILE C 1 140 ? -14.824 -24.303 -27.714 1.00 12.06 147 ILE C C 1
ATOM 4963 O O . ILE C 1 140 ? -15.610 -25.096 -27.169 1.00 13.40 147 ILE C O 1
ATOM 4968 N N . PRO C 1 141 ? -13.756 -23.827 -27.064 1.00 12.53 148 PRO C N 1
ATOM 4969 C CA . PRO C 1 141 ? -13.589 -24.098 -25.634 1.00 12.40 148 PRO C CA 1
ATOM 4970 C C . PRO C 1 141 ? -14.633 -23.335 -24.838 1.00 12.53 148 PRO C C 1
ATOM 4971 O O . PRO C 1 141 ? -14.892 -22.155 -25.126 1.00 13.43 148 PRO C O 1
ATOM 4975 N N . VAL C 1 142 ? -15.172 -23.964 -23.796 1.00 11.26 149 VAL C N 1
ATOM 4976 C CA . VAL C 1 142 ? -16.231 -23.376 -22.996 1.00 11.84 149 VAL C CA 1
ATOM 4977 C C . VAL C 1 142 ? -15.892 -23.508 -21.531 1.00 12.20 149 VAL C C 1
ATOM 4978 O O . VAL C 1 142 ? -15.469 -24.576 -21.058 1.00 12.96 149 VAL C O 1
ATOM 4982 N N . LYS C 1 143 ? -16.107 -22.414 -20.805 1.00 11.92 150 LYS C N 1
ATOM 4983 C CA . LYS C 1 143 ? -15.949 -22.420 -19.346 1.00 11.76 150 LYS C CA 1
ATOM 4984 C C . LYS C 1 143 ? -17.129 -21.667 -18.745 1.00 12.14 150 LYS C C 1
ATOM 4985 O O . LYS C 1 143 ? -17.497 -20.576 -19.218 1.00 13.40 150 LYS C O 1
ATOM 4991 N N . LYS C 1 144 ? -17.721 -22.249 -17.711 1.00 13.09 151 LYS C N 1
ATOM 4992 C CA . LYS C 1 144 ? -18.847 -21.648 -16.992 1.00 12.65 151 LYS C CA 1
ATOM 4993 C C . LYS C 1 144 ? -18.428 -21.125 -15.634 1.00 13.63 151 LYS C C 1
ATOM 4994 O O . LYS C 1 144 ? -17.529 -21.661 -14.969 1.00 14.33 151 LYS C O 1
ATOM 5000 N N . ASP C 1 145 ? -19.126 -20.072 -15.220 1.00 13.95 152 ASP C N 1
ATOM 5001 C CA . ASP C 1 145 ? -18.809 -19.395 -13.970 1.00 13.25 152 ASP C CA 1
ATOM 5002 C C . ASP C 1 145 ? -19.174 -20.213 -12.726 1.00 13.65 152 ASP C C 1
ATOM 5003 O O . ASP C 1 145 ? -19.885 -21.225 -12.804 1.00 13.89 152 ASP C O 1
ATOM 5008 N N . ALA C 1 146 ? -18.666 -19.768 -11.585 1.00 13.75 153 ALA C N 1
ATOM 5009 C CA . ALA C 1 146 ? -18.941 -20.458 -10.350 1.00 13.81 153 ALA C CA 1
ATOM 5010 C C . ALA C 1 146 ? -20.450 -20.508 -10.056 1.00 13.57 153 ALA C C 1
ATOM 5011 O O . ALA C 1 146 ? -20.955 -21.475 -9.507 1.00 15.05 153 ALA C O 1
ATOM 5013 N N . ALA C 1 147 ? -21.162 -19.449 -10.429 1.00 13.66 154 ALA C N 1
ATOM 5014 C CA . ALA C 1 147 ? -22.613 -19.409 -10.216 1.00 14.83 154 ALA C CA 1
ATOM 5015 C C . ALA C 1 147 ? -23.359 -20.546 -10.920 1.00 14.24 154 ALA C C 1
ATOM 5016 O O . ALA C 1 147 ? -24.264 -21.134 -10.362 1.00 15.98 154 ALA C O 1
ATOM 5018 N N . TRP C 1 148 ? -22.943 -20.893 -12.121 1.00 13.72 155 TRP C N 1
ATOM 5019 C CA . TRP C 1 148 ? -23.501 -22.045 -12.819 1.00 13.66 155 TRP C CA 1
ATOM 5020 C C . TRP C 1 148 ? -23.333 -23.321 -12.013 1.00 13.84 155 TRP C C 1
ATOM 5021 O O . TRP C 1 148 ? -24.297 -24.033 -11.731 1.00 14.74 155 TRP C O 1
ATOM 5032 N N . TRP C 1 149 ? -22.088 -23.608 -11.631 1.00 13.93 156 TRP C N 1
ATOM 5033 C CA . TRP C 1 149 ? -21.799 -24.871 -10.975 1.00 15.00 156 TRP C CA 1
ATOM 5034 C C . TRP C 1 149 ? -22.452 -24.945 -9.589 1.00 14.82 156 TRP C C 1
ATOM 5035 O O . TRP C 1 149 ? -22.792 -26.041 -9.140 1.00 15.80 156 TRP C O 1
ATOM 5046 N N . ASN C 1 150 ? -22.688 -23.792 -8.960 1.00 14.35 157 ASN C N 1
ATOM 5047 C CA . ASN C 1 150 ? -23.326 -23.738 -7.659 1.00 14.87 157 ASN C CA 1
ATOM 5048 C C . ASN C 1 150 ? -24.860 -23.881 -7.741 1.00 15.64 157 ASN C C 1
ATOM 5049 O O . ASN C 1 150 ? -25.508 -24.051 -6.704 1.00 17.99 157 ASN C O 1
ATOM 5054 N N . MET C 1 151 ? -25.436 -23.770 -8.941 1.00 14.87 158 MET C N 1
ATOM 5055 C CA A MET C 1 151 ? -26.858 -24.072 -9.137 0.70 15.94 158 MET C CA 1
ATOM 5056 C CA B MET C 1 151 ? -26.857 -24.061 -9.114 0.30 16.13 158 MET C CA 1
ATOM 5057 C C . MET C 1 151 ? -27.120 -25.547 -8.932 1.00 15.70 158 MET C C 1
ATOM 5058 O O . MET C 1 151 ? -26.212 -26.381 -9.066 1.00 15.90 158 MET C O 1
ATOM 5067 N N . SER C 1 152 ? -28.369 -25.869 -8.624 1.00 16.85 159 SER C N 1
ATOM 5068 C CA . SER C 1 152 ? -28.726 -27.258 -8.391 1.00 17.71 159 SER C CA 1
ATOM 5069 C C . SER C 1 152 ? -28.723 -28.100 -9.664 1.00 17.22 159 SER C C 1
ATOM 5070 O O . SER C 1 152 ? -28.771 -27.577 -10.776 1.00 17.60 159 SER C O 1
ATOM 5073 N N . ASP C 1 153 ? -28.686 -29.417 -9.483 1.00 17.75 160 ASP C N 1
ATOM 5074 C CA . ASP C 1 153 ? -28.826 -30.338 -10.618 1.00 18.60 160 ASP C CA 1
ATOM 5075 C C . ASP C 1 153 ? -30.080 -30.041 -11.426 1.00 19.26 160 ASP C C 1
ATOM 5076 O O . ASP C 1 153 ? -30.048 -30.037 -12.659 1.00 18.25 160 ASP C O 1
ATOM 5081 N N . GLU C 1 154 ? -31.170 -29.752 -10.734 1.00 19.45 161 GLU C N 1
ATOM 5082 C CA . GLU C 1 154 ? -32.457 -29.485 -11.368 1.00 19.14 161 GLU C CA 1
ATOM 5083 C C . GLU C 1 154 ? -32.437 -28.167 -12.138 1.00 19.20 161 GLU C C 1
ATOM 5084 O O . GLU C 1 154 ? -32.936 -28.068 -13.264 1.00 19.97 161 GLU C O 1
ATOM 5090 N N . GLN C 1 155 ? -31.837 -27.144 -11.551 1.00 18.79 162 GLN C N 1
ATOM 5091 C CA . GLN C 1 155 ? -31.741 -25.851 -12.232 1.00 18.55 162 GLN C CA 1
ATOM 5092 C C . GLN C 1 155 ? -30.899 -25.984 -13.496 1.00 16.64 162 GLN C C 1
ATOM 5093 O O . GLN C 1 155 ? -31.243 -25.449 -14.554 1.00 18.04 162 GLN C O 1
ATOM 5099 N N . ARG C 1 156 ? -29.750 -26.650 -13.370 1.00 16.30 163 ARG C N 1
ATOM 5100 C CA . ARG C 1 156 ? -28.902 -26.846 -14.543 1.00 16.15 163 ARG C CA 1
ATOM 5101 C C . ARG C 1 156 ? -29.564 -27.673 -15.641 1.00 15.79 163 ARG C C 1
ATOM 5102 O O . ARG C 1 156 ? -29.475 -27.343 -16.840 1.00 16.47 163 ARG C O 1
ATOM 5110 N N . LEU C 1 157 ? -30.264 -28.733 -15.240 1.00 15.45 164 LEU C N 1
ATOM 5111 C CA . LEU C 1 157 ? -30.987 -29.560 -16.211 1.00 17.33 164 LEU C CA 1
ATOM 5112 C C . LEU C 1 157 ? -31.941 -28.684 -17.033 1.00 16.94 164 LEU C C 1
ATOM 5113 O O . LEU C 1 157 ? -31.972 -28.763 -18.275 1.00 16.69 164 LEU C O 1
ATOM 5118 N N . LYS C 1 158 ? -32.699 -27.811 -16.374 1.00 18.15 165 LYS C N 1
ATOM 5119 C CA A LYS C 1 158 ? -33.656 -26.972 -17.108 0.70 18.84 165 LYS C CA 1
ATOM 5120 C CA B LYS C 1 158 ? -33.653 -26.973 -17.103 0.30 18.80 165 LYS C CA 1
ATOM 5121 C C . LYS C 1 158 ? -32.932 -26.110 -18.149 1.00 18.41 165 LYS C C 1
ATOM 5122 O O . LYS C 1 158 ? -33.399 -25.981 -19.288 1.00 18.97 165 LYS C O 1
ATOM 5133 N N . GLU C 1 159 ? -31.784 -25.546 -17.781 1.00 15.26 166 GLU C N 1
ATOM 5134 C CA A GLU C 1 159 ? -31.029 -24.699 -18.708 0.60 15.80 166 GLU C CA 1
ATOM 5135 C CA B GLU C 1 159 ? -31.054 -24.685 -18.719 0.40 15.94 166 GLU C CA 1
ATOM 5136 C C . GLU C 1 159 ? -30.455 -25.469 -19.895 1.00 15.61 166 GLU C C 1
ATOM 5137 O O . GLU C 1 159 ? -30.391 -24.950 -21.019 1.00 16.14 166 GLU C O 1
ATOM 5148 N N . ILE C 1 160 ? -30.086 -26.722 -19.667 1.00 14.99 167 ILE C N 1
ATOM 5149 C CA . ILE C 1 160 ? -29.570 -27.568 -20.736 1.00 15.77 167 ILE C CA 1
ATOM 5150 C C . ILE C 1 160 ? -30.705 -28.080 -21.618 1.00 16.27 167 ILE C C 1
ATOM 5151 O O . ILE C 1 160 ? -30.535 -28.231 -22.831 1.00 16.55 167 ILE C O 1
ATOM 5156 N N . GLU C 1 161 ? -31.890 -28.287 -21.059 1.00 16.65 168 GLU C N 1
ATOM 5157 C CA . GLU C 1 161 ? -33.049 -28.532 -21.925 1.00 16.37 168 GLU C CA 1
ATOM 5158 C C . GLU C 1 161 ? -33.347 -27.347 -22.863 1.00 16.81 168 GLU C C 1
ATOM 5159 O O . GLU C 1 161 ? -33.674 -27.535 -24.036 1.00 17.85 168 GLU C O 1
ATOM 5165 N N . VAL C 1 162 ? -33.198 -26.131 -22.351 1.00 16.70 169 VAL C N 1
ATOM 5166 C CA . VAL C 1 162 ? -33.365 -24.928 -23.152 1.00 17.16 169 VAL C CA 1
ATOM 5167 C C . VAL C 1 162 ? -32.238 -24.780 -24.198 1.00 16.56 169 VAL C C 1
ATOM 5168 O O . VAL C 1 162 ? -32.481 -24.286 -25.269 1.00 17.43 169 VAL C O 1
ATOM 5172 N N . HIS C 1 163 ? -31.031 -25.213 -23.882 1.00 15.95 170 HIS C N 1
ATOM 5173 C CA . HIS C 1 163 ? -29.933 -25.351 -24.863 1.00 15.84 170 HIS C CA 1
ATOM 5174 C C . HIS C 1 163 ? -30.286 -26.256 -26.011 1.00 16.82 170 HIS C C 1
ATOM 5175 O O . HIS C 1 163 ? -30.009 -25.949 -27.163 1.00 16.58 170 HIS C O 1
ATOM 5182 N N . THR C 1 164 ? -30.902 -27.385 -25.675 1.00 17.24 171 THR C N 1
ATOM 5183 C CA . THR C 1 164 ? -31.136 -28.459 -26.613 1.00 16.77 171 THR C CA 1
ATOM 5184 C C . THR C 1 164 ? -32.368 -28.224 -27.518 1.00 16.99 171 THR C C 1
ATOM 5185 O O . THR C 1 164 ? -32.349 -28.540 -28.723 1.00 16.74 171 THR C O 1
ATOM 5189 N N . GLN C 1 165 ? -33.446 -27.700 -26.945 1.00 18.43 172 GLN C N 1
ATOM 5190 C CA . GLN C 1 165 ? -34.689 -27.543 -27.719 1.00 19.92 172 GLN C CA 1
ATOM 5191 C C . GLN C 1 165 ? -34.521 -26.790 -29.067 1.00 20.16 172 GLN C C 1
ATOM 5192 O O . GLN C 1 165 ? -35.005 -27.264 -30.088 1.00 21.29 172 GLN C O 1
ATOM 5198 N N . PRO C 1 166 ? -33.817 -25.634 -29.090 1.00 19.83 173 PRO C N 1
ATOM 5199 C CA . PRO C 1 166 ? -33.700 -24.897 -30.340 1.00 20.65 173 PRO C CA 1
ATOM 5200 C C . PRO C 1 166 ? -32.580 -25.354 -31.256 1.00 20.29 173 PRO C C 1
ATOM 5201 O O . PRO C 1 166 ? -32.440 -24.823 -32.372 1.00 22.36 173 PRO C O 1
ATOM 5205 N N . THR C 1 167 ? -31.755 -26.279 -30.783 1.00 18.82 174 THR C N 1
ATOM 5206 C CA . THR C 1 167 ? -30.585 -26.707 -31.521 1.00 18.51 174 THR C CA 1
ATOM 5207 C C . THR C 1 167 ? -30.725 -28.071 -32.181 1.00 16.19 174 THR C C 1
ATOM 5208 O O . THR C 1 167 ? -29.990 -28.382 -33.097 1.00 15.98 174 THR C O 1
ATOM 5212 N N . LEU C 1 168 ? -31.677 -28.879 -31.745 1.00 17.01 175 LEU C N 1
ATOM 5213 C CA . LEU C 1 168 ? -31.865 -30.181 -32.376 1.00 16.71 175 LEU C CA 1
ATOM 5214 C C . LEU C 1 168 ? -32.053 -30.084 -33.890 1.00 15.59 175 LEU C C 1
ATOM 5215 O O . LEU C 1 168 ? -31.566 -30.940 -34.638 1.00 16.29 175 LEU C O 1
ATOM 5220 N N . GLN C 1 169 ? -32.736 -29.039 -34.343 1.00 16.05 176 GLN C N 1
ATOM 5221 C CA . GLN C 1 169 ? -32.953 -28.850 -35.770 1.00 16.40 176 GLN C CA 1
ATOM 5222 C C . GLN C 1 169 ? -31.668 -28.776 -36.586 1.00 16.82 176 GLN C C 1
ATOM 5223 O O . GLN C 1 169 ? -31.677 -29.060 -37.779 1.00 18.11 176 GLN C O 1
ATOM 5229 N N . TYR C 1 170 ? -30.579 -28.351 -35.944 1.00 15.43 177 TYR C N 1
ATOM 5230 C CA . TYR C 1 170 ? -29.306 -28.210 -36.640 1.00 15.16 177 TYR C CA 1
ATOM 5231 C C . TYR C 1 170 ? -28.531 -29.502 -36.790 1.00 16.15 177 TYR C C 1
ATOM 5232 O O . TYR C 1 170 ? -27.493 -29.530 -37.439 1.00 16.78 177 TYR C O 1
ATOM 5241 N N . LEU C 1 171 ? -29.035 -30.584 -36.208 1.00 15.56 178 LEU C N 1
ATOM 5242 C CA . LEU C 1 171 ? -28.343 -31.839 -36.359 1.00 15.69 178 LEU C CA 1
ATOM 5243 C C . LEU C 1 171 ? -28.445 -32.392 -37.791 1.00 15.97 178 LEU C C 1
ATOM 5244 O O . LEU C 1 171 ? -27.692 -33.297 -38.137 1.00 17.32 178 LEU C O 1
ATOM 5249 N N . VAL C 1 172 ? -29.326 -31.828 -38.628 1.00 15.97 179 VAL C N 1
ATOM 5250 C CA . VAL C 1 172 ? -29.360 -32.206 -40.042 1.00 16.33 179 VAL C CA 1
ATOM 5251 C C . VAL C 1 172 ? -28.135 -31.680 -40.782 1.00 15.30 179 VAL C C 1
ATOM 5252 O O . VAL C 1 172 ? -27.772 -32.217 -41.824 1.00 16.74 179 VAL C O 1
ATOM 5256 N N . ASN C 1 173 ? -27.506 -30.618 -40.279 1.00 15.30 180 ASN C N 1
ATOM 5257 C CA . ASN C 1 173 ? -26.384 -30.029 -41.032 1.00 14.80 180 ASN C CA 1
ATOM 5258 C C . ASN C 1 173 ? -25.150 -29.653 -40.229 1.00 13.90 180 ASN C C 1
ATOM 5259 O O . ASN C 1 173 ? -24.204 -29.071 -40.774 1.00 16.60 180 ASN C O 1
ATOM 5264 N N . VAL C 1 174 ? -25.143 -30.034 -38.961 1.00 14.90 181 VAL C N 1
ATOM 5265 C CA . VAL C 1 174 ? -23.981 -29.837 -38.088 1.00 14.44 181 VAL C CA 1
ATOM 5266 C C . VAL C 1 174 ? -23.793 -31.123 -37.272 1.00 14.27 181 VAL C C 1
ATOM 5267 O O . VAL C 1 174 ? -24.748 -31.592 -36.652 1.00 16.80 181 VAL C O 1
ATOM 5271 N N . LYS C 1 175 ? -22.590 -31.682 -37.280 1.00 13.97 182 LYS C N 1
ATOM 5272 C CA . LYS C 1 175 ? -22.200 -32.768 -36.382 1.00 15.12 182 LYS C CA 1
ATOM 5273 C C . LYS C 1 175 ? -21.515 -32.180 -35.155 1.00 14.99 182 LYS C C 1
ATOM 5274 O O . LYS C 1 175 ? -20.708 -31.259 -35.272 1.00 16.37 182 LYS C O 1
ATOM 5280 N N . ARG C 1 176 ? -21.836 -32.703 -33.986 1.00 15.55 183 ARG C N 1
ATOM 5281 C CA . ARG C 1 176 ? -21.327 -32.176 -32.715 1.00 15.48 183 ARG C CA 1
ATOM 5282 C C . ARG C 1 176 ? -20.647 -33.251 -31.902 1.00 14.72 183 ARG C C 1
ATOM 5283 O O . ARG C 1 176 ? -21.057 -34.424 -31.937 1.00 16.13 183 ARG C O 1
ATOM 5291 N N . LYS C 1 177 ? -19.682 -32.856 -31.091 1.00 13.91 184 LYS C N 1
ATOM 5292 C CA . LYS C 1 177 ? -19.110 -33.743 -30.096 1.00 14.29 184 LYS C CA 1
ATOM 5293 C C . LYS C 1 177 ? -18.598 -32.939 -28.901 1.00 14.23 184 LYS C C 1
ATOM 5294 O O . LYS C 1 177 ? -17.905 -31.912 -29.061 1.00 14.76 184 LYS C O 1
ATOM 5300 N N . LEU C 1 178 ? -18.903 -33.452 -27.714 1.00 13.87 185 LEU C N 1
ATOM 5301 C CA . LEU C 1 178 ? -18.618 -32.793 -26.424 1.00 14.12 185 LEU C CA 1
ATOM 5302 C C . LEU C 1 178 ? -17.531 -33.530 -25.674 1.00 13.46 185 LEU C C 1
ATOM 5303 O O . LEU C 1 178 ? -17.595 -34.765 -25.525 1.00 14.56 185 LEU C O 1
ATOM 5308 N N . TYR C 1 179 ? -16.552 -32.797 -25.157 1.00 14.04 186 TYR C N 1
ATOM 5309 C CA . TYR C 1 179 ? -15.541 -33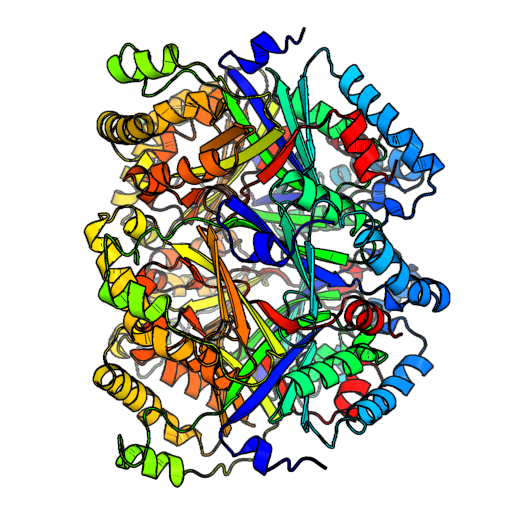.311 -24.246 1.00 13.53 186 TYR C CA 1
ATOM 5310 C C . TYR C 1 179 ? -15.542 -32.502 -22.955 1.00 13.32 186 TYR C C 1
ATOM 5311 O O . TYR C 1 179 ? -15.847 -31.305 -22.978 1.00 14.52 186 TYR C O 1
ATOM 5320 N N . HIS C 1 180 ? -15.128 -33.129 -21.857 1.00 12.77 187 HIS C N 1
ATOM 5321 C CA . HIS C 1 180 ? -15.150 -32.516 -20.542 1.00 12.28 187 HIS C CA 1
ATOM 5322 C C . HIS C 1 180 ? -13.717 -32.320 -20.045 1.00 12.95 187 HIS C C 1
ATOM 5323 O O . HIS C 1 180 ? -12.902 -33.255 -20.077 1.00 13.78 187 HIS C O 1
ATOM 5330 N N . SER C 1 181 ? -13.417 -31.095 -19.598 1.00 12.91 188 SER C N 1
ATOM 5331 C CA . SER C 1 181 ? -12.055 -30.653 -19.339 1.00 12.79 188 SER C CA 1
ATOM 5332 C C . SER C 1 181 ? -11.725 -30.062 -17.992 1.00 12.80 188 SER C C 1
ATOM 5333 O O . SER C 1 181 ? -10.556 -29.794 -17.732 1.00 13.03 188 SER C O 1
ATOM 5336 N N . THR C 1 182 ? -12.732 -29.840 -17.144 1.00 12.63 189 THR C N 1
ATOM 5337 C CA . THR C 1 182 ? -12.479 -29.223 -15.838 1.00 13.73 189 THR C CA 1
ATOM 5338 C C . THR C 1 182 ? -11.352 -29.992 -15.131 1.00 14.00 189 THR C C 1
ATOM 5339 O O . THR C 1 182 ? -11.396 -31.222 -15.017 1.00 14.45 189 THR C O 1
ATOM 5343 N N . GLY C 1 183 ? -10.369 -29.260 -14.628 1.00 13.37 190 GLY C N 1
ATOM 5344 C CA . GLY C 1 183 ? -9.203 -29.837 -13.976 1.00 14.42 190 GLY C CA 1
ATOM 5345 C C . GLY C 1 183 ? -8.060 -30.266 -14.881 1.00 13.28 190 GLY C C 1
ATOM 5346 O O . GLY C 1 183 ? -6.961 -30.511 -14.395 1.00 15.59 190 GLY C O 1
ATOM 5347 N N . LEU C 1 184 ? -8.304 -30.366 -16.193 1.00 13.35 191 LEU C N 1
ATOM 5348 C CA . LEU C 1 184 ? -7.290 -30.810 -17.143 1.00 14.50 191 LEU C CA 1
ATOM 5349 C C . LEU C 1 184 ? -6.795 -29.711 -18.086 1.00 15.92 191 LEU C C 1
ATOM 5350 O O . LEU C 1 184 ? -5.817 -29.915 -18.811 1.00 17.06 191 LEU C O 1
ATOM 5355 N N . ALA C 1 185 ? -7.496 -28.575 -18.059 1.00 13.49 192 ALA C N 1
ATOM 5356 C CA . ALA C 1 185 ? -7.240 -27.417 -18.915 1.00 14.21 192 ALA C CA 1
ATOM 5357 C C . ALA C 1 185 ? -8.002 -26.253 -18.314 1.00 14.03 192 ALA C C 1
ATOM 5358 O O . ALA C 1 185 ? -8.868 -26.432 -17.450 1.00 13.76 192 ALA C O 1
ATOM 5360 N N . ASP C 1 186 ? -7.749 -25.055 -18.844 1.00 13.52 193 ASP C N 1
ATOM 5361 C CA . ASP C 1 186 ? -8.477 -23.844 -18.426 1.00 13.38 193 ASP C CA 1
ATOM 5362 C C . ASP C 1 186 ? -9.806 -23.735 -19.218 1.00 13.08 193 ASP C C 1
ATOM 5363 O O . ASP C 1 186 ? -10.103 -22.740 -19.874 1.00 13.64 193 ASP C O 1
ATOM 5368 N N . ALA C 1 187 ? -10.606 -24.781 -19.085 1.00 13.70 194 ALA C N 1
ATOM 5369 C CA . ALA C 1 187 ? -11.898 -24.880 -19.713 1.00 13.19 194 ALA C CA 1
ATOM 5370 C C . ALA C 1 187 ? -12.693 -25.947 -18.994 1.00 12.72 194 ALA C C 1
ATOM 5371 O O . ALA C 1 187 ? -12.098 -26.884 -18.440 1.00 13.88 194 ALA C O 1
ATOM 5373 N N . ASP C 1 188 ? -14.016 -25.797 -18.976 1.00 12.08 195 ASP C N 1
ATOM 5374 C CA . ASP C 1 188 ? -14.866 -26.896 -18.514 1.00 12.81 195 ASP C CA 1
ATOM 5375 C C . ASP C 1 188 ? -15.145 -27.907 -19.620 1.00 12.77 195 ASP C C 1
ATOM 5376 O O . ASP C 1 188 ? -15.342 -29.094 -19.320 1.00 13.42 195 ASP C O 1
ATOM 5381 N N . PHE C 1 189 ? -15.182 -27.470 -20.871 1.00 12.13 196 PHE C N 1
ATOM 5382 C CA . PHE C 1 189 ? -15.553 -28.328 -22.006 1.00 12.67 196 PHE C CA 1
ATOM 5383 C C . PHE C 1 189 ? -14.774 -27.927 -23.244 1.00 12.47 196 PHE C C 1
ATOM 5384 O O . PHE C 1 189 ? -14.377 -26.750 -23.400 1.00 12.62 196 PHE C O 1
ATOM 5392 N N . ILE C 1 190 ? -14.581 -28.902 -24.131 1.00 12.10 197 ILE C N 1
ATOM 5393 C CA . ILE C 1 190 ? -14.151 -28.621 -25.502 1.00 12.29 197 ILE C CA 1
ATOM 5394 C C . ILE C 1 190 ? -15.310 -29.071 -26.354 1.00 12.62 197 ILE C C 1
ATOM 5395 O O . ILE C 1 190 ? -15.794 -30.225 -26.208 1.00 13.50 197 ILE C O 1
ATOM 5400 N N . THR C 1 191 ? -15.776 -28.207 -27.231 1.00 13.18 198 THR C N 1
ATOM 5401 C CA . THR C 1 191 ? -16.860 -28.539 -28.144 1.00 13.95 198 THR C CA 1
ATOM 5402 C C . THR C 1 191 ? -16.306 -28.542 -29.560 1.00 14.25 198 THR C C 1
ATOM 5403 O O . THR C 1 191 ? -15.502 -27.681 -29.918 1.00 15.06 198 THR C O 1
ATOM 5407 N N . TYR C 1 192 ? -16.760 -29.516 -30.358 1.00 14.31 199 TYR C N 1
ATOM 5408 C CA . TYR C 1 192 ? -16.213 -29.818 -31.660 1.00 14.63 199 TYR C CA 1
ATOM 5409 C C . TYR C 1 192 ? -17.349 -29.991 -32.652 1.00 13.81 199 TYR C C 1
ATOM 5410 O O . TYR C 1 192 ? -18.313 -30.709 -32.349 1.00 14.53 199 TYR C O 1
ATOM 5419 N N . PHE C 1 193 ? -17.252 -29.341 -33.802 1.00 12.56 200 PHE C N 1
ATOM 5420 C CA . PHE C 1 193 ? -18.325 -29.337 -34.806 1.00 13.83 200 PHE C CA 1
ATOM 5421 C C . PHE C 1 193 ? -17.767 -29.518 -36.197 1.00 12.90 200 PHE C C 1
ATOM 5422 O O . PHE C 1 193 ? -16.675 -29.030 -36.503 1.00 14.15 200 PHE C O 1
ATOM 5430 N N . GLU C 1 194 ? -18.544 -30.221 -37.024 1.00 13.41 201 GLU C N 1
ATOM 5431 C CA . GLU C 1 194 ? -18.250 -30.384 -38.424 1.00 14.04 201 GLU C CA 1
ATOM 5432 C C . GLU C 1 194 ? -19.447 -29.962 -39.234 1.00 14.80 201 GLU C C 1
ATOM 5433 O O . GLU C 1 194 ? -20.572 -30.290 -38.870 1.00 15.35 201 GLU C O 1
ATOM 5439 N N . THR C 1 195 ? -19.223 -29.221 -40.327 1.00 14.44 202 THR C N 1
ATOM 5440 C CA . THR C 1 195 ? -20.340 -28.775 -41.149 1.00 13.78 202 THR C CA 1
ATOM 5441 C C . THR C 1 195 ? -19.864 -28.485 -42.548 1.00 13.76 202 THR C C 1
ATOM 5442 O O . THR C 1 195 ? -18.683 -28.222 -42.751 1.00 15.53 202 THR C O 1
ATOM 5446 N N . ALA C 1 196 ? -20.794 -28.453 -43.486 1.00 14.25 203 ALA C N 1
ATOM 5447 C CA . ALA C 1 196 ? -20.574 -27.858 -44.790 1.00 16.27 203 ALA C CA 1
ATOM 5448 C C . ALA C 1 196 ? -21.173 -26.449 -44.893 1.00 15.80 203 ALA C C 1
ATOM 5449 O O . ALA C 1 196 ? -20.912 -25.740 -45.857 1.00 17.32 203 ALA C O 1
ATOM 5451 N N . ASP C 1 197 ? -22.012 -26.070 -43.933 1.00 15.57 204 ASP C N 1
ATOM 5452 C CA . ASP C 1 197 ? -22.869 -24.893 -44.028 1.00 16.08 204 ASP C CA 1
ATOM 5453 C C . ASP C 1 197 ? -22.609 -23.909 -42.878 1.00 14.77 204 ASP C C 1
ATOM 5454 O O . ASP C 1 197 ? -23.249 -23.968 -41.808 1.00 14.92 204 ASP C O 1
ATOM 5459 N N . LEU C 1 198 ? -21.664 -22.998 -43.099 1.00 14.41 205 LEU C N 1
ATOM 5460 C CA . LEU C 1 198 ? -21.311 -22.022 -42.075 1.00 13.44 205 LEU C CA 1
ATOM 5461 C C . LEU C 1 198 ? -22.384 -20.998 -41.817 1.00 13.73 205 LEU C C 1
ATOM 5462 O O . LEU C 1 198 ? -22.408 -20.430 -40.730 1.00 14.08 205 LEU C O 1
ATOM 5467 N N . ALA C 1 199 ? -23.255 -20.735 -42.796 1.00 13.47 206 ALA C N 1
ATOM 5468 C CA . ALA C 1 199 ? -24.432 -19.886 -42.544 1.00 13.84 206 ALA C CA 1
ATOM 5469 C C . ALA C 1 199 ? -25.316 -20.525 -41.477 1.00 14.18 206 ALA C C 1
ATOM 5470 O O . ALA C 1 199 ? -25.790 -19.877 -40.548 1.00 14.33 206 ALA C O 1
ATOM 5472 N N . ALA C 1 200 ? -25.549 -21.828 -41.617 1.00 14.61 207 ALA C N 1
ATOM 5473 C CA . ALA C 1 200 ? -26.308 -22.549 -40.610 1.00 15.40 207 ALA C CA 1
ATOM 5474 C C . ALA C 1 200 ? -25.593 -22.524 -39.261 1.00 13.89 207 ALA C C 1
ATOM 5475 O O . ALA C 1 200 ? -26.225 -22.327 -38.227 1.00 13.96 207 ALA C O 1
ATOM 5477 N N . PHE C 1 201 ? -24.267 -22.683 -39.291 1.00 13.11 208 PHE C N 1
ATOM 5478 C CA . PHE C 1 201 ? -23.492 -22.701 -38.049 1.00 12.28 208 PHE C CA 1
ATOM 5479 C C . PHE C 1 201 ? -23.591 -21.376 -37.287 1.00 13.17 208 PHE C C 1
ATOM 5480 O O . PHE C 1 201 ? -23.782 -21.351 -36.078 1.00 13.79 208 PHE C O 1
ATOM 5488 N N . ASN C 1 202 ? -23.498 -20.273 -38.012 1.00 12.92 209 ASN C N 1
ATOM 5489 C CA . ASN C 1 202 ? -23.686 -18.961 -37.423 1.00 13.23 209 ASN C CA 1
ATOM 5490 C C . ASN C 1 202 ? -25.075 -18.849 -36.799 1.00 13.38 209 ASN C C 1
ATOM 5491 O O . ASN C 1 202 ? -25.216 -18.354 -35.683 1.00 13.14 209 ASN C O 1
ATOM 5496 N N . ASN C 1 203 ? -26.101 -19.329 -37.508 1.00 13.04 210 ASN C N 1
ATOM 5497 C CA . ASN C 1 203 ? -27.456 -19.299 -36.936 1.00 13.35 210 ASN C CA 1
ATOM 5498 C C . ASN C 1 203 ? -27.607 -20.169 -35.687 1.00 14.02 210 ASN C C 1
ATOM 5499 O O . ASN C 1 203 ? -28.289 -19.776 -34.733 1.00 14.43 210 ASN C O 1
ATOM 5504 N N . LEU C 1 204 ? -26.948 -21.326 -35.668 1.00 12.97 211 LEU C N 1
ATOM 5505 C CA . LEU C 1 204 ? -26.983 -22.199 -34.516 1.00 13.56 211 LEU C CA 1
ATOM 5506 C C . LEU C 1 204 ? -26.369 -21.489 -33.282 1.00 12.36 211 LEU C C 1
ATOM 5507 O O . LEU C 1 204 ? -26.945 -21.491 -32.184 1.00 13.81 211 LEU C O 1
ATOM 5512 N N . LEU C 1 205 ? -25.210 -20.859 -33.459 1.00 12.83 212 LEU C N 1
ATOM 5513 C CA A LEU C 1 205 ? -24.564 -20.215 -32.314 0.70 12.72 212 LEU C CA 1
ATOM 5514 C CA B LEU C 1 205 ? -24.523 -20.198 -32.369 0.30 13.57 212 LEU C CA 1
ATOM 5515 C C . LEU C 1 205 ? -25.317 -18.975 -31.844 1.00 12.51 212 LEU C C 1
ATOM 5516 O O . LEU C 1 205 ? -25.348 -18.693 -30.643 1.00 13.92 212 LEU C O 1
ATOM 5525 N N . ILE C 1 206 ? -25.939 -18.247 -32.763 1.00 12.99 213 ILE C N 1
ATOM 5526 C CA . ILE C 1 206 ? -26.843 -17.156 -32.374 1.00 13.11 213 ILE C CA 1
ATOM 5527 C C . ILE C 1 206 ? -27.971 -17.708 -31.509 1.00 14.29 213 ILE C C 1
ATOM 5528 O O . ILE C 1 206 ? -28.302 -17.122 -30.493 1.00 14.61 213 ILE C O 1
ATOM 5533 N N . ALA C 1 207 ? -28.554 -18.847 -31.900 1.00 13.61 214 ALA C N 1
ATOM 5534 C CA . ALA C 1 207 ? -29.624 -19.443 -31.093 1.00 14.54 214 ALA C CA 1
ATOM 5535 C C . ALA C 1 207 ? -29.153 -19.721 -29.669 1.00 14.64 214 ALA C C 1
ATOM 5536 O O . ALA C 1 207 ? -29.874 -19.482 -28.719 1.00 15.60 214 ALA C O 1
ATOM 5538 N N . LEU C 1 208 ? -27.923 -20.214 -29.537 1.00 13.94 215 LEU C N 1
ATOM 5539 C CA . LEU C 1 208 ? -27.369 -20.501 -28.206 1.00 14.47 215 LEU C CA 1
ATOM 5540 C C . LEU C 1 208 ? -26.983 -19.243 -27.429 1.00 13.78 215 LEU C C 1
ATOM 5541 O O . LEU C 1 208 ? -27.046 -19.217 -26.201 1.00 14.98 215 LEU C O 1
ATOM 5546 N N . ALA C 1 209 ? -26.608 -18.180 -28.131 1.00 14.06 216 ALA C N 1
ATOM 5547 C CA . ALA C 1 209 ? -26.307 -16.930 -27.434 1.00 14.22 216 ALA C CA 1
ATOM 5548 C C . ALA C 1 209 ? -27.528 -16.374 -26.697 1.00 13.95 216 ALA C C 1
ATOM 5549 O O . ALA C 1 209 ? -27.399 -15.682 -25.684 1.00 13.81 216 ALA C O 1
ATOM 5551 N N . LYS C 1 210 ? -28.713 -16.692 -27.228 1.00 13.67 217 LYS C N 1
ATOM 5552 C CA . LYS C 1 210 ? -29.972 -16.135 -26.748 1.00 14.51 217 LYS C CA 1
ATOM 5553 C C . LYS C 1 210 ? -30.596 -16.837 -25.540 1.00 15.06 217 LYS C C 1
ATOM 5554 O O . LYS C 1 210 ? -31.621 -16.369 -25.040 1.00 17.45 217 LYS C O 1
ATOM 5560 N N . VAL C 1 211 ? -30.015 -17.945 -25.085 1.00 14.67 218 VAL C N 1
ATOM 5561 C CA . VAL C 1 211 ? -30.568 -18.673 -23.949 1.00 15.13 218 VAL C CA 1
ATOM 5562 C C . VAL C 1 211 ? -29.909 -18.310 -22.626 1.00 15.07 218 VAL C C 1
ATOM 5563 O O . VAL C 1 211 ? -28.750 -17.857 -22.610 1.00 14.44 218 VAL C O 1
ATOM 5567 N N . PRO C 1 212 ? -30.612 -18.533 -21.496 1.00 15.32 219 PRO C N 1
ATOM 5568 C CA . PRO C 1 212 ? -30.035 -18.091 -20.226 1.00 16.35 219 PRO C CA 1
ATOM 5569 C C . PRO C 1 212 ? -28.731 -18.750 -19.817 1.00 15.25 219 PRO C C 1
ATOM 5570 O O . PRO C 1 212 ? -27.934 -18.145 -19.107 1.00 16.66 219 PRO C O 1
ATOM 5574 N N . GLU C 1 213 ? -28.486 -19.973 -20.303 1.00 15.11 220 GLU C N 1
ATOM 5575 C CA . GLU C 1 213 ? -27.190 -20.633 -20.068 1.00 15.41 220 GLU C CA 1
ATOM 5576 C C . GLU C 1 213 ? -26.026 -19.710 -20.449 1.00 14.52 220 GLU C C 1
ATOM 5577 O O . GLU C 1 213 ? -24.997 -19.694 -19.761 1.00 15.26 220 GLU C O 1
ATOM 5583 N N . ASN C 1 214 ? -26.202 -18.937 -21.524 1.00 13.45 221 ASN C N 1
ATOM 5584 C CA . ASN C 1 214 ? -25.107 -18.131 -22.051 1.00 13.74 221 ASN C CA 1
ATOM 5585 C C . ASN C 1 214 ? -24.671 -17.040 -21.055 1.00 14.57 221 ASN C C 1
ATOM 5586 O O . ASN C 1 214 ? -23.530 -16.594 -21.098 1.00 14.77 221 ASN C O 1
ATOM 5591 N N . THR C 1 215 ? -25.554 -16.662 -20.132 1.00 13.90 222 THR C N 1
ATOM 5592 C CA . THR C 1 215 ? -25.186 -15.702 -19.087 1.00 15.03 222 THR C CA 1
ATOM 5593 C C . THR C 1 215 ? -24.115 -16.204 -18.133 1.00 16.37 222 THR C C 1
ATOM 5594 O O . THR C 1 215 ? -23.521 -15.419 -17.403 1.00 18.25 222 THR C O 1
ATOM 5598 N N . HIS C 1 216 ? -23.813 -17.503 -18.202 1.00 14.39 223 HIS C N 1
ATOM 5599 C CA . HIS C 1 216 ? -22.831 -18.112 -17.331 1.00 14.13 223 HIS C CA 1
ATOM 5600 C C . HIS C 1 216 ? -21.483 -18.351 -17.982 1.00 14.25 223 HIS C C 1
ATOM 5601 O O . HIS C 1 216 ? -20.562 -18.813 -17.307 1.00 14.59 223 HIS C O 1
ATOM 5608 N N . HIS C 1 217 ? -21.344 -18.035 -19.272 1.00 13.73 224 HIS C N 1
ATOM 5609 C CA . HIS C 1 217 ? -20.065 -18.320 -19.930 1.00 13.43 224 HIS C CA 1
ATOM 5610 C C . HIS C 1 217 ? -19.006 -17.289 -19.609 1.00 14.35 224 HIS C C 1
ATOM 5611 O O . HIS C 1 217 ? -19.223 -16.107 -19.855 1.00 16.14 224 HIS C O 1
ATOM 5618 N N . VAL C 1 218 ? -17.857 -17.755 -19.132 1.00 13.29 225 VAL C N 1
ATOM 5619 C CA . VAL C 1 218 ? -16.656 -16.943 -18.987 1.00 14.23 225 VAL C CA 1
ATOM 5620 C C . VAL C 1 218 ? -15.637 -17.248 -20.080 1.00 14.89 225 VAL C C 1
ATOM 5621 O O . VAL C 1 218 ? -14.717 -16.457 -20.312 1.00 17.49 225 VAL C O 1
ATOM 5625 N N . ARG C 1 219 ? -15.814 -18.377 -20.775 1.00 13.00 226 ARG C N 1
ATOM 5626 C CA . ARG C 1 219 ? -15.036 -18.661 -22.001 1.00 12.68 226 ARG C CA 1
ATOM 5627 C C . ARG C 1 219 ? -16.015 -19.323 -22.953 1.00 13.57 226 ARG C C 1
ATOM 5628 O O . ARG C 1 219 ? -16.771 -20.189 -22.528 1.00 12.56 226 ARG C O 1
ATOM 5636 N N . TRP C 1 220 ? -16.016 -18.884 -24.203 1.00 13.69 227 TRP C N 1
ATOM 5637 C CA . TRP C 1 220 ? -16.933 -19.380 -25.225 1.00 14.46 227 TRP C CA 1
ATOM 5638 C C . TRP C 1 220 ? -16.268 -19.130 -26.567 1.00 14.26 227 TRP C C 1
ATOM 5639 O O . TRP C 1 220 ? -16.761 -18.387 -27.414 1.00 16.19 227 TRP C O 1
ATOM 5650 N N . GLY C 1 221 ? -15.093 -19.742 -26.709 1.00 12.48 228 GLY C N 1
ATOM 5651 C CA . GLY C 1 221 ? -14.140 -19.435 -27.769 1.00 13.72 228 GLY C CA 1
ATOM 5652 C C . GLY C 1 221 ? -12.798 -19.053 -27.159 1.00 12.79 228 GLY C C 1
ATOM 5653 O O . GLY C 1 221 ? -12.337 -19.692 -26.218 1.00 12.96 228 GLY C O 1
ATOM 5654 N N . ASN C 1 222 ? -12.135 -18.056 -27.745 1.00 13.58 229 ASN C N 1
ATOM 5655 C CA A ASN C 1 222 ? -10.852 -17.551 -27.246 0.60 14.30 229 ASN C CA 1
ATOM 5656 C CA B ASN C 1 222 ? -10.845 -17.553 -27.241 0.40 14.02 229 ASN C CA 1
ATOM 5657 C C . ASN C 1 222 ? -9.831 -18.688 -27.061 1.00 13.59 229 ASN C C 1
ATOM 5658 O O . ASN C 1 222 ? -9.306 -18.914 -25.968 1.00 14.58 229 ASN C O 1
ATOM 5667 N N . PRO C 1 223 ? -9.525 -19.386 -28.160 1.00 14.21 230 PRO C N 1
ATOM 5668 C CA . PRO C 1 223 ? -9.935 -19.125 -29.516 1.00 13.54 230 PRO C CA 1
ATOM 5669 C C . PRO C 1 223 ? -11.186 -19.847 -29.988 1.00 13.41 230 PRO C C 1
ATOM 5670 O O . PRO C 1 223 ? -11.472 -20.962 -29.526 1.00 14.51 230 PRO C O 1
ATOM 5674 N N . THR C 1 224 ? -11.925 -19.226 -30.904 1.00 13.45 231 THR C N 1
ATOM 5675 C CA . THR C 1 224 ? -12.861 -19.974 -31.755 1.00 13.90 231 THR C CA 1
ATOM 5676 C C . THR C 1 224 ? -12.051 -20.493 -32.946 1.00 13.85 231 THR C C 1
ATOM 5677 O O . THR C 1 224 ? -11.631 -19.699 -33.784 1.00 16.60 231 THR C O 1
ATOM 5681 N N . VAL C 1 225 ? -11.784 -21.803 -33.002 1.00 12.63 232 VAL C N 1
ATOM 5682 C CA . VAL C 1 225 ? -10.894 -22.356 -34.024 1.00 13.94 232 VAL C CA 1
ATOM 5683 C C . VAL C 1 225 ? -11.743 -22.776 -35.213 1.00 13.98 232 VAL C C 1
ATOM 5684 O O . VAL C 1 225 ? -12.600 -23.644 -35.083 1.00 17.49 232 VAL C O 1
ATOM 5688 N N . LEU C 1 226 ? -11.525 -22.145 -36.351 1.00 13.23 233 LEU C N 1
ATOM 5689 C CA . LEU C 1 226 ? -12.244 -22.435 -37.607 1.00 13.08 233 LEU C CA 1
ATOM 5690 C C . LEU C 1 226 ? -11.233 -22.973 -38.615 1.00 13.61 233 LEU C C 1
ATOM 5691 O O . LEU C 1 226 ? -10.196 -22.351 -38.842 1.00 13.29 233 LEU C O 1
ATOM 5696 N N . GLY C 1 227 ? -11.530 -24.132 -39.228 1.00 13.92 234 GLY C N 1
ATOM 5697 C CA . GLY C 1 227 ? -10.623 -24.697 -40.192 1.00 14.95 234 GLY C CA 1
ATOM 5698 C C . GLY C 1 227 ? -11.362 -25.479 -41.265 1.00 14.04 234 GLY C C 1
ATOM 5699 O O . GLY C 1 227 ? -12.571 -25.648 -41.209 1.00 14.48 234 GLY C O 1
ATOM 5700 N N . THR C 1 228 ? -10.597 -25.940 -42.251 1.00 14.05 235 THR C N 1
ATOM 5701 C CA . THR C 1 228 ? -11.105 -26.893 -43.232 1.00 14.85 235 THR C CA 1
ATOM 5702 C C . THR C 1 228 ? -10.541 -28.287 -42.951 1.00 15.58 235 THR C C 1
ATOM 5703 O O . THR C 1 228 ? -9.369 -28.475 -42.587 1.00 14.93 235 THR C O 1
ATOM 5707 N N . ILE C 1 229 ? -11.426 -29.259 -43.132 1.00 15.49 236 ILE C N 1
ATOM 5708 C CA . ILE C 1 229 ? -11.064 -30.676 -43.027 1.00 15.93 236 ILE C CA 1
ATOM 5709 C C . ILE C 1 229 ? -10.134 -31.006 -44.188 1.00 17.16 236 ILE C C 1
ATOM 5710 O O . ILE C 1 229 ? -10.461 -30.704 -45.338 1.00 17.89 236 ILE C O 1
ATOM 5715 N N . GLN C 1 230 ? -8.972 -31.577 -43.882 1.00 17.32 237 GLN C N 1
ATOM 5716 C CA . GLN C 1 230 ? -8.021 -32.008 -44.896 1.00 17.67 237 GLN C CA 1
ATOM 5717 C C . GLN C 1 230 ? -7.422 -33.342 -44.520 1.00 18.88 237 GLN C C 1
ATOM 5718 O O . GLN C 1 230 ? -7.232 -33.647 -43.348 1.00 20.22 237 GLN C O 1
ATOM 5724 N N . SER C 1 231 ? -7.041 -34.113 -45.537 1.00 18.27 238 SER C N 1
ATOM 5725 C CA . SER C 1 231 ? -6.202 -35.257 -45.258 1.00 19.20 238 SER C CA 1
ATOM 5726 C C . SER C 1 231 ? -4.830 -34.803 -44.760 1.00 19.55 238 SER C C 1
ATOM 5727 O O . SER C 1 231 ? -4.371 -33.667 -45.022 1.00 18.11 238 SER C O 1
ATOM 5730 N N . ALA C 1 232 ? -4.146 -35.672 -44.035 1.00 19.84 239 ALA C N 1
ATOM 5731 C CA . ALA C 1 232 ? -2.825 -35.328 -43.562 1.00 18.26 239 ALA C CA 1
ATOM 5732 C C . ALA C 1 232 ? -1.860 -34.981 -44.713 1.00 19.00 239 ALA C C 1
ATOM 5733 O O . ALA C 1 232 ? -1.109 -34.023 -44.633 1.00 19.92 239 ALA C O 1
ATOM 5735 N N . ASP C 1 233 ? -1.939 -35.729 -45.805 1.00 20.20 240 ASP C N 1
ATOM 5736 C CA . ASP C 1 233 ? -1.118 -35.449 -46.958 1.00 21.41 240 ASP C CA 1
ATOM 5737 C C . ASP C 1 233 ? -1.360 -34.047 -47.528 1.00 20.40 240 ASP C C 1
ATOM 5738 O O . ASP C 1 233 ? -0.411 -33.306 -47.789 1.00 21.68 240 ASP C O 1
ATOM 5743 N N . VAL C 1 234 ? -2.626 -33.717 -47.748 1.00 19.95 241 VAL C N 1
ATOM 5744 C CA . VAL C 1 234 ? -2.970 -32.415 -48.302 1.00 19.00 241 VAL C CA 1
ATOM 5745 C C . VAL C 1 234 ? -2.571 -31.301 -47.345 1.00 19.44 241 VAL C C 1
ATOM 5746 O O . VAL C 1 234 ? -2.020 -30.251 -47.768 1.00 19.71 241 VAL C O 1
ATOM 5750 N N . LEU C 1 235 ? -2.809 -31.526 -46.053 1.00 18.48 242 LEU C N 1
ATOM 5751 C CA . LEU C 1 235 ? -2.471 -30.509 -45.059 1.00 18.26 242 LEU C CA 1
ATOM 5752 C C . LEU C 1 235 ? -0.982 -30.201 -45.109 1.00 18.03 242 LEU C C 1
ATOM 5753 O O . LEU C 1 235 ? -0.562 -29.044 -45.233 1.00 18.75 242 LEU C O 1
ATOM 5758 N N . VAL C 1 236 ? -0.163 -31.231 -45.016 1.00 18.90 243 VAL C N 1
ATOM 5759 C CA . VAL C 1 236 ? 1.278 -31.001 -44.944 1.00 18.74 243 VAL C CA 1
ATOM 5760 C C . VAL C 1 236 ? 1.825 -30.466 -46.289 1.00 19.46 243 VAL C C 1
ATOM 5761 O O . VAL C 1 236 ? 2.642 -29.549 -46.303 1.00 22.11 243 VAL C O 1
ATOM 5765 N N . LYS C 1 237 ? 1.333 -30.983 -47.416 1.00 18.97 244 LYS C N 1
ATOM 5766 C CA . LYS C 1 237 ? 1.738 -30.438 -48.724 1.00 21.41 244 LYS C CA 1
ATOM 5767 C C . LYS C 1 237 ? 1.390 -28.938 -48.833 1.00 20.99 244 LYS C C 1
ATOM 5768 O O . LYS C 1 237 ? 2.182 -28.121 -49.349 1.00 22.70 244 LYS C O 1
ATOM 5774 N N . THR C 1 238 ? 0.204 -28.577 -48.337 1.00 18.81 245 THR C N 1
ATOM 5775 C CA . THR C 1 238 ? -0.263 -27.198 -48.425 1.00 18.98 245 THR C CA 1
ATOM 5776 C C . THR C 1 238 ? 0.662 -26.277 -47.639 1.00 18.58 245 THR C C 1
ATOM 5777 O O . THR C 1 238 ? 1.098 -25.229 -48.156 1.00 20.84 245 THR C O 1
ATOM 5781 N N . LEU C 1 239 ? 1.005 -26.670 -46.425 1.00 19.16 246 LEU C N 1
ATOM 5782 C CA . LEU C 1 239 ? 1.885 -25.866 -45.589 1.00 19.39 246 LEU C CA 1
ATOM 5783 C C . LEU C 1 239 ? 3.350 -25.918 -45.969 1.00 22.06 246 LEU C C 1
ATOM 5784 O O . LEU C 1 239 ? 4.143 -25.120 -45.464 1.00 22.93 246 LEU C O 1
ATOM 5789 N N . SER C 1 240 ? 3.701 -26.832 -46.878 1.00 22.28 247 SER C N 1
ATOM 5790 C CA . SER C 1 240 ? 5.078 -27.013 -47.325 1.00 23.84 247 SER C CA 1
ATOM 5791 C C . SER C 1 240 ? 5.335 -26.482 -48.724 1.00 24.91 247 SER C C 1
ATOM 5792 O O . SER C 1 240 ? 6.453 -26.637 -49.223 1.00 27.78 247 SER C O 1
ATOM 5795 N N . GLY C 1 241 ? 4.339 -25.859 -49.356 1.00 25.41 248 GLY C N 1
ATOM 5796 C CA . GLY C 1 241 ? 4.475 -25.426 -50.763 1.00 30.48 248 GLY C CA 1
ATOM 5797 C C . GLY C 1 241 ? 4.645 -26.566 -51.752 1.00 32.73 248 GLY C C 1
ATOM 5798 O O . GLY C 1 241 ? 5.361 -26.431 -52.748 1.00 32.15 248 GLY C O 1
ATOM 5799 N N . MET C 1 242 ? 3.977 -27.691 -51.483 1.00 30.64 249 MET C N 1
ATOM 5800 C CA . MET C 1 242 ? 4.076 -28.905 -52.316 1.00 29.31 249 MET C CA 1
ATOM 5801 C C . MET C 1 242 ? 2.732 -29.370 -52.863 1.00 33.14 249 MET C C 1
ATOM 5802 O O . MET C 1 242 ? 1.701 -28.695 -52.705 1.00 36.27 249 MET C O 1
ATOM 5808 N N . MET D 1 1 ? 30.073 12.407 -4.717 1.00 64.27 8 MET D N 1
ATOM 5809 C CA . MET D 1 1 ? 29.229 11.182 -4.742 1.00 65.94 8 MET D CA 1
ATOM 5810 C C . MET D 1 1 ? 27.862 11.490 -4.143 1.00 55.00 8 MET D C 1
ATOM 5811 O O . MET D 1 1 ? 27.769 12.186 -3.137 1.00 48.99 8 MET D O 1
ATOM 5816 N N . ALA D 1 2 ? 26.795 10.973 -4.755 1.00 39.58 9 ALA D N 1
ATOM 5817 C CA . ALA D 1 2 ? 25.461 11.102 -4.164 1.00 34.58 9 ALA D CA 1
ATOM 5818 C C . ALA D 1 2 ? 25.452 10.458 -2.773 1.00 30.78 9 ALA D C 1
ATOM 5819 O O . ALA D 1 2 ? 26.189 9.508 -2.504 1.00 34.56 9 ALA D O 1
ATOM 5821 N N . ASP D 1 3 ? 24.589 10.960 -1.904 1.00 29.08 10 ASP D N 1
ATOM 5822 C CA . ASP D 1 3 ? 24.507 10.517 -0.503 1.00 26.67 10 ASP D CA 1
ATOM 5823 C C . ASP D 1 3 ? 23.453 9.419 -0.450 1.00 22.66 10 ASP D C 1
ATOM 5824 O O . ASP D 1 3 ? 22.259 9.709 -0.478 1.00 24.20 10 ASP D O 1
ATOM 5829 N N . ARG D 1 4 ? 23.899 8.169 -0.377 1.00 22.43 11 ARG D N 1
ATOM 5830 C CA . ARG D 1 4 ? 22.990 7.021 -0.385 1.00 22.53 11 ARG D CA 1
ATOM 5831 C C . ARG D 1 4 ? 21.961 7.065 0.761 1.00 23.09 11 ARG D C 1
ATOM 5832 O O . ARG D 1 4 ? 20.768 6.892 0.546 1.00 22.21 11 ARG D O 1
ATOM 5840 N N . ALA D 1 5 ? 22.430 7.273 1.978 1.00 23.13 12 ALA D N 1
ATOM 5841 C CA . ALA D 1 5 ? 21.549 7.282 3.118 1.00 24.65 12 ALA D CA 1
ATOM 5842 C C . ALA D 1 5 ? 20.454 8.348 2.984 1.00 24.18 12 ALA D C 1
ATOM 5843 O O . ALA D 1 5 ? 19.272 8.089 3.279 1.00 25.13 12 ALA D O 1
ATOM 5845 N N . LYS D 1 6 ? 20.828 9.520 2.484 1.00 24.63 13 LYS D N 1
ATOM 5846 C CA . LYS D 1 6 ? 19.866 10.601 2.275 1.00 25.56 13 LYS D CA 1
ATOM 5847 C C . LYS D 1 6 ? 18.853 10.221 1.170 1.00 22.33 13 LYS D C 1
ATOM 5848 O O . LYS D 1 6 ? 17.645 10.381 1.357 1.00 23.18 13 LYS D O 1
ATOM 5854 N N . LEU D 1 7 ? 19.341 9.713 0.036 1.00 20.93 14 LEU D N 1
ATOM 5855 C CA . LEU D 1 7 ? 18.440 9.286 -1.052 1.00 19.89 14 LEU D CA 1
ATOM 5856 C C . LEU D 1 7 ? 17.460 8.196 -0.614 1.00 18.93 14 LEU D C 1
ATOM 5857 O O . LEU D 1 7 ? 16.325 8.130 -1.127 1.00 19.60 14 LEU D O 1
ATOM 5862 N N . LEU D 1 8 ? 17.885 7.323 0.300 1.00 19.27 15 LEU D N 1
ATOM 5863 C CA . LEU D 1 8 ? 17.019 6.240 0.775 1.00 20.04 15 LEU D CA 1
ATOM 5864 C C . LEU D 1 8 ? 16.034 6.616 1.869 1.00 19.75 15 LEU D C 1
ATOM 5865 O O . LEU D 1 8 ? 15.139 5.823 2.166 1.00 21.39 15 LEU D O 1
ATOM 5870 N N . THR D 1 9 ? 16.164 7.798 2.471 1.00 20.76 16 THR D N 1
ATOM 5871 C CA . THR D 1 9 ? 15.387 8.107 3.682 1.00 22.26 16 THR D CA 1
ATOM 5872 C C . THR D 1 9 ? 14.674 9.448 3.659 1.00 23.23 16 THR D C 1
ATOM 5873 O O . THR D 1 9 ? 14.127 9.860 4.677 1.00 27.27 16 THR D O 1
ATOM 5877 N N . THR D 1 10 ? 14.680 10.149 2.535 1.00 20.68 17 THR D N 1
ATOM 5878 C CA . THR D 1 10 ? 14.052 11.459 2.464 1.00 19.80 17 THR D CA 1
ATOM 5879 C C . THR D 1 10 ? 12.934 11.540 1.419 1.00 19.80 17 THR D C 1
ATOM 5880 O O . THR D 1 10 ? 12.941 10.783 0.444 1.00 18.84 17 THR D O 1
ATOM 5884 N N . PRO D 1 11 ? 11.948 12.425 1.638 1.00 18.29 18 PRO D N 1
ATOM 5885 C CA . PRO D 1 11 ? 10.959 12.715 0.601 1.00 19.40 18 PRO D CA 1
ATOM 5886 C C . PRO D 1 11 ? 11.543 13.411 -0.621 1.00 18.63 18 PRO D C 1
ATOM 5887 O O . PRO D 1 11 ? 12.604 14.032 -0.566 1.00 20.74 18 PRO D O 1
ATOM 5891 N N . GLY D 1 12 ? 10.829 13.296 -1.737 1.00 17.14 19 GLY D N 1
ATOM 5892 C CA . GLY D 1 12 ? 11.174 13.973 -2.984 1.00 18.96 19 GLY D CA 1
ATOM 5893 C C . GLY D 1 12 ? 12.245 13.282 -3.794 1.00 18.56 19 GLY D C 1
ATOM 5894 O O . GLY D 1 12 ? 12.875 13.879 -4.645 1.00 22.80 19 GLY D O 1
ATOM 5895 N N . VAL D 1 13 ? 12.471 12.014 -3.506 1.00 14.28 20 VAL D N 1
ATOM 5896 C CA . VAL D 1 13 ? 13.414 11.201 -4.276 1.00 15.80 20 VAL D CA 1
ATOM 5897 C C . VAL D 1 13 ? 12.637 10.306 -5.251 1.00 15.32 20 VAL D C 1
ATOM 5898 O O . VAL D 1 13 ? 11.638 9.682 -4.874 1.00 16.15 20 VAL D O 1
ATOM 5902 N N . PHE D 1 14 ? 13.116 10.237 -6.475 1.00 14.82 21 PHE D N 1
ATOM 5903 C CA . PHE D 1 14 ? 12.551 9.342 -7.463 1.00 15.51 21 PHE D CA 1
ATOM 5904 C C . PHE D 1 14 ? 13.184 7.964 -7.347 1.00 15.62 21 PHE D C 1
ATOM 5905 O O . PHE D 1 14 ? 14.415 7.842 -7.305 1.00 15.99 21 PHE D O 1
ATOM 5913 N N . GLY D 1 15 ? 12.326 6.949 -7.282 1.00 13.78 22 GLY D N 1
ATOM 5914 C CA . GLY D 1 15 ? 12.730 5.552 -7.379 1.00 14.67 22 GLY D CA 1
ATOM 5915 C C . GLY D 1 15 ? 12.338 5.003 -8.735 1.00 14.12 22 GLY D C 1
ATOM 5916 O O . GLY D 1 15 ? 11.189 5.149 -9.168 1.00 17.38 22 GLY D O 1
ATOM 5917 N N . ASN D 1 16 ? 13.287 4.329 -9.373 1.00 12.68 23 ASN D N 1
ATOM 5918 C CA . ASN D 1 16 ? 13.105 3.771 -10.691 1.00 13.36 23 ASN D CA 1
ATOM 5919 C C . ASN D 1 16 ? 13.411 2.295 -10.584 1.00 13.85 23 ASN D C 1
ATOM 5920 O O . ASN D 1 16 ? 14.539 1.902 -10.247 1.00 13.88 23 ASN D O 1
ATOM 5925 N N . PHE D 1 17 ? 12.391 1.492 -10.846 1.00 13.36 24 PHE D N 1
ATOM 5926 C CA . PHE D 1 17 ? 12.476 0.020 -10.764 1.00 13.06 24 PHE D CA 1
ATOM 5927 C C . PHE D 1 17 ? 12.390 -0.569 -12.145 1.00 13.80 24 PHE D C 1
ATOM 5928 O O . PHE D 1 17 ? 11.450 -0.242 -12.868 1.00 15.78 24 PHE D O 1
ATOM 5936 N N . SER D 1 18 ? 13.327 -1.442 -12.520 1.00 12.93 25 SER D N 1
ATOM 5937 C CA . SER D 1 18 ? 13.261 -2.068 -13.834 1.00 13.74 25 SER D CA 1
ATOM 5938 C C . SER D 1 18 ? 13.708 -3.519 -13.752 1.00 13.69 25 SER D C 1
ATOM 5939 O O . SER D 1 18 ? 14.676 -3.839 -13.049 1.00 13.88 25 SER D O 1
ATOM 5942 N N . THR D 1 19 ? 12.955 -4.380 -14.442 1.00 12.87 26 THR D N 1
ATOM 5943 C CA . THR D 1 19 ? 13.270 -5.791 -14.504 1.00 12.45 26 THR D CA 1
ATOM 5944 C C . THR D 1 19 ? 13.576 -6.167 -15.937 1.00 12.18 26 THR D C 1
ATOM 5945 O O . THR D 1 19 ? 12.977 -5.630 -16.881 1.00 13.82 26 THR D O 1
ATOM 5949 N N . TYR D 1 20 ? 14.460 -7.142 -16.103 1.00 11.91 27 TYR D N 1
ATOM 5950 C CA . TYR D 1 20 ? 14.941 -7.546 -17.416 1.00 12.89 27 TYR D CA 1
ATOM 5951 C C . TYR D 1 20 ? 15.077 -9.056 -17.511 1.00 12.44 27 TYR D C 1
ATOM 5952 O O . TYR D 1 20 ? 15.470 -9.711 -16.534 1.00 13.80 27 TYR D O 1
ATOM 5961 N N . LYS D 1 21 ? 14.813 -9.585 -18.705 1.00 13.10 28 LYS D N 1
ATOM 5962 C CA . LYS D 1 21 ? 15.211 -10.954 -19.066 1.00 13.91 28 LYS D CA 1
ATOM 5963 C C . LYS D 1 21 ? 16.502 -10.904 -19.871 1.00 14.69 28 LYS D C 1
ATOM 5964 O O . LYS D 1 21 ? 16.667 -10.037 -20.719 1.00 16.57 28 LYS D O 1
ATOM 5970 N N . VAL D 1 22 ? 17.398 -11.848 -19.614 1.00 14.85 29 VAL D N 1
ATOM 5971 C CA . VAL D 1 22 ? 18.584 -12.007 -20.431 1.00 16.79 29 VAL D CA 1
ATOM 5972 C C . VAL D 1 22 ? 18.259 -12.839 -21.655 1.00 16.87 29 VAL D C 1
ATOM 5973 O O . VAL D 1 22 ? 17.689 -13.948 -21.536 1.00 19.20 29 VAL D O 1
ATOM 5977 N N . ARG D 1 23 ? 18.581 -12.284 -22.828 1.00 16.80 30 ARG D N 1
ATOM 5978 C CA . ARG D 1 23 ? 18.291 -12.953 -24.086 1.00 18.11 30 ARG D CA 1
ATOM 5979 C C . ARG D 1 23 ? 19.054 -14.246 -24.226 1.00 20.22 30 ARG D C 1
ATOM 5980 O O . ARG D 1 23 ? 20.178 -14.395 -23.717 1.00 20.52 30 ARG D O 1
ATOM 5988 N N . ALA D 1 24 ? 18.425 -15.172 -24.938 1.00 23.34 31 ALA D N 1
ATOM 5989 C CA . ALA D 1 24 ? 18.929 -16.527 -25.073 1.00 27.50 31 ALA D CA 1
ATOM 5990 C C . ALA D 1 24 ? 20.305 -16.557 -25.724 1.00 26.68 31 ALA D C 1
ATOM 5991 O O . ALA D 1 24 ? 21.105 -17.444 -25.451 1.00 30.57 31 ALA D O 1
ATOM 5993 N N . ASP D 1 25 ? 20.580 -15.599 -26.596 1.00 23.59 32 ASP D N 1
ATOM 5994 C CA . ASP D 1 25 ? 21.868 -15.603 -27.289 1.00 26.13 32 ASP D CA 1
ATOM 5995 C C . ASP D 1 25 ? 23.026 -15.007 -26.494 1.00 23.74 32 ASP D C 1
ATOM 5996 O O . ASP D 1 25 ? 24.181 -15.079 -26.946 1.00 24.43 32 ASP D O 1
ATOM 6001 N N . TYR D 1 26 ? 22.757 -14.480 -25.302 1.00 18.93 33 TYR D N 1
ATOM 6002 C CA . TYR D 1 26 ? 23.827 -13.928 -24.470 1.00 19.19 33 TYR D CA 1
ATOM 6003 C C . TYR D 1 26 ? 24.865 -14.991 -24.147 1.00 20.56 33 TYR D C 1
ATOM 6004 O O . TYR D 1 26 ? 26.098 -14.766 -24.301 1.00 21.27 33 TYR D O 1
ATOM 6013 N N . MET D 1 27 ? 24.386 -16.161 -23.723 1.00 19.34 34 MET D N 1
ATOM 6014 C CA . MET D 1 27 ? 25.294 -17.234 -23.326 1.00 22.43 34 MET D CA 1
ATOM 6015 C C . MET D 1 27 ? 25.979 -17.949 -24.498 1.00 21.66 34 MET D C 1
ATOM 6016 O O . MET D 1 27 ? 26.905 -18.723 -24.284 1.00 28.19 34 MET D O 1
ATOM 6021 N N . LYS D 1 28 ? 25.546 -17.662 -25.723 1.00 23.39 35 LYS D N 1
ATOM 6022 C CA . LYS D 1 28 ? 26.235 -18.103 -26.926 1.00 24.16 35 LYS D CA 1
ATOM 6023 C C . LYS D 1 28 ? 27.457 -17.226 -27.244 1.00 23.71 35 LYS D C 1
ATOM 6024 O O . LYS D 1 28 ? 28.276 -17.616 -28.071 1.00 27.62 35 LYS D O 1
ATOM 6030 N N . LEU D 1 29 ? 27.600 -16.061 -26.602 1.00 22.41 36 LEU D N 1
ATOM 6031 C CA . LEU D 1 29 ? 28.735 -15.178 -26.872 1.00 23.76 36 LEU D CA 1
ATOM 6032 C C . LEU D 1 29 ? 30.030 -15.819 -26.409 1.00 22.62 36 LEU D C 1
ATOM 6033 O O . LEU D 1 29 ? 30.037 -16.550 -25.423 1.00 21.95 36 LEU D O 1
ATOM 6038 N N . PRO D 1 30 ? 31.146 -15.494 -27.073 1.00 23.11 37 PRO D N 1
ATOM 6039 C CA . PRO D 1 30 ? 32.441 -15.971 -26.574 1.00 23.72 37 PRO D CA 1
ATOM 6040 C C . PRO D 1 30 ? 32.707 -15.590 -25.128 1.00 21.94 37 PRO D C 1
ATOM 6041 O O . PRO D 1 30 ? 32.299 -14.525 -24.658 1.00 21.52 37 PRO D O 1
ATOM 6045 N N . ALA D 1 31 ? 33.394 -16.470 -24.420 1.00 20.64 38 ALA D N 1
ATOM 6046 C CA . ALA D 1 31 ? 33.686 -16.263 -23.018 1.00 21.64 38 ALA D CA 1
ATOM 6047 C C . ALA D 1 31 ? 34.382 -14.938 -22.731 1.00 19.79 38 ALA D C 1
ATOM 6048 O O . ALA D 1 31 ? 34.059 -14.271 -21.750 1.00 20.99 38 ALA D O 1
ATOM 6050 N N . ALA D 1 32 ? 35.311 -14.525 -23.605 1.00 21.69 39 ALA D N 1
ATOM 6051 C CA . ALA D 1 32 ? 36.042 -13.278 -23.352 1.00 21.97 39 ALA D CA 1
ATOM 6052 C C . ALA D 1 32 ? 35.117 -12.067 -23.379 1.00 23.84 39 ALA D C 1
ATOM 6053 O O . ALA D 1 32 ? 35.302 -11.080 -22.657 1.00 23.66 39 ALA D O 1
ATOM 6055 N N . GLU D 1 33 ? 34.114 -12.150 -24.236 1.00 23.43 40 GLU D N 1
ATOM 6056 C CA . GLU D 1 33 ? 33.112 -11.089 -24.326 1.00 23.18 40 GLU D CA 1
ATOM 6057 C C . GLU D 1 33 ? 32.283 -11.015 -23.021 1.00 20.92 40 GLU D C 1
ATOM 6058 O O . GLU D 1 33 ? 32.033 -9.937 -22.471 1.00 22.99 40 GLU D O 1
ATOM 6064 N N . ARG D 1 34 ? 31.865 -12.175 -22.519 1.00 19.31 41 ARG D N 1
ATOM 6065 C CA . ARG D 1 34 ? 31.133 -12.241 -21.259 1.00 20.58 41 ARG D CA 1
ATOM 6066 C C . ARG D 1 34 ? 31.956 -11.906 -20.030 1.00 20.58 41 ARG D C 1
ATOM 6067 O O . ARG D 1 34 ? 31.447 -11.305 -19.081 1.00 21.63 41 ARG D O 1
ATOM 6075 N N . LYS D 1 35 ? 33.242 -12.255 -20.048 1.00 22.05 42 LYS D N 1
ATOM 6076 C CA . LYS D 1 35 ? 34.101 -11.971 -18.918 1.00 21.95 42 LYS D CA 1
ATOM 6077 C C . LYS D 1 35 ? 34.210 -10.466 -18.672 1.00 22.15 42 LYS D C 1
ATOM 6078 O O . LYS D 1 35 ? 34.343 -10.030 -17.558 1.00 22.77 42 LYS D O 1
ATOM 6084 N N . ALA D 1 36 ? 34.089 -9.682 -19.733 1.00 21.37 43 ALA D N 1
ATOM 6085 C CA . ALA D 1 36 ? 34.219 -8.224 -19.650 1.00 23.58 43 ALA D CA 1
ATOM 6086 C C . ALA D 1 36 ? 32.968 -7.535 -19.093 1.00 22.92 43 ALA D C 1
ATOM 6087 O O . ALA D 1 36 ? 33.026 -6.368 -18.708 1.00 21.82 43 ALA D O 1
ATOM 6089 N N . ALA D 1 37 ? 31.850 -8.252 -19.029 1.00 21.46 44 ALA D N 1
ATOM 6090 C CA . ALA D 1 37 ? 30.582 -7.640 -18.637 1.00 21.43 44 ALA D CA 1
ATOM 6091 C C . ALA D 1 37 ? 30.616 -7.041 -17.226 1.00 19.51 44 ALA D C 1
ATOM 6092 O O . ALA D 1 37 ? 30.128 -5.947 -17.022 1.00 21.22 44 ALA D O 1
ATOM 6094 N N . ALA D 1 38 ? 31.203 -7.741 -16.252 1.00 19.95 45 ALA D N 1
ATOM 6095 C CA . ALA D 1 38 ? 31.135 -7.276 -14.868 1.00 20.36 45 ALA D CA 1
ATOM 6096 C C . ALA D 1 38 ? 31.832 -5.956 -14.680 1.00 21.44 45 ALA D C 1
ATOM 6097 O O . ALA D 1 38 ? 31.318 -5.059 -13.995 1.00 22.75 45 ALA D O 1
ATOM 6099 N N . ALA D 1 39 ? 32.991 -5.797 -15.294 1.00 21.87 46 ALA D N 1
ATOM 6100 C CA . ALA D 1 39 ? 33.691 -4.511 -15.152 1.00 22.71 46 ALA D CA 1
ATOM 6101 C C . ALA D 1 39 ? 32.914 -3.397 -15.867 1.00 21.63 46 ALA D C 1
ATOM 6102 O O . ALA D 1 39 ? 32.890 -2.260 -15.382 1.00 22.27 46 ALA D O 1
ATOM 6104 N N . GLU D 1 40 ? 32.291 -3.721 -17.006 1.00 21.18 47 GLU D N 1
ATOM 6105 C CA . GLU D 1 40 ? 31.472 -2.732 -17.717 1.00 21.35 47 GLU D CA 1
ATOM 6106 C C . GLU D 1 40 ? 30.332 -2.249 -16.823 1.00 19.42 47 GLU D C 1
ATOM 6107 O O . GLU D 1 40 ? 30.046 -1.045 -16.760 1.00 19.72 47 GLU D O 1
ATOM 6113 N N . ALA D 1 41 ? 29.700 -3.176 -16.098 1.00 19.93 48 ALA D N 1
ATOM 6114 C CA . ALA D 1 41 ? 28.629 -2.797 -15.160 1.00 19.74 48 ALA D CA 1
ATOM 6115 C C . ALA D 1 41 ? 29.130 -1.874 -14.059 1.00 20.72 48 ALA D C 1
ATOM 6116 O O . ALA D 1 41 ? 28.498 -0.869 -13.748 1.00 21.93 48 ALA D O 1
ATOM 6118 N N . GLN D 1 42 ? 30.266 -2.208 -13.468 1.00 20.24 49 GLN D N 1
ATOM 6119 C CA . GLN D 1 42 ? 30.848 -1.364 -12.441 1.00 24.20 49 GLN D CA 1
ATOM 6120 C C . GLN D 1 42 ? 31.164 0.042 -12.972 1.00 22.66 49 GLN D C 1
ATOM 6121 O O . GLN D 1 42 ? 30.957 1.041 -12.280 1.00 23.46 49 GLN D O 1
ATOM 6127 N N . MET D 1 43 ? 31.718 0.119 -14.180 1.00 21.90 50 MET D N 1
ATOM 6128 C CA . MET D 1 43 ? 32.082 1.409 -14.759 1.00 21.96 50 MET D CA 1
ATOM 6129 C C . MET D 1 43 ? 30.868 2.296 -14.978 1.00 21.02 50 MET D C 1
ATOM 6130 O O . MET D 1 43 ? 30.945 3.503 -14.756 1.00 22.00 50 MET D O 1
ATOM 6135 N N . VAL D 1 44 ? 29.748 1.720 -15.424 1.00 20.71 51 VAL D N 1
ATOM 6136 C CA . VAL D 1 44 ? 28.574 2.569 -15.645 1.00 20.39 51 VAL D CA 1
ATOM 6137 C C . VAL D 1 44 ? 27.968 3.055 -14.330 1.00 19.11 51 VAL D C 1
ATOM 6138 O O . VAL D 1 44 ? 27.517 4.197 -14.217 1.00 20.29 51 VAL D O 1
ATOM 6142 N N . ILE D 1 45 ? 27.968 2.203 -13.312 1.00 18.58 52 ILE D N 1
ATOM 6143 C CA . ILE D 1 45 ? 27.481 2.633 -11.990 1.00 18.65 52 ILE D CA 1
ATOM 6144 C C . ILE D 1 45 ? 28.384 3.755 -11.442 1.00 21.98 52 ILE D C 1
ATOM 6145 O O . ILE D 1 45 ? 27.929 4.782 -10.932 1.00 22.40 52 ILE D O 1
ATOM 6150 N N . ASP D 1 46 ? 29.683 3.595 -11.604 1.00 21.70 53 ASP D N 1
ATOM 6151 C CA A ASP D 1 46 ? 30.606 4.637 -11.167 0.70 23.73 53 ASP D CA 1
ATOM 6152 C CA B ASP D 1 46 ? 30.640 4.612 -11.179 0.30 23.07 53 ASP D CA 1
ATOM 6153 C C . ASP D 1 46 ? 30.447 5.939 -11.932 1.00 22.71 53 ASP D C 1
ATOM 6154 O O . ASP D 1 46 ? 30.495 7.013 -11.333 1.00 24.03 53 ASP D O 1
ATOM 6163 N N . LYS D 1 47 ? 30.239 5.852 -13.246 1.00 21.95 54 LYS D N 1
ATOM 6164 C CA . LYS D 1 47 ? 30.042 7.043 -14.096 1.00 21.23 54 LYS D CA 1
ATOM 6165 C C . LYS D 1 47 ? 28.925 7.935 -13.551 1.00 21.98 54 LYS D C 1
ATOM 6166 O O . LYS D 1 47 ? 29.013 9.171 -13.592 1.00 23.19 54 LYS D O 1
ATOM 6172 N N . HIS D 1 48 ? 27.878 7.304 -13.027 1.00 19.88 55 HIS D N 1
ATOM 6173 C CA . HIS D 1 48 ? 26.702 8.021 -12.559 1.00 20.14 55 HIS D CA 1
ATOM 6174 C C . HIS D 1 48 ? 26.635 8.241 -11.044 1.00 20.83 55 HIS D C 1
ATOM 6175 O O . HIS D 1 48 ? 25.616 8.690 -10.526 1.00 19.52 55 HIS D O 1
ATOM 6182 N N . LYS D 1 49 ? 27.737 7.989 -10.344 1.00 20.71 56 LYS D N 1
ATOM 6183 C CA . LYS D 1 49 ? 27.719 7.985 -8.884 1.00 22.16 56 LYS D CA 1
ATOM 6184 C C . LYS D 1 49 ? 27.447 9.348 -8.253 1.00 21.50 56 LYS D C 1
ATOM 6185 O O . LYS D 1 49 ? 27.095 9.412 -7.081 1.00 24.06 56 LYS D O 1
ATOM 6191 N N . ASP D 1 50 ? 27.611 10.426 -9.021 1.00 23.12 57 ASP D N 1
ATOM 6192 C CA . ASP D 1 50 ? 27.316 11.764 -8.537 1.00 23.67 57 ASP D CA 1
ATOM 6193 C C . ASP D 1 50 ? 25.841 12.090 -8.487 1.00 23.34 57 ASP D C 1
ATOM 6194 O O . ASP D 1 50 ? 25.444 13.000 -7.737 1.00 24.97 57 ASP D O 1
ATOM 6199 N N . LYS D 1 51 ? 25.026 11.354 -9.256 1.00 21.92 58 LYS D N 1
ATOM 6200 C CA . LYS D 1 51 ? 23.629 11.685 -9.376 1.00 21.79 58 LYS D CA 1
ATOM 6201 C C . LYS D 1 51 ? 22.666 10.570 -8.963 1.00 20.35 58 LYS D C 1
ATOM 6202 O O . LYS D 1 51 ? 21.519 10.863 -8.602 1.00 20.41 58 LYS D O 1
ATOM 6208 N N . VAL D 1 52 ? 23.099 9.308 -9.041 1.00 18.33 59 VAL D N 1
ATOM 6209 C CA . VAL D 1 52 ? 22.200 8.203 -8.765 1.00 16.75 59 VAL D CA 1
ATOM 6210 C C . VAL D 1 52 ? 22.882 7.174 -7.888 1.00 17.61 59 VAL D C 1
ATOM 6211 O O . VAL D 1 52 ? 24.140 7.068 -7.869 1.00 18.17 59 VAL D O 1
ATOM 6215 N N . ILE D 1 53 ? 22.043 6.418 -7.175 1.00 15.61 60 ILE D N 1
ATOM 6216 C CA . ILE D 1 53 ? 22.447 5.161 -6.551 1.00 16.88 60 ILE D CA 1
ATOM 6217 C C . ILE D 1 53 ? 21.701 4.004 -7.215 1.00 16.82 60 ILE D C 1
ATOM 6218 O O . ILE D 1 53 ? 20.582 4.192 -7.746 1.00 17.40 60 ILE D O 1
ATOM 6223 N N . VAL D 1 54 ? 22.344 2.844 -7.192 1.00 16.96 61 VAL D N 1
ATOM 6224 C CA . VAL D 1 54 ? 21.887 1.636 -7.905 1.00 17.68 61 VAL D CA 1
ATOM 6225 C C . VAL D 1 54 ? 22.001 0.424 -6.982 1.00 17.16 61 VAL D C 1
ATOM 6226 O O . VAL D 1 54 ? 23.040 0.215 -6.317 1.00 18.58 61 VAL D O 1
ATOM 6230 N N . ASP D 1 55 ? 20.928 -0.347 -6.937 1.00 14.85 62 ASP D N 1
ATOM 6231 C CA . ASP D 1 55 ? 20.888 -1.656 -6.276 1.00 15.32 62 ASP D CA 1
ATOM 6232 C C . ASP D 1 55 ? 20.511 -2.730 -7.296 1.00 15.55 62 ASP D C 1
ATOM 6233 O O . ASP D 1 55 ? 19.699 -2.470 -8.212 1.00 16.20 62 ASP D O 1
ATOM 6238 N N . THR D 1 56 ? 21.089 -3.925 -7.130 1.00 16.36 63 THR D N 1
ATOM 6239 C CA . THR D 1 56 ? 20.934 -5.048 -8.068 1.00 16.87 63 THR D CA 1
ATOM 6240 C C . THR D 1 56 ? 20.373 -6.252 -7.341 1.00 17.02 63 THR D C 1
ATOM 6241 O O . THR D 1 56 ? 20.732 -6.518 -6.176 1.00 17.24 63 THR D O 1
ATOM 6245 N N . TYR D 1 57 ? 19.495 -6.991 -8.017 1.00 14.88 64 TYR D N 1
ATOM 6246 C CA . TYR D 1 57 ? 18.866 -8.178 -7.422 1.00 14.55 64 TYR D CA 1
ATOM 6247 C C . TYR D 1 57 ? 18.679 -9.235 -8.490 1.00 14.03 64 TYR D C 1
ATOM 6248 O O . TYR D 1 57 ? 18.361 -8.910 -9.653 1.00 15.39 64 TYR D O 1
ATOM 6257 N N . LEU D 1 58 ? 18.855 -10.504 -8.088 1.00 14.21 65 LEU D N 1
ATOM 6258 C CA . LEU D 1 58 ? 18.696 -11.659 -8.988 1.00 15.03 65 LEU D CA 1
ATOM 6259 C C . LEU D 1 58 ? 17.296 -12.242 -8.820 1.00 13.82 65 LEU D C 1
ATOM 6260 O O . LEU D 1 58 ? 16.925 -12.678 -7.742 1.00 14.93 65 LEU D O 1
ATOM 6265 N N . THR D 1 59 ? 16.516 -12.216 -9.897 1.00 14.35 66 THR D N 1
ATOM 6266 C CA . THR D 1 59 ? 15.147 -12.731 -9.865 1.00 13.47 66 THR D CA 1
ATOM 6267 C C . THR D 1 59 ? 14.977 -14.037 -10.634 1.00 14.17 66 THR D C 1
ATOM 6268 O O . THR D 1 59 ? 13.964 -14.718 -10.460 1.00 14.21 66 THR D O 1
ATOM 6272 N N . ARG D 1 60 ? 15.965 -14.418 -11.447 1.00 13.32 67 ARG D N 1
ATOM 6273 C CA . ARG D 1 60 ? 15.931 -15.691 -12.166 1.00 14.24 67 ARG D CA 1
ATOM 6274 C C . ARG D 1 60 ? 15.660 -16.801 -11.163 1.00 14.86 67 ARG D C 1
ATOM 6275 O O . ARG D 1 60 ? 16.307 -16.867 -10.109 1.00 15.74 67 ARG D O 1
ATOM 6283 N N . GLY D 1 61 ? 14.735 -17.673 -11.522 1.00 14.43 68 GLY D N 1
ATOM 6284 C CA . GLY D 1 61 ? 14.418 -18.816 -10.708 1.00 14.63 68 GLY D CA 1
ATOM 6285 C C . GLY D 1 61 ? 13.444 -18.573 -9.576 1.00 14.73 68 GLY D C 1
ATOM 6286 O O . GLY D 1 61 ? 13.071 -19.531 -8.907 1.00 17.75 68 GLY D O 1
ATOM 6287 N N . LEU D 1 62 ? 13.003 -17.329 -9.372 1.00 14.47 69 LEU D N 1
ATOM 6288 C CA . LEU D 1 62 ? 12.010 -17.038 -8.355 1.00 15.12 69 LEU D CA 1
ATOM 6289 C C . LEU D 1 62 ? 10.734 -16.443 -8.949 1.00 14.34 69 LEU D C 1
ATOM 6290 O O . LEU D 1 62 ? 9.851 -16.021 -8.220 1.00 16.72 69 LEU D O 1
ATOM 6295 N N . GLY D 1 63 ? 10.672 -16.371 -10.272 1.00 14.19 70 GLY D N 1
ATOM 6296 C CA . GLY D 1 63 ? 9.493 -15.863 -10.999 1.00 15.03 70 GLY D CA 1
ATOM 6297 C C . GLY D 1 63 ? 9.814 -15.906 -12.471 1.00 15.99 70 GLY D C 1
ATOM 6298 O O . GLY D 1 63 ? 10.994 -16.065 -12.852 1.00 17.14 70 GLY D O 1
ATOM 6299 N N . ALA D 1 64 ? 8.781 -15.789 -13.300 1.00 15.76 71 ALA D N 1
ATOM 6300 C CA . ALA D 1 64 ? 8.946 -15.862 -14.737 1.00 16.57 71 ALA D CA 1
ATOM 6301 C C . ALA D 1 64 ? 8.984 -14.500 -15.409 1.00 15.98 71 ALA D C 1
ATOM 6302 O O . ALA D 1 64 ? 9.157 -14.440 -16.600 1.00 18.24 71 ALA D O 1
ATOM 6304 N N . GLY D 1 65 ? 8.824 -13.424 -14.656 1.00 15.43 72 GLY D N 1
ATOM 6305 C CA . GLY D 1 65 ? 8.797 -12.091 -15.228 1.00 15.91 72 GLY D CA 1
ATOM 6306 C C . GLY D 1 65 ? 10.150 -11.559 -15.636 1.00 14.72 72 GLY D C 1
ATOM 6307 O O . GLY D 1 65 ? 10.240 -10.722 -16.535 1.00 16.12 72 GLY D O 1
ATOM 6308 N N . SER D 1 66 ? 11.198 -12.022 -14.956 1.00 13.80 73 SER D N 1
ATOM 6309 C CA . SER D 1 66 ? 12.503 -11.429 -15.156 1.00 13.84 73 SER D CA 1
ATOM 6310 C C . SER D 1 66 ? 13.641 -12.291 -14.634 1.00 13.81 73 SER D C 1
ATOM 6311 O O . SER D 1 66 ? 13.427 -13.280 -13.934 1.00 15.01 73 SER D O 1
ATOM 6314 N N . ASP D 1 67 ? 14.849 -11.897 -15.045 1.00 14.06 74 ASP D N 1
ATOM 6315 C CA . ASP D 1 67 ? 16.075 -12.454 -14.524 1.00 14.79 74 ASP D CA 1
ATOM 6316 C C . ASP D 1 67 ? 16.803 -11.567 -13.514 1.00 13.80 74 ASP D C 1
ATOM 6317 O O . ASP D 1 67 ? 17.498 -12.089 -12.632 1.00 14.62 74 ASP D O 1
ATOM 6322 N N . TYR D 1 68 ? 16.693 -10.238 -13.650 1.00 13.09 75 TYR D N 1
ATOM 6323 C CA . TYR D 1 68 ? 17.214 -9.330 -12.654 1.00 13.53 75 TYR D CA 1
ATOM 6324 C C . TYR D 1 68 ? 16.407 -8.049 -12.567 1.00 13.63 75 TYR D C 1
ATOM 6325 O O . TYR D 1 68 ? 15.616 -7.723 -13.473 1.00 14.25 75 TYR D O 1
ATOM 6334 N N . LEU D 1 69 ? 16.608 -7.375 -11.436 1.00 13.19 76 LEU D N 1
ATOM 6335 C CA . LEU D 1 69 ? 15.956 -6.143 -11.044 1.00 13.30 76 LEU D CA 1
ATOM 6336 C C . LEU D 1 69 ? 17.014 -5.080 -10.725 1.00 13.91 76 LEU D C 1
ATOM 6337 O O . LEU D 1 69 ? 17.994 -5.374 -10.047 1.00 14.53 76 LEU D O 1
ATOM 6342 N N . LEU D 1 70 ? 16.800 -3.856 -11.220 1.00 13.15 77 LEU D N 1
ATOM 6343 C CA . LEU D 1 70 ? 17.581 -2.678 -10.827 1.00 14.16 77 LEU D CA 1
ATOM 6344 C C . LEU D 1 70 ? 16.676 -1.705 -10.104 1.00 14.01 77 LEU D C 1
ATOM 6345 O O . LEU D 1 70 ? 15.543 -1.440 -10.550 1.00 15.18 77 LEU D O 1
ATOM 6350 N N . ARG D 1 71 ? 17.146 -1.220 -8.964 1.00 13.20 78 ARG D N 1
ATOM 6351 C CA . ARG D 1 71 ? 16.476 -0.143 -8.233 1.00 13.37 78 ARG D CA 1
ATOM 6352 C C . ARG D 1 71 ? 17.435 1.041 -8.244 1.00 14.96 78 ARG D C 1
ATOM 6353 O O . ARG D 1 71 ? 18.556 0.940 -7.727 1.00 16.83 78 ARG D O 1
ATOM 6361 N N . VAL D 1 72 ? 16.984 2.161 -8.818 1.00 14.43 79 VAL D N 1
ATOM 6362 C CA . VAL D 1 72 ? 17.818 3.339 -9.032 1.00 15.00 79 VAL D CA 1
ATOM 6363 C C . VAL D 1 72 ? 17.116 4.545 -8.385 1.00 14.08 79 VAL D C 1
ATOM 6364 O O . VAL D 1 72 ? 15.914 4.754 -8.592 1.00 16.29 79 VAL D O 1
ATOM 6368 N N . HIS D 1 73 ? 17.852 5.331 -7.587 1.00 14.88 80 HIS D N 1
ATOM 6369 C CA . HIS D 1 73 ? 17.300 6.558 -7.003 1.00 14.82 80 HIS D CA 1
ATOM 6370 C C . HIS D 1 73 ? 18.096 7.799 -7.415 1.00 17.15 80 HIS D C 1
ATOM 6371 O O . HIS D 1 73 ? 19.327 7.746 -7.580 1.00 16.55 80 HIS D O 1
ATOM 6378 N N . SER D 1 74 ? 17.358 8.904 -7.548 1.00 15.96 81 SER D N 1
ATOM 6379 C CA . SER D 1 74 ? 17.948 10.222 -7.778 1.00 15.99 81 SER D CA 1
ATOM 6380 C C . SER D 1 74 ? 16.909 11.266 -7.426 1.00 15.66 81 SER D C 1
ATOM 6381 O O . SER D 1 74 ? 15.710 10.998 -7.472 1.00 16.41 81 SER D O 1
ATOM 6384 N N . THR D 1 75 ? 17.349 12.477 -7.140 1.00 16.57 82 THR D N 1
ATOM 6385 C CA . THR D 1 75 ? 16.412 13.594 -7.009 1.00 17.05 82 THR D CA 1
ATOM 6386 C C . THR D 1 75 ? 15.964 14.113 -8.386 1.00 16.49 82 THR D C 1
ATOM 6387 O O . THR D 1 75 ? 15.044 14.923 -8.472 1.00 18.56 82 THR D O 1
ATOM 6391 N N . ASP D 1 76 ? 16.586 13.621 -9.463 1.00 15.94 83 ASP D N 1
ATOM 6392 C CA . ASP D 1 76 ? 16.252 14.029 -10.837 1.00 16.37 83 ASP D CA 1
ATOM 6393 C C . ASP D 1 76 ? 15.792 12.794 -11.594 1.00 14.37 83 ASP D C 1
ATOM 6394 O O . ASP D 1 76 ? 16.569 11.851 -11.800 1.00 16.41 83 ASP D O 1
ATOM 6399 N N . MET D 1 77 ? 14.528 12.781 -11.998 1.00 15.03 84 MET D N 1
ATOM 6400 C CA . MET D 1 77 ? 14.017 11.629 -12.736 1.00 15.06 84 MET D CA 1
ATOM 6401 C C . MET D 1 77 ? 14.832 11.338 -13.992 1.00 14.62 84 MET D C 1
ATOM 6402 O O . MET D 1 77 ? 15.141 10.186 -14.284 1.00 15.06 84 MET D O 1
ATOM 6407 N N . ALA D 1 78 ? 15.206 12.391 -14.727 1.00 15.21 85 ALA D N 1
ATOM 6408 C CA . ALA D 1 78 ? 15.993 12.235 -15.933 1.00 14.85 85 ALA D CA 1
ATOM 6409 C C . ALA D 1 78 ? 17.368 11.615 -15.711 1.00 14.04 85 ALA D C 1
ATOM 6410 O O . ALA D 1 78 ? 17.912 10.959 -16.616 1.00 15.73 85 ALA D O 1
ATOM 6412 N N . ALA D 1 79 ? 17.925 11.804 -14.511 1.00 16.11 86 ALA D N 1
ATOM 6413 C CA . ALA D 1 79 ? 19.206 11.178 -14.162 1.00 16.84 86 ALA D CA 1
ATOM 6414 C C . ALA D 1 79 ? 19.078 9.661 -14.008 1.00 14.99 86 ALA D C 1
ATOM 6415 O O . ALA D 1 79 ? 19.982 8.905 -14.397 1.00 16.43 86 ALA D O 1
ATOM 6417 N N . THR D 1 80 ? 17.925 9.197 -13.515 1.00 14.88 87 THR D N 1
ATOM 6418 C CA . THR D 1 80 ? 17.695 7.743 -13.450 1.00 14.78 87 THR D CA 1
ATOM 6419 C C . THR D 1 80 ? 17.591 7.195 -14.865 1.00 13.79 87 THR D C 1
ATOM 6420 O O . THR D 1 80 ? 18.137 6.130 -15.157 1.00 15.50 87 THR D O 1
ATOM 6424 N N . GLN D 1 81 ? 16.922 7.919 -15.754 1.00 14.26 88 GLN D N 1
ATOM 6425 C CA . GLN D 1 81 ? 16.864 7.528 -17.148 1.00 14.21 88 GLN D CA 1
ATOM 6426 C C . GLN D 1 81 ? 18.243 7.461 -17.778 1.00 14.35 88 GLN D C 1
ATOM 6427 O O . GLN D 1 81 ? 18.566 6.518 -18.479 1.00 14.74 88 GLN D O 1
ATOM 6433 N N . ALA D 1 82 ? 19.068 8.467 -17.522 1.00 15.22 89 ALA D N 1
ATOM 6434 C CA . ALA D 1 82 ? 20.386 8.525 -18.135 1.00 15.63 89 ALA D CA 1
ATOM 6435 C C . ALA D 1 82 ? 21.258 7.327 -17.737 1.00 14.76 89 ALA D C 1
ATOM 6436 O O . ALA D 1 82 ? 21.952 6.709 -18.590 1.00 15.88 89 ALA D O 1
ATOM 6438 N N . PHE D 1 83 ? 21.192 6.976 -16.454 1.00 15.28 90 PHE D N 1
ATOM 6439 C CA . PHE D 1 83 ? 21.848 5.775 -15.988 1.00 14.96 90 PHE D CA 1
ATOM 6440 C C . PHE D 1 83 ? 21.357 4.528 -16.725 1.00 14.12 90 PHE D C 1
ATOM 6441 O O . PHE D 1 83 ? 22.156 3.723 -17.187 1.00 14.69 90 PHE D O 1
ATOM 6449 N N . LEU D 1 84 ? 20.036 4.338 -16.793 1.00 14.07 91 LEU D N 1
ATOM 6450 C CA . LEU D 1 84 ? 19.494 3.167 -17.478 1.00 13.90 91 LEU D CA 1
ATOM 6451 C C . LEU D 1 84 ? 19.797 3.105 -18.959 1.00 13.82 91 LEU D C 1
ATOM 6452 O O . LEU D 1 84 ? 20.007 2.040 -19.496 1.00 15.84 91 LEU D O 1
ATOM 6457 N N . VAL D 1 85 ? 19.858 4.259 -19.616 1.00 14.11 92 VAL D N 1
ATOM 6458 C CA . VAL D 1 85 ? 20.308 4.331 -21.007 1.00 15.41 92 VAL D CA 1
ATOM 6459 C C . VAL D 1 85 ? 21.739 3.793 -21.129 1.00 15.14 92 VAL D C 1
ATOM 6460 O O . VAL D 1 85 ? 22.051 2.952 -21.977 1.00 16.23 92 VAL D O 1
ATOM 6464 N N . ASP D 1 86 ? 22.609 4.263 -20.254 1.00 15.52 93 ASP D N 1
ATOM 6465 C CA . ASP D 1 86 ? 23.990 3.774 -20.283 1.00 17.18 93 ASP D CA 1
ATOM 6466 C C . ASP D 1 86 ? 24.118 2.303 -19.885 1.00 16.93 93 ASP D C 1
ATOM 6467 O O . ASP D 1 86 ? 24.901 1.568 -20.491 1.00 16.99 93 ASP D O 1
ATOM 6472 N N . TRP D 1 87 ? 23.311 1.851 -18.925 1.00 16.31 94 TRP D N 1
ATOM 6473 C CA . TRP D 1 87 ? 23.249 0.423 -18.578 1.00 15.33 94 TRP D CA 1
ATOM 6474 C C . TRP D 1 87 ? 22.868 -0.414 -19.789 1.00 14.35 94 TRP D C 1
ATOM 6475 O O . TRP D 1 87 ? 23.482 -1.455 -20.043 1.00 16.27 94 TRP D O 1
ATOM 6486 N N . ARG D 1 88 ? 21.891 0.036 -20.580 1.00 15.20 95 ARG D N 1
ATOM 6487 C CA A ARG D 1 88 ? 21.432 -0.732 -21.733 0.70 18.59 95 ARG D CA 1
ATOM 6488 C CA B ARG D 1 88 ? 21.423 -0.749 -21.728 0.30 18.17 95 ARG D CA 1
ATOM 6489 C C . ARG D 1 88 ? 22.489 -0.851 -22.819 1.00 17.93 95 ARG D C 1
ATOM 6490 O O . ARG D 1 88 ? 22.423 -1.738 -23.691 1.00 19.39 95 ARG D O 1
ATOM 6505 N N . ALA D 1 89 ? 23.467 0.049 -22.789 1.00 19.20 96 ALA D N 1
ATOM 6506 C CA . ALA D 1 89 ? 24.545 0.031 -23.788 1.00 21.52 96 ALA D CA 1
ATOM 6507 C C . ALA D 1 89 ? 25.731 -0.830 -23.339 1.00 20.79 96 ALA D C 1
ATOM 6508 O O . ALA D 1 89 ? 26.656 -1.058 -24.117 1.00 23.38 96 ALA D O 1
ATOM 6510 N N . THR D 1 90 ? 25.716 -1.312 -22.092 1.00 20.49 97 THR D N 1
ATOM 6511 C CA . THR D 1 90 ? 26.711 -2.295 -21.643 1.00 20.28 97 THR D CA 1
ATOM 6512 C C . THR D 1 90 ? 26.482 -3.645 -22.310 1.00 21.95 97 THR D C 1
ATOM 6513 O O . THR D 1 90 ? 25.425 -3.883 -22.876 1.00 20.63 97 THR D O 1
ATOM 6517 N N . LYS D 1 91 ? 27.483 -4.523 -22.246 1.00 21.10 98 LYS D N 1
ATOM 6518 C CA . LYS D 1 91 ? 27.333 -5.875 -22.805 1.00 23.98 98 LYS D CA 1
ATOM 6519 C C . LYS D 1 91 ? 26.082 -6.612 -22.280 1.00 20.76 98 LYS D C 1
ATOM 6520 O O . LYS D 1 91 ? 25.252 -7.109 -23.057 1.00 20.33 98 LYS D O 1
ATOM 6526 N N . LEU D 1 92 ? 25.949 -6.699 -20.968 1.00 20.26 99 LEU D N 1
ATOM 6527 C CA . LEU D 1 92 ? 24.774 -7.360 -20.400 1.00 17.49 99 LEU D CA 1
ATOM 6528 C C . LEU D 1 92 ? 23.502 -6.587 -20.786 1.00 18.62 99 LEU D C 1
ATOM 6529 O O . LEU D 1 92 ? 22.498 -7.197 -21.174 1.00 17.54 99 LEU D O 1
ATOM 6534 N N . GLY D 1 93 ? 23.575 -5.255 -20.755 1.00 18.27 100 GLY D N 1
ATOM 6535 C CA . GLY D 1 93 ? 22.418 -4.420 -21.105 1.00 18.48 100 GLY D CA 1
ATOM 6536 C C . GLY D 1 93 ? 21.907 -4.619 -22.515 1.00 18.66 100 GLY D C 1
ATOM 6537 O O . GLY D 1 93 ? 20.681 -4.648 -22.769 1.00 17.48 100 GLY D O 1
ATOM 6538 N N . MET D 1 94 ? 22.855 -4.800 -23.430 1.00 18.19 101 MET D N 1
ATOM 6539 C CA A MET D 1 94 ? 22.527 -5.000 -24.824 0.70 21.31 101 MET D CA 1
ATOM 6540 C CA B MET D 1 94 ? 22.520 -4.997 -24.829 0.30 21.24 101 MET D CA 1
ATOM 6541 C C . MET D 1 94 ? 21.814 -6.326 -25.053 1.00 20.28 101 MET D C 1
ATOM 6542 O O . MET D 1 94 ? 21.137 -6.484 -26.055 1.00 23.19 101 MET D O 1
ATOM 6551 N N . TYR D 1 95 ? 22.006 -7.271 -24.128 1.00 17.13 102 TYR D N 1
ATOM 6552 C CA . TYR D 1 95 ? 21.384 -8.579 -24.203 1.00 17.24 102 TYR D CA 1
ATOM 6553 C C . TYR D 1 95 ? 20.255 -8.726 -23.182 1.00 16.96 102 TYR D C 1
ATOM 6554 O O . TYR D 1 95 ? 19.856 -9.829 -22.826 1.00 19.64 102 TYR D O 1
ATOM 6563 N N . SER D 1 96 ? 19.736 -7.587 -22.721 1.00 15.39 103 SER D N 1
ATOM 6564 C CA . SER D 1 96 ? 18.649 -7.543 -21.738 1.00 15.49 103 SER D CA 1
ATOM 6565 C C . SER D 1 96 ? 17.398 -6.961 -22.359 1.00 17.53 103 SER D C 1
ATOM 6566 O O . SER D 1 96 ? 17.467 -5.910 -22.954 1.00 20.19 103 SER D O 1
ATOM 6569 N N . ASP D 1 97 ? 16.273 -7.650 -22.182 1.00 15.82 104 ASP D N 1
ATOM 6570 C CA . ASP D 1 97 ? 14.956 -7.164 -22.603 1.00 16.22 104 ASP D CA 1
ATOM 6571 C C . ASP D 1 97 ? 14.200 -6.695 -21.374 1.00 15.82 104 ASP D C 1
ATOM 6572 O O . ASP D 1 97 ? 13.982 -7.477 -20.447 1.00 15.74 104 ASP D O 1
ATOM 6577 N N . VAL D 1 98 ? 13.807 -5.424 -21.360 1.00 15.08 105 VAL D N 1
ATOM 6578 C CA . VAL D 1 98 ? 13.059 -4.880 -20.230 1.00 15.55 105 VAL D CA 1
ATOM 6579 C C . VAL D 1 98 ? 11.643 -5.466 -20.214 1.00 13.73 105 VAL D C 1
ATOM 6580 O O . VAL D 1 98 ? 10.958 -5.524 -21.253 1.00 16.56 105 VAL D O 1
ATOM 6584 N N . THR D 1 99 ? 11.238 -5.975 -19.055 1.00 13.75 106 THR D N 1
ATOM 6585 C CA . THR D 1 99 ? 9.918 -6.571 -18.885 1.00 13.73 106 THR D CA 1
ATOM 6586 C C . THR D 1 99 ? 8.975 -5.730 -18.037 1.00 13.11 106 THR D C 1
ATOM 6587 O O . THR D 1 99 ? 7.755 -5.833 -18.182 1.00 16.57 106 THR D O 1
ATOM 6591 N N . GLU D 1 100 ? 9.517 -4.897 -17.158 1.00 13.17 107 GLU D N 1
ATOM 6592 C CA . GLU D 1 100 ? 8.711 -3.975 -16.369 1.00 14.16 107 GLU D CA 1
ATOM 6593 C C . GLU D 1 100 ? 9.612 -2.824 -15.963 1.00 15.28 107 GLU D C 1
ATOM 6594 O O . GLU D 1 100 ? 10.813 -3.027 -15.775 1.00 15.07 107 GLU D O 1
ATOM 6600 N N . ASN D 1 101 ? 9.052 -1.619 -15.874 1.00 13.35 108 ASN D N 1
ATOM 6601 C CA . ASN D 1 101 ? 9.851 -0.440 -15.524 1.00 13.48 108 ASN D CA 1
ATOM 6602 C C . ASN D 1 101 ? 8.870 0.572 -15.005 1.00 14.13 108 ASN D C 1
ATOM 6603 O O . ASN D 1 101 ? 8.010 1.076 -15.752 1.00 14.95 108 ASN D O 1
ATOM 6608 N N . LEU D 1 102 ? 8.936 0.768 -13.689 1.00 13.17 109 LEU D N 1
ATOM 6609 C CA . LEU D 1 102 ? 7.994 1.628 -12.982 1.00 12.92 109 LEU D CA 1
ATOM 6610 C C . LEU D 1 102 ? 8.769 2.634 -12.179 1.00 13.82 109 LEU D C 1
ATOM 6611 O O . LEU D 1 102 ? 9.788 2.288 -11.574 1.00 14.22 109 LEU D O 1
ATOM 6616 N N . VAL D 1 103 ? 8.269 3.866 -12.169 1.00 12.79 110 VAL D N 1
ATOM 6617 C CA . VAL D 1 103 ? 8.866 4.948 -11.431 1.00 13.88 110 VAL D CA 1
ATOM 6618 C C . VAL D 1 103 ? 7.878 5.546 -10.439 1.00 14.05 110 VAL D C 1
ATOM 6619 O O . VAL D 1 103 ? 6.667 5.481 -10.629 1.00 15.12 110 VAL D O 1
ATOM 6623 N N . GLY D 1 104 ? 8.415 6.107 -9.362 1.00 13.84 111 GLY D N 1
ATOM 6624 C CA . GLY D 1 104 ? 7.593 6.803 -8.391 1.00 14.77 111 GLY D CA 1
ATOM 6625 C C . GLY D 1 104 ? 8.420 7.766 -7.556 1.00 14.83 111 GLY D C 1
ATOM 6626 O O . GLY D 1 104 ? 9.620 7.858 -7.735 1.00 15.49 111 GLY D O 1
ATOM 6627 N N . ILE D 1 105 ? 7.746 8.490 -6.669 1.00 14.19 112 ILE D N 1
ATOM 6628 C CA . ILE D 1 105 ? 8.419 9.500 -5.854 1.00 14.13 112 ILE D CA 1
ATOM 6629 C C . ILE D 1 105 ? 8.143 9.181 -4.383 1.00 14.16 112 ILE D C 1
ATOM 6630 O O . ILE D 1 105 ? 7.049 8.764 -3.997 1.00 14.18 112 ILE D O 1
ATOM 6635 N N . THR D 1 106 ? 9.138 9.406 -3.545 1.00 14.89 113 THR D N 1
ATOM 6636 C CA . THR D 1 106 ? 8.927 9.278 -2.120 1.00 15.17 113 THR D CA 1
ATOM 6637 C C . THR D 1 106 ? 8.238 10.539 -1.586 1.00 14.36 113 THR D C 1
ATOM 6638 O O . THR D 1 106 ? 8.490 11.651 -2.079 1.00 16.72 113 THR D O 1
ATOM 6642 N N . LYS D 1 107 ? 7.354 10.375 -0.605 1.00 15.16 114 LYS D N 1
ATOM 6643 C CA . LYS D 1 107 ? 6.588 11.486 -0.059 1.00 16.94 114 LYS D CA 1
ATOM 6644 C C . LYS D 1 107 ? 6.514 11.424 1.453 1.00 18.01 114 LYS D C 1
ATOM 6645 O O . LYS D 1 107 ? 6.732 10.375 2.077 1.00 18.02 114 LYS D O 1
ATOM 6651 N N . ALA D 1 108 ? 6.158 12.557 2.040 1.00 19.46 115 ALA D N 1
ATOM 6652 C CA . ALA D 1 108 ? 5.765 12.603 3.429 1.00 20.36 115 ALA D CA 1
ATOM 6653 C C . ALA D 1 108 ? 4.574 11.670 3.686 1.00 19.23 115 ALA D C 1
ATOM 6654 O O . ALA D 1 108 ? 3.801 11.367 2.778 1.00 18.37 115 ALA D O 1
ATOM 6656 N N . LEU D 1 109 ? 4.409 11.258 4.947 1.00 19.78 116 LEU D N 1
ATOM 6657 C CA . LEU D 1 109 ? 3.276 10.449 5.356 1.00 17.80 116 LEU D CA 1
ATOM 6658 C C . LEU D 1 109 ? 1.979 11.206 5.096 1.00 18.73 116 LEU D C 1
ATOM 6659 O O . LEU D 1 109 ? 1.818 12.384 5.509 1.00 20.83 116 LEU D O 1
ATOM 6664 N N . ASN D 1 110 ? 1.059 10.566 4.391 1.00 17.45 117 ASN D N 1
ATOM 6665 C CA . ASN D 1 110 ? -0.274 11.116 4.106 1.00 18.30 117 ASN D CA 1
ATOM 6666 C C . ASN D 1 110 ? -1.303 10.836 5.191 1.00 19.26 117 ASN D C 1
ATOM 6667 O O . ASN D 1 110 ? -2.270 11.598 5.355 1.00 19.32 117 ASN D O 1
ATOM 6672 N N . TYR D 1 111 ? -1.132 9.718 5.897 1.00 17.20 118 TYR D N 1
ATOM 6673 C CA . TYR D 1 111 ? -2.165 9.203 6.783 1.00 18.29 118 TYR D CA 1
ATOM 6674 C C . TYR D 1 111 ? -1.669 8.992 8.214 1.00 18.59 118 TYR D C 1
ATOM 6675 O O . TYR D 1 111 ? -2.264 9.543 9.148 1.00 19.21 118 TYR D O 1
ATOM 6684 N N . ILE D 1 112 ? -0.598 8.204 8.388 1.00 16.95 119 ILE D N 1
ATOM 6685 C CA . ILE D 1 112 ? -0.161 7.803 9.723 1.00 17.53 119 ILE D CA 1
ATOM 6686 C C . ILE D 1 112 ? 0.909 8.788 10.219 1.00 19.08 119 ILE D C 1
ATOM 6687 O O . ILE D 1 112 ? 2.052 8.424 10.517 1.00 19.78 119 ILE D O 1
ATOM 6692 N N . SER D 1 113 ? 0.501 10.058 10.245 1.00 22.39 120 SER D N 1
ATOM 6693 C CA . SER D 1 113 ? 1.329 11.174 10.687 1.00 22.82 120 SER D CA 1
ATOM 6694 C C . SER D 1 113 ? 1.136 11.425 12.189 1.00 23.72 120 SER D C 1
ATOM 6695 O O . SER D 1 113 ? 0.179 10.978 12.776 1.00 20.75 120 SER D O 1
ATOM 6698 N N . LYS D 1 114 ? 2.023 12.211 12.779 1.00 28.74 121 LYS D N 1
ATOM 6699 C CA . LYS D 1 114 ? 1.844 12.632 14.175 1.00 30.08 121 LYS D CA 1
ATOM 6700 C C . LYS D 1 114 ? 0.504 13.368 14.347 1.00 28.78 121 LYS D C 1
ATOM 6701 O O . LYS D 1 114 ? -0.195 13.177 15.343 1.00 33.75 121 LYS D O 1
ATOM 6707 N N . ASP D 1 115 ? 0.181 14.238 13.392 1.00 31.22 122 ASP D N 1
ATOM 6708 C CA . ASP D 1 115 ? -1.110 14.956 13.348 1.00 34.62 122 ASP D CA 1
ATOM 6709 C C . ASP D 1 115 ? -2.322 14.061 13.412 1.00 30.01 122 ASP D C 1
ATOM 6710 O O . ASP D 1 115 ? -3.213 14.230 14.237 1.00 33.01 122 ASP D O 1
ATOM 6715 N N . LYS D 1 116 ? -2.362 13.137 12.464 1.00 25.33 123 LYS D N 1
ATOM 6716 C CA . LYS D 1 116 ? -3.589 12.451 12.132 1.00 24.63 123 LYS D CA 1
ATOM 6717 C C . LYS D 1 116 ? -3.778 11.162 12.932 1.00 22.44 123 LYS D C 1
ATOM 6718 O O . LYS D 1 116 ? -4.918 10.752 13.167 1.00 24.40 123 LYS D O 1
ATOM 6724 N N . SER D 1 117 ? -2.671 10.514 13.303 1.00 22.86 124 SER D N 1
ATOM 6725 C CA . SER D 1 117 ? -2.727 9.173 13.915 1.00 22.47 124 SER D CA 1
ATOM 6726 C C . SER D 1 117 ? -1.522 8.985 14.826 1.00 23.17 124 SER D C 1
ATOM 6727 O O . SER D 1 117 ? -0.640 8.173 14.561 1.00 21.76 124 SER D O 1
ATOM 6730 N N . PRO D 1 118 ? -1.481 9.747 15.937 1.00 24.53 125 PRO D N 1
ATOM 6731 C CA . PRO D 1 118 ? -0.243 9.814 16.717 1.00 24.10 125 PRO D CA 1
ATOM 6732 C C . PRO D 1 118 ? 0.234 8.496 17.337 1.00 22.86 125 PRO D C 1
ATOM 6733 O O . PRO D 1 118 ? 1.437 8.249 17.376 1.00 22.42 125 PRO D O 1
ATOM 6737 N N . ASP D 1 119 ? -0.686 7.673 17.834 1.00 22.80 126 ASP D N 1
ATOM 6738 C CA . ASP D 1 119 ? -0.282 6.386 18.453 1.00 25.59 126 ASP D CA 1
ATOM 6739 C C . ASP D 1 119 ? 0.373 5.435 17.449 1.00 20.94 126 ASP D C 1
ATOM 6740 O O . ASP D 1 119 ? 1.472 4.878 17.696 1.00 22.24 126 ASP D O 1
ATOM 6745 N N . LEU D 1 120 ? -0.273 5.259 16.300 1.00 21.53 127 LEU D N 1
ATOM 6746 C CA . LEU D 1 120 ? 0.317 4.412 15.279 1.00 19.88 127 LEU D CA 1
ATOM 6747 C C . LEU D 1 120 ? 1.595 5.022 14.705 1.00 17.99 127 LEU D C 1
ATOM 6748 O O . LEU D 1 120 ? 2.544 4.302 14.384 1.00 20.04 127 LEU D O 1
ATOM 6753 N N . ASN D 1 121 ? 1.631 6.346 14.565 1.00 17.70 128 ASN D N 1
ATOM 6754 C CA . ASN D 1 121 ? 2.836 7.009 14.098 1.00 20.22 128 ASN D CA 1
ATOM 6755 C C . ASN D 1 121 ? 4.037 6.757 15.038 1.00 21.49 128 ASN D C 1
ATOM 6756 O O . ASN D 1 121 ? 5.177 6.533 14.576 1.00 20.40 128 ASN D O 1
ATOM 6761 N N . ALA D 1 122 ? 3.780 6.771 16.342 1.00 20.34 129 ALA D N 1
ATOM 6762 C CA . ALA D 1 122 ? 4.810 6.481 17.324 1.00 22.34 129 ALA D CA 1
ATOM 6763 C C . ALA D 1 122 ? 5.301 5.048 17.199 1.00 23.21 129 ALA D C 1
ATOM 6764 O O . ALA D 1 122 ? 6.510 4.795 17.252 1.00 23.15 129 ALA D O 1
ATOM 6766 N N . GLY D 1 123 ? 4.370 4.114 17.003 1.00 22.46 130 GLY D N 1
ATOM 6767 C CA . GLY D 1 123 ? 4.737 2.727 16.779 1.00 22.61 130 GLY D CA 1
ATOM 6768 C C . GLY D 1 123 ? 5.608 2.553 15.543 1.00 22.17 130 GLY D C 1
ATOM 6769 O O . GLY D 1 123 ? 6.601 1.827 15.545 1.00 25.14 130 GLY D O 1
ATOM 6770 N N . LEU D 1 124 ? 5.244 3.258 14.475 1.00 20.40 131 LEU D N 1
ATOM 6771 C CA . LEU D 1 124 ? 5.985 3.210 13.230 1.00 22.19 131 LEU D CA 1
ATOM 6772 C C . LEU D 1 124 ? 7.412 3.737 13.406 1.00 22.88 131 LEU D C 1
ATOM 6773 O O . LEU D 1 124 ? 8.388 3.097 12.987 1.00 23.34 131 LEU D O 1
ATOM 6778 N N . SER D 1 125 ? 7.514 4.892 14.055 1.00 21.93 132 SER D N 1
ATOM 6779 C CA . SER D 1 125 ? 8.775 5.580 14.244 1.00 25.98 132 SER D CA 1
ATOM 6780 C C . SER D 1 125 ? 9.751 4.859 15.174 1.00 26.70 132 SER D C 1
ATOM 6781 O O . SER D 1 125 ? 10.952 4.956 14.974 1.00 28.15 132 SER D O 1
ATOM 6784 N N . SER D 1 126 ? 9.229 4.124 16.156 1.00 25.29 133 SER D N 1
ATOM 6785 C CA A SER D 1 126 ? 10.093 3.459 17.140 0.70 27.78 133 SER D CA 1
ATOM 6786 C CA B SER D 1 126 ? 10.027 3.432 17.176 0.30 25.48 133 SER D CA 1
ATOM 6787 C C . SER D 1 126 ? 10.434 2.008 16.773 1.00 27.53 133 SER D C 1
ATOM 6788 O O . SER D 1 126 ? 11.234 1.368 17.458 1.00 30.45 133 SER D O 1
ATOM 6793 N N . ALA D 1 127 ? 9.863 1.500 15.676 1.00 25.39 134 ALA D N 1
ATOM 6794 C CA . ALA D 1 127 ? 10.113 0.117 15.277 1.00 25.58 134 ALA D CA 1
ATOM 6795 C C . ALA D 1 127 ? 11.532 -0.051 14.765 1.00 27.62 134 ALA D C 1
ATOM 6796 O O . ALA D 1 127 ? 12.067 0.832 14.071 1.00 29.79 134 ALA D O 1
ATOM 6798 N N . THR D 1 128 ? 12.123 -1.196 15.089 1.00 24.99 135 THR D N 1
ATOM 6799 C CA . THR D 1 128 ? 13.487 -1.531 14.723 1.00 28.04 135 THR D CA 1
ATOM 6800 C C . THR D 1 128 ? 13.526 -2.930 14.104 1.00 27.19 135 THR D C 1
ATOM 6801 O O . THR D 1 128 ? 12.956 -3.860 14.665 1.00 26.53 135 THR D O 1
ATOM 6805 N N . TYR D 1 129 ? 14.178 -3.054 12.946 1.00 22.91 136 TYR D N 1
ATOM 6806 C CA . TYR D 1 129 ? 14.482 -4.343 12.338 1.00 21.56 136 TYR D CA 1
ATOM 6807 C C . TYR D 1 129 ? 15.580 -4.991 13.155 1.00 23.69 136 TYR D C 1
ATOM 6808 O O . TYR D 1 129 ? 16.622 -4.361 13.405 1.00 26.70 136 TYR D O 1
ATOM 6817 N N A SER D 1 130 ? 15.407 -6.258 13.532 0.70 21.08 137 SER D N 1
ATOM 6818 N N B SER D 1 130 ? 15.330 -6.218 13.589 0.30 22.56 137 SER D N 1
ATOM 6819 C CA A SER D 1 130 ? 16.444 -6.944 14.330 0.70 24.53 137 SER D CA 1
ATOM 6820 C CA B SER D 1 130 ? 16.304 -6.995 14.327 0.30 24.24 137 SER D CA 1
ATOM 6821 C C A SER D 1 130 ? 16.770 -8.385 13.903 0.70 23.42 137 SER D C 1
ATOM 6822 C C B SER D 1 130 ? 16.107 -8.436 13.920 0.30 23.53 137 SER D C 1
ATOM 6823 O O A SER D 1 130 ? 17.389 -9.119 14.621 0.70 28.21 137 SER D O 1
ATOM 6824 O O B SER D 1 130 ? 15.467 -9.197 14.648 0.30 21.04 137 SER D O 1
ATOM 6829 N N . ASP D 1 131 ? 16.483 -8.741 12.679 1.00 24.47 138 ASP D N 1
ATOM 6830 C CA . ASP D 1 131 ? 16.670 -10.125 12.234 1.00 24.99 138 ASP D CA 1
ATOM 6831 C C . ASP D 1 131 ? 18.014 -10.195 11.514 1.00 24.13 138 ASP D C 1
ATOM 6832 O O . ASP D 1 131 ? 18.739 -9.194 11.444 1.00 23.06 138 ASP D O 1
ATOM 6837 N N . SER D 1 132 ? 18.337 -11.392 11.000 1.00 24.83 139 SER D N 1
ATOM 6838 C CA . SER D 1 132 ? 19.437 -11.595 10.066 1.00 27.13 139 SER D CA 1
ATOM 6839 C C . SER D 1 132 ? 19.392 -10.561 8.931 1.00 25.44 139 SER D C 1
ATOM 6840 O O . SER D 1 132 ? 18.314 -10.097 8.561 1.00 26.11 139 SER D O 1
ATOM 6843 N N . ALA D 1 133 ? 20.554 -10.197 8.390 1.00 24.07 140 ALA D N 1
ATOM 6844 C CA . ALA D 1 133 ? 20.637 -9.309 7.239 1.00 24.38 140 ALA D CA 1
ATOM 6845 C C . ALA D 1 133 ? 19.640 -9.781 6.173 1.00 23.66 140 ALA D C 1
ATOM 6846 O O . ALA D 1 133 ? 19.575 -10.972 5.860 1.00 22.58 140 ALA D O 1
ATOM 6848 N N . PRO D 1 134 ? 18.858 -8.862 5.598 1.00 21.80 141 PRO D N 1
ATOM 6849 C CA . PRO D 1 134 ? 17.968 -9.360 4.514 1.00 19.83 141 PRO D CA 1
ATOM 6850 C C . PRO D 1 134 ? 18.689 -10.055 3.384 1.00 19.90 141 PRO D C 1
ATOM 6851 O O . PRO D 1 134 ? 19.797 -9.650 3.005 1.00 20.19 141 PRO D O 1
ATOM 6855 N N . ARG D 1 135 ? 18.033 -11.082 2.854 1.00 17.46 142 ARG D N 1
ATOM 6856 C CA . ARG D 1 135 ? 18.521 -11.829 1.735 1.00 15.96 142 ARG D CA 1
ATOM 6857 C C . ARG D 1 135 ? 17.624 -11.678 0.511 1.00 15.25 142 ARG D C 1
ATOM 6858 O O . ARG D 1 135 ? 18.078 -11.914 -0.603 1.00 16.37 142 ARG D O 1
ATOM 6866 N N . TYR D 1 136 ? 16.351 -11.345 0.733 1.00 14.94 143 TYR D N 1
ATOM 6867 C CA . TYR D 1 136 ? 15.368 -11.301 -0.345 1.00 14.47 143 TYR D CA 1
ATOM 6868 C C . TYR D 1 136 ? 14.752 -9.908 -0.484 1.00 14.94 143 TYR D C 1
ATOM 6869 O O . TYR D 1 136 ? 14.608 -9.168 0.476 1.00 15.05 143 TYR D O 1
ATOM 6878 N N . VAL D 1 137 ? 14.339 -9.599 -1.709 1.00 15.25 144 VAL D N 1
ATOM 6879 C CA . VAL D 1 137 ? 13.595 -8.392 -2.029 1.00 16.41 144 VAL D CA 1
ATOM 6880 C C . VAL D 1 137 ? 12.245 -8.813 -2.606 1.00 14.10 144 VAL D C 1
ATOM 6881 O O . VAL D 1 137 ? 12.145 -9.842 -3.313 1.00 14.01 144 VAL D O 1
ATOM 6885 N N . ILE D 1 138 ? 11.227 -8.013 -2.314 1.00 13.14 145 ILE D N 1
ATOM 6886 C CA . ILE D 1 138 ? 9.917 -8.174 -2.943 1.00 13.77 145 ILE D CA 1
ATOM 6887 C C . ILE D 1 138 ? 9.457 -6.794 -3.378 1.00 14.10 145 ILE D C 1
ATOM 6888 O O . ILE D 1 138 ? 9.495 -5.859 -2.589 1.00 14.60 145 ILE D O 1
ATOM 6893 N N . VAL D 1 139 ? 9.032 -6.665 -4.633 1.00 13.38 146 VAL D N 1
ATOM 6894 C CA . VAL D 1 139 ? 8.441 -5.414 -5.127 1.00 13.03 146 VAL D CA 1
ATOM 6895 C C . VAL D 1 139 ? 7.008 -5.726 -5.566 1.00 12.25 146 VAL D C 1
ATOM 6896 O O . VAL D 1 139 ? 6.768 -6.654 -6.333 1.00 13.26 146 VAL D O 1
ATOM 6900 N N . ILE D 1 140 ? 6.064 -4.939 -5.064 1.00 12.52 147 ILE D N 1
ATOM 6901 C CA . ILE D 1 140 ? 4.633 -5.141 -5.332 1.00 14.40 147 ILE D CA 1
ATOM 6902 C C . ILE D 1 140 ? 4.020 -3.818 -5.817 1.00 13.92 147 ILE D C 1
ATOM 6903 O O . ILE D 1 140 ? 3.828 -2.887 -5.033 1.00 14.05 147 ILE D O 1
ATOM 6908 N N . PRO D 1 141 ? 3.751 -3.715 -7.134 1.00 12.56 148 PRO D N 1
ATOM 6909 C CA . PRO D 1 141 ? 3.021 -2.531 -7.625 1.00 12.49 148 PRO D CA 1
ATOM 6910 C C . PRO D 1 141 ? 1.564 -2.577 -7.145 1.00 12.13 148 PRO D C 1
ATOM 6911 O O . PRO D 1 141 ? 0.959 -3.652 -7.147 1.00 13.24 148 PRO D O 1
ATOM 6915 N N . VAL D 1 142 ? 1.012 -1.437 -6.730 1.00 11.74 149 VAL D N 1
ATOM 6916 C CA . VAL D 1 142 ? -0.317 -1.379 -6.185 1.00 12.51 149 VAL D CA 1
ATOM 6917 C C . VAL D 1 142 ? -1.105 -0.294 -6.898 1.00 12.30 149 VAL D C 1
ATOM 6918 O O . VAL D 1 142 ? -0.605 0.827 -7.110 1.00 12.27 149 VAL D O 1
ATOM 6922 N N . LYS D 1 143 ? -2.349 -0.613 -7.223 1.00 11.67 150 LYS D N 1
ATOM 6923 C CA . LYS D 1 143 ? -3.278 0.394 -7.792 1.00 12.17 150 LYS D CA 1
ATOM 6924 C C . LYS D 1 143 ? -4.627 0.203 -7.143 1.00 12.39 150 LYS D C 1
ATOM 6925 O O . LYS D 1 143 ? -5.120 -0.935 -6.996 1.00 13.44 150 LYS D O 1
ATOM 6931 N N . LYS D 1 144 ? -5.233 1.314 -6.753 1.00 12.89 151 LYS D N 1
ATOM 6932 C CA . LYS D 1 144 ? -6.529 1.308 -6.098 1.00 13.11 151 LYS D CA 1
ATOM 6933 C C . LYS D 1 144 ? -7.610 1.832 -7.039 1.00 13.80 151 LYS D C 1
ATOM 6934 O O . LYS D 1 144 ? -7.350 2.662 -7.933 1.00 15.18 151 LYS D O 1
ATOM 6940 N N . ASP D 1 145 ? -8.805 1.293 -6.863 1.00 13.76 152 ASP D N 1
ATOM 6941 C CA . ASP D 1 145 ? -9.936 1.634 -7.718 1.00 13.84 152 ASP D CA 1
ATOM 6942 C C . ASP D 1 145 ? -10.467 3.077 -7.487 1.00 14.13 152 ASP D C 1
ATOM 6943 O O . ASP D 1 145 ? -10.106 3.764 -6.511 1.00 13.72 152 ASP D O 1
ATOM 6948 N N . ALA D 1 146 ? -11.294 3.523 -8.425 1.00 14.51 153 ALA D N 1
ATOM 6949 C CA . ALA D 1 146 ? -11.869 4.844 -8.322 1.00 15.45 153 ALA D CA 1
ATOM 6950 C C . ALA D 1 146 ? -12.666 5.012 -7.021 1.00 14.20 153 ALA D C 1
ATOM 6951 O O . ALA D 1 146 ? -12.655 6.098 -6.437 1.00 16.14 153 ALA D O 1
ATOM 6953 N N . ALA D 1 147 ? -13.342 3.957 -6.566 1.00 14.73 154 ALA D N 1
ATOM 6954 C CA . ALA D 1 147 ? -14.157 4.055 -5.339 1.00 15.38 154 ALA D CA 1
ATOM 6955 C C . ALA D 1 147 ? -13.276 4.396 -4.133 1.00 15.22 154 ALA D C 1
ATOM 6956 O O . ALA D 1 147 ? -13.691 5.160 -3.267 1.00 16.82 154 ALA D O 1
ATOM 6958 N N . TRP D 1 148 ? -12.055 3.857 -4.076 1.00 14.37 155 TRP D N 1
ATOM 6959 C CA . TRP D 1 148 ? -11.115 4.212 -2.998 1.00 15.16 155 TRP D CA 1
ATOM 6960 C C . TRP D 1 148 ? -10.844 5.708 -3.020 1.00 14.39 155 TRP D C 1
ATOM 6961 O O . TRP D 1 148 ? -10.994 6.402 -2.010 1.00 15.03 155 TRP D O 1
ATOM 6972 N N . TRP D 1 149 ? -10.423 6.214 -4.177 1.00 14.67 156 TRP D N 1
ATOM 6973 C CA . TRP D 1 149 ? -9.977 7.597 -4.239 1.00 14.55 156 TRP D CA 1
ATOM 6974 C C . TRP D 1 149 ? -11.149 8.543 -3.989 1.00 14.59 156 TRP D C 1
ATOM 6975 O O . TRP D 1 149 ? -10.949 9.655 -3.507 1.00 15.49 156 TRP D O 1
ATOM 6986 N N . ASN D 1 150 ? -12.348 8.116 -4.357 1.00 14.64 157 ASN D N 1
ATOM 6987 C CA . ASN D 1 150 ? -13.556 8.898 -4.153 1.00 15.21 157 ASN D CA 1
ATOM 6988 C C . ASN D 1 150 ? -14.046 8.906 -2.710 1.00 17.08 157 ASN D C 1
ATOM 6989 O O . ASN D 1 150 ? -14.918 9.721 -2.374 1.00 19.97 157 ASN D O 1
ATOM 6994 N N . MET D 1 151 ? -13.529 8.020 -1.854 1.00 16.63 158 MET D N 1
ATOM 6995 C CA . MET D 1 151 ? -13.836 8.083 -0.422 1.00 16.62 158 MET D CA 1
ATOM 6996 C C . MET D 1 151 ? -13.199 9.340 0.183 1.00 17.38 158 MET D C 1
ATOM 6997 O O . MET D 1 151 ? -12.237 9.880 -0.358 1.00 16.69 158 MET D O 1
ATOM 7002 N N . SER D 1 152 ? -13.719 9.772 1.323 1.00 18.36 159 SER D N 1
ATOM 7003 C CA . SER D 1 152 ? -13.198 10.957 1.978 1.00 18.87 159 SER D CA 1
ATOM 7004 C C . SER D 1 152 ? -11.835 10.720 2.611 1.00 17.07 159 SER D C 1
ATOM 7005 O O . SER D 1 152 ? -11.418 9.573 2.826 1.00 17.81 159 SER D O 1
ATOM 7008 N N . ASP D 1 153 ? -11.145 11.801 2.941 1.00 18.96 160 ASP D N 1
ATOM 7009 C CA . ASP D 1 153 ? -9.867 11.684 3.630 1.00 18.75 160 ASP D CA 1
ATOM 7010 C C . ASP D 1 153 ? -10.010 10.877 4.933 1.00 17.62 160 ASP D C 1
ATOM 7011 O O . ASP D 1 153 ? -9.141 10.076 5.275 1.00 19.30 160 ASP D O 1
ATOM 7016 N N . GLU D 1 154 ? -11.115 11.105 5.639 1.00 18.52 161 GLU D N 1
ATOM 7017 C CA . GLU D 1 154 ? -11.372 10.459 6.932 1.00 21.43 161 GLU D CA 1
ATOM 7018 C C . GLU D 1 154 ? -11.625 8.953 6.758 1.00 18.31 161 GLU D C 1
ATOM 7019 O O . GLU D 1 154 ? -11.115 8.105 7.531 1.00 20.72 161 GLU D O 1
ATOM 7025 N N . GLN D 1 155 ? -12.411 8.609 5.737 1.00 18.95 162 GLN D N 1
ATOM 7026 C CA . GLN D 1 155 ? -12.692 7.194 5.441 1.00 18.58 162 GLN D CA 1
ATOM 7027 C C . GLN D 1 155 ? -11.413 6.470 5.085 1.00 17.18 162 GLN D C 1
ATOM 7028 O O . GLN D 1 155 ? -11.188 5.358 5.546 1.00 19.27 162 GLN D O 1
ATOM 7034 N N . ARG D 1 156 ? -10.573 7.098 4.260 1.00 15.43 163 ARG D N 1
ATOM 7035 C CA . ARG D 1 156 ? -9.324 6.484 3.840 1.00 15.96 163 ARG D CA 1
ATOM 7036 C C . ARG D 1 156 ? -8.349 6.345 5.017 1.00 16.70 163 ARG D C 1
ATOM 7037 O O . ARG D 1 156 ? -7.695 5.305 5.180 1.00 16.73 163 ARG D O 1
ATOM 7045 N N . LEU D 1 157 ? -8.278 7.361 5.871 1.00 17.24 164 LEU D N 1
ATOM 7046 C CA . LEU D 1 157 ? -7.428 7.297 7.048 1.00 17.98 164 LEU D CA 1
ATOM 7047 C C . LEU D 1 157 ? -7.778 6.069 7.903 1.00 17.09 164 LEU D C 1
ATOM 7048 O O . LEU D 1 157 ? -6.894 5.335 8.355 1.00 17.59 164 LEU D O 1
ATOM 7053 N N . LYS D 1 158 ? -9.067 5.839 8.112 1.00 17.59 165 LYS D N 1
ATOM 7054 C CA . LYS D 1 158 ? -9.473 4.700 8.925 1.00 18.78 165 LYS D CA 1
ATOM 7055 C C . LYS D 1 158 ? -8.989 3.384 8.333 1.00 17.36 165 LYS D C 1
ATOM 7056 O O . LYS D 1 158 ? -8.517 2.500 9.066 1.00 18.73 165 LYS D O 1
ATOM 7062 N N . GLU D 1 159 ? -9.121 3.240 7.021 1.00 16.12 166 GLU D N 1
ATOM 7063 C CA . GLU D 1 159 ? -8.682 2.020 6.376 1.00 16.16 166 GLU D CA 1
ATOM 7064 C C . GLU D 1 159 ? -7.168 1.849 6.460 1.00 15.05 166 GLU D C 1
ATOM 7065 O O . GLU D 1 159 ? -6.682 0.725 6.584 1.00 16.78 166 GLU D O 1
ATOM 7071 N N . ILE D 1 160 ? -6.409 2.941 6.399 1.00 16.01 167 ILE D N 1
ATOM 7072 C CA . ILE D 1 160 ? -4.954 2.853 6.471 1.00 16.34 167 ILE D CA 1
ATOM 7073 C C . ILE D 1 160 ? -4.505 2.574 7.921 1.00 16.42 167 ILE D C 1
ATOM 7074 O O . ILE D 1 160 ? -3.494 1.905 8.171 1.00 17.97 167 ILE D O 1
ATOM 7079 N N . GLU D 1 161 ? -5.264 3.075 8.887 1.00 16.87 168 GLU D N 1
ATOM 7080 C CA . GLU D 1 161 ? -5.000 2.711 10.289 1.00 18.20 168 GLU D CA 1
ATOM 7081 C C . GLU D 1 161 ? -5.179 1.190 10.487 1.00 17.55 168 GLU D C 1
ATOM 7082 O O . GLU D 1 161 ? -4.382 0.547 11.171 1.00 16.85 168 GLU D O 1
ATOM 7088 N N . VAL D 1 162 ? -6.208 0.638 9.843 1.00 16.79 169 VAL D N 1
ATOM 7089 C CA . VAL D 1 162 ? -6.458 -0.798 9.873 1.00 16.77 169 VAL D CA 1
ATOM 7090 C C . VAL D 1 162 ? -5.354 -1.585 9.120 1.00 16.14 169 VAL D C 1
ATOM 7091 O O . VAL D 1 162 ? -5.032 -2.691 9.512 1.00 18.60 169 VAL D O 1
ATOM 7095 N N . HIS D 1 163 ? -4.782 -1.018 8.057 1.00 15.66 170 HIS D N 1
ATOM 7096 C CA . HIS D 1 163 ? -3.604 -1.572 7.375 1.00 15.82 170 HIS D CA 1
ATOM 7097 C C . HIS D 1 163 ? -2.419 -1.689 8.324 1.00 15.32 170 HIS D C 1
ATOM 7098 O O . HIS D 1 163 ? -1.670 -2.652 8.322 1.00 17.89 170 HIS D O 1
ATOM 7105 N N . THR D 1 164 ? -2.231 -0.653 9.111 1.00 16.95 171 THR D N 1
ATOM 7106 C CA . THR D 1 164 ? -1.011 -0.446 9.870 1.00 16.74 171 THR D CA 1
ATOM 7107 C C . THR D 1 164 ? -1.012 -1.240 11.201 1.00 17.05 171 THR D C 1
ATOM 7108 O O . THR D 1 164 ? 0.001 -1.795 11.600 1.00 18.14 171 THR D O 1
ATOM 7112 N N . GLN D 1 165 ? -2.163 -1.284 11.870 1.00 18.91 172 GLN D N 1
ATOM 7113 C CA . GLN D 1 165 ? -2.218 -1.853 13.215 1.00 21.70 172 GLN D CA 1
ATOM 7114 C C . GLN D 1 165 ? -1.703 -3.304 13.275 1.00 21.74 172 GLN D C 1
ATOM 7115 O O . GLN D 1 165 ? -0.875 -3.619 14.139 1.00 23.47 172 GLN D O 1
ATOM 7121 N N . PRO D 1 166 ? -2.100 -4.165 12.334 1.00 21.21 173 PRO D N 1
ATOM 7122 C CA . PRO D 1 166 ? -1.669 -5.567 12.411 1.00 21.05 173 PRO D CA 1
ATOM 7123 C C . PRO D 1 166 ? -0.300 -5.842 11.753 1.00 20.88 173 PRO D C 1
ATOM 7124 O O . PRO D 1 166 ? 0.175 -6.971 11.797 1.00 23.13 173 PRO D O 1
ATOM 7128 N N . THR D 1 167 ? 0.320 -4.828 11.146 1.00 17.79 174 THR D N 1
ATOM 7129 C CA . THR D 1 167 ? 1.546 -5.016 10.373 1.00 18.29 174 THR D CA 1
ATOM 7130 C C . THR D 1 167 ? 2.768 -4.428 11.069 1.00 17.60 174 THR D C 1
ATOM 7131 O O . THR D 1 167 ? 3.878 -4.801 10.762 1.00 18.09 174 THR D O 1
ATOM 7135 N N . LEU D 1 168 ? 2.565 -3.540 12.050 1.00 17.87 175 LEU D N 1
ATOM 7136 C CA . LEU D 1 168 ? 3.713 -2.976 12.776 1.00 17.46 175 LEU D CA 1
ATOM 7137 C C . LEU D 1 168 ? 4.631 -4.061 13.346 1.00 17.35 175 LEU D C 1
ATOM 7138 O O . LEU D 1 168 ? 5.861 -3.914 13.355 1.00 18.73 175 LEU D O 1
ATOM 7143 N N . GLN D 1 169 ? 4.033 -5.156 13.810 1.00 18.99 176 GLN D N 1
ATOM 7144 C CA . GLN D 1 169 ? 4.821 -6.264 14.378 1.00 19.75 176 GLN D CA 1
ATOM 7145 C C . GLN D 1 169 ? 5.850 -6.846 13.411 1.00 18.05 176 GLN D C 1
ATOM 7146 O O . GLN D 1 169 ? 6.860 -7.384 13.835 1.00 20.51 176 GLN D O 1
ATOM 7152 N N . TYR D 1 170 ? 5.588 -6.731 12.112 1.00 16.76 177 TYR D N 1
ATOM 7153 C CA . TYR D 1 170 ? 6.495 -7.268 11.105 1.00 16.84 177 TYR D CA 1
ATOM 7154 C C . TYR D 1 170 ? 7.686 -6.366 10.804 1.00 18.41 177 TYR D C 1
ATOM 7155 O O . TYR D 1 170 ? 8.607 -6.770 10.083 1.00 19.46 177 TYR D O 1
ATOM 7164 N N . LEU D 1 171 ? 7.735 -5.185 11.399 1.00 17.76 178 LEU D N 1
ATOM 7165 C CA . LEU D 1 171 ? 8.905 -4.341 11.231 1.00 18.04 178 LEU D CA 1
ATOM 7166 C C . LEU D 1 171 ? 10.174 -4.888 11.911 1.00 19.40 178 LEU D C 1
ATOM 7167 O O . LEU D 1 171 ? 11.292 -4.456 11.591 1.00 20.60 178 LEU D O 1
ATOM 7172 N N . VAL D 1 172 ? 10.009 -5.885 12.780 1.00 20.97 179 VAL D N 1
ATOM 7173 C CA A VAL D 1 172 ? 11.136 -6.589 13.382 0.40 21.14 179 VAL D CA 1
ATOM 7174 C CA B VAL D 1 172 ? 11.159 -6.558 13.363 0.60 20.78 179 VAL D CA 1
ATOM 7175 C C . VAL D 1 172 ? 11.903 -7.411 12.322 1.00 20.37 179 VAL D C 1
ATOM 7176 O O . VAL D 1 172 ? 13.116 -7.613 12.428 1.00 19.09 179 VAL D O 1
ATOM 7183 N N . ASN D 1 173 ? 11.197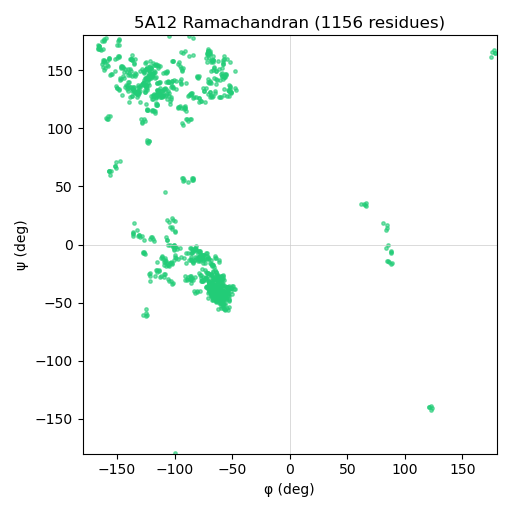 -7.862 11.278 1.00 18.24 180 ASN D N 1
ATOM 7184 C CA . ASN D 1 173 ? 11.838 -8.748 10.303 1.00 17.80 180 ASN D CA 1
ATOM 7185 C C . ASN D 1 173 ? 11.556 -8.456 8.834 1.00 16.71 180 ASN D C 1
ATOM 7186 O O . ASN D 1 173 ? 11.961 -9.245 7.972 1.00 17.66 180 ASN D O 1
ATOM 7191 N N . VAL D 1 174 ? 10.938 -7.313 8.558 1.00 17.13 181 VAL D N 1
ATOM 7192 C CA . VAL D 1 174 ? 10.643 -6.870 7.194 1.00 16.13 181 VAL D CA 1
ATOM 7193 C C . VAL D 1 174 ? 10.915 -5.378 7.151 1.00 16.94 181 VAL D C 1
ATOM 7194 O O . VAL D 1 174 ? 10.374 -4.625 7.966 1.00 17.55 181 VAL D O 1
ATOM 7198 N N . LYS D 1 175 ? 11.805 -4.966 6.244 1.00 15.60 182 LYS D N 1
ATOM 7199 C CA . LYS D 1 175 ? 11.982 -3.558 5.921 1.00 15.58 182 LYS D CA 1
ATOM 7200 C C . LYS D 1 175 ? 11.048 -3.152 4.769 1.00 16.05 182 LYS D C 1
ATOM 7201 O O . LYS D 1 175 ? 10.890 -3.901 3.815 1.00 16.33 182 LYS D O 1
ATOM 7207 N N . ARG D 1 176 ? 10.451 -1.968 4.870 1.00 16.07 183 ARG D N 1
ATOM 7208 C CA . ARG D 1 176 ? 9.466 -1.474 3.886 1.00 15.26 183 ARG D CA 1
ATOM 7209 C C . ARG D 1 176 ? 9.841 -0.103 3.364 1.00 16.74 183 ARG D C 1
ATOM 7210 O O . ARG D 1 176 ? 10.427 0.716 4.087 1.00 17.72 183 ARG D O 1
ATOM 7218 N N . LYS D 1 177 ? 9.467 0.150 2.102 1.00 15.52 184 LYS D N 1
ATOM 7219 C CA . LYS D 1 177 ? 9.565 1.501 1.550 1.00 14.62 184 LYS D CA 1
ATOM 7220 C C . LYS D 1 177 ? 8.479 1.704 0.502 1.00 14.58 184 LYS D C 1
ATOM 7221 O O . LYS D 1 177 ? 8.246 0.846 -0.361 1.00 14.74 184 LYS D O 1
ATOM 7227 N N . LEU D 1 178 ? 7.833 2.861 0.612 1.00 13.83 185 LEU D N 1
ATOM 7228 C CA . LEU D 1 178 ? 6.701 3.258 -0.238 1.00 14.32 185 LEU D CA 1
ATOM 7229 C C . LEU D 1 178 ? 7.095 4.355 -1.219 1.00 14.60 185 LEU D C 1
ATOM 7230 O O . LEU D 1 178 ? 7.704 5.370 -0.856 1.00 15.10 185 LEU D O 1
ATOM 7235 N N . TYR D 1 179 ? 6.674 4.174 -2.472 1.00 13.67 186 TYR D N 1
ATOM 7236 C CA . TYR D 1 179 ? 6.815 5.166 -3.516 1.00 13.09 186 TYR D CA 1
ATOM 7237 C C . TYR D 1 179 ? 5.436 5.397 -4.151 1.00 13.65 186 TYR D C 1
ATOM 7238 O O . TYR D 1 179 ? 4.588 4.496 -4.201 1.00 13.59 186 TYR D O 1
ATOM 7247 N N . HIS D 1 180 ? 5.232 6.637 -4.616 1.00 13.89 187 HIS D N 1
ATOM 7248 C CA . HIS D 1 180 ? 3.965 7.088 -5.182 1.00 12.80 187 HIS D CA 1
ATOM 7249 C C . HIS D 1 180 ? 4.084 7.339 -6.680 1.00 12.07 187 HIS D C 1
ATOM 7250 O O . HIS D 1 180 ? 4.980 8.040 -7.152 1.00 13.67 187 HIS D O 1
ATOM 7257 N N . SER D 1 181 ? 3.173 6.714 -7.413 1.00 12.16 188 SER D N 1
ATOM 7258 C CA . SER D 1 181 ? 3.296 6.589 -8.861 1.00 12.63 188 SER D CA 1
ATOM 7259 C C . SER D 1 181 ? 2.152 7.072 -9.722 1.00 11.96 188 SER D C 1
ATOM 7260 O O . SER D 1 181 ? 2.301 7.061 -10.950 1.00 12.95 188 SER D O 1
ATOM 7263 N N . THR D 1 182 ? 1.011 7.442 -9.139 1.00 12.02 189 THR D N 1
ATOM 7264 C CA . THR D 1 182 ? -0.128 7.849 -9.967 1.00 12.42 189 THR D CA 1
ATOM 7265 C C . THR D 1 182 ? 0.299 8.913 -10.968 1.00 13.26 189 THR D C 1
ATOM 7266 O O . THR D 1 182 ? 0.938 9.905 -10.604 1.00 13.34 189 THR D O 1
ATOM 7270 N N . GLY D 1 183 ? -0.060 8.718 -12.229 1.00 12.99 190 GLY D N 1
ATOM 7271 C CA . GLY D 1 183 ? 0.327 9.653 -13.292 1.00 13.39 190 GLY D CA 1
ATOM 7272 C C . GLY D 1 183 ? 1.663 9.379 -13.947 1.00 13.04 190 GLY D C 1
ATOM 7273 O O . GLY D 1 183 ? 1.936 9.901 -15.035 1.00 14.76 190 GLY D O 1
ATOM 7274 N N . LEU D 1 184 ? 2.495 8.565 -13.305 1.00 13.32 191 LEU D N 1
ATOM 7275 C CA . LEU D 1 184 ? 3.866 8.307 -13.784 1.00 12.62 191 LEU D CA 1
ATOM 7276 C C . LEU D 1 184 ? 4.059 6.881 -14.323 1.00 13.85 191 LEU D C 1
ATOM 7277 O O . LEU D 1 184 ? 5.052 6.567 -14.953 1.00 15.77 191 LEU D O 1
ATOM 7282 N N . ALA D 1 185 ? 3.078 6.040 -14.056 1.00 13.80 192 ALA D N 1
ATOM 7283 C CA . ALA D 1 185 ? 3.091 4.611 -14.375 1.00 12.75 192 ALA D CA 1
ATOM 7284 C C . ALA D 1 185 ? 1.670 4.116 -14.209 1.00 12.85 192 ALA D C 1
ATOM 7285 O O . ALA D 1 185 ? 0.831 4.812 -13.639 1.00 13.24 192 ALA D O 1
ATOM 7287 N N . ASP D 1 186 ? 1.423 2.875 -14.623 1.00 12.55 193 ASP D N 1
ATOM 7288 C CA . ASP D 1 186 ? 0.120 2.235 -14.441 1.00 13.91 193 ASP D CA 1
ATOM 7289 C C . ASP D 1 186 ? 0.003 1.607 -13.043 1.00 13.44 193 ASP D C 1
ATOM 7290 O O . ASP D 1 186 ? -0.290 0.422 -12.887 1.00 13.26 193 ASP D O 1
ATOM 7295 N N . ALA D 1 187 ? 0.191 2.449 -12.027 1.00 12.96 194 ALA D N 1
ATOM 7296 C CA . ALA D 1 187 ? 0.137 2.033 -10.630 1.00 12.49 194 ALA D CA 1
ATOM 7297 C C . ALA D 1 187 ? -0.046 3.287 -9.832 1.00 12.84 194 ALA D C 1
ATOM 7298 O O . ALA D 1 187 ? 0.421 4.376 -10.255 1.00 13.78 194 ALA D O 1
ATOM 7300 N N . ASP D 1 188 ? -0.659 3.147 -8.659 1.00 11.71 195 ASP D N 1
ATOM 7301 C CA . ASP D 1 188 ? -0.701 4.253 -7.705 1.00 11.93 195 ASP D CA 1
ATOM 7302 C C . ASP D 1 188 ? 0.552 4.283 -6.819 1.00 12.13 195 ASP D C 1
ATOM 7303 O O . ASP D 1 188 ? 0.968 5.348 -6.363 1.00 13.26 195 ASP D O 1
ATOM 7308 N N . PHE D 1 189 ? 1.119 3.121 -6.558 1.00 11.85 196 PHE D N 1
ATOM 7309 C CA . PHE D 1 189 ? 2.236 2.977 -5.647 1.00 12.07 196 PHE D CA 1
ATOM 7310 C C . PHE D 1 189 ? 3.169 1.878 -6.126 1.00 12.59 196 PHE D C 1
ATOM 7311 O O . PHE D 1 189 ? 2.727 0.932 -6.767 1.00 12.64 196 PHE D O 1
ATOM 7319 N N . ILE D 1 190 ? 4.440 2.001 -5.744 1.00 12.84 197 ILE D N 1
ATOM 7320 C CA . ILE D 1 190 ? 5.392 0.892 -5.791 1.00 13.05 197 ILE D CA 1
ATOM 7321 C C . ILE D 1 190 ? 5.769 0.635 -4.355 1.00 13.29 197 ILE D C 1
ATOM 7322 O O . ILE D 1 190 ? 6.158 1.560 -3.646 1.00 14.15 197 ILE D O 1
ATOM 7327 N N . THR D 1 191 ? 5.669 -0.611 -3.937 1.00 13.38 198 THR D N 1
ATOM 7328 C CA . THR D 1 191 ? 6.053 -0.997 -2.571 1.00 13.37 198 THR D CA 1
ATOM 7329 C C . THR D 1 191 ? 7.232 -1.943 -2.646 1.00 14.31 198 THR D C 1
ATOM 7330 O O . THR D 1 191 ? 7.309 -2.780 -3.531 1.00 14.09 198 THR D O 1
ATOM 7334 N N . TYR D 1 192 ? 8.183 -1.738 -1.740 1.00 13.72 199 TYR D N 1
ATOM 7335 C CA . TYR D 1 192 ? 9.478 -2.398 -1.767 1.00 13.95 199 TYR D CA 1
ATOM 7336 C C . TYR D 1 192 ? 9.746 -2.952 -0.371 1.00 14.21 199 TYR D C 1
ATOM 7337 O O . TYR D 1 192 ? 9.645 -2.220 0.634 1.00 16.00 199 TYR D O 1
ATOM 7346 N N . PHE D 1 193 ? 10.159 -4.208 -0.323 1.00 13.82 200 PHE D N 1
ATOM 7347 C CA . PHE D 1 193 ? 10.445 -4.910 0.938 1.00 13.77 200 PHE D CA 1
ATOM 7348 C C . PHE D 1 193 ? 11.752 -5.676 0.891 1.00 14.57 200 PHE D C 1
ATOM 7349 O O . PHE D 1 193 ? 12.134 -6.243 -0.157 1.00 15.97 200 PHE D O 1
ATOM 7357 N N . GLU D 1 194 ? 12.404 -5.742 2.058 1.00 14.96 201 GLU D N 1
ATOM 7358 C CA . GLU D 1 194 ? 13.586 -6.586 2.240 1.00 15.66 201 GLU D CA 1
ATOM 7359 C C . GLU D 1 194 ? 13.361 -7.451 3.469 1.00 15.87 201 GLU D C 1
ATOM 7360 O O . GLU D 1 194 ? 12.859 -6.971 4.482 1.00 17.20 201 GLU D O 1
ATOM 7366 N N . THR D 1 195 ? 13.731 -8.720 3.376 1.00 15.69 202 THR D N 1
ATOM 7367 C CA . THR D 1 195 ? 13.592 -9.638 4.493 1.00 15.47 202 THR D CA 1
ATOM 7368 C C . THR D 1 195 ? 14.558 -10.806 4.353 1.00 15.73 202 THR D C 1
ATOM 7369 O O . THR D 1 195 ? 15.057 -11.096 3.252 1.00 16.83 202 THR D O 1
ATOM 7373 N N . ALA D 1 196 ? 14.821 -11.480 5.482 1.00 15.79 203 ALA D N 1
ATOM 7374 C CA . ALA D 1 196 ? 15.453 -12.801 5.469 1.00 16.97 203 ALA D CA 1
ATOM 7375 C C . ALA D 1 196 ? 14.409 -13.912 5.615 1.00 16.28 203 ALA D C 1
ATOM 7376 O O . ALA D 1 196 ? 14.745 -15.083 5.413 1.00 18.87 203 ALA D O 1
ATOM 7378 N N . ASP D 1 197 ? 13.170 -13.550 5.959 1.00 16.52 204 ASP D N 1
ATOM 7379 C CA . ASP D 1 197 ? 12.168 -14.486 6.426 1.00 16.43 204 ASP D CA 1
ATOM 7380 C C . ASP D 1 197 ? 10.914 -14.467 5.561 1.00 16.16 204 ASP D C 1
ATOM 7381 O O . ASP D 1 197 ? 9.953 -13.754 5.847 1.00 16.48 204 ASP D O 1
ATOM 7386 N N . LEU D 1 198 ? 10.914 -15.288 4.519 1.00 16.16 205 LEU D N 1
ATOM 7387 C CA . LEU D 1 198 ? 9.789 -15.303 3.580 1.00 16.00 205 LEU D CA 1
ATOM 7388 C C . LEU D 1 198 ? 8.526 -15.937 4.181 1.00 15.29 205 LEU D C 1
ATOM 7389 O O . LEU D 1 198 ? 7.416 -15.637 3.745 1.00 16.18 205 LEU D O 1
ATOM 7394 N N . ALA D 1 199 ? 8.686 -16.805 5.189 1.00 16.22 206 ALA D N 1
ATOM 7395 C CA . ALA D 1 199 ? 7.527 -17.294 5.921 1.00 16.16 206 ALA D CA 1
ATOM 7396 C C . ALA D 1 199 ? 6.803 -16.131 6.610 1.00 14.71 206 ALA D C 1
ATOM 7397 O O . ALA D 1 199 ? 5.566 -16.031 6.569 1.00 16.22 206 ALA D O 1
ATOM 7399 N N . ALA D 1 200 ? 7.560 -15.270 7.254 1.00 15.87 207 ALA D N 1
ATOM 7400 C CA . ALA D 1 200 ? 6.989 -14.077 7.866 1.00 15.73 207 ALA D CA 1
ATOM 7401 C C . ALA D 1 200 ? 6.325 -13.168 6.809 1.00 14.56 207 ALA D C 1
ATOM 7402 O O . ALA D 1 200 ? 5.230 -12.628 7.025 1.00 14.98 207 ALA D O 1
ATOM 7404 N N . PHE D 1 201 ? 7.013 -12.996 5.692 1.00 14.55 208 PHE D N 1
ATOM 7405 C CA . PHE D 1 201 ? 6.487 -12.137 4.630 1.00 14.25 208 PHE D CA 1
ATOM 7406 C C . PHE D 1 201 ? 5.129 -12.627 4.113 1.00 14.76 208 PHE D C 1
ATOM 7407 O O . PHE D 1 201 ? 4.205 -11.845 3.909 1.00 14.55 208 PHE D O 1
ATOM 7415 N N . ASN D 1 202 ? 5.020 -13.927 3.913 1.00 14.11 209 ASN D N 1
ATOM 7416 C CA . ASN D 1 202 ? 3.765 -14.522 3.500 1.00 13.99 209 ASN D CA 1
ATOM 7417 C C . ASN D 1 202 ? 2.662 -14.201 4.522 1.00 13.79 209 ASN D C 1
ATOM 7418 O O . ASN D 1 202 ? 1.544 -13.796 4.168 1.00 14.61 209 ASN D O 1
ATOM 7423 N N . ASN D 1 203 ? 2.995 -14.358 5.805 1.00 14.73 210 ASN D N 1
ATOM 7424 C CA . ASN D 1 203 ? 2.020 -14.067 6.840 1.00 14.84 210 ASN D CA 1
ATOM 7425 C C . ASN D 1 203 ? 1.637 -12.580 6.908 1.00 14.25 210 ASN D C 1
ATOM 7426 O O . ASN D 1 203 ? 0.470 -12.235 7.137 1.00 15.16 210 ASN D O 1
ATOM 7431 N N . LEU D 1 204 ? 2.610 -11.706 6.633 1.00 14.27 211 LEU D N 1
ATOM 7432 C CA . LEU D 1 204 ? 2.349 -10.277 6.576 1.00 14.52 211 LEU D CA 1
ATOM 7433 C C . LEU D 1 204 ? 1.329 -9.942 5.467 1.00 15.31 211 LEU D C 1
ATOM 7434 O O . LEU D 1 204 ? 0.375 -9.206 5.679 1.00 14.91 211 LEU D O 1
ATOM 7439 N N . LEU D 1 205 ? 1.529 -10.517 4.287 1.00 15.02 212 LEU D N 1
ATOM 7440 C CA A LEU D 1 205 ? 0.648 -10.194 3.159 0.70 14.51 212 LEU D CA 1
ATOM 7441 C CA B LEU D 1 205 ? 0.692 -10.242 3.127 0.30 15.49 212 LEU D CA 1
ATOM 7442 C C . LEU D 1 205 ? -0.738 -10.803 3.328 1.00 14.85 212 LEU D C 1
ATOM 7443 O O . LEU D 1 205 ? -1.747 -10.196 2.940 1.00 15.94 212 LEU D O 1
ATOM 7452 N N . ILE D 1 206 ? -0.820 -11.974 3.958 1.00 14.37 213 ILE D N 1
ATOM 7453 C CA . ILE D 1 206 ? -2.130 -12.538 4.313 1.00 14.41 213 ILE D CA 1
ATOM 7454 C C . ILE D 1 206 ? -2.865 -11.587 5.265 1.00 15.30 213 ILE D C 1
ATOM 7455 O O . ILE D 1 206 ? -4.064 -11.344 5.084 1.00 14.94 213 ILE D O 1
ATOM 7460 N N . ALA D 1 207 ? -2.153 -11.030 6.260 1.00 14.66 214 ALA D N 1
ATOM 7461 C CA . ALA D 1 207 ? -2.803 -10.072 7.170 1.00 15.43 214 ALA D CA 1
ATOM 7462 C C . ALA D 1 207 ? -3.400 -8.890 6.395 1.00 14.61 214 ALA D C 1
ATOM 7463 O O . ALA D 1 207 ? -4.484 -8.421 6.695 1.00 16.36 214 ALA D O 1
ATOM 7465 N N . LEU D 1 208 ? -2.674 -8.405 5.396 1.00 14.33 215 LEU D N 1
ATOM 7466 C CA . LEU D 1 208 ? -3.175 -7.292 4.592 1.00 15.17 215 LEU D CA 1
ATOM 7467 C C . LEU D 1 208 ? -4.310 -7.674 3.638 1.00 15.94 215 LEU D C 1
ATOM 7468 O O . LEU D 1 208 ? -5.171 -6.857 3.344 1.00 16.02 215 LEU D O 1
ATOM 7473 N N . ALA D 1 209 ? -4.331 -8.927 3.182 1.00 14.69 216 ALA D N 1
ATOM 7474 C CA . ALA D 1 209 ? -5.416 -9.395 2.323 1.00 14.06 216 ALA D CA 1
ATOM 7475 C C . ALA D 1 209 ? -6.760 -9.330 3.055 1.00 14.56 216 ALA D C 1
ATOM 7476 O O . ALA D 1 209 ? -7.816 -9.169 2.431 1.00 14.98 216 ALA D O 1
ATOM 7478 N N . LYS D 1 210 ? -6.693 -9.489 4.384 1.00 14.67 217 LYS D N 1
ATOM 7479 C CA . LYS D 1 210 ? -7.864 -9.630 5.216 1.00 14.96 217 LYS D CA 1
ATOM 7480 C C . LYS D 1 210 ? -8.558 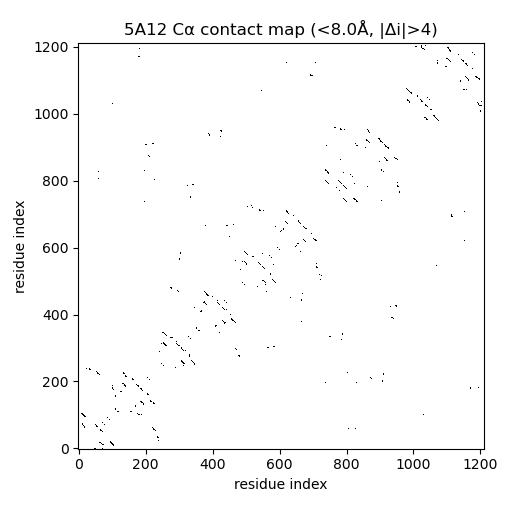-8.326 5.613 1.00 16.06 217 LYS D C 1
ATOM 7481 O O . LYS D 1 210 ? -9.603 -8.369 6.271 1.00 19.71 217 LYS D O 1
ATOM 7487 N N . VAL D 1 211 ? -7.998 -7.181 5.239 1.00 15.47 218 VAL D N 1
ATOM 7488 C CA . VAL D 1 211 ? -8.566 -5.897 5.675 1.00 16.72 218 VAL D CA 1
ATOM 7489 C C . VAL D 1 211 ? -9.386 -5.255 4.561 1.00 16.47 218 VAL D C 1
ATOM 7490 O O . VAL D 1 211 ? -9.176 -5.559 3.376 1.00 16.19 218 VAL D O 1
ATOM 7494 N N . PRO D 1 212 ? -10.316 -4.351 4.919 1.00 16.49 219 PRO D N 1
ATOM 7495 C CA . PRO D 1 212 ? -11.216 -3.823 3.872 1.00 16.58 219 PRO D CA 1
ATOM 7496 C C . PRO D 1 212 ? -10.518 -3.020 2.776 1.00 16.12 219 PRO D C 1
ATOM 7497 O O . PRO D 1 212 ? -10.997 -2.980 1.619 1.00 17.13 219 PRO D O 1
ATOM 7501 N N . GLU D 1 213 ? -9.380 -2.419 3.100 1.00 15.67 220 GLU D N 1
ATOM 7502 C CA . GLU D 1 213 ? -8.564 -1.751 2.074 1.00 15.49 220 GLU D CA 1
ATOM 7503 C C . GLU D 1 213 ? -8.363 -2.644 0.845 1.00 15.65 220 GLU D C 1
ATOM 7504 O O . GLU D 1 213 ? -8.389 -2.181 -0.303 1.00 15.56 220 GLU D O 1
ATOM 7510 N N . ASN D 1 214 ? -8.192 -3.944 1.083 1.00 16.26 221 ASN D N 1
ATOM 7511 C CA . ASN D 1 214 ? -7.869 -4.850 -0.014 1.00 15.00 221 ASN D CA 1
ATOM 7512 C C . ASN D 1 214 ? -9.003 -4.998 -1.041 1.00 14.17 221 ASN D C 1
ATOM 7513 O O . ASN D 1 214 ? -8.746 -5.341 -2.203 1.00 15.58 221 ASN D O 1
ATOM 7518 N N . THR D 1 215 ? -10.237 -4.727 -0.631 1.00 14.58 222 THR D N 1
ATOM 7519 C CA . THR D 1 215 ? -11.358 -4.719 -1.562 1.00 14.82 222 THR D CA 1
ATOM 7520 C C . THR D 1 215 ? -11.240 -3.677 -2.668 1.00 15.39 222 THR D C 1
ATOM 7521 O O . THR D 1 215 ? -11.975 -3.737 -3.637 1.00 17.84 222 THR D O 1
ATOM 7525 N N . HIS D 1 216 ? -10.311 -2.743 -2.516 1.00 14.10 223 HIS D N 1
ATOM 7526 C CA . HIS D 1 216 ? -10.092 -1.671 -3.488 1.00 15.12 223 HIS D CA 1
ATOM 7527 C C . HIS D 1 216 ? -8.935 -1.899 -4.422 1.00 14.75 223 HIS D C 1
ATOM 7528 O O . HIS D 1 216 ? -8.712 -1.068 -5.306 1.00 15.97 223 HIS D O 1
ATOM 7535 N N . HIS D 1 217 ? -8.179 -2.978 -4.239 1.00 14.19 224 HIS D N 1
ATOM 7536 C CA . HIS D 1 217 ? -7.032 -3.193 -5.126 1.00 13.24 224 HIS D CA 1
ATOM 7537 C C . HIS D 1 217 ? -7.415 -3.727 -6.498 1.00 14.53 224 HIS D C 1
ATOM 7538 O O . HIS D 1 217 ? -8.083 -4.750 -6.601 1.00 16.95 224 HIS D O 1
ATOM 7545 N N . VAL D 1 218 ? -7.017 -3.011 -7.548 1.00 13.83 225 VAL D N 1
ATOM 7546 C CA . VAL D 1 218 ? -7.096 -3.500 -8.917 1.00 14.34 225 VAL D CA 1
ATOM 7547 C C . VAL D 1 218 ? -5.752 -3.972 -9.456 1.00 14.47 225 VAL D C 1
ATOM 7548 O O . VAL D 1 218 ? -5.719 -4.684 -10.453 1.00 17.92 225 VAL D O 1
ATOM 7552 N N . ARG D 1 219 ? -4.658 -3.589 -8.783 1.00 13.82 226 ARG D N 1
ATOM 7553 C CA . ARG D 1 219 ? -3.333 -4.181 -9.010 1.00 13.49 226 ARG D CA 1
ATOM 7554 C C . ARG D 1 219 ? -2.705 -4.347 -7.616 1.00 13.31 226 ARG D C 1
ATOM 7555 O O . ARG D 1 219 ? -2.780 -3.440 -6.790 1.00 13.04 226 ARG D O 1
ATOM 7563 N N . TRP D 1 220 ? -2.088 -5.505 -7.377 1.00 13.50 227 TRP D N 1
ATOM 7564 C CA . TRP D 1 220 ? -1.450 -5.811 -6.087 1.00 14.22 227 TRP D CA 1
ATOM 7565 C C . TRP D 1 220 ? -0.435 -6.880 -6.406 1.00 14.62 227 TRP D C 1
ATOM 7566 O O . TRP D 1 220 ? -0.528 -8.014 -5.938 1.00 15.97 227 TRP D O 1
ATOM 7577 N N . GLY D 1 221 ? 0.530 -6.497 -7.240 1.00 13.56 228 GLY D N 1
ATOM 7578 C CA . GLY D 1 221 ? 1.428 -7.427 -7.907 1.00 13.98 228 GLY D CA 1
ATOM 7579 C C . GLY D 1 221 ? 1.343 -7.249 -9.410 1.00 14.06 228 GLY D C 1
ATOM 7580 O O . GLY D 1 221 ? 1.271 -6.109 -9.901 1.00 14.29 228 GLY D O 1
ATOM 7581 N N . ASN D 1 222 ? 1.420 -8.374 -10.125 1.00 14.41 229 ASN D N 1
ATOM 7582 C CA A ASN D 1 222 ? 1.347 -8.399 -11.582 0.70 14.12 229 ASN D CA 1
ATOM 7583 C CA B ASN D 1 222 ? 1.324 -8.378 -11.578 0.30 13.91 229 ASN D CA 1
ATOM 7584 C C . ASN D 1 222 ? 2.334 -7.396 -12.183 1.00 14.10 229 ASN D C 1
ATOM 7585 O O . ASN D 1 222 ? 1.970 -6.476 -12.912 1.00 14.95 229 ASN D O 1
ATOM 7594 N N . PRO D 1 223 ? 3.623 -7.605 -11.909 1.00 13.58 230 PRO D N 1
ATOM 7595 C CA . PRO D 1 223 ? 4.213 -8.756 -11.230 1.00 13.99 230 PRO D CA 1
ATOM 7596 C C . PRO D 1 223 ? 4.422 -8.535 -9.747 1.00 14.69 230 PRO D C 1
ATOM 7597 O O . PRO D 1 223 ? 4.656 -7.395 -9.286 1.00 15.19 230 PRO D O 1
ATOM 7601 N N . THR D 1 224 ? 4.423 -9.639 -9.022 1.00 13.79 231 THR D N 1
ATOM 7602 C CA . THR D 1 224 ? 5.031 -9.694 -7.701 1.00 13.71 231 THR D CA 1
ATOM 7603 C C . THR D 1 224 ? 6.477 -10.084 -7.949 1.00 14.19 231 THR D C 1
ATOM 7604 O O . THR D 1 224 ? 6.758 -11.219 -8.326 1.00 16.56 231 THR D O 1
ATOM 7608 N N . VAL D 1 225 ? 7.401 -9.140 -7.776 1.00 14.25 232 VAL D N 1
ATOM 7609 C CA . VAL D 1 225 ? 8.808 -9.394 -8.088 1.00 14.29 232 VAL D CA 1
ATOM 7610 C C . VAL D 1 225 ? 9.511 -9.915 -6.845 1.00 14.82 232 VAL D C 1
ATOM 7611 O O . VAL D 1 225 ? 9.581 -9.235 -5.862 1.00 17.15 232 VAL D O 1
ATOM 7615 N N . LEU D 1 226 ? 10.012 -11.135 -6.912 1.00 13.17 233 LEU D N 1
ATOM 7616 C CA . LEU D 1 226 ? 10.761 -11.754 -5.815 1.00 13.26 233 LEU D CA 1
ATOM 7617 C C . LEU D 1 226 ? 12.189 -12.007 -6.280 1.00 14.05 233 LEU D C 1
ATOM 7618 O O . LEU D 1 226 ? 12.427 -12.608 -7.334 1.00 13.50 233 LEU D O 1
ATOM 7623 N N . GLY D 1 227 ? 13.157 -11.554 -5.487 1.00 14.60 234 GLY D N 1
ATOM 7624 C CA . GLY D 1 227 ? 14.560 -11.771 -5.847 1.00 14.17 234 GLY D CA 1
ATOM 7625 C C . GLY D 1 227 ? 15.460 -11.933 -4.649 1.00 14.14 234 GLY D C 1
ATOM 7626 O O . GLY D 1 227 ? 15.024 -11.797 -3.497 1.00 15.13 234 GLY D O 1
ATOM 7627 N N . THR D 1 228 ? 16.733 -12.203 -4.935 1.00 14.41 235 THR D N 1
ATOM 7628 C CA . THR D 1 228 ? 17.759 -12.162 -3.896 1.00 14.86 235 THR D CA 1
ATOM 7629 C C . THR D 1 228 ? 18.660 -10.940 -4.070 1.00 16.26 235 THR D C 1
ATOM 7630 O O . THR D 1 228 ? 19.013 -10.551 -5.184 1.00 15.28 235 THR D O 1
ATOM 7634 N N . ILE D 1 229 ? 18.999 -10.340 -2.936 1.00 15.76 236 ILE D N 1
ATOM 7635 C CA . ILE D 1 229 ? 19.923 -9.230 -2.888 1.00 16.71 236 ILE D CA 1
ATOM 7636 C C . ILE D 1 229 ? 21.316 -9.736 -3.308 1.00 19.09 236 ILE D C 1
ATOM 7637 O O . ILE D 1 229 ? 21.804 -10.741 -2.778 1.00 19.98 236 ILE D O 1
ATOM 7642 N N . GLN D 1 230 ? 21.932 -9.065 -4.275 1.00 18.87 237 GLN D N 1
ATOM 7643 C CA . GLN D 1 230 ? 23.271 -9.421 -4.763 1.00 18.31 237 GLN D CA 1
ATOM 7644 C C . GLN D 1 230 ? 24.079 -8.178 -5.045 1.00 19.87 237 GLN D C 1
ATOM 7645 O O . GLN D 1 230 ? 23.524 -7.146 -5.417 1.00 21.74 237 GLN D O 1
ATOM 7651 N N . SER D 1 231 ? 25.401 -8.264 -4.916 1.00 19.18 238 SER D N 1
ATOM 7652 C CA . SER D 1 231 ? 26.224 -7.191 -5.413 1.00 17.71 238 SER D CA 1
ATOM 7653 C C . SER D 1 231 ? 26.129 -7.138 -6.938 1.00 18.24 238 SER D C 1
ATOM 7654 O O . SER D 1 231 ? 25.824 -8.151 -7.593 1.00 19.79 238 SER D O 1
ATOM 7657 N N . ALA D 1 232 ? 26.458 -5.991 -7.526 1.00 18.99 239 ALA D N 1
ATOM 7658 C CA . ALA D 1 232 ? 26.450 -5.888 -8.986 1.00 18.56 239 ALA D CA 1
ATOM 7659 C C . ALA D 1 232 ? 27.411 -6.888 -9.619 1.00 18.73 239 ALA D C 1
ATOM 7660 O O . ALA D 1 232 ? 27.095 -7.518 -10.613 1.00 18.32 239 ALA D O 1
ATOM 7662 N N . ASP D 1 233 ? 28.589 -7.057 -9.001 1.00 19.25 240 ASP D N 1
ATOM 7663 C CA . ASP D 1 233 ? 29.587 -7.990 -9.516 1.00 20.82 240 ASP D CA 1
ATOM 7664 C C . ASP D 1 233 ? 29.084 -9.423 -9.555 1.00 17.33 240 ASP D C 1
ATOM 7665 O O . ASP D 1 233 ? 29.240 -10.116 -10.562 1.00 20.12 240 ASP D O 1
ATOM 7670 N N . VAL D 1 234 ? 28.493 -9.864 -8.442 1.00 18.44 241 VAL D N 1
ATOM 7671 C CA . VAL D 1 234 ? 27.959 -11.221 -8.344 1.00 19.38 241 VAL D CA 1
ATOM 7672 C C . VAL D 1 234 ? 26.795 -11.377 -9.315 1.00 19.25 241 VAL D C 1
ATOM 7673 O O . VAL D 1 234 ? 26.673 -12.390 -10.017 1.00 19.39 241 VAL D O 1
ATOM 7677 N N . LEU D 1 235 ? 25.925 -10.377 -9.362 1.00 18.80 242 LEU D N 1
ATOM 7678 C CA . LEU D 1 235 ? 24.787 -10.452 -10.292 1.00 18.07 242 LEU D CA 1
ATOM 7679 C C . LEU D 1 235 ? 25.221 -10.652 -11.740 1.00 16.68 242 LEU D C 1
ATOM 7680 O O . LEU D 1 235 ? 24.757 -11.566 -12.447 1.00 16.88 242 LEU D O 1
ATOM 7685 N N . VAL D 1 236 ? 26.130 -9.791 -12.193 1.00 17.66 243 VAL D N 1
ATOM 7686 C CA . VAL D 1 236 ? 26.557 -9.832 -13.592 1.00 17.19 243 VAL D CA 1
ATOM 7687 C C . VAL D 1 236 ? 27.332 -11.123 -13.881 1.00 17.39 243 VAL D C 1
ATOM 7688 O O . VAL D 1 236 ? 27.107 -11.763 -14.918 1.00 18.07 243 VAL D O 1
ATOM 7692 N N . LYS D 1 237 ? 28.217 -11.530 -12.972 1.00 17.75 244 LYS D N 1
ATOM 7693 C CA . LYS D 1 237 ? 28.964 -12.770 -13.165 1.00 19.11 244 LYS D CA 1
ATOM 7694 C C . LYS D 1 237 ? 28.049 -13.981 -13.239 1.00 17.76 244 LYS D C 1
ATOM 7695 O O . LYS D 1 237 ? 28.194 -14.821 -14.133 1.00 19.24 244 LYS D O 1
ATOM 7701 N N . THR D 1 238 ? 27.031 -14.008 -12.385 1.00 18.53 245 THR D N 1
ATOM 7702 C CA . THR D 1 238 ? 26.067 -15.121 -12.345 1.00 18.54 245 THR D CA 1
ATOM 7703 C C . THR D 1 238 ? 25.349 -15.244 -13.685 1.00 17.55 245 THR D C 1
ATOM 7704 O O . THR D 1 238 ? 25.250 -16.331 -14.269 1.00 20.08 245 THR D O 1
ATOM 7708 N N . LEU D 1 239 ? 24.892 -14.118 -14.212 1.00 18.23 246 LEU D N 1
ATOM 7709 C CA . LEU D 1 239 ? 24.150 -14.129 -15.460 1.00 17.58 246 LEU D CA 1
ATOM 7710 C C . LEU D 1 239 ? 25.029 -14.266 -16.687 1.00 16.75 246 LEU D C 1
ATOM 7711 O O . LEU D 1 239 ? 24.528 -14.505 -17.794 1.00 18.21 246 LEU D O 1
ATOM 7716 N N . SER D 1 240 ? 26.349 -14.147 -16.494 1.00 18.40 247 SER D N 1
ATOM 7717 C CA . SER D 1 240 ? 27.323 -14.258 -17.593 1.00 20.32 247 SER D CA 1
ATOM 7718 C C . SER D 1 240 ? 28.124 -15.561 -17.593 1.00 21.35 247 SER D C 1
ATOM 7719 O O . SER D 1 240 ? 29.002 -15.749 -18.429 1.00 21.56 247 SER D O 1
ATOM 7722 N N . GLY D 1 241 ? 27.810 -16.455 -16.672 1.00 20.46 248 GLY D N 1
ATOM 7723 C CA . GLY D 1 241 ? 28.527 -17.716 -16.523 1.00 24.73 248 GLY D CA 1
ATOM 7724 C C . GLY D 1 241 ? 29.974 -17.539 -16.100 1.00 27.06 248 GLY D C 1
ATOM 7725 O O . GLY D 1 241 ? 30.829 -18.334 -16.495 1.00 30.67 248 GLY D O 1
ATOM 7726 N N . MET D 1 242 ? 30.220 -16.515 -15.281 1.00 25.09 249 MET D N 1
ATOM 7727 C CA . MET D 1 242 ? 31.551 -16.133 -14.843 1.00 30.45 249 MET D CA 1
ATOM 7728 C C . MET D 1 242 ? 31.653 -16.188 -13.327 1.00 33.18 249 MET D C 1
ATOM 7729 O O . MET D 1 242 ? 30.745 -16.677 -12.655 1.00 34.99 249 MET D O 1
ATOM 7735 N N . MET E 1 1 ? -14.901 -15.044 -63.944 1.00 54.42 8 MET E N 1
ATOM 7736 C CA . MET E 1 1 ? -14.523 -13.966 -62.989 1.00 50.60 8 MET E CA 1
ATOM 7737 C C . MET E 1 1 ? -15.679 -13.651 -62.038 1.00 46.36 8 MET E C 1
ATOM 7738 O O . MET E 1 1 ? -16.803 -13.418 -62.477 1.00 46.04 8 MET E O 1
ATOM 7743 N N . ALA E 1 2 ? -15.397 -13.633 -60.736 1.00 35.44 9 ALA E N 1
ATOM 7744 C CA . ALA E 1 2 ? -16.394 -13.260 -59.732 1.00 32.59 9 ALA E CA 1
ATOM 7745 C C . ALA E 1 2 ? -16.803 -11.801 -59.918 1.00 32.42 9 ALA E C 1
ATOM 7746 O O . ALA E 1 2 ? -15.956 -10.971 -60.260 1.00 38.50 9 ALA E O 1
ATOM 7748 N N . ASP E 1 3 ? -18.088 -11.492 -59.706 1.00 26.76 10 ASP E N 1
ATOM 7749 C CA . ASP E 1 3 ? -18.594 -10.160 -59.908 1.00 23.84 10 ASP E CA 1
ATOM 7750 C C . ASP E 1 3 ? -18.457 -9.439 -58.594 1.00 20.85 10 ASP E C 1
ATOM 7751 O O . ASP E 1 3 ? -19.093 -9.804 -57.598 1.00 19.06 10 ASP E O 1
ATOM 7756 N N . ARG E 1 4 ? -17.656 -8.390 -58.623 1.00 20.57 11 ARG E N 1
ATOM 7757 C CA A ARG E 1 4 ? -17.423 -7.571 -57.446 0.70 19.80 11 ARG E CA 1
ATOM 7758 C CA B ARG E 1 4 ? -17.417 -7.546 -57.452 0.30 20.18 11 ARG E CA 1
ATOM 7759 C C . ARG E 1 4 ? -18.710 -6.961 -56.875 1.00 18.21 11 ARG E C 1
ATOM 7760 O O . ARG E 1 4 ? -18.963 -7.063 -55.680 1.00 18.67 11 ARG E O 1
ATOM 7775 N N . ALA E 1 5 ? -19.540 -6.347 -57.717 1.00 18.97 12 ALA E N 1
ATOM 7776 C CA . ALA E 1 5 ? -20.773 -5.724 -57.241 1.00 18.65 12 ALA E CA 1
ATOM 7777 C C . ALA E 1 5 ? -21.663 -6.746 -56.554 1.00 17.59 12 ALA E C 1
ATOM 7778 O O . ALA E 1 5 ? -22.206 -6.469 -55.493 1.00 20.24 12 ALA E O 1
ATOM 7780 N N . LYS E 1 6 ? -21.813 -7.924 -57.159 1.00 17.20 13 LYS E N 1
ATOM 7781 C CA . LYS E 1 6 ? -22.628 -8.972 -56.548 1.00 16.72 13 LYS E CA 1
ATOM 7782 C C . LYS E 1 6 ? -22.065 -9.342 -55.192 1.00 16.41 13 LYS E C 1
ATOM 7783 O O . LYS E 1 6 ? -22.795 -9.355 -54.218 1.00 16.31 13 LYS E O 1
ATOM 7789 N N . LEU E 1 7 ? -20.762 -9.579 -55.125 1.00 16.50 14 LEU E N 1
ATOM 7790 C CA . LEU E 1 7 ? -20.159 -10.003 -53.848 1.00 14.80 14 LEU E CA 1
ATOM 7791 C C . LEU E 1 7 ? -20.238 -8.926 -52.767 1.00 15.13 14 LEU E C 1
ATOM 7792 O O . LEU E 1 7 ? -20.319 -9.261 -51.590 1.00 15.85 14 LEU E O 1
ATOM 7797 N N . LEU E 1 8 ? -20.235 -7.651 -53.157 1.00 15.56 15 LEU E N 1
ATOM 7798 C CA . LEU E 1 8 ? -20.319 -6.569 -52.198 1.00 15.13 15 LEU E CA 1
ATOM 7799 C C . LEU E 1 8 ? -21.724 -6.179 -51.791 1.00 15.46 15 LEU E C 1
ATOM 7800 O O . LEU E 1 8 ? -21.887 -5.403 -50.851 1.00 17.59 15 LEU E O 1
ATOM 7805 N N . THR E 1 9 ? -22.753 -6.689 -52.476 1.00 16.78 16 THR E N 1
ATOM 7806 C CA . THR E 1 9 ? -24.117 -6.210 -52.235 1.00 18.30 16 THR E CA 1
ATOM 7807 C C . THR E 1 9 ? -25.197 -7.266 -51.991 1.00 19.59 16 THR E C 1
ATOM 7808 O O . THR E 1 9 ? -26.398 -6.919 -51.926 1.00 25.97 16 THR E O 1
ATOM 7812 N N . THR E 1 10 ? -24.805 -8.524 -51.882 1.00 18.05 17 THR E N 1
ATOM 7813 C CA . THR E 1 10 ? -25.761 -9.609 -51.674 1.00 17.96 17 THR E CA 1
ATOM 7814 C C . THR E 1 10 ? -25.574 -10.316 -50.334 1.00 17.88 17 THR E C 1
ATOM 7815 O O . THR E 1 10 ? -24.480 -10.315 -49.778 1.00 16.38 17 THR E O 1
ATOM 7819 N N . PRO E 1 11 ? -26.641 -10.934 -49.822 1.00 17.78 18 PRO E N 1
ATOM 7820 C CA . PRO E 1 11 ? -26.611 -11.579 -48.514 1.00 20.55 18 PRO E CA 1
ATOM 7821 C C . PRO E 1 11 ? -25.798 -12.774 -48.164 1.00 26.15 18 PRO E C 1
ATOM 7822 O O . PRO E 1 11 ? -25.461 -12.936 -47.020 1.00 46.56 18 PRO E O 1
ATOM 7826 N N . GLY E 1 12 ? -25.492 -13.636 -48.999 1.00 26.26 19 GLY E N 1
ATOM 7827 C CA . GLY E 1 12 ? -24.769 -14.872 -48.350 1.00 16.77 19 GLY E CA 1
ATOM 7828 C C . GLY E 1 12 ? -23.268 -14.984 -48.652 1.00 15.53 19 GLY E C 1
ATOM 7829 O O . GLY E 1 12 ? -22.742 -16.028 -49.047 1.00 19.91 19 GLY E O 1
ATOM 7830 N N . VAL E 1 13 ? -22.585 -13.863 -48.531 1.00 13.23 20 VAL E N 1
ATOM 7831 C CA . VAL E 1 13 ? -21.207 -13.719 -48.946 1.00 12.89 20 VAL E CA 1
ATOM 7832 C C . VAL E 1 13 ? -20.327 -13.748 -47.721 1.00 13.17 20 VAL E C 1
ATOM 7833 O O . VAL E 1 13 ? -20.623 -13.094 -46.727 1.00 13.75 20 VAL E O 1
ATOM 7837 N N . PHE E 1 14 ? -19.233 -14.494 -47.804 1.00 13.07 21 PHE E N 1
ATOM 7838 C CA . PHE E 1 14 ? -18.246 -14.500 -46.742 1.00 11.97 21 PHE E CA 1
ATOM 7839 C C . PHE E 1 14 ? -17.227 -13.395 -46.946 1.00 12.66 21 PHE E C 1
ATOM 7840 O O . PHE E 1 14 ? -16.633 -13.259 -48.012 1.00 14.56 21 PHE E O 1
ATOM 7848 N N . GLY E 1 15 ? -17.038 -12.620 -45.887 1.00 12.27 22 GLY E N 1
ATOM 7849 C CA . GLY E 1 15 ? -16.007 -11.593 -45.816 1.00 13.51 22 GLY E CA 1
ATOM 7850 C C . GLY E 1 15 ? -14.910 -12.100 -44.892 1.00 12.64 22 GLY E C 1
ATOM 7851 O O . GLY E 1 15 ? -15.176 -12.526 -43.763 1.00 14.86 22 GLY E O 1
ATOM 7852 N N . ASN E 1 16 ? -13.667 -12.010 -45.366 1.00 11.66 23 ASN E N 1
ATOM 7853 C CA . ASN E 1 16 ? -12.495 -12.476 -44.644 1.00 11.88 23 ASN E CA 1
ATOM 7854 C C . ASN E 1 16 ? -11.552 -11.293 -44.513 1.00 11.03 23 ASN E C 1
ATOM 7855 O O . ASN E 1 16 ? -11.074 -10.759 -45.500 1.00 12.43 23 ASN E O 1
ATOM 7860 N N . PHE E 1 17 ? -11.320 -10.878 -43.273 1.00 11.32 24 PHE E N 1
ATOM 7861 C CA . PHE E 1 17 ? -10.498 -9.721 -42.949 1.00 11.29 24 PHE E CA 1
ATOM 7862 C C . PHE E 1 17 ? -9.220 -10.203 -42.274 1.00 10.96 24 PHE E C 1
ATOM 7863 O O . PHE E 1 17 ? -9.288 -10.975 -41.320 1.00 13.43 24 PHE E O 1
ATOM 7871 N N . SER E 1 18 ? -8.056 -9.794 -42.777 1.00 11.09 25 SER E N 1
ATOM 7872 C CA . SER E 1 18 ? -6.821 -10.193 -42.127 1.00 11.64 25 SER E CA 1
ATOM 7873 C C . SER E 1 18 ? -5.840 -9.030 -42.126 1.00 11.44 25 SER E C 1
ATOM 7874 O O . SER E 1 18 ? -5.723 -8.316 -43.108 1.00 12.40 25 SER E O 1
ATOM 7877 N N . THR E 1 19 ? -5.154 -8.896 -41.005 1.00 11.11 26 THR E N 1
ATOM 7878 C CA . THR E 1 19 ? -4.147 -7.866 -40.838 1.00 11.51 26 THR E CA 1
ATOM 7879 C C . THR E 1 19 ? -2.790 -8.509 -40.589 1.00 12.00 26 THR E C 1
ATOM 7880 O O . THR E 1 19 ? -2.727 -9.567 -39.943 1.00 12.06 26 THR E O 1
ATOM 7884 N N . TYR E 1 20 ? -1.720 -7.860 -41.082 1.00 11.39 27 TYR E N 1
ATOM 7885 C CA . TYR E 1 20 ? -0.379 -8.445 -41.036 1.00 12.47 27 TYR E CA 1
ATOM 7886 C C . TYR E 1 20 ? 0.630 -7.380 -40.655 1.00 11.54 27 TYR E C 1
ATOM 7887 O O . TYR E 1 20 ? 0.487 -6.219 -41.052 1.00 12.47 27 TYR E O 1
ATOM 7896 N N . LYS E 1 21 ? 1.656 -7.785 -39.928 1.00 12.99 28 LYS E N 1
ATOM 7897 C CA . LYS E 1 21 ? 2.885 -7.010 -39.790 1.00 14.12 28 LYS E CA 1
ATOM 7898 C C . LYS E 1 21 ? 3.969 -7.562 -40.696 1.00 15.07 28 LYS E C 1
ATOM 7899 O O . LYS E 1 21 ? 4.077 -8.783 -40.872 1.00 16.36 28 LYS E O 1
ATOM 7905 N N . VAL E 1 22 ? 4.749 -6.664 -41.291 1.00 15.56 29 VAL E N 1
ATOM 7906 C CA . VAL E 1 22 ? 5.846 -7.076 -42.138 1.00 16.42 29 VAL E CA 1
ATOM 7907 C C . VAL E 1 22 ? 7.039 -7.301 -41.225 1.00 18.37 29 VAL E C 1
ATOM 7908 O O . VAL E 1 22 ? 7.385 -6.445 -40.412 1.00 22.23 29 VAL E O 1
ATOM 7912 N N . ARG E 1 23 ? 7.680 -8.445 -41.385 1.00 18.35 30 ARG E N 1
ATOM 7913 C CA A ARG E 1 23 ? 8.824 -8.762 -40.560 0.50 21.64 30 ARG E CA 1
ATOM 7914 C CA B ARG E 1 23 ? 8.837 -8.780 -40.576 0.50 22.11 30 ARG E CA 1
ATOM 7915 C C . ARG E 1 23 ? 10.020 -7.905 -40.938 1.00 24.14 30 ARG E C 1
ATOM 7916 O O . ARG E 1 23 ? 10.185 -7.503 -42.092 1.00 22.82 30 ARG E O 1
ATOM 7931 N N . ALA E 1 24 ? 10.842 -7.646 -39.931 1.00 28.63 31 ALA E N 1
ATOM 7932 C CA . ALA E 1 24 ? 12.011 -6.806 -40.054 1.00 34.25 31 ALA E CA 1
ATOM 7933 C C . ALA E 1 24 ? 12.952 -7.214 -41.180 1.00 33.50 31 ALA E C 1
ATOM 7934 O O . ALA E 1 24 ? 13.533 -6.360 -41.860 1.00 38.92 31 ALA E O 1
ATOM 7936 N N . ASP E 1 25 ? 13.104 -8.511 -41.391 1.00 32.13 32 ASP E N 1
ATOM 7937 C CA . ASP E 1 25 ? 14.093 -8.950 -42.360 1.00 30.95 32 ASP E CA 1
ATOM 7938 C C . ASP E 1 25 ? 13.618 -8.811 -43.808 1.00 27.72 32 ASP E C 1
ATOM 7939 O O . ASP E 1 25 ? 14.401 -9.022 -44.725 1.00 30.81 32 ASP E O 1
ATOM 7944 N N . TYR E 1 26 ? 12.352 -8.423 -44.035 1.00 23.27 33 TYR E N 1
ATOM 7945 C CA . TYR E 1 26 ? 11.883 -8.233 -45.407 1.00 23.53 33 TYR E CA 1
ATOM 7946 C C . TYR E 1 26 ? 12.725 -7.178 -46.104 1.00 25.08 33 TYR E C 1
ATOM 7947 O O . TYR E 1 26 ? 13.129 -7.349 -47.254 1.00 24.42 33 TYR E O 1
ATOM 7956 N N . MET E 1 27 ? 12.972 -6.075 -45.403 1.00 25.44 34 MET E N 1
ATOM 7957 C CA . MET E 1 27 ? 13.723 -4.966 -45.994 1.00 26.78 34 MET E CA 1
ATOM 7958 C C . MET E 1 27 ? 15.208 -5.268 -46.175 1.00 28.29 34 MET E C 1
ATOM 7959 O O . MET E 1 27 ? 15.901 -4.509 -46.825 1.00 34.69 34 MET E O 1
ATOM 7964 N N . LYS E 1 28 ? 15.680 -6.349 -45.565 1.00 29.65 35 LYS E N 1
ATOM 7965 C CA . LYS E 1 28 ? 17.036 -6.865 -45.782 1.00 32.35 35 LYS E CA 1
ATOM 7966 C C . LYS E 1 28 ? 17.178 -7.721 -47.067 1.00 36.79 35 LYS E C 1
ATOM 7967 O O . LYS E 1 28 ? 18.309 -8.014 -47.491 1.00 40.53 35 LYS E O 1
ATOM 7973 N N . LEU E 1 29 ? 16.058 -8.099 -47.693 1.00 35.88 36 LEU E N 1
ATOM 7974 C CA . LEU E 1 29 ? 16.084 -8.820 -48.978 1.00 32.39 36 LEU E CA 1
ATOM 7975 C C . LEU E 1 29 ? 16.747 -7.989 -50.051 1.00 33.50 36 LEU E C 1
ATOM 7976 O O . LEU E 1 29 ? 16.664 -6.756 -50.010 1.00 33.29 36 LEU E O 1
ATOM 7981 N N . PRO E 1 30 ? 17.370 -8.656 -51.040 1.00 32.86 37 PRO E N 1
ATOM 7982 C CA . PRO E 1 30 ? 17.906 -7.905 -52.161 1.00 34.92 37 PRO E CA 1
ATOM 7983 C C . PRO E 1 30 ? 16.810 -7.119 -52.856 1.00 33.96 37 PRO E C 1
ATOM 7984 O O . PRO E 1 30 ? 15.656 -7.565 -52.894 1.00 33.19 37 PRO E O 1
ATOM 7988 N N . ALA E 1 31 ? 17.177 -5.956 -53.387 1.00 31.48 38 ALA E N 1
ATOM 7989 C CA . ALA E 1 31 ? 16.249 -5.061 -54.053 1.00 33.01 38 ALA E CA 1
ATOM 7990 C C . ALA E 1 31 ? 15.458 -5.754 -55.158 1.00 33.03 38 ALA E C 1
ATOM 7991 O O . ALA E 1 31 ? 14.257 -5.485 -55.326 1.00 30.81 38 ALA E O 1
ATOM 7993 N N . ALA E 1 32 ? 16.113 -6.636 -55.915 1.00 31.27 39 ALA E N 1
ATOM 7994 C CA . ALA E 1 32 ? 15.427 -7.340 -57.003 1.00 28.27 39 ALA E CA 1
ATOM 7995 C C . ALA E 1 32 ? 14.233 -8.152 -56.500 1.00 25.92 39 ALA E C 1
ATOM 7996 O O . ALA E 1 32 ? 13.202 -8.237 -57.188 1.00 30.10 39 ALA E O 1
ATOM 7998 N N . GLU E 1 33 ? 14.375 -8.765 -55.330 1.00 26.27 40 GLU E N 1
ATOM 7999 C CA . GLU E 1 33 ? 13.287 -9.598 -54.784 1.00 26.99 40 GLU E CA 1
ATOM 8000 C C . GLU E 1 33 ? 12.123 -8.721 -54.341 1.00 26.73 40 GLU E C 1
ATOM 8001 O O . GLU E 1 33 ? 10.946 -9.045 -54.556 1.00 26.97 40 GLU E O 1
ATOM 8007 N N . ARG E 1 34 ? 12.462 -7.607 -53.709 1.00 26.05 41 ARG E N 1
ATOM 8008 C CA . ARG E 1 34 ? 11.454 -6.637 -53.307 1.00 23.23 41 ARG E CA 1
ATOM 8009 C C . ARG E 1 34 ? 10.801 -5.968 -54.508 1.00 21.90 41 ARG E C 1
ATOM 8010 O O . ARG E 1 34 ? 9.597 -5.727 -54.499 1.00 23.64 41 ARG E O 1
ATOM 8018 N N . LYS E 1 35 ? 11.576 -5.688 -55.551 1.00 22.77 42 LYS E N 1
ATOM 8019 C CA . LYS E 1 35 ? 10.997 -5.135 -56.777 1.00 24.50 42 LYS E CA 1
ATOM 8020 C C . LYS E 1 35 ? 9.967 -6.087 -57.398 1.00 24.23 42 LYS E C 1
ATOM 8021 O O . LYS E 1 35 ? 8.965 -5.632 -57.944 1.00 25.65 42 LYS E O 1
ATOM 8027 N N . ALA E 1 36 ? 10.220 -7.401 -57.330 1.00 24.05 43 ALA E N 1
ATOM 8028 C CA . ALA E 1 36 ? 9.314 -8.383 -57.935 1.00 24.27 43 ALA E CA 1
ATOM 8029 C C . ALA E 1 36 ? 8.047 -8.607 -57.111 1.00 24.48 43 ALA E C 1
ATOM 8030 O O . ALA E 1 36 ? 7.104 -9.215 -57.608 1.00 23.27 43 ALA E O 1
ATOM 8032 N N . ALA E 1 37 ? 8.003 -8.114 -55.871 1.00 22.26 44 ALA E N 1
ATOM 8033 C CA . ALA E 1 37 ? 6.867 -8.430 -54.992 1.00 21.03 44 ALA E CA 1
ATOM 8034 C C . ALA E 1 37 ? 5.520 -7.913 -55.503 1.00 21.16 44 ALA E C 1
ATOM 8035 O O . ALA E 1 37 ? 4.513 -8.600 -55.373 1.00 21.19 44 ALA E O 1
ATOM 8037 N N . ALA E 1 38 ? 5.469 -6.710 -56.073 1.00 20.61 45 ALA E N 1
ATOM 8038 C CA . ALA E 1 38 ? 4.189 -6.178 -56.554 1.00 21.99 45 ALA E CA 1
ATOM 8039 C C . ALA E 1 38 ? 3.541 -7.040 -57.647 1.00 22.49 45 ALA E C 1
ATOM 8040 O O . ALA E 1 38 ? 2.321 -7.283 -57.627 1.00 21.40 45 ALA E O 1
ATOM 8042 N N . ALA E 1 39 ? 4.354 -7.497 -58.600 1.00 22.57 46 ALA E N 1
ATOM 8043 C CA . ALA E 1 39 ? 3.856 -8.356 -59.666 1.00 23.62 46 ALA E CA 1
ATOM 8044 C C . ALA E 1 39 ? 3.372 -9.711 -59.106 1.00 21.50 46 ALA E C 1
ATOM 8045 O O . ALA E 1 39 ? 2.345 -10.234 -59.556 1.00 23.23 46 ALA E O 1
ATOM 8047 N N . GLU E 1 40 ? 4.066 -10.247 -58.103 1.00 20.30 47 GLU E N 1
ATOM 8048 C CA . GLU E 1 40 ? 3.620 -11.498 -57.444 1.00 21.87 47 GLU E CA 1
ATOM 8049 C C . GLU E 1 40 ? 2.253 -11.338 -56.778 1.00 20.81 47 GLU E C 1
ATOM 8050 O O . GLU E 1 40 ? 1.408 -12.222 -56.848 1.00 21.18 47 GLU E O 1
ATOM 8056 N N . ALA E 1 41 ? 2.043 -10.195 -56.116 1.00 18.69 48 ALA E N 1
ATOM 8057 C CA . ALA E 1 41 ? 0.760 -9.909 -55.505 1.00 19.50 48 ALA E CA 1
ATOM 8058 C C . ALA E 1 41 ? -0.341 -9.823 -56.560 1.00 19.95 48 ALA E C 1
ATOM 8059 O O . ALA E 1 41 ? -1.414 -10.404 -56.403 1.00 22.47 48 ALA E O 1
ATOM 8061 N N . GLN E 1 42 ? -0.076 -9.117 -57.653 1.00 20.60 49 GLN E N 1
ATOM 8062 C CA A GLN E 1 42 ? -1.021 -9.028 -58.763 0.30 23.86 49 GLN E CA 1
ATOM 8063 C CA B GLN E 1 42 ? -1.054 -9.037 -58.746 0.70 23.24 49 GLN E CA 1
ATOM 8064 C C . GLN E 1 42 ? -1.393 -10.436 -59.290 1.00 23.26 49 GLN E C 1
ATOM 8065 O O . GLN E 1 42 ? -2.571 -10.751 -59.540 1.00 23.27 49 GLN E O 1
ATOM 8076 N N . MET E 1 43 ? -0.379 -11.277 -59.447 1.00 21.35 50 MET E N 1
ATOM 8077 C CA . MET E 1 43 ? -0.589 -12.596 -60.040 1.00 23.67 50 MET E CA 1
ATOM 8078 C C . MET E 1 43 ? -1.431 -13.469 -59.132 1.00 21.99 50 MET E C 1
ATOM 8079 O O . MET E 1 43 ? -2.291 -14.180 -59.623 1.00 21.73 50 MET E O 1
ATOM 8084 N N . VAL E 1 44 ? -1.232 -13.384 -57.813 1.00 19.64 51 VAL E N 1
ATOM 8085 C CA . VAL E 1 44 ? -2.023 -14.209 -56.903 1.00 18.31 51 VAL E CA 1
ATOM 8086 C C . VAL E 1 44 ? -3.477 -13.768 -56.831 1.00 18.64 51 VAL E C 1
ATOM 8087 O O . VAL E 1 44 ? -4.365 -14.600 -56.767 1.00 18.65 51 VAL E O 1
ATOM 8091 N N . ILE E 1 45 ? -3.716 -12.463 -56.862 1.00 17.78 52 ILE E N 1
ATOM 8092 C CA . ILE E 1 45 ? -5.059 -11.919 -56.916 1.00 17.52 52 ILE E CA 1
ATOM 8093 C C . ILE E 1 45 ? -5.753 -12.373 -58.226 1.00 19.35 52 ILE E C 1
ATOM 8094 O O . ILE E 1 45 ? -6.901 -12.826 -58.219 1.00 20.25 52 ILE E O 1
ATOM 8099 N N . ASP E 1 46 ? -5.014 -12.264 -59.333 1.00 20.85 53 ASP E N 1
ATOM 8100 C CA . ASP E 1 46 ? -5.476 -12.721 -60.652 1.00 24.54 53 ASP E CA 1
ATOM 8101 C C . ASP E 1 46 ? -5.848 -14.197 -60.672 1.00 22.37 53 ASP E C 1
ATOM 8102 O O . ASP E 1 46 ? -6.912 -14.586 -61.183 1.00 24.14 53 ASP E O 1
ATOM 8107 N N . LYS E 1 47 ? -4.974 -15.012 -60.091 1.00 22.33 54 LYS E N 1
ATOM 8108 C CA . LYS E 1 47 ? -5.166 -16.458 -60.021 1.00 21.19 54 LYS E CA 1
ATOM 8109 C C . LYS E 1 47 ? -6.533 -16.842 -59.422 1.00 21.40 54 LYS E C 1
ATOM 8110 O O . LYS E 1 47 ? -7.182 -17.788 -59.877 1.00 21.86 54 LYS E O 1
ATOM 8116 N N . HIS E 1 48 ? -6.959 -16.085 -58.410 1.00 19.87 55 HIS E N 1
ATOM 8117 C CA . HIS E 1 48 ? -8.150 -16.391 -57.654 1.00 19.18 55 HIS E CA 1
ATOM 8118 C C . HIS E 1 48 ? -9.369 -15.575 -58.067 1.00 19.68 55 HIS E C 1
ATOM 8119 O O . HIS E 1 48 ? -10.409 -15.660 -57.410 1.00 19.11 55 HIS E O 1
ATOM 8126 N N . LYS E 1 49 ? -9.270 -14.851 -59.198 1.00 18.83 56 LYS E N 1
ATOM 8127 C CA . LYS E 1 49 ? -10.315 -13.899 -59.612 1.00 21.70 56 LYS E CA 1
ATOM 8128 C C . LYS E 1 49 ? -11.656 -14.556 -59.978 1.00 20.51 56 LYS E C 1
ATOM 8129 O O . LYS E 1 49 ? -12.687 -13.894 -60.016 1.00 22.04 56 LYS E O 1
ATOM 8135 N N . ASP E 1 50 ? -11.627 -15.854 -60.270 1.00 21.44 57 ASP E N 1
ATOM 8136 C CA . ASP E 1 50 ? -12.851 -16.592 -60.534 1.00 22.51 57 ASP E CA 1
ATOM 8137 C C . ASP E 1 50 ? -13.675 -16.867 -59.277 1.00 22.00 57 ASP E C 1
ATOM 8138 O O . ASP E 1 50 ? -14.867 -17.125 -59.383 1.00 24.06 57 ASP E O 1
ATOM 8143 N N . LYS E 1 51 ? -13.053 -16.847 -58.096 1.00 21.11 58 LYS E N 1
ATOM 8144 C CA . LYS E 1 51 ? -13.786 -17.192 -56.868 1.00 20.87 58 LYS E CA 1
ATOM 8145 C C . LYS E 1 51 ? -13.798 -16.083 -55.810 1.00 17.64 58 LYS E C 1
ATOM 8146 O O . LYS E 1 51 ? -14.713 -16.050 -54.978 1.00 17.37 58 LYS E O 1
ATOM 8152 N N . VAL E 1 52 ? -12.819 -15.176 -55.826 1.00 16.04 59 VAL E N 1
ATOM 8153 C CA . VAL E 1 52 ? -12.731 -14.170 -54.751 1.00 14.65 59 VAL E CA 1
ATOM 8154 C C . VAL E 1 52 ? -12.458 -12.790 -55.315 1.00 15.29 59 VAL E C 1
ATOM 8155 O O . VAL E 1 52 ? -11.922 -12.681 -56.415 1.00 16.65 59 VAL E O 1
ATOM 8159 N N . ILE E 1 53 ? -12.828 -11.755 -54.561 1.00 14.48 60 ILE E N 1
ATOM 8160 C CA . ILE E 1 53 ? -12.355 -10.392 -54.790 1.00 13.65 60 ILE E CA 1
ATOM 8161 C C . ILE E 1 53 ? -11.461 -10.023 -53.582 1.00 13.97 60 ILE E C 1
ATOM 8162 O O . ILE E 1 53 ? -11.628 -10.566 -52.477 1.00 14.94 60 ILE E O 1
ATOM 8167 N N . VAL E 1 54 ? -10.523 -9.101 -53.821 1.00 14.12 61 VAL E N 1
ATOM 8168 C CA . VAL E 1 54 ? -9.522 -8.720 -52.836 1.00 13.50 61 VAL E CA 1
ATOM 8169 C C . VAL E 1 54 ? -9.386 -7.201 -5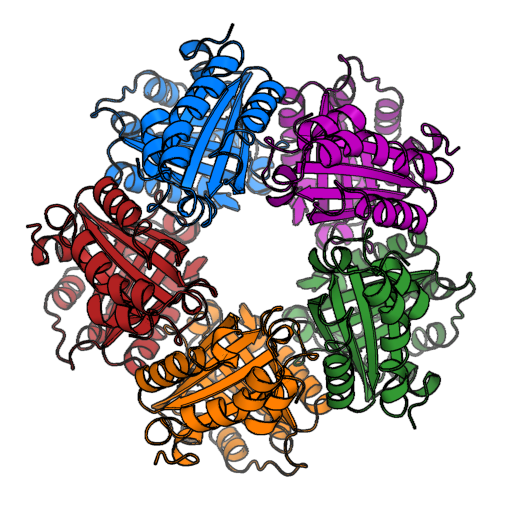2.811 1.00 13.49 61 VAL E C 1
ATOM 8170 O O . VAL E 1 54 ? -9.262 -6.576 -53.851 1.00 16.57 61 VAL E O 1
ATOM 8174 N N . ASP E 1 55 ? -9.416 -6.622 -51.612 1.00 12.09 62 ASP E N 1
ATOM 8175 C CA . ASP E 1 55 ? -9.111 -5.211 -51.383 1.00 13.13 62 ASP E CA 1
ATOM 8176 C C . ASP E 1 55 ? -7.937 -5.119 -50.420 1.00 12.94 62 ASP E C 1
ATOM 8177 O O . ASP E 1 55 ? -7.821 -5.919 -49.490 1.00 12.49 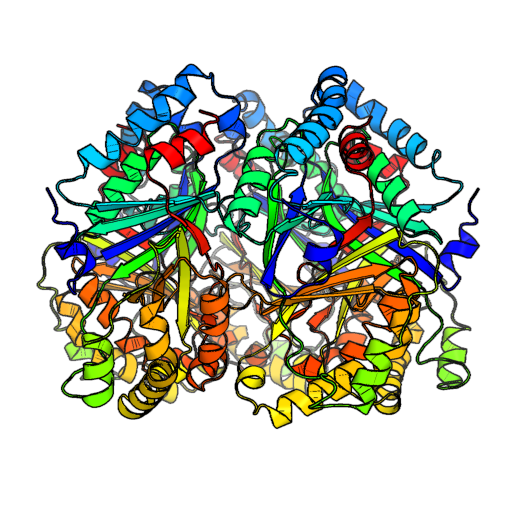62 ASP E O 1
ATOM 8182 N N . THR E 1 56 ? -7.073 -4.127 -50.663 1.00 13.18 63 THR E N 1
ATOM 8183 C CA . THR E 1 56 ? -5.870 -3.879 -49.866 1.00 13.40 63 THR E CA 1
ATOM 8184 C C . THR E 1 56 ? -5.886 -2.493 -49.215 1.00 12.09 63 THR E C 1
ATOM 8185 O O . THR E 1 56 ? -6.380 -1.517 -49.790 1.00 13.40 63 THR E O 1
ATOM 8189 N N . TYR E 1 57 ? -5.296 -2.416 -48.024 1.00 10.91 64 TYR E N 1
ATOM 8190 C CA . TYR E 1 57 ? -5.278 -1.151 -47.274 1.00 11.30 64 TYR E CA 1
ATOM 8191 C C . TYR E 1 57 ? -3.996 -1.068 -46.469 1.00 11.87 64 TYR E C 1
ATOM 8192 O O . TYR E 1 57 ? -3.530 -2.067 -45.933 1.00 12.70 64 TYR E O 1
ATOM 8201 N N . LEU E 1 58 ? -3.452 0.145 -46.374 1.00 11.48 65 LEU E N 1
ATOM 8202 C CA . LEU E 1 58 ? -2.210 0.387 -45.612 1.00 11.38 65 LEU E CA 1
ATOM 8203 C C . LEU E 1 58 ? -2.563 0.878 -44.223 1.00 10.42 65 LEU E C 1
ATOM 8204 O O . LEU E 1 58 ? -3.188 1.953 -44.055 1.00 11.61 65 LEU E O 1
ATOM 8209 N N . THR E 1 59 ? -2.158 0.090 -43.221 1.00 11.05 66 THR E N 1
ATOM 8210 C CA . THR E 1 59 ? -2.446 0.433 -41.840 1.00 11.45 66 THR E CA 1
ATOM 8211 C C . THR E 1 59 ? -1.205 0.907 -41.047 1.00 11.05 66 THR E C 1
ATOM 8212 O O . THR E 1 59 ? -1.360 1.496 -39.972 1.00 11.98 66 THR E O 1
ATOM 8216 N N . ARG E 1 60 ? -0.002 0.678 -41.591 1.00 11.17 67 ARG E N 1
ATOM 8217 C CA . ARG E 1 60 ? 1.204 1.157 -40.985 1.00 11.68 67 ARG E CA 1
ATOM 8218 C C . ARG E 1 60 ? 1.077 2.650 -40.683 1.00 11.14 67 ARG E C 1
ATOM 8219 O O . ARG E 1 60 ? 0.666 3.423 -41.531 1.00 12.31 67 ARG E O 1
ATOM 8227 N N . GLY E 1 61 ? 1.422 3.021 -39.466 1.00 11.37 68 GLY E N 1
ATOM 8228 C CA . GLY E 1 61 ? 1.401 4.424 -39.098 1.00 12.02 68 GLY E CA 1
ATOM 8229 C C . GLY E 1 61 ? 0.102 4.979 -38.576 1.00 12.55 68 GLY E C 1
ATOM 8230 O O . GLY E 1 61 ? 0.054 6.143 -38.167 1.00 15.47 68 GLY E O 1
ATOM 8231 N N . LEU E 1 62 ? -0.956 4.169 -38.618 1.00 11.68 69 LEU E N 1
ATOM 8232 C CA . LEU E 1 62 ? -2.258 4.584 -38.120 1.00 11.70 69 LEU E CA 1
ATOM 8233 C C . LEU E 1 62 ? -2.790 3.718 -36.973 1.00 12.07 69 LEU E C 1
ATOM 8234 O O . LEU E 1 62 ? -3.905 3.901 -36.483 1.00 14.29 69 LEU E O 1
ATOM 8239 N N . GLY E 1 63 ? -1.951 2.799 -36.509 1.00 12.41 70 GLY E N 1
ATOM 8240 C CA . GLY E 1 63 ? -2.267 1.913 -35.387 1.00 13.18 70 GLY E CA 1
ATOM 8241 C C . GLY E 1 63 ? -1.101 0.939 -35.226 1.00 12.61 70 GLY E C 1
ATOM 8242 O O . GLY E 1 63 ? -0.200 0.901 -36.062 1.00 15.10 70 GLY E O 1
ATOM 8243 N N . ALA E 1 64 ? -1.043 0.242 -34.106 1.00 12.65 71 ALA E N 1
ATOM 8244 C CA . ALA E 1 64 ? 0.106 -0.633 -33.802 1.00 13.46 71 ALA E CA 1
ATOM 8245 C C . ALA E 1 64 ? -0.185 -2.082 -34.072 1.00 14.12 71 ALA E C 1
ATOM 8246 O O . ALA E 1 64 ? 0.688 -2.914 -33.900 1.00 17.02 71 ALA E O 1
ATOM 8248 N N . GLY E 1 65 ? -1.402 -2.379 -34.526 1.00 13.22 72 GLY E N 1
ATOM 8249 C CA . GLY E 1 65 ? -1.811 -3.750 -34.728 1.00 14.46 72 GLY E CA 1
ATOM 8250 C C . GLY E 1 65 ? -1.269 -4.380 -35.988 1.00 13.48 72 GLY E C 1
ATOM 8251 O O . GLY E 1 65 ? -1.106 -5.604 -36.045 1.00 14.60 72 GLY E O 1
ATOM 8252 N N . SER E 1 66 ? -0.971 -3.565 -37.002 1.00 13.25 73 SER E N 1
ATOM 8253 C CA . SER E 1 66 ? -0.645 -4.093 -38.315 1.00 13.33 73 SER E CA 1
ATOM 8254 C C . SER E 1 66 ? -0.004 -3.057 -39.216 1.00 12.09 73 SER E C 1
ATOM 8255 O O . SER E 1 66 ? -0.016 -1.843 -38.924 1.00 13.57 73 SER E O 1
ATOM 8258 N N . ASP E 1 67 ? 0.531 -3.562 -40.317 1.00 12.21 74 ASP E N 1
ATOM 8259 C CA . ASP E 1 67 ? 0.994 -2.790 -41.438 1.00 12.36 74 ASP E CA 1
ATOM 8260 C C . ASP E 1 67 ? 0.057 -2.766 -42.632 1.00 12.98 74 ASP E C 1
ATOM 8261 O O . ASP E 1 67 ? 0.033 -1.778 -43.360 1.00 12.67 74 ASP E O 1
ATOM 8266 N N . TYR E 1 68 ? -0.666 -3.856 -42.885 1.00 11.62 75 TYR E N 1
ATOM 8267 C CA . TYR E 1 68 ? -1.661 -3.829 -43.945 1.00 11.26 75 TYR E CA 1
ATOM 8268 C C . TYR E 1 68 ? -2.829 -4.736 -43.606 1.00 11.41 75 TYR E C 1
ATOM 8269 O O . TYR E 1 68 ? -2.697 -5.630 -42.774 1.00 11.46 75 TYR E O 1
ATOM 8278 N N . LEU E 1 69 ? -3.944 -4.495 -44.312 1.00 11.37 76 LEU E N 1
ATOM 8279 C CA . LEU E 1 69 ? -5.198 -5.212 -44.177 1.00 11.31 76 LEU E CA 1
ATOM 8280 C C . LEU E 1 69 ? -5.593 -5.756 -45.546 1.00 11.40 76 LEU E C 1
ATOM 8281 O O . LEU E 1 69 ? -5.483 -5.033 -46.544 1.00 12.22 76 LEU E O 1
ATOM 8286 N N . LEU E 1 70 ? -6.068 -7.007 -45.576 1.00 11.29 77 LEU E N 1
ATOM 8287 C CA . LEU E 1 70 ? -6.735 -7.600 -46.745 1.00 12.34 77 LEU E CA 1
ATOM 8288 C C . LEU E 1 70 ? -8.201 -7.865 -46.393 1.00 12.04 77 LEU E C 1
ATOM 8289 O O . LEU E 1 70 ? -8.496 -8.442 -45.328 1.00 12.70 77 LEU E O 1
ATOM 8294 N N . ARG E 1 71 ? -9.088 -7.455 -47.302 1.00 11.35 78 ARG E N 1
ATOM 8295 C CA . ARG E 1 71 ? -10.483 -7.830 -47.224 1.00 11.79 78 ARG E CA 1
ATOM 8296 C C . ARG E 1 71 ? -10.788 -8.666 -48.445 1.00 12.47 78 ARG E C 1
ATOM 8297 O O . ARG E 1 71 ? -10.638 -8.191 -49.580 1.00 13.49 78 ARG E O 1
ATOM 8305 N N . VAL E 1 72 ? -11.246 -9.890 -48.212 1.00 12.63 79 VAL E N 1
ATOM 8306 C CA . VAL E 1 72 ? -11.437 -10.900 -49.277 1.00 12.90 79 VAL E CA 1
ATOM 8307 C C . VAL E 1 72 ? -12.882 -11.376 -49.196 1.00 12.59 79 VAL E C 1
ATOM 8308 O O . VAL E 1 72 ? -13.352 -11.700 -48.118 1.00 13.76 79 VAL E O 1
ATOM 8312 N N . HIS E 1 73 ? -13.567 -11.432 -50.335 1.00 13.35 80 HIS E N 1
ATOM 8313 C CA . HIS E 1 73 ? -14.971 -11.932 -50.365 1.00 13.51 80 HIS E CA 1
ATOM 8314 C C . HIS E 1 73 ? -15.106 -13.136 -51.280 1.00 13.72 80 HIS E C 1
ATOM 8315 O O . HIS E 1 73 ? -14.482 -13.174 -52.329 1.00 14.55 80 HIS E O 1
ATOM 8322 N N . SER E 1 74 ? -15.995 -14.057 -50.907 1.00 12.87 81 SER E N 1
ATOM 8323 C CA . SER E 1 74 ? -16.372 -15.193 -51.778 1.00 13.92 81 SER E CA 1
ATOM 8324 C C . SER E 1 74 ? -17.672 -15.755 -51.263 1.00 13.82 81 SER E C 1
ATOM 8325 O O . SER E 1 74 ? -17.995 -15.640 -50.071 1.00 14.82 81 SER E O 1
ATOM 8328 N N . THR E 1 75 ? -18.399 -16.435 -52.136 1.00 15.61 82 THR E N 1
ATOM 8329 C CA . THR E 1 75 ? -19.514 -17.242 -51.632 1.00 15.82 82 THR E CA 1
ATOM 8330 C C . THR E 1 75 ? -19.073 -18.554 -50.967 1.00 15.26 82 THR E C 1
ATOM 8331 O O . THR E 1 75 ? -19.912 -19.235 -50.365 1.00 16.46 82 THR E O 1
ATOM 8335 N N . ASP E 1 76 ? -17.786 -18.911 -51.097 1.00 14.34 83 ASP E N 1
ATOM 8336 C CA . ASP E 1 76 ? -17.213 -20.118 -50.558 1.00 15.01 83 ASP E CA 1
ATOM 8337 C C . ASP E 1 76 ? -16.157 -19.714 -49.524 1.00 14.38 83 ASP E C 1
ATOM 8338 O O . ASP E 1 76 ? -15.107 -19.139 -49.872 1.00 15.07 83 ASP E O 1
ATOM 8343 N N . MET E 1 77 ? -16.390 -20.047 -48.259 1.00 14.18 84 MET E N 1
ATOM 8344 C CA . MET E 1 77 ? -15.427 -19.681 -47.204 1.00 13.90 84 MET E CA 1
ATOM 8345 C C . MET E 1 77 ? -14.050 -20.244 -47.491 1.00 13.17 84 MET E C 1
ATOM 8346 O O . MET E 1 77 ? -13.010 -19.558 -47.358 1.00 14.64 84 MET E O 1
ATOM 8351 N N . ALA E 1 78 ? -14.004 -21.498 -47.908 1.00 14.08 85 ALA E N 1
ATOM 8352 C CA . ALA E 1 78 ? -12.733 -22.138 -48.202 1.00 14.07 85 ALA E CA 1
ATOM 8353 C C . ALA E 1 78 ? -11.950 -21.458 -49.341 1.00 14.28 85 ALA E C 1
ATOM 8354 O O . ALA E 1 78 ? -10.731 -21.593 -49.417 1.00 15.46 85 ALA E O 1
ATOM 8356 N N . ALA E 1 79 ? -12.651 -20.826 -50.277 1.00 14.62 86 ALA E N 1
ATOM 8357 C CA . ALA E 1 79 ? -11.979 -20.108 -51.354 1.00 14.23 86 ALA E CA 1
ATOM 8358 C C . ALA E 1 79 ? -11.250 -18.886 -50.811 1.00 13.93 86 ALA E C 1
ATOM 8359 O O . ALA E 1 79 ? -10.155 -18.539 -51.330 1.00 15.70 86 ALA E O 1
ATOM 8361 N N . THR E 1 80 ? -11.820 -18.238 -49.783 1.00 13.31 87 THR E N 1
ATOM 8362 C CA . THR E 1 80 ? -11.092 -17.118 -49.166 1.00 13.78 87 THR E CA 1
ATOM 8363 C C . THR E 1 80 ? -9.799 -17.639 -48.508 1.00 12.92 87 THR E C 1
ATOM 8364 O O . THR E 1 80 ? -8.717 -17.027 -48.613 1.00 13.99 87 THR E O 1
ATOM 8368 N N . GLN E 1 81 ? -9.907 -18.800 -47.862 1.00 13.13 88 GLN E N 1
ATOM 8369 C CA . GLN E 1 81 ? -8.730 -19.456 -47.275 1.00 12.79 88 GLN E CA 1
ATOM 8370 C C . GLN E 1 81 ? -7.684 -19.781 -48.318 1.00 13.78 88 GLN E C 1
ATOM 8371 O O . GLN E 1 81 ? -6.502 -19.506 -48.150 1.00 13.53 88 GLN E O 1
ATOM 8377 N N . ALA E 1 82 ? -8.135 -20.343 -49.423 1.00 13.54 89 ALA E N 1
ATOM 8378 C CA . ALA E 1 82 ? -7.190 -20.748 -50.449 1.00 15.38 89 ALA E CA 1
ATOM 8379 C C . ALA E 1 82 ? -6.407 -19.544 -51.028 1.00 14.71 89 ALA E C 1
ATOM 8380 O O . ALA E 1 82 ? -5.193 -19.621 -51.270 1.00 15.41 89 ALA E O 1
ATOM 8382 N N . PHE E 1 83 ? -7.111 -18.438 -51.228 1.00 13.73 90 PHE E N 1
ATOM 8383 C CA . PHE E 1 83 ? -6.438 -17.200 -51.629 1.00 13.36 90 PHE E CA 1
ATOM 8384 C C . PHE E 1 83 ? -5.373 -16.785 -50.605 1.00 13.95 90 PHE E C 1
ATOM 8385 O O . PHE E 1 83 ? -4.244 -16.448 -50.984 1.00 14.65 90 PHE E O 1
ATOM 8393 N N . LEU E 1 84 ? -5.737 -16.793 -49.319 1.00 13.70 91 LEU E N 1
ATOM 8394 C CA . LEU E 1 84 ? -4.811 -16.370 -48.263 1.00 13.61 91 LEU E CA 1
ATOM 8395 C C . LEU E 1 84 ? -3.625 -17.292 -48.096 1.00 13.91 91 LEU E C 1
ATOM 8396 O O . LEU E 1 84 ? -2.521 -16.840 -47.804 1.00 15.05 91 LEU E O 1
ATOM 8401 N N . VAL E 1 85 ? -3.859 -18.592 -48.296 1.00 14.95 92 VAL E N 1
ATOM 8402 C CA . VAL E 1 85 ? -2.756 -19.549 -48.333 1.00 16.41 92 VAL E CA 1
ATOM 8403 C C . VAL E 1 85 ? -1.783 -19.182 -49.457 1.00 17.04 92 VAL E C 1
ATOM 8404 O O . VAL E 1 85 ? -0.570 -19.127 -49.233 1.00 17.18 92 VAL E O 1
ATOM 8408 N N . ASP E 1 86 ? -2.305 -18.905 -50.652 1.00 14.45 93 ASP E N 1
ATOM 8409 C CA . ASP E 1 86 ? -1.418 -18.510 -51.765 1.00 16.61 93 ASP E CA 1
ATOM 8410 C C . ASP E 1 86 ? -0.753 -17.140 -51.540 1.00 15.69 93 ASP E C 1
ATOM 8411 O O . ASP E 1 86 ? 0.413 -16.942 -51.862 1.00 17.39 93 ASP E O 1
ATOM 8416 N N . TRP E 1 87 ? -1.482 -16.214 -50.934 1.00 16.08 94 TRP E N 1
ATOM 8417 C CA . TRP E 1 87 ? -0.911 -14.910 -50.561 1.00 14.95 94 TRP E CA 1
ATOM 8418 C C . TRP E 1 87 ? 0.319 -15.088 -49.664 1.00 14.91 94 TRP E C 1
ATOM 8419 O O . TRP E 1 87 ? 1.361 -14.462 -49.860 1.00 16.10 94 TRP E O 1
ATOM 8430 N N . ARG E 1 88 ? 0.197 -15.994 -48.701 1.00 16.71 95 ARG E N 1
ATOM 8431 C CA . ARG E 1 88 ? 1.267 -16.225 -47.762 1.00 18.07 95 ARG E CA 1
ATOM 8432 C C . ARG E 1 88 ? 2.520 -16.832 -48.414 1.00 17.24 95 ARG E C 1
ATOM 8433 O O . ARG E 1 88 ? 3.586 -16.779 -47.839 1.00 21.15 95 ARG E O 1
ATOM 8441 N N . ALA E 1 89 ? 2.363 -17.390 -49.617 1.00 17.63 96 ALA E N 1
ATOM 8442 C CA . ALA E 1 89 ? 3.465 -17.994 -50.371 1.00 20.00 96 ALA E CA 1
ATOM 8443 C C . ALA E 1 89 ? 4.205 -16.976 -51.244 1.00 20.42 96 ALA E C 1
ATOM 8444 O O . ALA E 1 89 ? 5.294 -17.254 -51.744 1.00 25.19 96 ALA E O 1
ATOM 8446 N N . THR E 1 90 ? 3.622 -15.791 -51.425 1.00 18.87 97 THR E N 1
ATOM 8447 C CA . THR E 1 90 ? 4.282 -14.708 -52.155 1.00 19.94 97 THR E CA 1
ATOM 8448 C C . THR E 1 90 ? 5.435 -14.179 -51.302 1.00 19.47 97 THR E C 1
ATOM 8449 O O . THR E 1 90 ? 5.543 -14.462 -50.093 1.00 20.00 97 THR E O 1
ATOM 8453 N N . LYS E 1 91 ? 6.341 -13.441 -51.931 1.00 21.61 98 LYS E N 1
ATOM 8454 C CA . LYS E 1 91 ? 7.483 -12.923 -51.179 1.00 23.50 98 LYS E CA 1
ATOM 8455 C C . LYS E 1 91 ? 7.058 -12.030 -49.998 1.00 21.29 98 LYS E C 1
ATOM 8456 O O . LYS E 1 91 ? 7.529 -12.206 -48.864 1.00 21.62 98 LYS E O 1
ATOM 8462 N N . LEU E 1 92 ? 6.151 -11.098 -50.252 1.00 20.72 99 LEU E N 1
ATOM 8463 C CA . LEU E 1 92 ? 5.649 -10.253 -49.158 1.00 18.34 99 LEU E CA 1
ATOM 8464 C C . LEU E 1 92 ? 4.926 -11.122 -48.104 1.00 18.06 99 LEU E C 1
ATOM 8465 O O . LEU E 1 92 ? 5.123 -10.948 -46.909 1.00 17.00 99 LEU E O 1
ATOM 8470 N N . GLY E 1 93 ? 4.109 -12.062 -48.560 1.00 17.73 100 GLY E N 1
ATOM 8471 C CA . GLY E 1 93 ? 3.347 -12.891 -47.646 1.00 18.81 100 GLY E CA 1
ATOM 8472 C C . GLY E 1 93 ? 4.234 -13.751 -46.752 1.00 17.56 100 GLY E C 1
ATOM 8473 O O . GLY E 1 93 ? 3.928 -13.951 -45.582 1.00 18.10 100 GLY E O 1
ATOM 8474 N N . MET E 1 94 ? 5.344 -14.240 -47.320 1.00 19.86 101 MET E N 1
ATOM 8475 C CA A MET E 1 94 ? 6.339 -15.041 -46.588 0.50 21.88 101 MET E CA 1
ATOM 8476 C CA B MET E 1 94 ? 6.302 -15.034 -46.564 0.50 21.65 101 MET E CA 1
ATOM 8477 C C . MET E 1 94 ? 6.928 -14.264 -45.428 1.00 20.12 101 MET E C 1
ATOM 8478 O O . MET E 1 94 ? 7.315 -14.852 -44.418 1.00 23.72 101 MET E O 1
ATOM 8487 N N . TYR E 1 95 ? 7.032 -12.944 -45.612 1.00 19.38 102 TYR E N 1
ATOM 8488 C CA . TYR E 1 95 ? 7.568 -12.058 -44.618 1.00 18.41 102 TYR E CA 1
ATOM 8489 C C . TYR E 1 95 ? 6.499 -11.292 -43.852 1.00 17.97 102 TYR E C 1
ATOM 8490 O O . TYR E 1 95 ? 6.795 -10.280 -43.222 1.00 20.35 102 TYR E O 1
ATOM 8499 N N . SER E 1 96 ? 5.277 -11.821 -43.865 1.00 17.07 103 SER E N 1
ATOM 8500 C CA . SER E 1 96 ? 4.141 -11.232 -43.140 1.00 17.21 103 SER E CA 1
ATOM 8501 C C . SER E 1 96 ? 3.709 -12.137 -42.001 1.00 19.68 103 SER E C 1
ATOM 8502 O O . SER E 1 96 ? 3.537 -13.339 -42.198 1.00 22.27 103 SER E O 1
ATOM 8505 N N . ASP E 1 97 ? 3.533 -11.549 -40.825 1.00 16.81 104 ASP E N 1
ATOM 8506 C CA . ASP E 1 97 ? 2.988 -12.222 -39.647 1.00 16.46 104 ASP E CA 1
ATOM 8507 C C . ASP E 1 97 ? 1.544 -11.785 -39.467 1.00 14.67 104 ASP E C 1
ATOM 8508 O O . ASP E 1 97 ? 1.248 -10.597 -39.383 1.00 16.02 104 ASP E O 1
ATOM 8513 N N . VAL E 1 98 ? 0.621 -12.730 -39.403 1.00 14.82 105 VAL E N 1
ATOM 8514 C CA . VAL E 1 98 ? -0.780 -12.377 -39.224 1.00 15.04 105 VAL E CA 1
ATOM 8515 C C . VAL E 1 98 ? -1.021 -11.932 -37.779 1.00 15.00 105 VAL E C 1
ATOM 8516 O O . VAL E 1 98 ? -0.571 -12.576 -36.825 1.00 16.87 105 VAL E O 1
ATOM 8520 N N . THR E 1 99 ? -1.707 -10.796 -37.620 1.00 12.76 106 THR E N 1
ATOM 8521 C CA . THR E 1 99 ? -2.024 -10.280 -36.295 1.00 12.23 106 THR E CA 1
ATOM 8522 C C . THR E 1 99 ? -3.516 -10.372 -35.900 1.00 13.27 106 THR E C 1
ATOM 8523 O O . THR E 1 99 ? -3.854 -10.419 -34.709 1.00 17.29 106 THR E O 1
ATOM 8527 N N . GLU E 1 100 ? -4.385 -10.392 -36.898 1.00 12.73 107 GLU E N 1
ATOM 8528 C CA . GLU E 1 100 ? -5.808 -10.599 -36.677 1.00 12.68 107 GLU E CA 1
ATOM 8529 C C . GLU E 1 100 ? -6.380 -11.177 -37.962 1.00 12.21 107 GLU E C 1
ATOM 8530 O O . GLU E 1 100 ? -5.897 -10.867 -39.044 1.00 12.98 107 GLU E O 1
ATOM 8536 N N . ASN E 1 101 ? -7.387 -12.035 -37.835 1.00 12.32 108 ASN E N 1
ATOM 8537 C CA . ASN E 1 101 ? -8.020 -12.629 -39.001 1.00 12.92 108 ASN E CA 1
ATOM 8538 C C . ASN E 1 101 ? -9.406 -13.062 -38.559 1.00 12.90 108 ASN E C 1
ATOM 8539 O O . ASN E 1 101 ? -9.526 -13.952 -37.706 1.00 14.52 108 ASN E O 1
ATOM 8544 N N . LEU E 1 102 ? -10.402 -12.326 -39.030 1.00 12.30 109 LEU E N 1
ATOM 8545 C CA . LEU E 1 102 ? -11.796 -12.522 -38.653 1.00 12.33 109 LEU E CA 1
ATOM 8546 C C . LEU E 1 102 ? -12.613 -12.756 -39.899 1.00 11.79 109 LEU E C 1
ATOM 8547 O O . LEU E 1 102 ? -12.426 -12.065 -40.910 1.00 12.45 109 LEU E O 1
ATOM 8552 N N . VAL E 1 103 ? -13.564 -13.651 -39.794 1.00 12.90 110 VAL E N 1
ATOM 8553 C CA . VAL E 1 103 ? -14.457 -13.922 -40.910 1.00 12.26 110 VAL E CA 1
ATOM 8554 C C . VAL E 1 103 ? -15.910 -13.747 -40.465 1.00 11.06 110 VAL E C 1
ATOM 8555 O O . VAL E 1 103 ? -16.247 -13.836 -39.272 1.00 12.93 110 VAL E O 1
ATOM 8559 N N . GLY E 1 104 ? -16.758 -13.492 -41.445 1.00 12.05 111 GLY E N 1
ATOM 8560 C CA . GLY E 1 104 ? -18.171 -13.357 -41.190 1.00 11.25 111 GLY E CA 1
ATOM 8561 C C . GLY E 1 104 ? -18.965 -13.514 -42.457 1.00 12.37 111 GLY E C 1
ATOM 8562 O O . GLY E 1 104 ? -18.385 -13.657 -43.539 1.00 14.48 111 GLY E O 1
ATOM 8563 N N . ILE E 1 105 ? -20.287 -13.493 -42.324 1.00 12.52 112 ILE E N 1
ATOM 8564 C CA . ILE E 1 105 ? -21.176 -13.663 -43.482 1.00 12.42 112 ILE E CA 1
ATOM 8565 C C . ILE E 1 105 ? -22.134 -12.483 -43.566 1.00 12.96 112 ILE E C 1
ATOM 8566 O O . ILE E 1 105 ? -22.579 -11.949 -42.570 1.00 13.05 112 ILE E O 1
ATOM 8571 N N . THR E 1 106 ? -22.436 -12.062 -44.788 1.00 12.52 113 THR E N 1
ATOM 8572 C CA . THR E 1 106 ? -23.449 -11.031 -45.002 1.00 13.44 113 THR E CA 1
ATOM 8573 C C . THR E 1 106 ? -24.849 -11.636 -44.900 1.00 13.06 113 THR E C 1
ATOM 8574 O O . THR E 1 106 ? -25.051 -12.796 -45.316 1.00 13.53 113 THR E O 1
ATOM 8578 N N . LYS E 1 107 ? -25.789 -10.868 -44.372 1.00 13.31 114 LYS E N 1
ATOM 8579 C CA . LYS E 1 107 ? -27.169 -11.364 -44.161 1.00 14.18 114 LYS E CA 1
ATOM 8580 C C . LYS E 1 107 ? -28.179 -10.322 -44.556 1.00 14.92 114 LYS E C 1
ATOM 8581 O O . LYS E 1 107 ? -27.885 -9.122 -44.635 1.00 16.32 114 LYS E O 1
ATOM 8587 N N . ALA E 1 108 ? -29.394 -10.781 -44.807 1.00 15.68 115 ALA E N 1
ATOM 8588 C CA . ALA E 1 108 ? -30.510 -9.877 -44.897 1.00 17.76 115 ALA E CA 1
ATOM 8589 C C . ALA E 1 108 ? -30.669 -9.060 -43.612 1.00 16.18 115 ALA E C 1
ATOM 8590 O O . ALA E 1 108 ? -30.230 -9.461 -42.520 1.00 16.65 115 ALA E O 1
ATOM 8592 N N . LEU E 1 109 ? -31.365 -7.935 -43.739 1.00 16.08 116 LEU E N 1
ATOM 8593 C CA . LEU E 1 109 ? -31.673 -7.106 -42.574 1.00 15.29 116 LEU E CA 1
ATOM 8594 C C . LEU E 1 109 ? -32.491 -7.875 -41.524 1.00 16.63 116 LEU E C 1
ATOM 8595 O O . LEU E 1 109 ? -33.523 -8.486 -41.832 1.00 18.87 116 LEU E O 1
ATOM 8600 N N . ASN E 1 110 ? -31.993 -7.859 -40.284 1.00 16.02 117 ASN E N 1
ATOM 8601 C CA . ASN E 1 110 ? -32.688 -8.480 -39.159 1.00 15.82 117 ASN E CA 1
ATOM 8602 C C . ASN E 1 110 ? -33.703 -7.587 -38.473 1.00 15.27 117 ASN E C 1
ATOM 8603 O O . ASN E 1 110 ? -34.680 -8.072 -37.919 1.00 18.46 117 ASN E O 1
ATOM 8608 N N . TYR E 1 111 ? -33.462 -6.296 -38.508 1.00 14.79 118 TYR E N 1
ATOM 8609 C CA . TYR E 1 111 ? -34.192 -5.324 -37.708 1.00 15.16 118 TYR E CA 1
ATOM 8610 C C . TYR E 1 111 ? -34.826 -4.234 -38.566 1.00 15.67 118 TYR E C 1
ATOM 8611 O O . TYR E 1 111 ? -36.059 -4.045 -38.530 1.00 17.02 118 TYR E O 1
ATOM 8620 N N . ILE E 1 112 ? -33.995 -3.489 -39.296 1.00 15.79 119 ILE E N 1
ATOM 8621 C CA . ILE E 1 112 ? -34.461 -2.311 -40.033 1.00 15.75 119 ILE E CA 1
ATOM 8622 C C . ILE E 1 112 ? -34.937 -2.679 -41.446 1.00 16.82 119 ILE E C 1
ATOM 8623 O O . ILE E 1 112 ? -34.475 -2.153 -42.464 1.00 17.41 119 ILE E O 1
ATOM 8628 N N . SER E 1 113 ? -35.852 -3.631 -41.478 1.00 18.04 120 SER E N 1
ATOM 8629 C CA . SER E 1 113 ? -36.461 -4.069 -42.716 1.00 18.51 120 SER E CA 1
ATOM 8630 C C . SER E 1 113 ? -37.686 -3.214 -43.051 1.00 18.85 120 SER E C 1
ATOM 8631 O O . SER E 1 113 ? -38.257 -2.521 -42.201 1.00 19.08 120 SER E O 1
ATOM 8634 N N . LYS E 1 114 ? -38.091 -3.283 -44.316 1.00 20.84 121 LYS E N 1
ATOM 8635 C CA . LYS E 1 114 ? -39.310 -2.615 -44.766 1.00 24.80 121 LYS E CA 1
ATOM 8636 C C . LYS E 1 114 ? -40.505 -3.032 -43.898 1.00 22.01 121 LYS E C 1
ATOM 8637 O O . LYS E 1 114 ? -41.329 -2.206 -43.506 1.00 26.28 121 LYS E O 1
ATOM 8643 N N . ASP E 1 115 ? -40.588 -4.321 -43.604 1.00 22.78 122 ASP E N 1
ATOM 8644 C CA . ASP E 1 115 ? -41.705 -4.865 -42.792 1.00 23.87 122 ASP E CA 1
ATOM 8645 C C . ASP E 1 115 ? -41.674 -4.393 -41.337 1.00 24.24 122 ASP E C 1
ATOM 8646 O O . ASP E 1 115 ? -42.700 -3.973 -40.785 1.00 26.87 122 ASP E O 1
ATOM 8651 N N . LYS E 1 116 ? -40.500 -4.437 -40.717 1.00 21.71 123 LYS E N 1
ATOM 8652 C CA . LYS E 1 116 ? -40.408 -4.147 -39.288 1.00 20.20 123 LYS E CA 1
ATOM 8653 C C . LYS E 1 116 ? -40.280 -2.695 -38.943 1.00 19.26 123 LYS E C 1
ATOM 8654 O O . LYS E 1 116 ? -40.754 -2.269 -37.880 1.00 20.89 123 LYS E O 1
ATOM 8660 N N . SER E 1 117 ? -39.614 -1.919 -39.804 1.00 19.79 124 SER E N 1
ATOM 8661 C CA . SER E 1 117 ? -39.316 -0.531 -39.492 1.00 19.79 124 SER E CA 1
ATOM 8662 C C . SER E 1 117 ? -39.316 0.296 -40.764 1.00 19.47 124 SER E C 1
ATOM 8663 O O . SER E 1 117 ? -38.287 0.734 -41.227 1.00 19.49 124 SER E O 1
ATOM 8666 N N . PRO E 1 118 ? -40.502 0.532 -41.335 1.00 20.59 125 PRO E N 1
ATOM 8667 C CA . PRO E 1 118 ? -40.552 1.076 -42.696 1.00 21.37 125 PRO E CA 1
ATOM 8668 C C . PRO E 1 118 ? -39.958 2.458 -42.914 1.00 21.51 125 PRO E C 1
ATOM 8669 O O . PRO E 1 118 ? -39.412 2.688 -43.999 1.00 24.28 125 PRO E O 1
ATOM 8673 N N . ASP E 1 119 ? -40.101 3.391 -41.965 1.00 20.33 126 ASP E N 1
ATOM 8674 C CA . ASP E 1 119 ? -39.579 4.759 -42.180 1.00 21.86 126 ASP E CA 1
ATOM 8675 C C . ASP E 1 119 ? -38.053 4.752 -42.146 1.00 20.21 126 ASP E C 1
ATOM 8676 O O . ASP E 1 119 ? -37.396 5.353 -43.008 1.00 22.66 126 ASP E O 1
ATOM 8681 N N . LEU E 1 120 ? -37.484 4.077 -41.159 1.00 19.62 127 LEU E N 1
ATOM 8682 C CA . LEU E 1 120 ? -36.017 3.953 -41.080 1.00 17.65 127 LEU E CA 1
ATOM 8683 C C . LEU E 1 120 ? -35.462 3.162 -42.260 1.00 19.64 127 LEU E C 1
ATOM 8684 O O . LEU E 1 120 ? -34.436 3.535 -42.813 1.00 19.30 127 LEU E O 1
ATOM 8689 N N . ASN E 1 121 ? -36.148 2.090 -42.648 1.00 17.46 128 ASN E N 1
ATOM 8690 C CA . ASN E 1 121 ? -35.763 1.346 -43.827 1.00 18.58 128 ASN E CA 1
ATOM 8691 C C . ASN E 1 121 ? -35.754 2.220 -45.101 1.00 18.71 128 ASN E C 1
ATOM 8692 O O . ASN E 1 121 ? -34.823 2.128 -45.914 1.00 19.56 128 ASN E O 1
ATOM 8697 N N . ALA E 1 122 ? -36.758 3.065 -45.274 1.00 20.23 129 ALA E N 1
ATOM 8698 C CA . ALA E 1 122 ? -36.809 3.961 -46.430 1.00 21.81 129 ALA E CA 1
ATOM 8699 C C . ALA E 1 122 ? -35.620 4.948 -46.409 1.00 22.01 129 ALA E C 1
ATOM 8700 O O . ALA E 1 122 ? -34.995 5.214 -47.448 1.00 21.90 129 ALA E O 1
ATOM 8702 N N . GLY E 1 123 ? -35.300 5.462 -45.222 1.00 19.32 130 GLY E N 1
ATOM 8703 C CA . GLY E 1 123 ? -34.164 6.393 -45.047 1.00 20.86 130 GLY E CA 1
ATOM 8704 C C . GLY E 1 123 ? -32.834 5.726 -45.370 1.00 19.59 130 GLY E C 1
ATOM 8705 O O . GLY E 1 123 ? -31.936 6.329 -46.011 1.00 21.14 130 GLY E O 1
ATOM 8706 N N . LEU E 1 124 ? -32.704 4.482 -44.932 1.00 17.50 131 LEU E N 1
ATOM 8707 C CA . LEU E 1 124 ? -31.522 3.680 -45.232 1.00 17.07 131 LEU E CA 1
ATOM 8708 C C . LEU E 1 124 ? -31.357 3.436 -46.747 1.00 18.90 131 LEU E C 1
ATOM 8709 O O . LEU E 1 124 ? -30.278 3.629 -47.298 1.00 19.12 131 LEU E O 1
ATOM 8714 N N . SER E 1 125 ? -32.454 3.056 -47.417 1.00 20.46 132 SER E N 1
ATOM 8715 C CA . SER E 1 125 ? -32.454 2.708 -48.833 1.00 21.21 132 SER E CA 1
ATOM 8716 C C . SER E 1 125 ? -32.225 3.912 -49.742 1.00 20.05 132 SER E C 1
ATOM 8717 O O . SER E 1 125 ? -31.614 3.769 -50.807 1.00 23.61 132 SER E O 1
ATOM 8720 N N . SER E 1 126 ? -32.679 5.090 -49.324 1.00 20.18 133 SER E N 1
ATOM 8721 C CA . SER E 1 126 ? -32.629 6.288 -50.155 1.00 21.66 133 SER E CA 1
ATOM 8722 C C . SER E 1 126 ? -31.361 7.104 -49.940 1.00 21.87 133 SER E C 1
ATOM 8723 O O . SER E 1 126 ? -31.068 7.984 -50.712 1.00 23.43 133 SER E O 1
ATOM 8726 N N . ALA E 1 127 ? -30.598 6.783 -48.907 1.00 20.47 134 ALA E N 1
ATOM 8727 C CA . ALA E 1 127 ? -29.351 7.495 -48.632 1.00 22.86 134 ALA E CA 1
ATOM 8728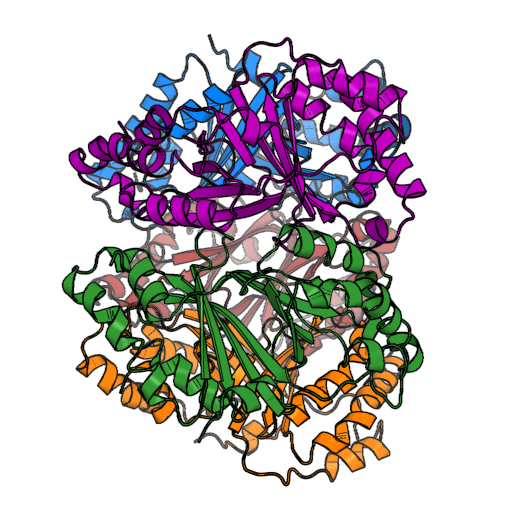 C C . ALA E 1 127 ? -28.344 7.383 -49.770 1.00 20.62 134 ALA E C 1
ATOM 8729 O O . ALA E 1 127 ? -28.221 6.317 -50.393 1.00 23.18 134 ALA E O 1
ATOM 8731 N N . THR E 1 128 ? -27.633 8.486 -50.033 1.00 20.68 135 THR E N 1
ATOM 8732 C CA . THR E 1 128 ? -26.609 8.545 -51.065 1.00 22.67 135 THR E CA 1
ATOM 8733 C C . THR E 1 128 ? -25.338 9.188 -50.522 1.00 20.58 135 THR E C 1
ATOM 8734 O O . THR E 1 128 ? -25.360 10.302 -49.964 1.00 21.23 135 THR E O 1
ATOM 8738 N N . TYR E 1 129 ? -24.219 8.490 -50.681 1.00 19.79 136 TYR E N 1
ATOM 8739 C CA . TYR E 1 129 ? -22.902 9.062 -50.345 1.00 17.87 136 TYR E CA 1
ATOM 8740 C C . TYR E 1 129 ? -22.595 10.168 -51.358 1.00 19.38 136 TYR E C 1
ATOM 8741 O O . TYR E 1 129 ? -22.690 9.950 -52.578 1.00 23.39 136 TYR E O 1
ATOM 8750 N N . SER E 1 130 ? -22.272 11.358 -50.854 1.00 19.22 137 SER E N 1
ATOM 8751 C CA . SER E 1 130 ? -22.070 12.529 -51.719 1.00 21.36 137 SER E CA 1
ATOM 8752 C C . SER E 1 130 ? -20.737 13.251 -51.529 1.00 20.47 137 SER E C 1
ATOM 8753 O O . SER E 1 130 ? -20.494 14.266 -52.165 1.00 23.36 137 SER E O 1
ATOM 8756 N N . ASP E 1 131 ? -19.873 12.727 -50.673 1.00 18.98 138 ASP E N 1
ATOM 8757 C CA . ASP E 1 131 ? -18.607 13.369 -50.410 1.00 19.31 138 ASP E CA 1
ATOM 8758 C C . ASP E 1 131 ? -17.610 12.951 -51.475 1.00 19.46 138 ASP E C 1
ATOM 8759 O O . ASP E 1 131 ? -17.921 12.172 -52.374 1.00 19.78 138 ASP E O 1
ATOM 8764 N N . SER E 1 132 ? -16.409 13.502 -51.381 1.00 20.07 139 SER E N 1
ATOM 8765 C CA A SER E 1 132 ? -15.352 13.031 -52.257 0.70 21.30 139 SER E CA 1
ATOM 8766 C CA B SER E 1 132 ? -15.234 13.056 -52.125 0.30 19.49 139 SER E CA 1
ATOM 8767 C C . SER E 1 132 ? -15.027 11.551 -51.976 1.00 18.83 139 SER E C 1
ATOM 8768 O O . SER E 1 132 ? -15.434 10.987 -50.986 1.00 19.76 139 SER E O 1
ATOM 8773 N N . ALA E 1 133 ? -14.318 10.931 -52.903 1.00 19.30 140 ALA E N 1
ATOM 8774 C CA . ALA E 1 133 ? -14.006 9.507 -52.831 1.00 18.81 140 ALA E CA 1
ATOM 8775 C C . ALA E 1 133 ? -13.378 9.142 -51.483 1.00 16.18 140 ALA E C 1
ATOM 8776 O O . ALA E 1 133 ? -12.489 9.840 -51.021 1.00 16.92 140 ALA E O 1
ATOM 8778 N N . PRO E 1 134 ? -13.813 8.022 -50.880 1.00 14.95 141 PRO E N 1
ATOM 8779 C CA . PRO E 1 134 ? -13.203 7.646 -49.610 1.00 16.09 141 PRO E CA 1
ATOM 8780 C C . PRO E 1 134 ? -11.701 7.440 -49.708 1.00 14.78 141 PRO E C 1
ATOM 8781 O O . PRO E 1 134 ? -11.164 6.959 -50.720 1.00 15.11 141 PRO E O 1
ATOM 8785 N N . ARG E 1 135 ? -11.029 7.811 -48.641 1.00 13.60 142 ARG E N 1
ATOM 8786 C CA . ARG E 1 135 ? -9.590 7.625 -48.526 1.00 13.74 142 ARG E CA 1
ATOM 8787 C C . ARG E 1 135 ? -9.198 6.682 -47.418 1.00 13.00 142 ARG E C 1
ATOM 8788 O O . ARG E 1 135 ? -8.110 6.137 -47.457 1.00 13.92 142 ARG E O 1
ATOM 8796 N N . TYR E 1 136 ? -10.077 6.507 -46.437 1.00 11.65 143 TYR E N 1
ATOM 8797 C CA . TYR E 1 136 ? -9.764 5.750 -45.209 1.00 12.26 143 TYR E CA 1
ATOM 8798 C C . TYR E 1 136 ? -10.758 4.594 -45.047 1.00 11.77 143 TYR E C 1
ATOM 8799 O O . TYR E 1 136 ? -11.912 4.679 -45.470 1.00 11.85 143 TYR E O 1
ATOM 8808 N N . VAL E 1 137 ? -10.236 3.542 -44.411 1.00 10.27 144 VAL E N 1
ATOM 8809 C CA . VAL E 1 137 ? -11.019 2.390 -43.958 1.00 11.52 144 VAL E CA 1
ATOM 8810 C C . VAL E 1 137 ? -10.957 2.298 -42.449 1.00 12.14 144 VAL E C 1
ATOM 8811 O O . VAL E 1 137 ? -9.928 2.602 -41.848 1.00 11.27 144 VAL E O 1
ATOM 8815 N N . ILE E 1 138 ? -12.069 1.894 -41.856 1.00 10.99 145 ILE E N 1
ATOM 8816 C CA . ILE E 1 138 ? -12.087 1.532 -40.450 1.00 11.04 145 ILE E CA 1
ATOM 8817 C C . ILE E 1 138 ? -12.813 0.194 -40.330 1.00 11.36 145 ILE E C 1
ATOM 8818 O O . ILE E 1 138 ? -13.906 0.028 -40.879 1.00 12.22 145 ILE E O 1
ATOM 8823 N N . VAL E 1 139 ? -12.207 -0.726 -39.599 1.00 10.38 146 VAL E N 1
ATOM 8824 C CA . VAL E 1 139 ? -12.848 -2.015 -39.288 1.00 10.90 146 VAL E CA 1
ATOM 8825 C C . VAL E 1 139 ? -12.963 -2.139 -37.786 1.00 10.76 146 VAL E C 1
ATOM 8826 O O . VAL E 1 139 ? -11.972 -1.998 -37.068 1.00 11.70 146 VAL E O 1
ATOM 8830 N N . ILE E 1 140 ? -14.184 -2.428 -37.321 1.00 10.92 147 ILE E N 1
ATOM 8831 C CA . ILE E 1 140 ? -14.463 -2.487 -35.876 1.00 11.17 147 ILE E CA 1
ATOM 8832 C C . ILE E 1 140 ? -15.170 -3.848 -35.613 1.00 10.56 147 ILE E C 1
ATOM 8833 O O . ILE E 1 140 ? -16.345 -4.015 -35.952 1.00 11.50 147 ILE E O 1
ATOM 8838 N N . PRO E 1 141 ? -14.470 -4.796 -34.969 1.00 11.00 148 PRO E N 1
ATOM 8839 C CA . PRO E 1 141 ? -15.118 -6.017 -34.489 1.00 11.05 148 PRO E CA 1
ATOM 8840 C C . PRO E 1 141 ? -16.047 -5.687 -33.340 1.00 11.06 148 PRO E C 1
ATOM 8841 O O . PRO E 1 141 ? -15.654 -4.895 -32.461 1.00 11.56 148 PRO E O 1
ATOM 8845 N N . VAL E 1 142 ? -17.231 -6.314 -33.304 1.00 10.84 149 VAL E N 1
ATOM 8846 C CA . VAL E 1 142 ? -18.188 -6.033 -32.264 1.00 11.17 149 VAL E CA 1
ATOM 8847 C C . VAL E 1 142 ? -18.696 -7.345 -31.680 1.00 11.02 149 VAL E C 1
ATOM 8848 O O . VAL E 1 142 ? -18.989 -8.290 -32.413 1.00 11.44 149 VAL E O 1
ATOM 8852 N N . LYS E 1 143 ? -18.798 -7.379 -30.347 1.00 11.12 150 LYS E N 1
ATOM 8853 C CA . LYS E 1 143 ? -19.396 -8.507 -29.651 1.00 11.27 150 LYS E CA 1
ATOM 8854 C C . LYS E 1 143 ? -20.295 -7.977 -28.551 1.00 11.55 150 LYS E C 1
ATOM 8855 O O . LYS E 1 143 ? -19.914 -7.040 -27.827 1.00 12.29 150 LYS E O 1
ATOM 8861 N N . LYS E 1 144 ? -21.503 -8.551 -28.475 1.00 11.59 151 LYS E N 1
ATOM 8862 C CA . LYS E 1 144 ? -22.491 -8.152 -27.498 1.00 12.30 151 LYS E CA 1
ATOM 8863 C C . LYS E 1 144 ? -22.635 -9.199 -26.397 1.00 12.00 151 LYS E C 1
ATOM 8864 O O . LYS E 1 144 ? -22.453 -10.392 -26.629 1.00 14.07 151 LYS E O 1
ATOM 8870 N N . ASP E 1 145 ? -22.956 -8.725 -25.199 1.00 12.70 152 ASP E N 1
ATOM 8871 C CA . ASP E 1 145 ? -23.063 -9.594 -24.046 1.00 12.41 152 ASP E CA 1
ATOM 8872 C C . ASP E 1 145 ? -24.284 -10.520 -24.078 1.00 13.28 152 ASP E C 1
ATOM 8873 O O . ASP E 1 145 ? -25.206 -10.372 -24.885 1.00 13.34 152 ASP E O 1
ATOM 8878 N N . ALA E 1 146 ? -24.281 -11.484 -23.168 1.00 13.63 153 ALA E N 1
ATOM 8879 C CA . ALA E 1 146 ? -25.364 -12.461 -23.133 1.00 14.05 153 ALA E CA 1
ATOM 8880 C C . ALA E 1 146 ? -26.702 -11.760 -22.829 1.00 14.32 153 ALA E C 1
ATOM 8881 O O . ALA E 1 146 ? -27.753 -12.186 -23.298 1.00 15.61 153 ALA E O 1
ATOM 8883 N N . ALA E 1 147 ? -26.660 -10.691 -22.038 1.00 13.71 154 ALA E N 1
ATOM 8884 C CA . ALA E 1 147 ? -27.886 -9.973 -21.733 1.00 14.49 154 ALA E CA 1
ATOM 8885 C C . ALA E 1 147 ? -28.545 -9.413 -22.996 1.00 14.61 154 ALA E C 1
ATOM 8886 O O . ALA E 1 147 ? -29.766 -9.443 -23.122 1.00 15.34 154 ALA E O 1
ATOM 8888 N N . TRP E 1 148 ? -27.744 -8.883 -23.925 1.00 12.82 155 TRP E N 1
ATOM 8889 C CA . TRP E 1 148 ? -28.309 -8.428 -25.193 1.00 12.97 155 TRP E CA 1
ATOM 8890 C C . TRP E 1 148 ? -29.062 -9.557 -25.869 1.00 13.00 155 TRP E C 1
ATOM 8891 O O . TRP E 1 148 ? -30.232 -9.425 -26.255 1.00 13.68 155 TRP E O 1
ATOM 8902 N N . TRP E 1 149 ? -28.365 -10.664 -26.066 1.00 13.18 156 TRP E N 1
ATOM 8903 C CA . TRP E 1 149 ? -28.960 -11.743 -26.864 1.00 12.82 156 TRP E CA 1
ATOM 8904 C C . TRP E 1 149 ? -30.196 -12.359 -26.194 1.00 13.26 156 TRP E C 1
ATOM 8905 O O . TRP E 1 149 ? -31.082 -12.861 -26.893 1.00 14.56 156 TRP E O 1
ATOM 8916 N N . ASN E 1 150 ? -30.226 -12.299 -24.870 1.00 12.87 157 ASN E N 1
ATOM 8917 C CA . ASN E 1 150 ? -31.347 -12.813 -24.095 1.00 14.50 157 ASN E CA 1
ATOM 8918 C C . ASN E 1 150 ? -32.542 -11.856 -24.077 1.00 14.45 157 ASN E C 1
ATOM 8919 O O . ASN E 1 150 ? -33.623 -12.268 -23.655 1.00 17.89 157 ASN E O 1
ATOM 8924 N N . MET E 1 151 ? -32.390 -10.612 -24.543 1.00 14.62 158 MET E N 1
ATOM 8925 C CA . MET E 1 151 ? -33.540 -9.718 -24.714 1.00 15.92 158 MET E CA 1
ATOM 8926 C C . MET E 1 151 ? -34.456 -10.197 -25.834 1.00 15.99 158 MET E C 1
ATOM 8927 O O . MET E 1 151 ? -34.037 -10.933 -26.723 1.00 16.02 158 MET E O 1
ATOM 8932 N N . SER E 1 152 ? -35.724 -9.787 -25.790 1.00 15.97 159 SER E N 1
ATOM 8933 C CA . SER E 1 152 ? -36.663 -10.159 -26.849 1.00 16.50 159 SER E CA 1
ATOM 8934 C C . SER E 1 152 ? -36.317 -9.525 -28.200 1.00 17.40 159 SER E C 1
ATOM 8935 O O . SER E 1 152 ? -35.604 -8.531 -28.269 1.00 17.22 159 SER E O 1
ATOM 8938 N N . ASP E 1 153 ? -36.875 -10.074 -29.267 1.00 17.40 160 ASP E N 1
ATOM 8939 C CA . ASP E 1 153 ? -36.723 -9.491 -30.600 1.00 19.05 160 ASP E CA 1
ATOM 8940 C C . ASP E 1 153 ? -37.201 -8.038 -30.608 1.00 17.99 160 ASP E C 1
ATOM 8941 O O . ASP E 1 153 ? -36.564 -7.170 -31.221 1.00 16.99 160 ASP E O 1
ATOM 8946 N N . GLU E 1 154 ? -38.341 -7.772 -29.958 1.00 17.86 161 GLU E N 1
ATOM 8947 C CA . GLU E 1 154 ? -38.868 -6.418 -29.867 1.00 19.38 161 GLU E CA 1
ATOM 8948 C C . GLU E 1 154 ? -37.943 -5.469 -29.107 1.00 18.26 161 GLU E C 1
ATOM 8949 O O . GLU E 1 154 ? -37.757 -4.316 -29.524 1.00 18.08 161 GLU E O 1
ATOM 8955 N N . GLN E 1 155 ? -37.401 -5.924 -27.971 1.00 17.23 162 GLN E N 1
ATOM 8956 C CA . GLN E 1 155 ? -36.513 -5.060 -27.175 1.00 17.74 162 GLN E CA 1
ATOM 8957 C C . GLN E 1 155 ? -35.296 -4.705 -28.041 1.00 15.71 162 GLN E C 1
ATOM 8958 O O . GLN E 1 155 ? -34.856 -3.553 -28.081 1.00 17.04 162 GLN E O 1
ATOM 8964 N N . ARG E 1 156 ? -34.766 -5.707 -28.734 1.00 15.47 163 ARG E N 1
ATOM 8965 C CA . ARG E 1 156 ? -33.579 -5.477 -29.573 1.00 15.01 163 ARG E CA 1
ATOM 8966 C C . ARG E 1 156 ? -33.866 -4.552 -30.767 1.00 15.06 163 ARG E C 1
ATOM 8967 O O . ARG E 1 156 ? -33.092 -3.637 -31.068 1.00 15.25 163 ARG E O 1
ATOM 8975 N N . LEU E 1 157 ? -35.001 -4.760 -31.428 1.00 16.61 164 LEU E N 1
ATOM 8976 C CA . LEU E 1 157 ? -35.419 -3.864 -32.501 1.00 16.09 164 LEU E CA 1
ATOM 8977 C C . LEU E 1 157 ? -35.418 -2.423 -32.035 1.00 15.63 164 LEU E C 1
ATOM 8978 O O . LEU E 1 157 ? -34.924 -1.522 -32.718 1.00 15.43 164 LEU E O 1
ATOM 8983 N N . LYS E 1 158 ? -36.010 -2.172 -30.873 1.00 16.25 165 LYS E N 1
ATOM 8984 C CA . LYS E 1 158 ? -36.085 -0.800 -30.382 1.00 17.02 165 LYS E CA 1
ATOM 8985 C C . LYS E 1 158 ? -34.702 -0.201 -30.227 1.00 16.39 165 LYS E C 1
ATOM 8986 O O . LYS E 1 158 ? -34.490 0.961 -30.599 1.00 16.67 165 LYS E O 1
ATOM 8992 N N . GLU E 1 159 ? -33.756 -0.991 -29.719 1.00 15.86 166 GLU E N 1
ATOM 8993 C CA . GLU E 1 159 ? -32.383 -0.479 -29.547 1.00 14.83 166 GLU E CA 1
ATOM 8994 C C . GLU E 1 159 ? -31.664 -0.248 -30.877 1.00 14.41 166 GLU E C 1
ATOM 8995 O O . GLU E 1 159 ? -30.879 0.687 -30.991 1.00 15.03 166 GLU E O 1
ATOM 9001 N N . ILE E 1 160 ? -31.957 -1.065 -31.880 1.00 14.13 167 ILE E N 1
ATOM 9002 C CA . ILE E 1 160 ? -31.363 -0.869 -33.194 1.00 14.34 167 ILE E CA 1
ATOM 9003 C C . ILE E 1 160 ? -32.008 0.312 -33.941 1.00 15.41 167 ILE E C 1
ATOM 9004 O O . ILE E 1 160 ? -31.349 0.997 -34.721 1.00 14.45 167 ILE E O 1
ATOM 9009 N N . GLU E 1 161 ? -33.290 0.579 -33.700 1.00 14.93 168 GLU E N 1
ATOM 9010 C CA . GLU E 1 161 ? -33.887 1.791 -34.242 1.00 15.49 168 GLU E CA 1
ATOM 9011 C C . GLU E 1 161 ? -33.195 3.042 -33.693 1.00 14.72 168 GLU E C 1
ATOM 9012 O O . GLU E 1 161 ? -32.982 4.017 -34.404 1.00 15.96 168 GLU E O 1
ATOM 9018 N N . VAL E 1 162 ? -32.839 2.982 -32.404 1.00 15.59 169 VAL E N 1
ATOM 9019 C CA . VAL E 1 162 ? -32.139 4.049 -31.735 1.00 15.43 169 VAL E CA 1
ATOM 9020 C C . VAL E 1 162 ? -30.693 4.185 -32.280 1.00 14.42 169 VAL E C 1
ATOM 9021 O O . VAL E 1 162 ? -30.170 5.285 -32.393 1.00 16.13 169 VAL E O 1
ATOM 9025 N N . HIS E 1 163 ? -30.069 3.069 -32.630 1.00 13.85 170 HIS E N 1
ATOM 9026 C CA . HIS E 1 163 ? -28.757 3.058 -33.319 1.00 14.11 170 HIS E CA 1
ATOM 9027 C C . HIS E 1 163 ? -28.846 3.779 -34.673 1.00 14.35 170 HIS E C 1
ATOM 9028 O O . HIS E 1 163 ? -27.973 4.562 -35.042 1.00 15.39 170 HIS E O 1
ATOM 9035 N N . THR E 1 164 ? -29.941 3.519 -35.407 1.00 14.07 171 THR E N 1
ATOM 9036 C CA . THR E 1 164 ? -30.084 3.957 -36.776 1.00 15.53 171 THR E CA 1
ATOM 9037 C C . THR E 1 164 ? -30.549 5.406 -36.922 1.00 16.18 171 THR E C 1
ATOM 9038 O O . THR E 1 164 ? -30.046 6.146 -37.771 1.00 16.26 171 THR E O 1
ATOM 9042 N N . GLN E 1 165 ? -31.516 5.830 -36.105 1.00 16.12 172 GLN E N 1
ATOM 9043 C CA . GLN E 1 165 ? -32.095 7.158 -36.328 1.00 19.02 172 GLN E CA 1
ATOM 9044 C C . GLN E 1 165 ? -31.049 8.318 -36.357 1.00 19.59 172 GLN E C 1
ATOM 9045 O O . GLN E 1 165 ? -31.113 9.152 -37.261 1.00 21.32 172 GLN E O 1
ATOM 9051 N N . PRO E 1 166 ? -30.112 8.378 -35.387 1.00 19.81 173 PRO E N 1
ATOM 9052 C CA . PRO E 1 166 ? -29.107 9.455 -35.342 1.00 21.70 173 PRO E CA 1
ATOM 9053 C C . PRO E 1 166 ? -27.937 9.275 -36.296 1.00 19.92 173 PRO E C 1
ATOM 9054 O O . PRO E 1 166 ? -27.128 10.192 -36.448 1.00 22.86 173 PRO E O 1
ATOM 9058 N N . THR E 1 167 ? -27.842 8.113 -36.944 1.00 16.82 174 THR E N 1
ATOM 9059 C CA . THR E 1 167 ? -26.701 7.820 -37.793 1.00 17.92 174 THR E CA 1
ATOM 9060 C C . THR E 1 167 ? -27.010 7.856 -39.302 1.00 15.76 174 THR E C 1
ATOM 9061 O O . THR E 1 167 ? -26.073 7.938 -40.119 1.00 14.64 174 THR E O 1
ATOM 9065 N N . LEU E 1 168 ? -28.296 7.774 -39.696 1.00 15.34 175 LEU E N 1
ATOM 9066 C CA . LEU E 1 168 ? -28.620 7.883 -41.126 1.00 14.41 175 LEU E CA 1
ATOM 9067 C C . LEU E 1 168 ? -27.956 9.097 -41.776 1.00 15.12 175 LEU E C 1
ATOM 9068 O O . LEU E 1 168 ? -27.521 9.042 -42.928 1.00 15.71 175 LEU E O 1
ATOM 9073 N N . GLN E 1 169 ? -27.855 10.197 -41.035 1.00 15.93 176 GLN E N 1
ATOM 9074 C CA . GLN E 1 169 ? -27.288 11.424 -41.601 1.00 16.72 176 GLN E CA 1
ATOM 9075 C C . GLN E 1 169 ? -25.851 11.242 -42.077 1.00 14.26 176 GLN E C 1
ATOM 9076 O O . GLN E 1 169 ? -25.399 11.949 -42.975 1.00 16.01 176 GLN E O 1
ATOM 9082 N N . TYR E 1 170 ? -25.132 10.305 -41.478 1.00 14.09 177 TYR E N 1
ATOM 9083 C CA . TYR E 1 170 ? -23.730 10.064 -41.838 1.00 14.27 177 TYR E CA 1
ATOM 9084 C C . TYR E 1 170 ? -23.561 9.260 -43.109 1.00 14.15 177 TYR E C 1
ATOM 9085 O O . TYR E 1 170 ? -22.430 9.114 -43.607 1.00 15.70 177 TYR E O 1
ATOM 9094 N N . LEU E 1 171 ? -24.651 8.775 -43.693 1.00 14.18 178 LEU E N 1
ATOM 9095 C CA . LEU E 1 171 ? -24.508 8.041 -44.944 1.00 15.10 178 LEU E CA 1
ATOM 9096 C C . LEU E 1 171 ? -24.135 8.957 -46.115 1.00 15.19 178 LEU E C 1
ATOM 9097 O O . LEU E 1 171 ? -23.775 8.471 -47.164 1.00 17.04 178 LEU E O 1
ATOM 9102 N N . VAL E 1 172 ? -24.194 10.274 -45.924 1.00 14.68 179 VAL E N 1
ATOM 9103 C CA . VAL E 1 172 ? -23.715 11.207 -46.948 1.00 16.51 179 VAL E CA 1
ATOM 9104 C C . VAL E 1 172 ? -22.181 11.164 -47.056 1.00 15.94 179 VAL E C 1
ATOM 9105 O O . VAL E 1 172 ? -21.616 11.458 -48.117 1.00 16.94 179 VAL E O 1
ATOM 9109 N N . ASN E 1 173 ? -21.505 10.808 -45.968 1.00 14.03 180 ASN E N 1
ATOM 9110 C CA . ASN E 1 173 ? -20.045 10.855 -45.979 1.00 13.63 180 ASN E CA 1
ATOM 9111 C C . ASN E 1 173 ? -19.320 9.644 -45.351 1.00 13.02 180 ASN E C 1
ATOM 9112 O O . ASN E 1 173 ? -18.104 9.661 -45.223 1.00 13.86 180 ASN E O 1
ATOM 9117 N N . VAL E 1 174 ? -20.074 8.607 -45.034 1.00 12.03 181 VAL E N 1
ATOM 9118 C CA . VAL E 1 174 ? -19.537 7.343 -44.535 1.00 12.42 181 VAL E CA 1
ATOM 9119 C C . VAL E 1 174 ? -20.264 6.193 -45.225 1.00 13.85 181 VAL E C 1
ATOM 9120 O O . VAL E 1 174 ? -21.485 6.178 -45.203 1.00 15.67 181 VAL E O 1
ATOM 9124 N N . LYS E 1 175 ? -19.512 5.250 -45.822 1.00 12.62 182 LYS E N 1
ATOM 9125 C CA . LYS E 1 175 ? -20.058 4.009 -46.361 1.00 12.41 182 LYS E CA 1
ATOM 9126 C C . LYS E 1 175 ? -19.915 2.931 -45.300 1.00 13.30 182 LYS E C 1
ATOM 9127 O O . LYS E 1 175 ? -18.916 2.910 -44.606 1.00 14.75 182 LYS E O 1
ATOM 9133 N N . ARG E 1 176 ? -20.918 2.060 -45.162 1.00 13.23 183 ARG E N 1
ATOM 9134 C CA . ARG E 1 176 ? -20.930 1.046 -44.090 1.00 13.07 183 ARG E CA 1
ATOM 9135 C C . ARG E 1 176 ? -21.216 -0.329 -44.687 1.00 12.89 183 ARG E C 1
ATOM 9136 O O . ARG E 1 176 ? -21.938 -0.444 -45.709 1.00 13.87 183 ARG E O 1
ATOM 9144 N N . LYS E 1 177 ? -20.674 -1.355 -44.059 1.00 12.31 184 LYS E N 1
ATOM 9145 C CA . LYS E 1 177 ? -21.020 -2.742 -44.371 1.00 12.13 184 LYS E CA 1
ATOM 9146 C C . LYS E 1 177 ? -20.920 -3.620 -43.130 1.00 11.78 184 LYS E C 1
ATOM 9147 O O . LYS E 1 177 ? -19.908 -3.573 -42.408 1.00 13.03 184 LYS E O 1
ATOM 9153 N N . LEU E 1 178 ? -21.965 -4.441 -42.941 1.00 12.45 185 LEU E N 1
ATOM 9154 C CA . LEU E 1 178 ? -22.102 -5.320 -41.778 1.00 11.66 185 LEU E CA 1
ATOM 9155 C C . LEU E 1 178 ? -21.912 -6.788 -42.150 1.00 11.55 185 LEU E C 1
ATOM 9156 O O . LEU E 1 178 ? -22.513 -7.263 -43.122 1.00 12.00 185 LEU E O 1
ATOM 9161 N N . TYR E 1 179 ? -21.122 -7.491 -41.351 1.00 11.93 186 TYR E N 1
ATOM 9162 C CA . TYR E 1 179 ? -20.921 -8.942 -41.470 1.00 12.06 186 TYR E CA 1
ATOM 9163 C C . TYR E 1 179 ? -21.195 -9.574 -40.123 1.00 11.88 186 TYR E C 1
ATOM 9164 O O . TYR E 1 179 ? -21.012 -8.954 -39.089 1.00 12.23 186 TYR E O 1
ATOM 9173 N N . HIS E 1 180 ? -21.678 -10.818 -40.163 1.00 11.34 187 HIS E N 1
ATOM 9174 C CA . HIS E 1 180 ? -22.122 -11.549 -38.998 1.00 11.44 187 HIS E CA 1
ATOM 9175 C C . HIS E 1 180 ? -21.178 -12.721 -38.724 1.00 11.58 187 HIS E C 1
ATOM 9176 O O . HIS E 1 180 ? -20.901 -13.538 -39.611 1.00 12.07 187 HIS E O 1
ATOM 9183 N N . SER E 1 181 ? -20.681 -12.800 -37.499 1.00 11.35 188 SER E N 1
ATOM 9184 C CA . SER E 1 181 ? -19.541 -13.649 -37.149 1.00 11.89 188 SER E CA 1
ATOM 9185 C C . SER E 1 181 ? -19.728 -14.622 -35.984 1.00 10.94 188 SER E C 1
ATOM 9186 O O . SER E 1 181 ? -18.845 -15.434 -35.734 1.00 12.17 188 SER E O 1
ATOM 9189 N N . THR E 1 182 ? -20.850 -14.552 -35.262 1.00 11.58 189 THR E N 1
ATOM 9190 C CA . THR E 1 182 ? -21.035 -15.442 -34.113 1.00 12.15 189 THR E CA 1
ATOM 9191 C C . THR E 1 182 ? -20.810 -16.905 -34.534 1.00 12.73 189 THR E C 1
ATOM 9192 O O . THR E 1 182 ? -21.351 -17.358 -35.528 1.00 13.07 189 THR E O 1
ATOM 9196 N N . GLY E 1 183 ? -19.946 -17.596 -33.805 1.00 11.82 190 GLY E N 1
ATOM 9197 C CA . GLY E 1 183 ? -19.604 -18.963 -34.096 1.00 13.73 190 GLY E CA 1
ATOM 9198 C C . GLY E 1 183 ? -18.448 -19.166 -35.046 1.00 13.86 190 GLY E C 1
ATOM 9199 O O . GLY E 1 183 ? -17.926 -20.289 -35.142 1.00 14.71 190 GLY E O 1
ATOM 9200 N N . LEU E 1 184 ? -18.055 -18.118 -35.772 1.00 12.59 191 LEU E N 1
ATOM 9201 C CA . LEU E 1 184 ? -16.986 -18.200 -36.750 1.00 12.89 191 LEU E CA 1
ATOM 9202 C C . LEU E 1 184 ? -15.713 -17.491 -36.325 1.00 13.56 191 LEU E C 1
ATOM 9203 O O . LEU E 1 184 ? -14.668 -17.660 -36.950 1.00 15.01 191 LEU E O 1
ATOM 9208 N N . ALA E 1 185 ? -15.822 -16.703 -35.259 1.00 13.29 192 ALA E N 1
ATOM 9209 C CA . ALA E 1 185 ? -14.743 -15.866 -34.747 1.00 12.93 192 ALA E CA 1
ATOM 9210 C C . ALA E 1 185 ? -15.147 -15.431 -33.356 1.00 12.10 192 ALA E C 1
ATOM 9211 O O . ALA E 1 185 ? -16.310 -15.587 -32.980 1.00 12.84 192 ALA E O 1
ATOM 9213 N N . ASP E 1 186 ? -14.217 -14.805 -32.621 1.00 12.55 193 ASP E N 1
ATOM 9214 C CA . ASP E 1 186 ? -14.532 -14.258 -31.311 1.00 13.02 193 ASP E CA 1
ATOM 9215 C C . ASP E 1 186 ? -15.140 -12.850 -31.421 1.00 12.78 193 ASP E C 1
ATOM 9216 O O . ASP E 1 186 ? -14.669 -11.866 -30.844 1.00 12.70 193 ASP E O 1
ATOM 9221 N N . ALA E 1 187 ? -16.220 -12.764 -32.184 1.00 11.46 194 ALA E N 1
ATOM 9222 C CA . ALA E 1 187 ? -16.977 -11.530 -32.377 1.00 11.88 194 ALA E CA 1
ATOM 9223 C C . ALA E 1 187 ? -18.361 -11.943 -32.830 1.00 11.97 194 ALA E C 1
ATOM 9224 O O . ALA E 1 187 ? -18.516 -13.016 -33.412 1.00 12.77 194 ALA E O 1
ATOM 9226 N N . ASP E 1 188 ? -19.351 -11.107 -32.572 1.00 11.25 195 ASP E N 1
ATOM 9227 C CA . ASP E 1 188 ? -20.686 -11.280 -33.179 1.00 12.06 195 ASP E CA 1
ATOM 9228 C C . ASP E 1 188 ? -20.783 -10.650 -34.581 1.00 11.31 195 ASP E C 1
ATOM 9229 O O . ASP E 1 188 ? -21.558 -11.114 -35.422 1.00 11.78 195 ASP E O 1
ATOM 9234 N N . PHE E 1 189 ? -19.990 -9.592 -34.826 1.00 11.15 196 PHE E N 1
ATOM 9235 C CA . PHE E 1 189 ? -20.088 -8.833 -36.063 1.00 10.93 196 PHE E CA 1
ATOM 9236 C C . PHE E 1 189 ? -18.726 -8.326 -36.440 1.00 11.29 196 PHE E C 1
ATOM 9237 O O . PHE E 1 189 ? -17.892 -8.069 -35.560 1.00 10.58 196 PHE E O 1
ATOM 9245 N N . ILE E 1 190 ? -18.530 -8.113 -37.746 1.00 11.11 197 ILE E N 1
ATOM 9246 C CA . ILE E 1 190 ? -17.430 -7.291 -38.249 1.00 11.04 197 ILE E CA 1
ATOM 9247 C C . ILE E 1 190 ? -18.109 -6.123 -38.939 1.00 11.33 197 ILE E C 1
ATOM 9248 O O . ILE E 1 190 ? -19.005 -6.331 -39.785 1.00 12.06 197 ILE E O 1
ATOM 9253 N N . THR E 1 191 ? -17.688 -4.904 -38.603 1.00 10.96 198 THR E N 1
ATOM 9254 C CA . THR E 1 191 ? -18.223 -3.707 -39.225 1.00 11.54 198 THR E CA 1
ATOM 9255 C C . THR E 1 191 ? -17.100 -3.027 -40.000 1.00 12.33 198 THR E C 1
ATOM 9256 O O . THR E 1 191 ? -15.956 -2.991 -39.569 1.00 13.40 198 THR E O 1
ATOM 9260 N N . TYR E 1 192 ? -17.469 -2.546 -41.172 1.00 12.24 199 TYR E N 1
ATOM 9261 C CA . TYR E 1 192 ? -16.537 -2.014 -42.160 1.00 12.77 199 TYR E CA 1
ATOM 9262 C C . TYR E 1 192 ? -17.034 -0.652 -42.631 1.00 12.20 199 TYR E C 1
ATOM 9263 O O . TYR E 1 192 ? -18.206 -0.524 -43.031 1.00 12.35 199 TYR E O 1
ATOM 9272 N N . PHE E 1 193 ? -16.128 0.341 -42.648 1.00 11.06 200 PHE E N 1
ATOM 9273 C CA . PHE E 1 193 ? -16.468 1.712 -43.038 1.00 11.78 200 PHE E CA 1
ATOM 9274 C C . PHE E 1 193 ? -15.435 2.278 -43.980 1.00 12.10 200 PHE E C 1
ATOM 9275 O O . PHE E 1 193 ? -14.243 1.990 -43.848 1.00 13.10 200 PHE E O 1
ATOM 9283 N N . GLU E 1 194 ? -15.919 3.096 -44.918 1.00 12.23 201 GLU E N 1
ATOM 9284 C CA . GLU E 1 194 ? -15.081 3.900 -45.805 1.00 13.02 201 GLU E CA 1
ATOM 9285 C C . GLU E 1 194 ? -15.482 5.366 -45.688 1.00 12.63 201 GLU E C 1
ATOM 9286 O O . GLU E 1 194 ? -16.672 5.693 -45.647 1.00 13.60 201 GLU E O 1
ATOM 9292 N N . THR E 1 195 ? -14.483 6.245 -45.601 1.00 12.18 202 THR E N 1
ATOM 9293 C CA . THR E 1 195 ? -14.779 7.672 -45.532 1.00 12.19 202 THR E CA 1
ATOM 9294 C C . THR E 1 195 ? -13.597 8.497 -45.994 1.00 12.24 202 THR E C 1
ATOM 9295 O O . THR E 1 195 ? -12.482 8.008 -46.053 1.00 13.31 202 THR E O 1
ATOM 9299 N N . ALA E 1 196 ? -13.878 9.736 -46.376 1.00 13.22 203 ALA E N 1
ATOM 9300 C CA . ALA E 1 196 ? -12.833 10.746 -46.564 1.00 13.62 203 ALA E CA 1
ATOM 9301 C C . ALA E 1 196 ? -12.689 11.645 -45.319 1.00 13.41 203 ALA E C 1
ATOM 9302 O O . ALA E 1 196 ? -11.721 12.386 -45.210 1.00 14.99 203 ALA E O 1
ATOM 9304 N N . ASP E 1 197 ? -13.664 11.565 -44.392 1.00 12.40 204 ASP E N 1
ATOM 9305 C CA . ASP E 1 197 ? -13.855 12.556 -43.342 1.00 12.71 204 ASP E CA 1
ATOM 9306 C C . ASP E 1 197 ? -13.803 11.899 -41.961 1.00 12.43 204 ASP E C 1
ATOM 9307 O O . ASP E 1 197 ? -14.832 11.497 -41.389 1.00 12.37 204 ASP E O 1
ATOM 9312 N N . LEU E 1 198 ? -12.595 11.790 -41.424 1.00 11.79 205 LEU E N 1
ATOM 9313 C CA . LEU E 1 198 ? -12.417 11.188 -40.103 1.00 11.96 205 LEU E CA 1
ATOM 9314 C C . LEU E 1 198 ? -12.976 12.011 -38.945 1.00 11.23 205 LEU E C 1
ATOM 9315 O O . LEU E 1 198 ? -13.323 11.443 -37.925 1.00 12.50 205 LEU E O 1
ATOM 9320 N N . ALA E 1 199 ? -13.065 13.336 -39.103 1.00 10.84 206 ALA E N 1
ATOM 9321 C CA . ALA E 1 199 ? -13.754 14.140 -38.116 1.00 11.94 206 ALA E CA 1
ATOM 9322 C C . ALA E 1 199 ? -15.240 13.710 -38.021 1.00 12.33 206 ALA E C 1
ATOM 9323 O O . ALA E 1 199 ? -15.792 13.520 -36.918 1.00 12.52 206 ALA E O 1
ATOM 9325 N N . ALA E 1 200 ? -15.890 13.539 -39.174 1.00 11.51 207 ALA E N 1
ATOM 9326 C CA . ALA E 1 200 ? -17.260 13.039 -39.170 1.00 13.00 207 ALA E CA 1
ATOM 9327 C C . ALA E 1 200 ? -17.331 11.644 -38.554 1.00 12.71 207 ALA E C 1
ATOM 9328 O O . ALA E 1 200 ? -18.258 11.353 -37.791 1.00 12.86 207 ALA E O 1
ATOM 9330 N N . PHE E 1 201 ? -16.382 10.768 -38.918 1.00 12.47 208 PHE E N 1
ATOM 9331 C CA . PHE E 1 201 ? -16.390 9.423 -38.374 1.00 12.20 208 PHE E CA 1
ATOM 9332 C C . PHE E 1 201 ? -16.302 9.420 -36.827 1.00 10.89 208 PHE E C 1
ATOM 9333 O O . PHE E 1 201 ? -17.031 8.689 -36.166 1.00 11.62 208 PHE E O 1
ATOM 9341 N N . ASN E 1 202 ? -15.430 10.242 -36.258 1.00 11.00 209 ASN E N 1
ATOM 9342 C CA . ASN E 1 202 ? -15.328 10.365 -34.822 1.00 11.58 209 ASN E CA 1
ATOM 9343 C C . ASN E 1 202 ? -16.680 10.807 -34.221 1.00 11.75 209 ASN E C 1
ATOM 9344 O O . ASN E 1 202 ? -17.152 10.237 -33.234 1.00 11.49 209 ASN E O 1
ATOM 9349 N N . ASN E 1 203 ? -17.352 11.764 -34.877 1.00 11.47 210 ASN E N 1
ATOM 9350 C CA . ASN E 1 203 ? -18.659 12.197 -34.374 1.00 11.75 210 ASN E CA 1
ATOM 9351 C C . ASN E 1 203 ? -19.723 11.106 -34.479 1.00 12.36 210 ASN E C 1
ATOM 9352 O O . ASN E 1 203 ? -20.586 10.964 -33.601 1.00 13.41 210 ASN E O 1
ATOM 9357 N N . LEU E 1 204 ? -19.644 10.318 -35.538 1.00 12.07 211 LEU E N 1
ATOM 9358 C CA . LEU E 1 204 ? -20.561 9.198 -35.711 1.00 12.71 211 LEU E CA 1
ATOM 9359 C C . LEU E 1 204 ? -20.425 8.179 -34.588 1.00 12.66 211 LEU E C 1
ATOM 9360 O O . LEU E 1 204 ? -21.401 7.733 -33.968 1.00 12.79 211 LEU E O 1
ATOM 9365 N N . LEU E 1 205 ? -19.192 7.803 -34.294 1.00 13.19 212 LEU E N 1
ATOM 9366 C CA A LEU E 1 205 ? -18.990 6.818 -33.233 0.70 12.93 212 LEU E CA 1
ATOM 9367 C CA B LEU E 1 205 ? -18.963 6.810 -33.265 0.30 13.47 212 LEU E CA 1
ATOM 9368 C C . LEU E 1 205 ? -19.315 7.345 -31.848 1.00 12.37 212 LEU E C 1
ATOM 9369 O O . LEU E 1 205 ? -19.838 6.598 -31.000 1.00 13.24 212 LEU E O 1
ATOM 9378 N N . ILE E 1 206 ? -19.099 8.644 -31.613 1.00 11.39 213 ILE E N 1
ATOM 9379 C CA . ILE E 1 206 ? -19.539 9.263 -30.363 1.00 12.15 213 ILE E CA 1
ATOM 9380 C C . ILE E 1 206 ? -21.077 9.136 -30.264 1.00 12.48 213 ILE E C 1
ATOM 9381 O O . ILE E 1 206 ? -21.601 8.848 -29.185 1.00 13.09 213 ILE E O 1
ATOM 9386 N N . ALA E 1 207 ? -21.787 9.392 -31.355 1.00 13.24 214 ALA E N 1
ATOM 9387 C CA . ALA E 1 207 ? -23.240 9.295 -31.307 1.00 14.41 214 ALA E CA 1
ATOM 9388 C C . ALA E 1 207 ? -23.683 7.886 -30.893 1.00 13.57 214 ALA E C 1
ATOM 9389 O O . ALA E 1 207 ? -24.641 7.723 -30.130 1.00 13.81 214 ALA E O 1
ATOM 9391 N N . LEU E 1 208 ? -23.000 6.869 -31.408 1.00 12.61 215 LEU E N 1
ATOM 9392 C CA . LEU E 1 208 ? -23.321 5.491 -31.079 1.00 13.09 215 LEU E CA 1
ATOM 9393 C C . LEU E 1 208 ? -22.911 5.088 -29.668 1.00 13.37 215 LEU E C 1
ATOM 9394 O O . LEU E 1 208 ? -23.561 4.242 -29.045 1.00 14.94 215 LEU E O 1
ATOM 9399 N N . ALA E 1 209 ? -21.877 5.738 -29.144 1.00 12.14 216 ALA E N 1
ATOM 9400 C CA . ALA E 1 209 ? -21.473 5.485 -27.761 1.00 12.73 216 ALA E CA 1
ATOM 9401 C C . ALA E 1 209 ? -22.574 5.886 -26.776 1.00 13.06 216 ALA E C 1
ATOM 9402 O O . ALA E 1 209 ? -22.689 5.307 -25.699 1.00 13.04 216 ALA E O 1
ATOM 9404 N N . LYS E 1 210 ? -23.365 6.896 -27.154 1.00 12.72 217 LYS E N 1
ATOM 9405 C CA . LYS E 1 210 ? -24.336 7.496 -26.287 1.00 13.70 217 LYS E CA 1
ATOM 9406 C C . LYS E 1 210 ? -25.680 6.765 -26.178 1.00 14.27 217 LYS E C 1
ATOM 9407 O O . LYS E 1 210 ? -26.531 7.200 -25.380 1.00 16.84 217 LYS E O 1
ATOM 9413 N N . VAL E 1 211 ? -25.901 5.689 -26.924 1.00 14.28 218 VAL E N 1
ATOM 9414 C CA . VAL E 1 211 ? -27.182 5.010 -26.916 1.00 14.34 218 VAL E CA 1
ATOM 9415 C C . VAL E 1 211 ? -27.147 3.743 -26.052 1.00 14.08 218 VAL E C 1
ATOM 9416 O O . VAL E 1 211 ? -26.076 3.148 -25.802 1.00 14.04 218 VAL E O 1
ATOM 9420 N N . PRO E 1 212 ? -28.321 3.284 -25.601 1.00 13.97 219 PRO E N 1
ATOM 9421 C CA . PRO E 1 212 ? -28.329 2.145 -24.701 1.00 14.60 219 PRO E CA 1
ATOM 9422 C C . PRO E 1 212 ? -27.726 0.850 -25.249 1.00 14.63 219 PRO E C 1
ATOM 9423 O O . PRO E 1 212 ? -27.191 0.032 -24.493 1.00 15.26 219 PRO E O 1
ATOM 9427 N N . GLU E 1 213 ? -27.792 0.648 -26.553 1.00 14.19 220 GLU E N 1
ATOM 9428 C CA . GLU E 1 213 ? -27.167 -0.520 -27.144 1.00 13.35 220 GLU E CA 1
ATOM 9429 C C . GLU E 1 213 ? -25.702 -0.648 -26.696 1.00 13.50 220 GLU E C 1
ATOM 9430 O O . GLU E 1 213 ? -25.198 -1.753 -26.517 1.00 14.05 220 GLU E O 1
ATOM 9436 N N . ASN E 1 214 ? -25.015 0.478 -26.572 1.00 13.20 221 ASN E N 1
ATOM 9437 C CA . ASN E 1 214 ? -23.589 0.438 -26.250 1.00 13.77 221 ASN E CA 1
ATOM 9438 C C . ASN E 1 214 ? -23.291 -0.165 -24.865 1.00 13.70 221 ASN E C 1
ATOM 9439 O O . ASN E 1 214 ? -22.188 -0.658 -24.632 1.00 13.12 221 ASN E O 1
ATOM 9444 N N . THR E 1 215 ? -24.268 -0.131 -23.954 1.00 12.48 222 THR E N 1
ATOM 9445 C CA . THR E 1 215 ? -24.113 -0.777 -22.645 1.00 13.19 222 THR E CA 1
ATOM 9446 C C . THR E 1 215 ? -23.899 -2.308 -22.763 1.00 14.61 222 THR E C 1
ATOM 9447 O O . THR E 1 215 ? -23.492 -2.945 -21.818 1.00 16.97 222 THR E O 1
ATOM 9451 N N . HIS E 1 216 ? -24.192 -2.872 -23.932 1.00 13.34 223 HIS E N 1
ATOM 9452 C CA . HIS E 1 216 ? -24.078 -4.296 -24.174 1.00 13.89 223 HIS E CA 1
ATOM 9453 C C . HIS E 1 216 ? -22.802 -4.722 -24.868 1.00 13.90 223 HIS E C 1
ATOM 9454 O O . HIS E 1 216 ? -22.601 -5.912 -25.057 1.00 14.50 223 HIS E O 1
ATOM 9461 N N . HIS E 1 217 ? -21.946 -3.781 -25.270 1.00 13.43 224 HIS E N 1
ATOM 9462 C CA . HIS E 1 217 ? -20.738 -4.175 -26.008 1.00 12.26 224 HIS E CA 1
ATOM 9463 C C . HIS E 1 217 ? -19.640 -4.709 -25.085 1.00 13.02 224 HIS E C 1
ATOM 9464 O O . HIS E 1 217 ? -19.260 -4.037 -24.106 1.00 16.25 224 HIS E O 1
ATOM 9471 N N . VAL E 1 218 ? -19.156 -5.911 -25.386 1.00 11.89 225 VAL E N 1
ATOM 9472 C CA . VAL E 1 218 ? -17.962 -6.475 -24.724 1.00 13.36 225 VAL E CA 1
ATOM 9473 C C . VAL E 1 218 ? -16.725 -6.425 -25.601 1.00 14.30 225 VAL E C 1
ATOM 9474 O O . VAL E 1 218 ? -15.609 -6.587 -25.111 1.00 17.37 225 VAL E O 1
ATOM 9478 N N . ARG E 1 219 ? -16.953 -6.210 -26.896 1.00 12.86 226 ARG E N 1
ATOM 9479 C CA . ARG E 1 219 ? -15.896 -5.904 -27.861 1.00 13.01 226 ARG E CA 1
ATOM 9480 C C . ARG E 1 219 ? -16.468 -4.843 -28.804 1.00 11.96 226 ARG E C 1
ATOM 9481 O O . ARG E 1 219 ? -17.596 -4.952 -29.280 1.00 12.13 226 ARG E O 1
ATOM 9489 N N . TRP E 1 220 ? -15.679 -3.786 -29.037 1.00 12.67 227 TRP E N 1
ATOM 9490 C CA . TRP E 1 220 ? -16.101 -2.677 -29.890 1.00 13.11 227 TRP E CA 1
ATOM 9491 C C . TRP E 1 220 ? -14.816 -2.036 -30.419 1.00 12.74 227 TRP E C 1
ATOM 9492 O O . TRP E 1 220 ? -14.503 -0.857 -30.132 1.00 14.69 227 TRP E O 1
ATOM 9503 N N . GLY E 1 221 ? -14.082 -2.837 -31.182 1.00 11.89 228 GLY E N 1
ATOM 9504 C CA . GLY E 1 221 ? -12.708 -2.565 -31.533 1.00 11.94 228 GLY E CA 1
ATOM 9505 C C . GLY E 1 221 ? -11.793 -3.717 -31.103 1.00 11.91 228 GLY E C 1
ATOM 9506 O O . GLY E 1 221 ? -12.161 -4.901 -31.179 1.00 12.12 228 GLY E O 1
ATOM 9507 N N . ASN E 1 222 ? -10.629 -3.348 -30.581 1.00 12.65 229 ASN E N 1
ATOM 9508 C CA A ASN E 1 222 ? -9.646 -4.310 -30.084 0.50 13.20 229 ASN E CA 1
ATOM 9509 C CA B ASN E 1 222 ? -9.664 -4.322 -30.060 0.50 13.24 229 ASN E CA 1
ATOM 9510 C C . ASN E 1 222 ? -9.424 -5.447 -31.073 1.00 13.71 229 ASN E C 1
ATOM 9511 O O . ASN E 1 222 ? -9.642 -6.632 -30.757 1.00 14.50 229 ASN E O 1
ATOM 9520 N N . PRO E 1 223 ? -8.921 -5.099 -32.270 1.00 12.64 230 PRO E N 1
ATOM 9521 C CA . PRO E 1 223 ? -8.475 -3.764 -32.688 1.00 12.62 230 PRO E CA 1
ATOM 9522 C C . PRO E 1 223 ? -9.540 -2.925 -33.402 1.00 13.35 230 PRO E C 1
ATOM 9523 O O . PRO E 1 223 ? -10.427 -3.467 -34.078 1.00 13.28 230 PRO E O 1
ATOM 9527 N N . THR E 1 224 ? -9.421 -1.601 -33.237 1.00 12.24 231 THR E N 1
ATOM 9528 C CA . THR E 1 224 ? -10.028 -0.655 -34.191 1.00 11.78 231 THR E CA 1
ATOM 9529 C C . THR E 1 224 ? -8.997 -0.456 -35.296 1.00 12.00 231 THR E C 1
ATOM 9530 O O . THR E 1 224 ? -7.927 0.138 -35.088 1.00 15.71 231 THR E O 1
ATOM 9534 N N . VAL E 1 225 ? -9.279 -1.025 -36.471 1.00 11.34 232 VAL E N 1
ATOM 9535 C CA . VAL E 1 225 ? -8.311 -1.022 -37.563 1.00 12.05 232 VAL E CA 1
ATOM 9536 C C . VAL E 1 225 ? -8.556 0.219 -38.417 1.00 12.05 232 VAL E C 1
ATOM 9537 O O . VAL E 1 225 ? -9.613 0.327 -39.028 1.00 14.51 232 VAL E O 1
ATOM 9541 N N . LEU E 1 226 ? -7.550 1.088 -38.506 1.00 10.97 233 LEU E N 1
ATOM 9542 C CA . LEU E 1 226 ? -7.618 2.311 -39.298 1.00 10.65 233 LEU E CA 1
ATOM 9543 C C . LEU E 1 226 ? -6.547 2.258 -40.375 1.00 10.77 233 LEU E C 1
ATOM 9544 O O . LEU E 1 226 ? -5.385 1.977 -40.096 1.00 11.75 233 LEU E O 1
ATOM 9549 N N . GLY E 1 227 ? -6.958 2.477 -41.626 1.00 10.18 234 GLY E N 1
ATOM 9550 C CA . GLY E 1 227 ? -6.021 2.461 -42.735 1.00 10.68 234 GLY E CA 1
ATOM 9551 C C . GLY E 1 227 ? -6.397 3.402 -43.845 1.00 11.79 234 GLY E C 1
ATOM 9552 O O . GLY E 1 227 ? -7.465 4.022 -43.819 1.00 12.13 234 GLY E O 1
ATOM 9553 N N . THR E 1 228 ? -5.507 3.461 -44.830 1.00 11.30 235 THR E N 1
ATOM 9554 C CA . THR E 1 228 ? -5.794 4.158 -46.084 1.00 11.49 235 THR E CA 1
ATOM 9555 C C . THR E 1 228 ? -6.049 3.141 -47.201 1.00 12.03 235 THR E C 1
ATOM 9556 O O . THR E 1 228 ? -5.370 2.112 -47.311 1.00 12.92 235 THR E O 1
ATOM 9560 N N . ILE E 1 229 ? -7.028 3.455 -48.039 1.00 13.26 236 ILE E N 1
ATOM 9561 C CA . ILE E 1 229 ? -7.337 2.658 -49.200 1.00 13.47 236 ILE E CA 1
ATOM 9562 C C . ILE E 1 229 ? -6.191 2.812 -50.196 1.00 13.19 236 ILE E C 1
ATOM 9563 O O . ILE E 1 229 ? -5.729 3.932 -50.451 1.00 15.82 236 ILE E O 1
ATOM 9568 N N . GLN E 1 230 ? -5.685 1.694 -50.713 1.00 13.60 237 GLN E N 1
ATOM 9569 C CA . GLN E 1 230 ? -4.559 1.722 -51.673 1.00 15.52 237 GLN E CA 1
ATOM 9570 C C . GLN E 1 230 ? -4.788 0.619 -52.698 1.00 15.75 237 GLN E C 1
ATOM 9571 O O . GLN E 1 230 ? -5.382 -0.411 -52.389 1.00 18.10 237 GLN E O 1
ATOM 9577 N N . SER E 1 231 ? -4.290 0.810 -53.905 1.00 16.53 238 SER E N 1
ATOM 9578 C CA . SER E 1 231 ? -4.237 -0.284 -54.837 1.00 17.29 238 SER E CA 1
ATOM 9579 C C . SER E 1 231 ? -3.237 -1.325 -54.316 1.00 17.09 238 SER E C 1
ATOM 9580 O O . SER E 1 231 ? -2.343 -1.019 -53.529 1.00 15.44 238 SER E O 1
ATOM 9583 N N . ALA E 1 232 ? -3.372 -2.553 -54.782 1.00 17.46 239 ALA E N 1
ATOM 9584 C CA . ALA E 1 232 ? -2.432 -3.585 -54.367 1.00 17.37 239 ALA E CA 1
ATOM 9585 C C . ALA E 1 232 ? -0.987 -3.225 -54.792 1.00 17.04 239 ALA E C 1
ATOM 9586 O O . ALA E 1 232 ? -0.029 -3.462 -54.037 1.00 17.04 239 ALA E O 1
ATOM 9588 N N . ASP E 1 233 ? -0.849 -2.652 -55.994 1.00 18.79 240 ASP E N 1
ATOM 9589 C CA . ASP E 1 233 ? 0.462 -2.247 -56.478 1.00 19.54 240 ASP E CA 1
ATOM 9590 C C . ASP E 1 233 ? 1.111 -1.215 -55.550 1.00 16.82 240 ASP E C 1
ATOM 9591 O O . ASP E 1 233 ? 2.273 -1.358 -55.143 1.00 18.56 240 ASP E O 1
ATOM 9596 N N . VAL E 1 234 ? 0.365 -0.175 -55.204 1.00 17.99 241 VAL E N 1
ATOM 9597 C CA . VAL E 1 234 ? 0.921 0.872 -54.336 1.00 17.31 241 VAL E CA 1
ATOM 9598 C C . VAL E 1 234 ? 1.179 0.327 -52.924 1.00 15.96 241 VAL E C 1
ATOM 9599 O O . VAL E 1 234 ? 2.229 0.625 -52.324 1.00 16.43 241 VAL E O 1
ATOM 9603 N N . LEU E 1 235 ? 0.270 -0.527 -52.413 1.00 14.72 242 LEU E N 1
ATOM 9604 C CA . LEU E 1 235 ? 0.489 -1.090 -51.089 1.00 14.92 242 LEU E CA 1
ATOM 9605 C C . LEU E 1 235 ? 1.810 -1.874 -51.024 1.00 16.16 242 LEU E C 1
ATOM 9606 O O . LEU E 1 235 ? 2.646 -1.676 -50.142 1.00 15.57 242 LEU E O 1
ATOM 9611 N N . VAL E 1 236 ? 1.991 -2.779 -51.987 1.00 16.92 243 VAL E N 1
ATOM 9612 C CA . VAL E 1 236 ? 3.148 -3.657 -51.949 1.00 16.86 243 VAL E CA 1
ATOM 9613 C C . VAL E 1 236 ? 4.438 -2.860 -52.195 1.00 17.26 243 VAL E C 1
ATOM 9614 O O . VAL E 1 236 ? 5.442 -3.072 -51.502 1.00 18.07 243 VAL E O 1
ATOM 9618 N N . LYS E 1 237 ? 4.407 -1.951 -53.162 1.00 17.06 244 LYS E N 1
ATOM 9619 C CA . LYS E 1 237 ? 5.583 -1.104 -53.408 1.00 17.15 244 LYS E CA 1
ATOM 9620 C C . LYS E 1 237 ? 5.952 -0.299 -52.157 1.00 17.92 244 LYS E C 1
ATOM 9621 O O . LYS E 1 237 ? 7.127 -0.222 -51.778 1.00 19.57 244 LYS E O 1
ATOM 9627 N N . THR E 1 238 ? 4.938 0.252 -51.480 1.00 16.17 245 THR E N 1
ATOM 9628 C CA . THR E 1 238 ? 5.184 1.059 -50.285 1.00 17.49 245 THR E CA 1
ATOM 9629 C C . THR E 1 238 ? 5.891 0.239 -49.197 1.00 17.87 245 THR E C 1
ATOM 9630 O O . THR E 1 238 ? 6.884 0.674 -48.599 1.00 19.11 245 THR E O 1
ATOM 9634 N N . LEU E 1 239 ? 5.395 -0.972 -48.963 1.00 16.17 246 LEU E N 1
ATOM 9635 C CA . LEU E 1 239 ? 5.957 -1.825 -47.944 1.00 17.37 246 LEU E CA 1
ATOM 9636 C C . LEU E 1 239 ? 7.280 -2.480 -48.357 1.00 17.15 246 LEU E C 1
ATOM 9637 O O . LEU E 1 239 ? 7.949 -3.045 -47.511 1.00 18.99 246 LEU E O 1
ATOM 9642 N N . SER E 1 240 ? 7.631 -2.372 -49.643 1.00 17.72 247 SER E N 1
ATOM 9643 C CA . SER E 1 240 ? 8.834 -2.982 -50.223 1.00 20.26 247 SER E CA 1
ATOM 9644 C C . SER E 1 240 ? 9.943 -1.974 -50.511 1.00 23.20 247 SER E C 1
ATOM 9645 O O . SER E 1 240 ? 11.012 -2.350 -51.015 1.00 23.76 247 SER E O 1
ATOM 9648 N N . GLY E 1 241 ? 9.701 -0.698 -50.215 1.00 22.79 248 GLY E N 1
ATOM 9649 C CA . GLY E 1 241 ? 10.671 0.353 -50.553 1.00 26.54 248 GLY E CA 1
ATOM 9650 C C . GLY E 1 241 ? 10.860 0.554 -52.053 1.00 27.98 248 GLY E C 1
ATOM 9651 O O . GLY E 1 241 ? 11.955 0.882 -52.505 1.00 28.78 248 GLY E O 1
ATOM 9652 N N . MET E 1 242 ? 9.786 0.354 -52.812 1.00 27.57 249 MET E N 1
ATOM 9653 C CA . MET E 1 242 ? 9.788 0.438 -54.257 1.00 33.17 249 MET E CA 1
ATOM 9654 C C . MET E 1 242 ? 8.803 1.499 -54.714 1.00 34.22 249 MET E C 1
ATOM 9655 O O . MET E 1 242 ? 8.534 1.631 -55.907 1.00 36.50 249 MET E O 1
#

=== Feature glossary ===
A reading guide for the features in this record.

Start from the sequence.

  · Sequence gives the chain of amino acids in standard one-letter code (A=alanine, C=cysteine, …, Y=tyrosine), read N→C. It is the only feature that is directly encoded by the gene; all structural features are derived from the folded form of this sequence.

Fold it, and you get atomic coordinates and the backbone conformation that goes with them.

  · Structure coordinates are given as an mmCIF _atom_site loop: one row per atom with element, residue name, chain id, sequence number, and x/y/z position in Å. Only the four main-chain atoms per residue are included here; side chains are omitted to keep the record compact.

  · Backbone dihedral angles. Every residue except chain termini has a φ (preceding-C → N → Cα → C) and a ψ (N → Cα → C → next-N). They are reported in degrees following the IUPAC sign convention. Secondary structure is essentially a statement about which (φ, ψ) basin each residue occupies.

  · Eight-state secondary structure (DSSP): H is the canonical α-helix, G the tighter 3₁₀-helix, I the wider π-helix; E/B are β-structure, T and S are turns and bends, and '-' is everything else. DSSP derives these from the pattern of main-chain N–H···O=C hydrogen bonds, not from the sequence.

  · SS3 is a coarse helix/strand/coil call (letters a/b/c) made by the P-SEA algorithm from inter-Cα distances and dihedrals. It is less detailed than DSSP but needs only Cα positions.

Summarize the fold with a handful of shape descriptors and a per-residue structural alphabet.

  · Radius of gyration (Rg) is the root-mean-square distance of Cα atoms from their centroid — a single number for overall size and compactness. A globular domain of N residues has Rg ≈ 2.2·N^0.38 Å; an extended or disordered chain has a much larger Rg. The Cα contact count is the number of residue pairs whose Cα atoms are within 8 Å and are more than four positions apart in sequence — a standard proxy for tertiary packing density. The bounding box is the smallest axis-aligned box enclosing all Cα atoms.

  · 3Di is Foldseek's structural alphabet. Each residue is assigned one of twenty discrete states based on how its Cα sits relative to its spatial (not sequential) neighbors. Aligning 3Di strings finds structural homologs roughly as well as full 3D superposition, but orders of magnitude faster.

  · Solvent-accessible surface area (SASA) is the area in Å² traced out by the centre of a 1.4 Å probe sphere (a water molecule) rolled over the protein's van der Waals surface (Shrake–Rupley / Lee–Richards construction). Buried residues have near-zero SASA; fully exposed residues can exceed 200 Å². The total SASA scales roughly with the number of surface residues.

Ask how reliable the model is.

  · For AlphaFold models, the B-factor field carries pLDDT — the model's own estimate of local accuracy on a 0–100 scale. Regions with pLDDT<50 should be treated as essentially unmodeled; they often correspond to intrinsically disordered segments.

  · For experimental (PDB) structures, the B-factor (temperature factor) quantifies the positional spread of each atom in the crystal — a combination of thermal vibration and static disorder — in units of Å². High B-factors mark flexible loops or poorly resolved regions; low B-factors mark the rigid, well-ordered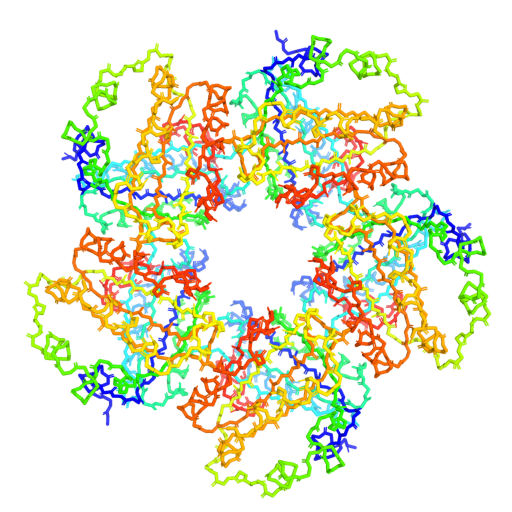 core.

  · Predicted Aligned Error (PAE) is an AlphaFold confidence matrix: entry (i, j) is the expected error in the position of residue j, in ångströms, when the prediction is superimposed on the true structure at residue i. Low PAE within a block of residues means that block is internally rigid and well-predicted; high PAE between two blocks means their relative placement is uncertain even if each block individually is confident.

Place it in context: what it resembles, what it is annotated as, and how it looks.

  · Structural nearest neighbors (via Foldseek easy-search vs the PDB). Reported per hit: target PDB id, E-value, and alignment TM-score. A TM-score above ~0.5 is the conventional threshold for 'same fold'.

  · Functional annotations link the protein to curated databases. InterPro entries identify conserved domains and families by matching the sequence against member-database signatures (Pfam, PROSITE, CDD, …). Gene Ontology (GO) terms describe molecular function, biological process, and cellular component in a controlled vocabulary. CATH places the structure in a hierarchical fold classification (Class/Architecture/Topology/Homologous-superfamily). The organism is the source species.

  · The contact map is a binary N×N matrix image: pixel (i, j) is dark where Cα_i and Cα_j are within 8 Å and |i−j|>4. Because the |i−j|>4 filter removes local helical contacts, off-diagonal stripes parallel to the main diagonal indicate parallel β-sheets; stripes perpendicular to it indicate antiparallel β-sheets. The Ramachandran plot scatters every residue's (φ, ψ) pair against the sterically allowed regions. The PAE heatmap renders the predicted-aligned-error matrix.

  · Six rendered views show the 3D structure from the faces of a cube — i.e. along ±x, ±y, ±z. Rendering representation is drawn randomly per protein from cartoon (secondary-structure ribbons), sticks (backbone bonds), or molecular surface; coloring is either N→C rainbow (blue at the N-terminus through red at the C-terminus) or one color per chain.